Protein AF-0000000087526212 (afdb_homodimer)

Radius of gyration: 31.78 Å; Cα contacts (8 Å, |Δi|>4): 2503; chains: 2; bounding box: 90×85×69 Å

Organism: NCBI:txid634155

Solvent-accessible surface area (backbone atoms only — not comparable to full-atom values): 62398 Å² total; per-residue (Å²): 128,78,70,84,84,81,56,74,52,43,28,30,41,30,31,22,32,40,65,48,26,62,33,19,40,35,27,16,51,34,52,44,53,73,69,25,46,69,33,36,30,26,15,4,13,34,9,11,46,45,26,49,43,51,52,22,18,46,47,3,40,76,71,76,32,72,31,46,67,57,43,42,44,41,41,60,56,36,34,36,34,93,88,45,96,52,27,40,57,38,50,21,61,26,40,38,78,91,34,39,45,55,49,52,40,51,58,65,54,67,53,82,68,89,53,58,72,65,58,48,50,50,50,41,30,52,40,22,22,67,52,24,47,66,42,5,50,50,26,29,51,52,49,49,50,50,51,39,51,43,25,51,33,40,70,41,67,79,63,62,81,22,72,59,23,47,52,52,51,48,53,51,39,51,50,24,20,25,50,16,2,43,49,36,51,49,45,42,54,44,53,51,26,27,71,46,48,38,11,40,16,51,24,37,78,61,59,88,57,92,64,56,16,39,44,53,42,51,46,43,49,37,22,51,24,38,63,42,55,74,86,47,83,70,63,22,44,26,66,39,13,32,84,76,32,36,86,64,81,91,69,60,37,76,84,56,71,45,72,80,48,26,56,32,42,65,39,31,24,22,22,31,38,24,52,22,30,62,37,29,34,62,59,50,89,83,63,65,45,25,35,46,65,75,63,45,58,58,47,42,53,66,69,58,49,52,49,43,70,74,41,52,36,87,70,86,52,69,77,61,60,53,87,91,45,41,45,44,34,47,53,50,66,33,40,47,60,59,50,26,51,37,6,42,5,38,81,55,47,26,26,39,44,70,34,29,32,54,34,87,82,81,53,40,86,40,80,37,42,25,25,26,4,33,50,65,42,30,44,59,68,70,61,87,66,54,59,38,67,75,45,56,58,41,31,43,41,74,38,58,40,82,55,48,70,84,88,56,87,70,84,49,56,64,59,34,40,47,62,43,52,40,86,80,39,64,63,82,54,58,64,52,75,43,37,65,94,73,44,63,33,40,68,33,47,53,49,30,51,51,48,21,38,42,38,21,65,48,54,42,45,41,40,23,59,60,45,31,63,36,30,22,37,38,47,28,48,84,80,59,35,64,86,53,52,79,54,49,46,69,56,39,50,49,43,17,46,30,21,31,47,32,36,50,50,50,52,39,32,36,55,51,56,100,82,52,91,43,61,39,17,50,58,27,41,52,49,43,23,43,42,52,41,50,35,49,49,51,51,47,35,49,43,37,44,53,26,49,63,72,29,59,93,38,77,72,15,72,70,45,33,60,75,58,47,79,58,61,55,66,55,72,69,48,37,51,50,31,49,51,50,49,50,51,52,50,49,49,31,51,49,51,49,61,70,17,60,94,63,43,46,56,57,51,28,65,88,34,62,61,79,60,56,56,66,38,79,39,80,35,46,62,72,128,79,70,86,84,81,56,74,52,44,29,28,41,28,29,20,33,40,66,46,25,62,33,19,40,35,28,15,51,33,53,45,52,73,70,24,46,69,34,36,31,25,15,3,13,34,8,11,47,44,26,49,43,51,50,22,18,46,48,4,38,78,71,75,32,72,32,45,66,58,43,42,44,41,41,60,56,36,36,35,34,92,88,46,98,52,26,40,56,39,49,22,62,26,38,37,79,90,35,40,44,57,49,51,40,50,57,66,54,68,53,81,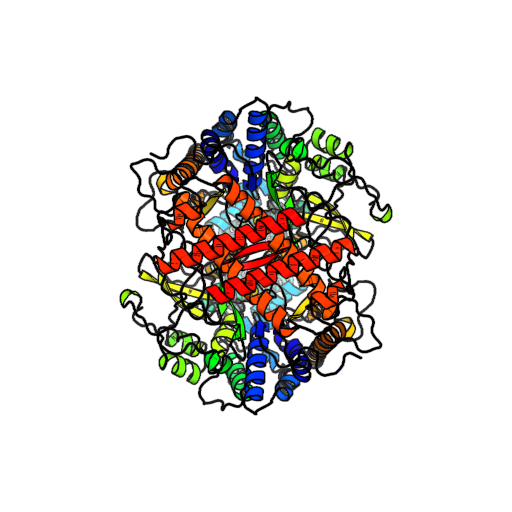68,87,55,58,71,66,58,48,50,51,50,42,30,52,40,24,22,66,53,24,47,65,40,6,50,50,25,29,50,52,49,49,49,51,51,39,50,42,25,50,35,40,72,41,67,79,64,62,79,23,71,57,23,46,52,52,50,50,52,52,42,52,50,24,21,24,51,15,2,43,49,36,49,50,46,41,53,45,53,50,25,24,72,47,46,38,11,40,16,49,24,37,77,61,60,89,57,91,63,56,16,38,43,53,42,48,47,42,50,35,22,50,22,38,62,41,56,74,88,48,83,71,64,22,43,25,67,39,13,33,82,78,34,36,87,65,79,91,71,61,38,77,84,57,73,45,73,79,49,27,56,30,42,67,38,30,24,22,22,32,37,22,52,21,30,62,38,27,34,63,61,50,89,81,62,66,46,24,35,45,66,74,62,44,58,57,47,41,51,66,71,58,51,53,50,43,70,74,40,52,35,87,70,88,53,70,76,60,61,55,88,90,45,40,46,45,35,46,53,50,66,33,40,48,59,59,50,26,52,35,6,41,4,38,81,55,46,25,24,39,44,71,32,30,32,52,35,88,83,81,52,40,85,38,78,36,42,27,25,26,5,34,50,65,41,30,46,58,67,68,62,88,66,56,60,39,66,76,46,56,59,40,32,44,40,75,39,59,38,82,56,47,70,83,87,55,87,70,84,48,56,63,59,35,38,46,62,41,50,39,86,77,39,63,64,80,54,60,66,51,74,42,37,66,95,74,43,62,33,39,67,32,48,52,48,30,49,50,47,22,37,43,37,20,65,46,54,41,45,41,39,24,59,59,45,32,64,38,30,24,38,39,46,29,50,85,79,59,34,65,86,53,53,78,55,48,46,69,56,39,50,49,43,17,46,29,20,30,46,32,37,50,50,50,51,37,31,38,54,49,56,97,82,54,93,42,62,41,18,50,60,28,41,50,50,44,24,44,40,51,41,50,37,48,48,51,52,46,35,50,44,37,43,53,27,50,63,73,28,60,94,38,76,74,15,73,69,44,32,60,76,57,47,78,58,62,58,65,56,72,70,47,37,51,50,31,50,52,50,50,50,53,50,50,50,49,32,50,51,50,49,59,69,19,60,93,61,42,46,54,57,54,30,66,91,36,63,62,80,60,56,56,66,38,80,40,80,35,45,62,72

pLDDT: mean 86.47, std 12.88, range [27.05, 98.69]

InterPro domains:
  IPR002641 Patatin-like phospholipase domain [PS51635] (13-385)
  IPR016035 Acyl transferase/acyl hydrolase/lysophospholipase [SSF52151] (176-412)

Sequence (1246 aa):
MLPDGALPTECDLVMKGGITSGIVYPRAIAEFARRFRLRSIGGASAGAIAAAAAAAAQYGRNNGCDRFDELEQLPEWLAGDEGMPHTRLLRLFQPRQRLRPLYRWLLGGLSESTYSRWRTALRWALLAARRFPLPALAGLVIALAMVAGLRGCAGLPLWPSSHTGVVLLGVLGVLALMLGGCAGVLRALTRTVPRHFYGICDGMPHDADRAPALTPWLHGLLQRLAGRDRGGAPLTFGDLWGPAGTPRGRRRHPGATRTSARDIDLRVMTTALSQGRPYSLPFEPKDRFHFDETEFRQLFPADVVDWLLAHPAAVRDARMRLPGLHPLPEMEHLPILVAARMSLSFPLLVCAVPLYRCHPVTRERERVWFSDGGLCSNFPVHYFDAPLPSRPTFAINLTDDVFLPRDREPAEPDDFVFVPEHNAGGQDHHVVDLEPKGRPRLGGFIGALLETLHNWTDNTQLRVPGFRDRVAHVRLRRNEGGLNLRMQRELILQLAERGRHAAKRLVGAFFPRAEYEHDTTWQNHRWVRFRTSFTLLEEALAGVLASHRRFEGQDTSIEALHAEPPSYPYTPQQAQRSLAAYGKIIALAHELARLRGRRGSVFDPPSSPAPKPRSQLRIRPRMMLPDGALPTECDLVMKGGITSGIVYPRAIAEFARRFRLRSIGGASAGAIAAAAAAAAQYGRNNGCDRFDELEQLPEWLAGDEGMPHTRLLRLFQPRQRLRPLYRWLLGGLSESTYSRWRTALRWALLAARRFPLPALAGLVIALAMVAGLRGCAGLPLWPSSHTGVVLLGVLGVLALMLGGCAGVLRALTRTVPRHFYGICDGMPHDADRAPALTPWLHGLLQRLAGRDRGGAPLTFGDLWGPAGTPRGRRRHPGATRTSARDIDLRVMTTALSQGRPYSLPFEPKDRFHFDETEFRQLFPADVVDWLLAHPAAVRDARMRLPGLHPLPEMEHLPILVAARMSLSFPLLVCAVPLYRCHPVTRERERVWFSDGGLCSNFPVHYFDAPLPSRPTFAINLTDDVFLPRDREPAEPDDFVFVPEHNAGGQDHHVVDLEPKGRPRLGGFIGALLETLHNWTDNTQLRVPGFRDRVAHVRLRRNEGGLNLRMQRELILQLAERGRHAAKRLVGAFFPRAEYEHDTTWQNHRWVRFRTSFTLLEEALAGVLASHRRFEGQDTSIEALHAEPPSYPYTPQQAQRSLAAYGKIIALAHELARLRGRRGSVFDPPSSPAPKPRSQLRIRPRM

Structure (mmCIF, N/CA/C/O backbone):
data_AF-0000000087526212-model_v1
#
loop_
_entity.id
_entity.type
_entity.pdbx_description
1 polymer 'Patatin-like phospholipase'
#
loop_
_atom_site.group_PDB
_atom_site.id
_atom_site.type_symbol
_atom_site.label_atom_id
_atom_site.label_alt_id
_atom_site.label_comp_id
_atom_site.label_asym_id
_atom_site.label_entity_id
_atom_site.label_seq_id
_atom_site.pdbx_PDB_ins_code
_atom_site.Cartn_x
_atom_site.Cartn_y
_atom_site.Cartn_z
_atom_site.occupancy
_atom_site.B_iso_or_equiv
_atom_site.auth_seq_id
_atom_site.auth_comp_id
_atom_site.auth_asym_id
_atom_site.auth_atom_id
_atom_site.pdbx_PDB_model_num
ATOM 1 N N . MET A 1 1 ? -27.438 -17.625 29.219 1 27.5 1 MET A N 1
ATOM 2 C CA . MET A 1 1 ? -27.844 -18.156 27.906 1 27.5 1 MET A CA 1
ATOM 3 C C . MET A 1 1 ? -28.672 -17.141 27.141 1 27.5 1 MET A C 1
ATOM 5 O O . MET A 1 1 ? -29.703 -16.672 27.625 1 27.5 1 MET A O 1
ATOM 9 N N . LEU A 1 2 ? -28.078 -16.344 26.297 1 36.41 2 LEU A N 1
ATOM 10 C CA . LEU A 1 2 ? -28.875 -15.328 25.609 1 36.41 2 LEU A CA 1
ATOM 11 C C . LEU A 1 2 ? -30.109 -15.953 24.969 1 36.41 2 LEU A C 1
ATOM 13 O O . LEU A 1 2 ? -30.047 -17.062 24.438 1 36.41 2 LEU A O 1
ATOM 17 N N . PRO A 1 3 ? -31.281 -15.641 25.266 1 37.09 3 PRO A N 1
ATOM 18 C CA . PRO A 1 3 ? -32.406 -16.188 24.516 1 37.09 3 PRO A CA 1
ATOM 19 C C . PRO A 1 3 ? -32.125 -16.266 23.016 1 37.09 3 PRO A C 1
ATOM 21 O O . PRO A 1 3 ? -31.312 -15.508 22.484 1 37.09 3 PRO A O 1
ATOM 24 N N . ASP A 1 4 ? -32.312 -17.469 22.234 1 43.25 4 ASP A N 1
ATOM 25 C CA . ASP A 1 4 ? -32.188 -17.891 20.828 1 43.25 4 ASP A CA 1
ATOM 26 C C . ASP A 1 4 ? -32.469 -16.719 19.891 1 43.25 4 ASP A C 1
ATOM 28 O O . ASP A 1 4 ? -31.828 -16.594 18.844 1 43.25 4 ASP A O 1
ATOM 32 N N . GLY A 1 5 ? -33.5 -15.898 20.047 1 48 5 GLY A N 1
ATOM 33 C CA . GLY A 1 5 ? -34.125 -14.961 19.125 1 48 5 GLY A CA 1
ATOM 34 C C . GLY A 1 5 ? -33.281 -13.719 18.875 1 48 5 GLY A C 1
ATOM 35 O O . GLY A 1 5 ? -33.562 -12.953 17.953 1 48 5 GLY A O 1
ATOM 36 N N . ALA A 1 6 ? -32.406 -13.164 19.891 1 60.19 6 ALA A N 1
ATOM 37 C CA . ALA A 1 6 ? -31.844 -11.812 19.875 1 60.19 6 ALA A CA 1
ATOM 38 C C . ALA A 1 6 ? -30.469 -11.781 19.234 1 60.19 6 ALA A C 1
ATOM 40 O O . ALA A 1 6 ? -29.875 -10.711 19.062 1 60.19 6 ALA A O 1
ATOM 41 N N . LEU A 1 7 ? -29.953 -12.906 18.75 1 76.69 7 LEU A N 1
ATOM 42 C CA . LEU A 1 7 ? -28.625 -12.938 18.172 1 76.69 7 LEU A CA 1
ATOM 43 C C . LEU A 1 7 ? -28.688 -12.789 16.656 1 76.69 7 LEU A C 1
ATOM 45 O O . LEU A 1 7 ? -29.656 -13.211 16.016 1 76.69 7 LEU A O 1
ATOM 49 N N . PRO A 1 8 ? -27.766 -12.117 16.141 1 87.81 8 PRO A N 1
ATOM 50 C CA . PRO A 1 8 ? -27.75 -11.953 14.688 1 87.81 8 PRO A CA 1
ATOM 51 C C . PRO A 1 8 ? -27.781 -13.281 13.938 1 87.81 8 PRO A C 1
ATOM 53 O O . PRO A 1 8 ? -27.141 -14.25 14.359 1 87.81 8 PRO A O 1
ATOM 56 N N . THR A 1 9 ? -28.609 -13.406 12.93 1 92.19 9 THR A N 1
ATOM 57 C CA . THR A 1 9 ? -28.734 -14.602 12.109 1 92.19 9 THR A CA 1
ATOM 58 C C . THR A 1 9 ? -28 -14.438 10.781 1 92.19 9 THR A C 1
ATOM 60 O O . THR A 1 9 ? -27.906 -15.383 9.992 1 92.19 9 THR A O 1
ATOM 63 N N . GLU A 1 10 ? -27.531 -13.258 10.531 1 94.56 10 GLU A N 1
ATOM 64 C CA . GLU A 1 10 ? -26.766 -12.953 9.328 1 94.56 10 GLU A CA 1
ATOM 65 C C . GLU A 1 10 ? -25.344 -12.516 9.68 1 94.56 10 GLU A C 1
ATOM 67 O O . GLU A 1 10 ? -25.094 -11.992 10.766 1 94.56 10 GLU A O 1
ATOM 72 N N . CYS A 1 11 ? -24.438 -12.75 8.766 1 95.56 11 CYS A N 1
ATOM 73 C CA . CYS A 1 11 ? -23.078 -12.258 8.977 1 95.56 11 CYS A CA 1
ATOM 74 C C . CYS A 1 11 ? -22.422 -11.891 7.648 1 95.56 11 CYS A C 1
ATOM 76 O O . CYS A 1 11 ? -22.938 -12.227 6.582 1 95.56 11 CYS A O 1
ATOM 78 N N . ASP A 1 12 ? -21.453 -11.094 7.703 1 96 12 ASP A N 1
ATOM 79 C CA . ASP A 1 12 ? -20.547 -10.812 6.594 1 96 12 ASP A CA 1
ATOM 80 C C . ASP A 1 12 ? -19.266 -11.609 6.73 1 96 12 ASP A C 1
ATOM 82 O O . ASP A 1 12 ? -18.875 -12.008 7.832 1 96 12 ASP A O 1
ATOM 86 N N . LEU A 1 13 ? -18.641 -11.883 5.594 1 97 13 LEU A N 1
ATOM 87 C CA . LEU A 1 13 ? -17.422 -12.68 5.586 1 97 13 LEU A CA 1
ATOM 88 C C . LEU A 1 13 ? -16.391 -12.07 4.641 1 97 13 LEU A C 1
ATOM 90 O O . LEU A 1 13 ? -16.703 -11.719 3.506 1 97 13 LEU A O 1
ATOM 94 N N . VAL A 1 14 ? -15.156 -11.836 5.121 1 96 14 VAL A N 1
ATOM 95 C CA . VAL A 1 14 ? -14.047 -11.352 4.301 1 96 14 VAL A CA 1
ATOM 96 C C . VAL A 1 14 ? -12.891 -12.344 4.367 1 96 14 VAL A C 1
ATOM 98 O O . VAL A 1 14 ? -12.477 -12.75 5.453 1 96 14 VAL A O 1
ATOM 101 N N . MET A 1 15 ? -12.336 -12.688 3.256 1 96.12 15 MET A N 1
ATOM 102 C CA . MET A 1 15 ? -11.328 -13.742 3.199 1 96.12 15 MET A CA 1
ATOM 103 C C . MET A 1 15 ? -10.078 -13.266 2.465 1 96.12 15 MET A C 1
ATOM 105 O O . MET A 1 15 ? -10.164 -12.773 1.339 1 96.12 15 MET A O 1
ATOM 109 N N . LYS A 1 16 ? -8.93 -13.422 3.045 1 93.81 16 LYS A N 1
ATOM 110 C CA . LYS A 1 16 ? -7.645 -13.016 2.492 1 93.81 16 LYS A CA 1
ATOM 111 C C . LYS A 1 16 ? -7.227 -13.922 1.338 1 93.81 16 LYS A C 1
ATOM 113 O O . LYS A 1 16 ? -7.598 -15.094 1.302 1 93.81 16 LYS A O 1
ATOM 118 N N . GLY A 1 17 ? -6.438 -13.352 0.489 1 89.19 17 GLY A N 1
ATOM 119 C CA . GLY A 1 17 ? -5.898 -14.141 -0.608 1 89.19 17 GLY A CA 1
ATOM 120 C C . GLY A 1 17 ? -4.684 -14.961 -0.215 1 89.19 17 GLY A C 1
ATOM 121 O O . GLY A 1 17 ? -4.16 -14.812 0.891 1 89.19 17 GLY A O 1
ATOM 122 N N . GLY A 1 18 ? -4.316 -15.82 -1.09 1 84.38 18 GLY A N 1
ATOM 123 C CA . GLY A 1 18 ? -3.221 -16.766 -0.934 1 84.38 18 GLY A CA 1
ATOM 124 C C . GLY A 1 18 ? -3.512 -18.125 -1.532 1 84.38 18 GLY A C 1
ATOM 125 O O . GLY A 1 18 ? -4.672 -18.531 -1.635 1 84.38 18 GLY A O 1
ATOM 126 N N . ILE A 1 19 ? -2.531 -18.781 -1.854 1 73.75 19 ILE A N 1
ATOM 127 C CA . ILE A 1 19 ? -2.684 -20.031 -2.578 1 73.75 19 ILE A CA 1
ATOM 128 C C . ILE A 1 19 ? -3.441 -21.047 -1.712 1 73.75 19 ILE A C 1
ATOM 130 O O . ILE A 1 19 ? -4.25 -21.828 -2.221 1 73.75 19 ILE A O 1
ATOM 134 N N . THR A 1 20 ? -3.275 -20.922 -0.425 1 80.5 20 THR A N 1
ATOM 135 C CA . THR A 1 20 ? -3.902 -21.891 0.464 1 80.5 20 THR A CA 1
ATOM 136 C C . THR A 1 20 ? -5.359 -21.531 0.731 1 80.5 20 THR A C 1
ATOM 138 O O . THR A 1 20 ? -6.102 -22.297 1.331 1 80.5 20 THR A O 1
ATOM 141 N N . SER A 1 21 ? -5.738 -20.391 0.261 1 85.44 21 SER A N 1
ATOM 142 C CA . SER A 1 21 ? -7.086 -19.891 0.515 1 85.44 21 SER A CA 1
ATOM 143 C C . SER A 1 21 ? -8.141 -20.844 -0.027 1 85.44 21 SER A C 1
ATOM 145 O O . SER A 1 21 ? -9.156 -21.078 0.626 1 85.44 21 SER A O 1
ATOM 147 N N . GLY A 1 22 ? -7.852 -21.422 -1.147 1 82.12 22 GLY A N 1
ATOM 148 C CA . GLY A 1 22 ? -8.812 -22.312 -1.775 1 82.12 22 GLY A CA 1
ATOM 149 C C . GLY A 1 22 ? -9.031 -23.594 -1 1 82.12 22 GLY A C 1
ATOM 150 O O . GLY A 1 22 ? -10.055 -24.266 -1.174 1 82.12 22 GLY A O 1
ATOM 151 N N . ILE A 1 23 ? -8.125 -23.844 -0.102 1 90.31 23 ILE A N 1
ATOM 152 C CA . ILE A 1 23 ? -8.18 -25.094 0.662 1 90.31 23 ILE A CA 1
ATOM 153 C C . ILE A 1 23 ? -8.75 -24.812 2.051 1 90.31 23 ILE A C 1
ATOM 155 O O . ILE A 1 23 ? -9.586 -25.578 2.545 1 90.31 23 ILE A O 1
ATOM 159 N N . VAL A 1 24 ? -8.398 -23.75 2.617 1 92.69 24 VAL A N 1
ATOM 160 C CA . VAL A 1 24 ? -8.719 -23.422 4 1 92.69 24 VAL A CA 1
ATOM 161 C C . VAL A 1 24 ? -10.172 -22.953 4.094 1 92.69 24 VAL A C 1
ATOM 163 O O . VAL A 1 24 ? -10.883 -23.297 5.035 1 92.69 24 VAL A O 1
ATOM 166 N N . TYR A 1 25 ? -10.711 -22.266 3.143 1 96.94 25 TYR A N 1
ATOM 167 C CA . TYR A 1 25 ? -11.914 -21.453 3.297 1 96.94 25 TYR A CA 1
ATOM 168 C C . TYR A 1 25 ? -13.164 -22.312 3.115 1 96.94 25 TYR A C 1
ATOM 170 O O . TYR A 1 25 ? -14.188 -22.047 3.75 1 96.94 25 TYR A O 1
ATOM 178 N N . PRO A 1 26 ? -13.141 -23.359 2.291 1 97.25 26 PRO A N 1
ATOM 179 C CA . PRO A 1 26 ? -14.391 -24.078 2.061 1 97.25 26 PRO A CA 1
ATOM 180 C C . PRO A 1 26 ? -15.016 -24.594 3.352 1 97.25 26 PRO A C 1
ATOM 182 O O . PRO A 1 26 ? -16.203 -24.359 3.607 1 97.25 26 PRO A O 1
ATOM 185 N N . ARG A 1 27 ? -14.258 -25.219 4.195 1 97.44 27 ARG A N 1
ATOM 186 C CA . ARG A 1 27 ? -14.82 -25.734 5.441 1 97.44 27 ARG A CA 1
ATOM 187 C C . ARG A 1 27 ? -15.141 -24.609 6.41 1 97.44 27 ARG A C 1
ATOM 189 O O . ARG A 1 27 ? -16.078 -24.703 7.191 1 97.44 27 ARG A O 1
ATOM 196 N N . ALA A 1 28 ? -14.375 -23.578 6.359 1 97.81 28 ALA A N 1
ATOM 197 C CA . ALA A 1 28 ? -14.695 -22.406 7.168 1 97.81 28 ALA A CA 1
ATOM 198 C C . ALA A 1 28 ? -16.047 -21.812 6.77 1 97.81 28 ALA A C 1
ATOM 200 O O . ALA A 1 28 ? -16.875 -21.516 7.629 1 97.81 28 ALA A O 1
ATOM 201 N N . ILE A 1 29 ? -16.266 -21.656 5.488 1 98.31 29 ILE A N 1
ATOM 202 C CA . ILE A 1 29 ? -17.5 -21.094 4.957 1 98.31 29 ILE A CA 1
ATOM 203 C C . ILE A 1 29 ? -18.688 -21.953 5.371 1 98.31 29 ILE A C 1
ATOM 205 O O . ILE A 1 29 ? -19.719 -21.438 5.809 1 98.31 29 ILE A O 1
ATOM 209 N N . ALA A 1 30 ? -18.531 -23.25 5.23 1 97.75 30 ALA A N 1
ATOM 210 C CA . ALA A 1 30 ? -19.594 -24.156 5.602 1 97.75 30 ALA A CA 1
ATOM 211 C C . ALA A 1 30 ? -19.938 -24.031 7.082 1 97.75 30 ALA A C 1
ATOM 213 O O . ALA A 1 30 ? -21.109 -24.094 7.461 1 97.75 30 ALA A O 1
ATOM 214 N N . GLU A 1 31 ? -18.938 -23.891 7.875 1 96.62 31 GLU A N 1
ATOM 215 C CA . GLU A 1 31 ? -19.156 -23.734 9.312 1 96.62 31 GLU A CA 1
ATOM 216 C C . GLU A 1 31 ? -19.906 -22.453 9.617 1 96.62 31 GLU A C 1
ATOM 218 O O . GLU A 1 31 ? -20.844 -22.438 10.43 1 96.62 31 GLU A O 1
ATOM 223 N N . PHE A 1 32 ? -19.562 -21.359 9 1 97.31 32 PHE A N 1
ATOM 224 C CA . PHE A 1 32 ? -20.297 -20.109 9.172 1 97.31 32 PHE A CA 1
ATOM 225 C C . PHE A 1 32 ? -21.734 -20.266 8.711 1 97.31 32 PHE A C 1
ATOM 227 O O . PHE A 1 32 ? -22.656 -19.766 9.367 1 97.31 32 PHE A O 1
ATOM 234 N N . ALA A 1 33 ? -21.891 -20.953 7.598 1 97.12 33 ALA A N 1
ATOM 235 C CA . ALA A 1 33 ? -23.203 -21.078 6.961 1 97.12 33 ALA A CA 1
ATOM 236 C C . ALA A 1 33 ? -24.141 -21.953 7.793 1 97.12 33 ALA A C 1
ATOM 238 O O . ALA A 1 33 ? -25.359 -21.922 7.605 1 97.12 33 ALA A O 1
ATOM 239 N N . ARG A 1 34 ? -23.609 -22.734 8.688 1 95 34 ARG A N 1
ATOM 240 C CA . ARG A 1 34 ? -24.438 -23.547 9.57 1 95 34 ARG A CA 1
ATOM 241 C C . ARG A 1 34 ? -25.203 -22.656 10.555 1 95 34 ARG A C 1
ATOM 243 O O . ARG A 1 34 ? -26.328 -22.984 10.945 1 95 34 ARG A O 1
ATOM 250 N N . ARG A 1 35 ? -24.609 -21.562 10.836 1 93.06 35 ARG A N 1
ATOM 251 C CA . ARG A 1 35 ? -25.203 -20.703 11.859 1 93.06 35 ARG A CA 1
ATOM 252 C C . ARG A 1 35 ? -25.797 -19.438 11.234 1 93.06 35 ARG A C 1
ATOM 254 O O . ARG A 1 35 ? -26.781 -18.906 11.75 1 93.06 35 ARG A O 1
ATOM 261 N N . PHE A 1 36 ? -25.203 -18.984 10.141 1 96.5 36 PHE A N 1
ATOM 262 C CA . PHE A 1 36 ? -25.578 -17.672 9.633 1 96.5 36 PHE A CA 1
ATOM 263 C C . PHE A 1 36 ? -26.016 -17.75 8.18 1 96.5 36 PHE A C 1
ATOM 265 O O . PHE A 1 36 ? -25.625 -18.672 7.457 1 96.5 36 PHE A O 1
ATOM 272 N N . ARG A 1 37 ? -26.844 -16.844 7.801 1 96.69 37 ARG A N 1
ATOM 273 C CA . ARG A 1 37 ? -27 -16.469 6.398 1 96.69 37 ARG A CA 1
ATOM 274 C C . ARG A 1 37 ? -25.906 -15.484 5.98 1 96.69 37 ARG A C 1
ATOM 276 O O . ARG A 1 37 ? -25.734 -14.438 6.605 1 96.69 37 ARG A O 1
ATOM 283 N N . LEU A 1 38 ? -25.219 -15.812 4.938 1 97.12 38 LEU A N 1
ATOM 284 C CA . LEU A 1 38 ? -24.156 -14.93 4.477 1 97.12 38 LEU A CA 1
ATOM 285 C C . LEU A 1 38 ? -24.719 -13.773 3.654 1 97.12 38 LEU A C 1
ATOM 287 O O . LEU A 1 38 ? -25.391 -14 2.646 1 97.12 38 LEU A O 1
ATOM 291 N N . ARG A 1 39 ? -24.438 -12.594 4.098 1 94.88 39 ARG A N 1
ATOM 292 C CA . ARG A 1 39 ? -25.031 -11.422 3.467 1 94.88 39 ARG A CA 1
ATOM 293 C C . ARG A 1 39 ? -24.031 -10.719 2.553 1 94.88 39 ARG A C 1
ATOM 295 O O . ARG A 1 39 ? -24.344 -10.406 1.403 1 94.88 39 ARG A O 1
ATOM 302 N N . SER A 1 40 ? -22.938 -10.305 3.074 1 95.62 40 SER A N 1
ATOM 303 C CA . SER A 1 40 ? -21.859 -9.672 2.324 1 95.62 40 SER A CA 1
ATOM 304 C C . SER A 1 40 ? -20.594 -10.516 2.371 1 95.62 40 SER A C 1
ATOM 306 O O . SER A 1 40 ? -20.188 -10.977 3.439 1 95.62 40 SER A O 1
ATOM 308 N N . ILE A 1 41 ? -20.062 -10.766 1.203 1 97.5 41 ILE A N 1
ATOM 309 C CA . ILE A 1 41 ? -18.891 -11.648 1.113 1 97.5 41 ILE A CA 1
ATOM 310 C C . ILE A 1 41 ? -17.797 -10.969 0.288 1 97.5 41 ILE A C 1
ATOM 312 O O . ILE A 1 41 ? -18.062 -10.469 -0.805 1 97.5 41 ILE A O 1
ATOM 316 N N . GLY A 1 42 ? -16.625 -10.883 0.796 1 96.19 42 GLY A N 1
ATOM 317 C CA . GLY A 1 42 ? -15.508 -10.258 0.112 1 96.19 42 GLY A CA 1
ATOM 318 C C . GLY A 1 42 ? -14.258 -11.125 0.085 1 96.19 42 GLY A C 1
ATOM 319 O O . GLY A 1 42 ? -14.102 -12.016 0.92 1 96.19 42 GLY A O 1
ATOM 320 N N . GLY A 1 43 ? -13.398 -10.852 -0.86 1 95.56 43 GLY A N 1
ATOM 321 C CA . GLY A 1 43 ? -12.141 -11.586 -0.958 1 95.56 43 GLY A CA 1
ATOM 322 C C . GLY A 1 43 ? -11.203 -11.031 -2.01 1 95.56 43 GLY A C 1
ATOM 323 O O . GLY A 1 43 ? -11.602 -10.188 -2.818 1 95.56 43 GLY A O 1
ATOM 324 N N . ALA A 1 44 ? -9.969 -11.492 -1.956 1 95.19 44 ALA A N 1
ATOM 325 C CA . ALA A 1 44 ? -8.938 -11.133 -2.934 1 95.19 44 ALA A CA 1
ATOM 326 C C . ALA A 1 44 ? -8.164 -12.375 -3.385 1 95.19 44 ALA A C 1
ATOM 328 O O . ALA A 1 44 ? -7.941 -13.297 -2.598 1 95.19 44 ALA A O 1
ATOM 329 N N . SER A 1 45 ? -7.785 -12.391 -4.633 1 94.81 45 SER A N 1
ATOM 330 C CA . SER A 1 45 ? -7.004 -13.492 -5.188 1 94.81 45 SER A CA 1
ATOM 331 C C . SER A 1 45 ? -7.711 -14.828 -4.984 1 94.81 45 SER A C 1
ATOM 333 O O . SER A 1 45 ? -8.883 -14.977 -5.344 1 94.81 45 SER A O 1
ATOM 335 N N . ALA A 1 46 ? -7.059 -15.781 -4.363 1 91.69 46 ALA A N 1
ATOM 336 C CA . ALA A 1 46 ? -7.715 -17.062 -4.129 1 91.69 46 ALA A CA 1
ATOM 337 C C . ALA A 1 46 ? -8.859 -16.906 -3.131 1 91.69 46 ALA A C 1
ATOM 339 O O . ALA A 1 46 ? -9.797 -17.719 -3.129 1 91.69 46 ALA A O 1
ATOM 340 N N . GLY A 1 47 ? -8.805 -15.891 -2.314 1 93.38 47 GLY A N 1
ATOM 341 C CA . GLY A 1 47 ? -9.93 -15.57 -1.45 1 93.38 47 GLY A CA 1
ATOM 342 C C . GLY A 1 47 ? -11.164 -15.133 -2.215 1 93.38 47 GLY A C 1
ATOM 343 O O . GLY A 1 47 ? -12.289 -15.312 -1.743 1 93.38 47 GLY A O 1
ATOM 344 N N . ALA A 1 48 ? -10.922 -14.57 -3.365 1 94.56 48 ALA A N 1
ATOM 345 C CA . ALA A 1 48 ? -12.039 -14.164 -4.223 1 94.56 48 ALA A CA 1
ATOM 346 C C . ALA A 1 48 ? -12.773 -15.383 -4.77 1 94.56 48 ALA A C 1
ATOM 348 O O . ALA A 1 48 ? -13.992 -15.344 -4.969 1 94.56 48 ALA A O 1
ATOM 349 N N . ILE A 1 49 ? -12.055 -16.469 -5.012 1 94.62 49 ILE A N 1
ATOM 350 C CA . ILE A 1 49 ? -12.672 -17.703 -5.461 1 94.62 49 ILE A CA 1
ATOM 351 C C . ILE A 1 49 ? -13.578 -18.266 -4.363 1 94.62 49 ILE A C 1
ATOM 353 O O . ILE A 1 49 ? -14.727 -18.641 -4.629 1 94.62 49 ILE A O 1
ATOM 357 N N . ALA A 1 50 ? -13.008 -18.234 -3.215 1 96.56 50 ALA A N 1
ATOM 358 C CA . ALA A 1 50 ? -13.797 -18.703 -2.074 1 96.56 50 ALA A CA 1
ATOM 359 C C . ALA A 1 50 ? -15.016 -17.812 -1.854 1 96.56 50 ALA A C 1
ATOM 361 O O . ALA A 1 50 ? -16.109 -18.297 -1.551 1 96.56 50 ALA A O 1
ATOM 362 N N . ALA A 1 51 ? -14.812 -16.531 -1.984 1 97.69 51 ALA A N 1
ATOM 363 C CA . ALA A 1 51 ? -15.914 -15.586 -1.812 1 97.69 51 ALA A CA 1
ATOM 364 C C . ALA A 1 51 ? -17 -15.828 -2.848 1 97.69 51 ALA A C 1
ATOM 366 O O . ALA A 1 51 ? -18.188 -15.828 -2.516 1 97.69 51 ALA A O 1
ATOM 367 N N . ALA A 1 52 ? -16.578 -16 -4.043 1 98.25 52 ALA A N 1
ATOM 368 C CA . ALA A 1 52 ? -17.547 -16.266 -5.109 1 98.25 52 ALA A CA 1
ATOM 369 C C . ALA A 1 52 ? -18.281 -17.578 -4.863 1 98.25 52 ALA A C 1
ATOM 371 O O . ALA A 1 52 ? -19.5 -17.656 -5.059 1 98.25 52 ALA A O 1
ATOM 372 N N . ALA A 1 53 ? -17.578 -18.609 -4.449 1 98.25 53 ALA A N 1
ATOM 373 C CA . ALA A 1 53 ? -18.203 -19.891 -4.145 1 98.25 53 ALA A CA 1
ATOM 374 C C . ALA A 1 53 ? -19.203 -19.75 -3 1 98.25 53 ALA A C 1
ATOM 376 O O . ALA A 1 53 ? -20.297 -20.328 -3.053 1 98.25 53 ALA A O 1
ATOM 377 N N . ALA A 1 54 ? -18.812 -19.016 -1.998 1 98.5 54 ALA A N 1
ATOM 378 C CA . ALA A 1 54 ? -19.719 -18.781 -0.871 1 98.5 54 ALA A CA 1
ATOM 379 C C . ALA A 1 54 ? -20.984 -18.062 -1.323 1 98.5 54 ALA A C 1
ATOM 381 O O . ALA A 1 54 ? -22.078 -18.422 -0.906 1 98.5 54 ALA A O 1
ATOM 382 N N . ALA A 1 55 ? -20.812 -17.047 -2.133 1 98.69 55 ALA A N 1
ATOM 383 C CA . ALA A 1 55 ? -21.953 -16.281 -2.648 1 98.69 55 ALA A CA 1
ATOM 384 C C . ALA A 1 55 ? -22.875 -17.188 -3.475 1 98.69 55 ALA A C 1
ATOM 386 O O . ALA A 1 55 ? -24.094 -17.094 -3.357 1 98.69 55 ALA A O 1
ATOM 387 N N . ALA A 1 56 ? -22.281 -18.016 -4.301 1 98.69 56 ALA A N 1
ATOM 388 C CA . ALA A 1 56 ? -23.062 -18.938 -5.125 1 98.69 56 ALA A CA 1
ATOM 389 C C . ALA A 1 56 ? -23.844 -19.922 -4.262 1 98.69 56 ALA A C 1
ATOM 391 O O . ALA A 1 56 ? -25.031 -20.172 -4.512 1 98.69 56 ALA A O 1
ATOM 392 N N . ALA A 1 57 ? -23.172 -20.5 -3.279 1 98.62 57 ALA A N 1
ATOM 393 C CA . ALA A 1 57 ? -23.828 -21.438 -2.381 1 98.62 57 ALA A CA 1
ATOM 394 C C . ALA A 1 57 ? -24.984 -20.766 -1.641 1 98.62 57 ALA A C 1
ATOM 396 O O . ALA A 1 57 ? -26.062 -21.359 -1.485 1 98.62 57 ALA A O 1
ATOM 397 N N . GLN A 1 58 ? -24.75 -19.547 -1.162 1 98.44 58 GLN A N 1
ATOM 398 C CA . GLN A 1 58 ? -25.797 -18.812 -0.465 1 98.44 58 GLN A CA 1
ATOM 399 C C . GLN A 1 58 ? -26.969 -18.531 -1.396 1 98.44 58 GLN A C 1
ATOM 401 O O . GLN A 1 58 ? -28.141 -18.594 -0.984 1 98.44 58 GLN A O 1
ATOM 406 N N . TYR A 1 59 ? -26.656 -18.141 -2.594 1 98.12 59 TYR A N 1
ATOM 407 C CA . TYR A 1 59 ? -27.703 -17.938 -3.592 1 98.12 59 TYR A CA 1
ATOM 408 C C . TYR A 1 59 ? -28.516 -19.203 -3.781 1 98.12 59 TYR A C 1
ATOM 410 O O . TYR A 1 59 ? -29.75 -19.156 -3.816 1 98.12 59 TYR A O 1
ATOM 418 N N . GLY A 1 60 ? -27.859 -20.328 -3.971 1 97.94 60 GLY A N 1
ATOM 419 C CA . GLY A 1 60 ? -28.547 -21.609 -4.07 1 97.94 60 GLY A CA 1
ATOM 420 C C . GLY A 1 60 ? -29.469 -21.875 -2.902 1 97.94 60 GLY A C 1
ATOM 421 O O . GLY A 1 60 ? -30.625 -22.266 -3.096 1 97.94 60 GLY A O 1
ATOM 422 N N . ARG A 1 61 ? -28.969 -21.656 -1.731 1 97.31 61 ARG A N 1
ATOM 423 C CA . ARG A 1 61 ? -29.766 -21.875 -0.533 1 97.31 61 ARG A CA 1
ATOM 424 C C . ARG A 1 61 ? -31 -20.969 -0.52 1 97.31 61 ARG A C 1
ATOM 426 O O . ARG A 1 61 ? -32.094 -21.406 -0.168 1 97.31 61 ARG A O 1
ATOM 433 N N . ASN A 1 62 ? -30.812 -19.688 -0.857 1 95.94 62 ASN A N 1
ATOM 434 C CA . ASN A 1 62 ? -31.922 -18.734 -0.898 1 95.94 62 ASN A CA 1
ATOM 435 C C . ASN A 1 62 ? -33 -19.172 -1.887 1 95.94 62 ASN A C 1
ATOM 437 O O . ASN A 1 62 ? -34.156 -18.812 -1.742 1 95.94 62 ASN A O 1
ATOM 441 N N . ASN A 1 63 ? -32.594 -19.938 -2.865 1 95.5 63 ASN A N 1
ATOM 442 C CA . ASN A 1 63 ? -33.531 -20.344 -3.914 1 95.5 63 ASN A CA 1
ATOM 443 C C . ASN A 1 63 ? -33.875 -21.828 -3.818 1 95.5 63 ASN A C 1
ATOM 445 O O . ASN A 1 63 ? -34.219 -22.453 -4.816 1 95.5 63 ASN A O 1
ATOM 449 N N . GLY A 1 64 ? -33.656 -22.391 -2.701 1 94.69 64 GLY A N 1
ATOM 450 C CA . GLY A 1 64 ? -34.156 -23.734 -2.398 1 94.69 64 GLY A CA 1
ATOM 451 C C . GLY A 1 64 ? -33.156 -24.828 -2.689 1 94.69 64 GLY A C 1
ATOM 452 O O . GLY A 1 64 ? -33.469 -26.016 -2.633 1 94.69 64 GLY A O 1
ATOM 453 N N . CYS A 1 65 ? -31.906 -24.531 -3.066 1 96 65 CYS A N 1
ATOM 454 C CA . CYS A 1 65 ? -30.859 -25.5 -3.344 1 96 65 CYS A CA 1
ATOM 455 C C . CYS A 1 65 ? -29.656 -25.281 -2.432 1 96 65 CYS A C 1
ATOM 457 O O . CYS A 1 65 ? -28.656 -24.703 -2.846 1 96 65 CYS A O 1
ATOM 459 N N . ASP A 1 66 ? -29.734 -25.875 -1.3 1 96.5 66 ASP A N 1
ATOM 460 C CA . ASP A 1 66 ? -28.641 -25.719 -0.338 1 96.5 66 ASP A CA 1
ATOM 461 C C . ASP A 1 66 ? -27.531 -26.719 -0.605 1 96.5 66 ASP A C 1
ATOM 463 O O . ASP A 1 66 ? -27.688 -27.922 -0.382 1 96.5 66 ASP A O 1
ATOM 467 N N . ARG A 1 67 ? -26.375 -26.203 -1.023 1 96.81 67 ARG A N 1
ATOM 468 C CA . ARG A 1 67 ? -25.266 -27.094 -1.366 1 96.81 67 ARG A CA 1
ATOM 469 C C . ARG A 1 67 ? -24 -26.688 -0.615 1 96.81 67 ARG A C 1
ATOM 471 O O . ARG A 1 67 ? -22.891 -26.812 -1.146 1 96.81 67 ARG A O 1
ATOM 478 N N . PHE A 1 68 ? -24.125 -26.156 0.528 1 97.81 68 PHE A N 1
ATOM 479 C CA . PHE A 1 68 ? -22.969 -25.859 1.359 1 97.81 68 PHE A CA 1
ATOM 480 C C . PHE A 1 68 ? -22.203 -27.125 1.72 1 97.81 68 PHE A C 1
ATOM 482 O O . PHE A 1 68 ? -20.984 -27.094 1.934 1 97.81 68 PHE A O 1
ATOM 489 N N . ASP A 1 69 ? -22.844 -28.203 1.741 1 96.62 69 ASP A N 1
ATOM 490 C CA . ASP A 1 69 ? -22.203 -29.484 1.995 1 96.62 69 ASP A CA 1
ATOM 491 C C . ASP A 1 69 ? -21.203 -29.828 0.886 1 96.62 69 ASP A C 1
ATOM 493 O O . ASP A 1 69 ? -20.141 -30.391 1.15 1 96.62 69 ASP A O 1
ATOM 497 N N . GLU A 1 70 ? -21.594 -29.547 -0.291 1 96.12 70 GLU A N 1
ATOM 498 C CA . GLU A 1 70 ? -20.688 -29.75 -1.405 1 96.12 70 GLU A CA 1
ATOM 499 C C . GLU A 1 70 ? -19.438 -28.891 -1.26 1 96.12 70 GLU A C 1
ATOM 501 O O . GLU A 1 70 ? -18.312 -29.344 -1.534 1 96.12 70 GLU A O 1
ATOM 506 N N . LEU A 1 71 ? -19.688 -27.672 -0.919 1 95.75 71 LEU A N 1
ATOM 507 C CA . LEU A 1 71 ? -18.562 -26.766 -0.69 1 95.75 71 LEU A CA 1
ATOM 508 C C . LEU A 1 71 ? -17.656 -27.297 0.417 1 95.75 71 LEU A C 1
ATOM 510 O O . LEU A 1 71 ? -16.438 -27.219 0.32 1 95.75 71 LEU A O 1
ATOM 514 N N . GLU A 1 72 ? -18.219 -27.859 1.438 1 96.88 72 GLU A N 1
ATOM 515 C CA . GLU A 1 72 ? -17.484 -28.406 2.562 1 96.88 72 GLU A CA 1
ATOM 516 C C . GLU A 1 72 ? -16.594 -29.562 2.117 1 96.88 72 GLU A C 1
ATOM 518 O O . GLU A 1 72 ? -15.523 -29.797 2.693 1 96.88 72 GLU A O 1
ATOM 523 N N . GLN A 1 73 ? -16.922 -30.25 1.083 1 96.31 73 GLN A N 1
ATOM 524 C CA . GLN A 1 73 ? -16.203 -31.422 0.606 1 96.31 73 GLN A CA 1
ATOM 525 C C . GLN A 1 73 ? -15.188 -31.047 -0.473 1 96.31 73 GLN A C 1
ATOM 527 O O . GLN A 1 73 ? -14.438 -31.891 -0.95 1 96.31 73 GLN A O 1
ATOM 532 N N . LEU A 1 74 ? -15.148 -29.844 -0.82 1 95.56 74 LEU A N 1
ATOM 533 C CA . LEU A 1 74 ? -14.289 -29.391 -1.906 1 95.56 74 LEU A CA 1
ATOM 534 C C . LEU A 1 74 ? -12.828 -29.75 -1.637 1 95.56 74 LEU A C 1
ATOM 536 O O . LEU A 1 74 ? -12.125 -30.203 -2.539 1 95.56 74 LEU A O 1
ATOM 540 N N . PRO A 1 75 ? -12.328 -29.547 -0.38 1 95 75 PRO A N 1
ATOM 541 C CA . PRO A 1 75 ? -10.938 -29.938 -0.132 1 95 75 PRO A CA 1
ATOM 542 C C . PRO A 1 75 ? -10.672 -31.406 -0.407 1 95 75 PRO A C 1
ATOM 544 O O . PRO A 1 75 ? -9.586 -31.766 -0.873 1 95 75 PRO A O 1
ATOM 547 N N . GLU A 1 76 ? -11.617 -32.25 -0.146 1 94.88 76 GLU A N 1
ATOM 548 C CA . GLU A 1 76 ? -11.477 -33.656 -0.46 1 94.88 76 GLU A CA 1
ATOM 549 C C . GLU A 1 76 ? -11.352 -33.875 -1.965 1 94.88 76 GLU A C 1
ATOM 551 O O . GLU A 1 76 ? -10.562 -34.719 -2.412 1 94.88 76 GLU A O 1
ATOM 556 N N . TRP A 1 77 ? -12.125 -33.188 -2.639 1 93.5 77 TRP A N 1
ATOM 557 C CA . TRP A 1 77 ? -12.039 -33.281 -4.094 1 93.5 77 TRP A CA 1
ATOM 558 C C . TRP A 1 77 ? -10.688 -32.812 -4.598 1 93.5 77 TRP A C 1
ATOM 560 O O . TRP A 1 77 ? -10.07 -33.438 -5.453 1 93.5 77 TRP A O 1
ATOM 570 N N . LEU A 1 78 ? -10.266 -31.656 -4.145 1 91.56 78 LEU A N 1
ATOM 571 C CA . LEU A 1 78 ? -8.992 -31.078 -4.555 1 91.56 78 LEU A CA 1
ATOM 572 C C . LEU A 1 78 ? -7.836 -32 -4.211 1 91.56 78 LEU A C 1
ATOM 574 O O . LEU A 1 78 ? -6.828 -32.062 -4.922 1 91.56 78 LEU A O 1
ATOM 578 N N . ALA A 1 79 ? -7.996 -32.75 -3.127 1 92.44 79 ALA A N 1
ATOM 579 C CA . ALA A 1 79 ? -6.941 -33.625 -2.635 1 92.44 79 ALA A CA 1
ATOM 580 C C . ALA A 1 79 ? -6.895 -34.938 -3.436 1 92.44 79 ALA A C 1
ATOM 582 O O . ALA A 1 79 ? -5.918 -35.688 -3.367 1 92.44 79 ALA A O 1
ATOM 583 N N . GLY A 1 80 ? -7.871 -35.125 -4.18 1 89.62 80 GLY A N 1
ATOM 584 C CA . GLY A 1 80 ? -7.922 -36.344 -4.949 1 89.62 80 GLY A CA 1
ATOM 585 C C . GLY A 1 80 ? -6.906 -36.406 -6.074 1 89.62 80 GLY A C 1
ATOM 586 O O . GLY A 1 80 ? -6.539 -35.344 -6.625 1 89.62 80 GLY A O 1
ATOM 587 N N . ASP A 1 81 ? -6.258 -37.562 -6.355 1 82.25 81 ASP A N 1
ATOM 588 C CA . ASP A 1 81 ? -5.258 -37.688 -7.414 1 82.25 81 ASP A CA 1
ATOM 589 C C . ASP A 1 81 ? -5.73 -38.625 -8.508 1 82.25 81 ASP A C 1
ATOM 591 O O . ASP A 1 81 ? -5.199 -38.625 -9.617 1 82.25 81 ASP A O 1
ATOM 595 N N . GLU A 1 82 ? -6.84 -39.375 -8.32 1 78.62 82 GLU A N 1
ATOM 596 C CA . GLU A 1 82 ? -7.367 -40.344 -9.266 1 78.62 82 GLU A CA 1
ATOM 597 C C . GLU A 1 82 ? -6.246 -41.156 -9.891 1 78.62 82 GLU A C 1
ATOM 599 O O . GLU A 1 82 ? -6.203 -41.344 -11.109 1 78.62 82 GLU A O 1
ATOM 604 N N . GLY A 1 83 ? -5.23 -41.531 -9.188 1 76.12 83 GLY A N 1
ATOM 605 C CA . GLY A 1 83 ? -4.133 -42.375 -9.656 1 76.12 83 GLY A CA 1
ATOM 606 C C . GLY A 1 83 ? -3.018 -41.594 -10.305 1 76.12 83 GLY A C 1
ATOM 607 O O . GLY A 1 83 ? -2.039 -42.156 -10.789 1 76.12 83 GLY A O 1
ATOM 608 N N . MET A 1 84 ? -3.209 -40.375 -10.359 1 78.56 84 MET A N 1
ATOM 609 C CA . MET A 1 84 ? -2.18 -39.531 -10.953 1 78.56 84 MET A CA 1
ATOM 610 C C . MET A 1 84 ? -1.151 -39.094 -9.906 1 78.56 84 MET A C 1
ATOM 612 O O . MET A 1 84 ? -1.423 -39.156 -8.703 1 78.56 84 MET A O 1
ATOM 616 N N . PRO A 1 85 ? -0.034 -38.688 -10.328 1 77.31 85 PRO A N 1
ATOM 617 C CA . PRO A 1 85 ? 1.044 -38.344 -9.398 1 77.31 85 PRO A CA 1
ATOM 618 C C . PRO A 1 85 ? 0.769 -37.062 -8.625 1 77.31 85 PRO A C 1
ATOM 620 O O . PRO A 1 85 ? 1.355 -36.844 -7.559 1 77.31 85 PRO A O 1
ATOM 623 N N . HIS A 1 86 ? -0.051 -36.344 -9.18 1 85 86 HIS A N 1
ATOM 624 C CA . HIS A 1 86 ? -0.33 -35.062 -8.516 1 85 86 HIS A CA 1
ATOM 625 C C . HIS A 1 86 ? -1.812 -34.938 -8.172 1 85 86 HIS A C 1
ATOM 627 O O . HIS A 1 86 ? -2.658 -35.562 -8.82 1 85 86 HIS A O 1
ATOM 633 N N . THR A 1 87 ? -2.045 -34.125 -7.152 1 88.31 87 THR A N 1
ATOM 634 C CA . THR A 1 87 ? -3.42 -33.875 -6.73 1 88.31 87 THR A CA 1
ATOM 635 C C . THR A 1 87 ? -4.16 -33.031 -7.762 1 88.31 87 THR A C 1
ATOM 637 O O . THR A 1 87 ? -3.541 -32.469 -8.664 1 88.31 87 THR A O 1
ATOM 640 N N . ARG A 1 88 ? -5.484 -33 -7.684 1 90.44 88 ARG A N 1
ATOM 641 C CA . ARG A 1 88 ? -6.293 -32.188 -8.594 1 90.44 88 ARG A CA 1
ATOM 642 C C . ARG A 1 88 ? -6 -30.719 -8.43 1 90.44 88 ARG A C 1
ATOM 644 O O . ARG A 1 88 ? -6.148 -29.938 -9.367 1 90.44 88 ARG A O 1
ATOM 651 N N . LEU A 1 89 ? -5.57 -30.391 -7.184 1 89.44 89 LEU A N 1
ATOM 652 C CA . LEU A 1 89 ? -5.219 -29 -6.938 1 89.44 89 LEU A CA 1
ATOM 653 C C . LEU A 1 89 ? -4.18 -28.516 -7.941 1 89.44 89 LEU A C 1
ATOM 655 O O . LEU A 1 89 ? -4.352 -27.469 -8.562 1 89.44 89 LEU A O 1
ATOM 659 N N . LEU A 1 90 ? -3.154 -29.25 -8.109 1 88.81 90 LEU A N 1
ATOM 660 C CA . LEU A 1 90 ? -2.102 -28.875 -9.047 1 88.81 90 LEU A CA 1
ATOM 661 C C . LEU A 1 90 ? -2.594 -28.984 -10.484 1 88.81 90 LEU A C 1
ATOM 663 O O . LEU A 1 90 ? -2.215 -28.172 -11.336 1 88.81 90 LEU A O 1
ATOM 667 N N . ARG A 1 91 ? -3.43 -29.922 -10.727 1 90.44 91 ARG A N 1
ATOM 668 C CA . ARG A 1 91 ? -3.854 -30.219 -12.094 1 90.44 91 ARG A CA 1
ATOM 669 C C . ARG A 1 91 ? -4.824 -29.156 -12.609 1 90.44 91 ARG A C 1
ATOM 671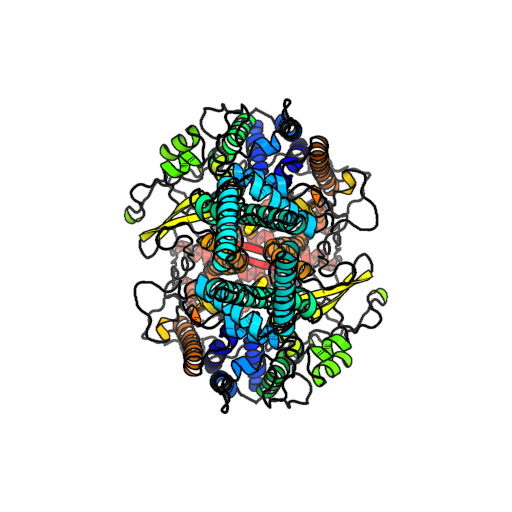 O O . ARG A 1 91 ? -5.102 -29.094 -13.812 1 90.44 91 ARG A O 1
ATOM 678 N N . LEU A 1 92 ? -5.367 -28.359 -11.727 1 91.25 92 LEU A N 1
ATOM 679 C CA . LEU A 1 92 ? -6.203 -27.234 -12.148 1 91.25 92 LEU A CA 1
ATOM 680 C C . LEU A 1 92 ? -5.391 -26.234 -12.953 1 91.25 92 LEU A C 1
ATOM 682 O O . LEU A 1 92 ? -5.945 -25.484 -13.758 1 91.25 92 LEU A O 1
ATOM 686 N N . PHE A 1 93 ? -4.141 -26.219 -12.695 1 91.94 93 PHE A N 1
ATOM 687 C CA . PHE A 1 93 ? -3.258 -25.281 -13.391 1 91.94 93 PHE A CA 1
ATOM 688 C C . PHE A 1 93 ? -2.592 -25.953 -14.578 1 91.94 93 PHE A C 1
ATOM 690 O O . PHE A 1 93 ? -1.671 -26.766 -14.414 1 91.94 93 PHE A O 1
ATOM 697 N N . GLN A 1 94 ? -3.092 -25.625 -15.711 1 94.25 94 GLN A N 1
ATOM 698 C CA . GLN A 1 94 ? -2.59 -26.203 -16.953 1 94.25 94 GLN A CA 1
ATOM 699 C C . GLN A 1 94 ? -1.86 -25.172 -17.797 1 94.25 94 GLN A C 1
ATOM 701 O O . GLN A 1 94 ? -2.453 -24.172 -18.219 1 94.25 94 GLN A O 1
ATOM 706 N N . PRO A 1 95 ? -0.583 -25.422 -18 1 94.5 95 PRO A N 1
ATOM 707 C CA . PRO A 1 95 ? 0.178 -24.469 -18.812 1 94.5 95 PRO A CA 1
ATOM 708 C C . PRO A 1 95 ? -0.17 -24.562 -20.297 1 94.5 95 PRO A C 1
ATOM 710 O O . PRO A 1 95 ? -0.568 -25.609 -20.781 1 94.5 95 PRO A O 1
ATOM 713 N N . ARG A 1 96 ? -0.025 -23.484 -20.953 1 94 96 ARG A N 1
ATOM 714 C CA . ARG A 1 96 ? -0.083 -23.516 -22.406 1 94 96 ARG A CA 1
ATOM 715 C C . ARG A 1 96 ? 0.994 -24.438 -22.984 1 94 96 ARG A C 1
ATOM 717 O O . ARG A 1 96 ? 2.043 -24.625 -22.359 1 94 96 ARG A O 1
ATOM 724 N N . GLN A 1 97 ? 0.764 -24.938 -24.125 1 91.69 97 GLN A N 1
ATOM 725 C CA . GLN A 1 97 ? 1.649 -25.938 -24.703 1 91.69 97 GLN A CA 1
ATOM 726 C C . GLN A 1 97 ? 3.078 -25.422 -24.812 1 91.69 97 GLN A C 1
ATOM 728 O O . GLN A 1 97 ? 4.027 -26.094 -24.422 1 91.69 97 GLN A O 1
ATOM 733 N N . ARG A 1 98 ? 3.24 -24.234 -25.219 1 93.12 98 ARG A N 1
ATOM 734 C CA . ARG A 1 98 ? 4.562 -23.656 -25.453 1 93.12 98 ARG A CA 1
ATOM 735 C C . ARG A 1 98 ? 5.266 -23.359 -24.125 1 93.12 98 ARG A C 1
ATOM 737 O O . ARG A 1 98 ? 6.488 -23.203 -24.094 1 93.12 98 ARG A O 1
ATOM 744 N N . LEU A 1 99 ? 4.492 -23.328 -23.062 1 96.19 99 LEU A N 1
ATOM 745 C CA . LEU A 1 99 ? 5.062 -22.922 -21.781 1 96.19 99 LEU A CA 1
ATOM 746 C C . LEU A 1 99 ? 5.125 -24.109 -20.812 1 96.19 99 LEU A C 1
ATOM 748 O O . LEU A 1 99 ? 5.43 -23.922 -19.641 1 96.19 99 LEU A O 1
ATOM 752 N N . ARG A 1 100 ? 4.898 -25.312 -21.297 1 94.62 100 ARG A N 1
ATOM 753 C CA . ARG A 1 100 ? 4.93 -26.531 -20.484 1 94.62 100 ARG A CA 1
ATOM 754 C C . ARG A 1 100 ? 6.316 -26.734 -19.891 1 94.62 100 ARG A C 1
ATOM 756 O O . ARG A 1 100 ? 6.441 -27.047 -18.703 1 94.62 100 ARG A O 1
ATOM 763 N N . PRO A 1 101 ? 7.402 -26.531 -20.703 1 95.5 101 PRO A N 1
ATOM 764 C CA . PRO A 1 101 ? 8.727 -26.734 -20.109 1 95.5 101 PRO A CA 1
ATOM 765 C C . PRO A 1 101 ? 9.016 -25.75 -18.969 1 95.5 101 PRO A C 1
ATOM 767 O O . PRO A 1 101 ? 9.594 -26.141 -17.953 1 95.5 101 PRO A O 1
ATOM 770 N N . LEU A 1 102 ? 8.586 -24.562 -19.188 1 95.69 102 LEU A N 1
ATOM 771 C CA . LEU A 1 102 ? 8.789 -23.562 -18.141 1 95.69 102 LEU A CA 1
ATOM 772 C C . LEU A 1 102 ? 8.016 -23.922 -16.891 1 95.69 102 LEU A C 1
ATOM 774 O O . LEU A 1 102 ? 8.523 -23.797 -15.773 1 95.69 102 LEU A O 1
ATOM 778 N N . TYR A 1 103 ? 6.797 -24.344 -17.109 1 93.56 103 TYR A N 1
ATOM 779 C CA . TYR A 1 103 ? 5.941 -24.75 -15.992 1 93.56 103 TYR A CA 1
ATOM 780 C C . TYR A 1 103 ? 6.562 -25.906 -15.211 1 93.56 103 TYR A C 1
ATOM 782 O O . TYR A 1 103 ? 6.613 -25.875 -13.977 1 93.56 103 TYR A O 1
ATOM 790 N N . ARG A 1 104 ? 7.035 -26.875 -15.844 1 91.69 104 ARG A N 1
ATOM 791 C CA . ARG A 1 104 ? 7.652 -28.031 -15.203 1 91.69 104 ARG A CA 1
ATOM 792 C C . ARG A 1 104 ? 8.938 -27.641 -14.484 1 91.69 104 ARG A C 1
ATOM 794 O O . ARG A 1 104 ? 9.273 -28.203 -13.438 1 91.69 104 ARG A O 1
ATOM 801 N N . TRP A 1 105 ? 9.672 -26.703 -15.109 1 93.06 105 TRP A N 1
ATOM 802 C CA . TRP A 1 105 ? 10.867 -26.172 -14.469 1 93.06 105 TRP A CA 1
ATOM 803 C C . TRP A 1 105 ? 10.516 -25.484 -13.148 1 93.06 105 TRP A C 1
ATOM 805 O O . TRP A 1 105 ? 11.18 -25.719 -12.133 1 93.06 105 TRP A O 1
ATOM 815 N N . LEU A 1 106 ? 9.492 -24.703 -13.195 1 89.94 106 LEU A N 1
ATOM 816 C CA . LEU A 1 106 ? 9.047 -23.984 -12 1 89.94 106 LEU A CA 1
ATOM 817 C C . LEU A 1 106 ? 8.609 -24.969 -10.914 1 89.94 106 LEU A C 1
ATOM 819 O O . LEU A 1 106 ? 9.008 -24.828 -9.758 1 89.94 106 LEU A O 1
ATOM 823 N N . LEU A 1 107 ? 7.84 -25.984 -11.258 1 86.25 107 LEU A N 1
ATOM 824 C CA . LEU A 1 107 ? 7.332 -26.953 -10.297 1 86.25 107 LEU A CA 1
ATOM 825 C C . LEU A 1 107 ? 8.469 -27.781 -9.703 1 86.25 107 LEU A C 1
ATOM 827 O O . LEU A 1 107 ? 8.461 -28.094 -8.516 1 86.25 107 LEU A O 1
ATOM 831 N N . GLY A 1 108 ? 9.383 -28.109 -10.555 1 81.75 108 GLY A N 1
ATOM 832 C CA . GLY A 1 108 ? 10.516 -28.891 -10.078 1 81.75 108 GLY A CA 1
ATOM 833 C C . GLY A 1 108 ? 11.398 -28.141 -9.109 1 81.75 108 GLY A C 1
ATOM 834 O O . GLY A 1 108 ? 12 -28.734 -8.211 1 81.75 108 GLY A O 1
ATOM 835 N N . GLY A 1 109 ? 11.453 -26.781 -9.289 1 78 109 GLY A N 1
ATOM 836 C CA . GLY A 1 109 ? 12.289 -25.969 -8.43 1 78 109 GLY A CA 1
ATOM 837 C C . GLY A 1 109 ? 11.656 -25.656 -7.09 1 78 109 GLY A C 1
ATOM 838 O O . GLY A 1 109 ? 12.352 -25.453 -6.098 1 78 109 GLY A O 1
ATOM 839 N N . LEU A 1 110 ? 10.367 -25.422 -7.035 1 72.12 110 LEU A N 1
ATOM 840 C CA . LEU A 1 110 ? 9.664 -25.031 -5.816 1 72.12 110 LEU A CA 1
ATOM 841 C C . LEU A 1 110 ? 9.594 -26.203 -4.836 1 72.12 110 LEU A C 1
ATOM 843 O O . LEU A 1 110 ? 9.242 -26.016 -3.668 1 72.12 110 LEU A O 1
ATOM 847 N N . SER A 1 111 ? 10.055 -27.328 -5.148 1 59.72 111 SER A N 1
ATOM 848 C CA . SER A 1 111 ? 9.945 -28.484 -4.258 1 59.72 111 SER A CA 1
ATOM 849 C C . SER A 1 111 ? 10.68 -28.234 -2.943 1 59.72 111 SER A C 1
ATOM 851 O O . SER A 1 111 ? 11.594 -27.406 -2.881 1 59.72 111 SER A O 1
ATOM 853 N N . GLU A 1 112 ? 10.031 -28.547 -1.708 1 56.47 112 GLU A N 1
ATOM 854 C CA . GLU A 1 112 ? 10.117 -28.406 -0.258 1 56.47 112 GLU A CA 1
ATOM 855 C C . GLU A 1 112 ? 11.555 -28.578 0.225 1 56.47 112 GLU A C 1
ATOM 857 O O . GLU A 1 112 ? 11.828 -28.5 1.425 1 56.47 112 GLU A O 1
ATOM 862 N N . SER A 1 113 ? 12.539 -28.828 -0.583 1 53.94 113 SER A N 1
ATOM 863 C CA . SER A 1 113 ? 13.664 -29.328 0.197 1 53.94 113 SER A CA 1
ATOM 864 C C . SER A 1 113 ? 14.5 -28.188 0.763 1 53.94 113 SER A C 1
ATOM 866 O O . SER A 1 113 ? 14.609 -27.125 0.143 1 53.94 113 SER A O 1
ATOM 868 N N . THR A 1 114 ? 14.469 -28.109 2.109 1 56.12 114 THR A N 1
ATOM 869 C CA . THR A 1 114 ? 15.336 -27.297 2.959 1 56.12 114 THR A CA 1
ATOM 870 C C . THR A 1 114 ? 16.781 -27.359 2.484 1 56.12 114 THR A C 1
ATOM 872 O O . THR A 1 114 ? 17.609 -28.047 3.094 1 56.12 114 THR A O 1
ATOM 875 N N . TYR A 1 115 ? 17 -27.297 1.231 1 59.84 115 TYR A N 1
ATOM 876 C CA . TYR A 1 115 ? 18.391 -27.391 0.81 1 59.84 115 TYR A CA 1
ATOM 877 C C . TYR A 1 115 ? 19.094 -26.047 0.962 1 59.84 115 TYR A C 1
ATOM 879 O O . TYR A 1 115 ? 18.453 -25.016 1.103 1 59.84 115 TYR A O 1
ATOM 887 N N . SER A 1 116 ? 20.359 -26.219 1.179 1 70.38 116 SER A N 1
ATOM 888 C CA . SER A 1 116 ? 21.203 -25.031 1.135 1 70.38 116 SER A CA 1
ATOM 889 C C . SER A 1 116 ? 20.969 -24.234 -0.139 1 70.38 116 SER A C 1
ATOM 891 O O . SER A 1 116 ? 20.469 -24.766 -1.132 1 70.38 116 SER A O 1
ATOM 893 N N . ARG A 1 117 ? 21.094 -23.047 -0.173 1 74.25 117 ARG A N 1
ATOM 894 C CA . ARG A 1 117 ? 20.859 -22.141 -1.283 1 74.25 117 ARG A CA 1
ATOM 895 C C . ARG A 1 117 ? 21.594 -22.594 -2.535 1 74.25 117 ARG A C 1
ATOM 897 O O . ARG A 1 117 ? 21.062 -22.516 -3.643 1 74.25 117 ARG A O 1
ATOM 904 N N . TRP A 1 118 ? 22.797 -23.172 -2.316 1 78.5 118 TRP A N 1
ATOM 905 C CA . TRP A 1 118 ? 23.609 -23.562 -3.465 1 78.5 118 TRP A CA 1
ATOM 906 C C . TRP A 1 118 ? 23.062 -24.828 -4.109 1 78.5 118 TRP A C 1
ATOM 908 O O . TRP A 1 118 ? 23.078 -24.969 -5.332 1 78.5 118 TRP A O 1
ATOM 918 N N . ARG A 1 119 ? 22.609 -25.75 -3.359 1 81.38 119 ARG A N 1
ATOM 919 C CA . ARG A 1 119 ? 22.031 -26.969 -3.893 1 81.38 119 ARG A CA 1
ATOM 920 C C . ARG A 1 119 ? 20.734 -26.688 -4.652 1 81.38 119 ARG A C 1
ATOM 922 O O . ARG A 1 119 ? 20.469 -27.328 -5.676 1 81.38 119 ARG A O 1
ATOM 929 N N . THR A 1 120 ? 20.094 -25.688 -4.145 1 82.94 120 THR A N 1
ATOM 930 C CA . THR A 1 120 ? 18.844 -25.312 -4.805 1 82.94 120 THR A CA 1
ATOM 931 C C . THR A 1 120 ? 19.125 -24.672 -6.164 1 82.94 120 THR A C 1
ATOM 933 O O . THR A 1 120 ? 18.453 -24.984 -7.152 1 82.94 120 THR A O 1
ATOM 936 N N . ALA A 1 121 ? 20.156 -23.906 -6.219 1 85.62 121 ALA A N 1
ATOM 937 C CA . ALA A 1 121 ? 20.516 -23.266 -7.477 1 85.62 121 ALA A CA 1
ATOM 938 C C . ALA A 1 121 ? 20.984 -24.281 -8.508 1 85.62 121 ALA A C 1
ATOM 940 O O . ALA A 1 121 ? 20.641 -24.203 -9.688 1 85.62 121 ALA A O 1
ATOM 941 N N . LEU A 1 122 ? 21.781 -25.203 -8.047 1 86.88 122 LEU A N 1
ATOM 942 C CA . LEU A 1 122 ? 22.281 -26.25 -8.93 1 86.88 122 LEU A CA 1
ATOM 943 C C . LEU A 1 122 ? 21.141 -27.094 -9.469 1 86.88 122 LEU A C 1
ATOM 945 O O . LEU A 1 122 ? 21.125 -27.453 -10.648 1 86.88 122 LEU A O 1
ATOM 949 N N . ARG A 1 123 ? 20.266 -27.391 -8.609 1 87.81 123 ARG A N 1
ATOM 950 C CA . ARG A 1 123 ? 19.109 -28.156 -9.031 1 87.81 123 ARG A CA 1
ATOM 951 C C . ARG A 1 123 ? 18.297 -27.406 -10.086 1 87.81 123 ARG A C 1
ATOM 953 O O . ARG A 1 123 ? 17.875 -28 -11.078 1 87.81 123 ARG A O 1
ATOM 960 N N . TRP A 1 124 ? 18.141 -26.141 -9.906 1 90.56 124 TRP A N 1
ATOM 961 C CA . TRP A 1 124 ? 17.406 -25.328 -10.859 1 90.56 124 TRP A CA 1
ATOM 962 C C . TRP A 1 124 ? 18.109 -25.281 -12.211 1 90.56 124 TRP A C 1
ATOM 964 O O . TRP A 1 124 ? 17.469 -25.359 -13.258 1 90.56 124 TRP A O 1
ATOM 974 N N . ALA A 1 125 ? 19.375 -25.234 -12.125 1 92.44 125 ALA A N 1
ATOM 975 C CA . ALA A 1 125 ? 20.156 -25.172 -13.352 1 92.44 125 ALA A CA 1
ATOM 976 C C . ALA A 1 125 ? 20.109 -26.5 -14.102 1 92.44 125 ALA A C 1
ATOM 978 O O . ALA A 1 125 ? 20 -26.531 -15.328 1 92.44 125 ALA A O 1
ATOM 979 N N . LEU A 1 126 ? 20.203 -27.562 -13.344 1 93.06 126 LEU A N 1
ATOM 980 C CA . LEU A 1 126 ? 20.141 -28.875 -13.945 1 93.06 126 LEU A CA 1
ATOM 981 C C . LEU A 1 126 ? 18.766 -29.125 -14.562 1 93.06 126 LEU A C 1
ATOM 983 O O . LEU A 1 126 ? 18.656 -29.703 -15.648 1 93.06 126 LEU A O 1
ATOM 987 N N . LEU A 1 127 ? 17.781 -28.656 -13.883 1 93.5 127 LEU A N 1
ATOM 988 C CA . LEU A 1 127 ? 16.422 -28.812 -14.398 1 93.5 127 LEU A CA 1
ATOM 989 C C . LEU A 1 127 ? 16.219 -27.953 -15.648 1 93.5 127 LEU A C 1
ATOM 991 O O . LEU A 1 127 ? 15.477 -28.344 -16.547 1 93.5 127 LEU A O 1
ATOM 995 N N . ALA A 1 128 ? 16.875 -26.844 -15.664 1 96.12 128 ALA A N 1
ATOM 996 C CA . ALA A 1 128 ? 16.781 -26 -16.844 1 96.12 128 ALA A CA 1
ATOM 997 C C . ALA A 1 128 ? 17.359 -26.703 -18.078 1 96.12 128 ALA A C 1
ATOM 999 O O . ALA A 1 128 ? 16.766 -26.656 -19.156 1 96.12 128 ALA A O 1
ATOM 1000 N N . ALA A 1 129 ? 18.422 -27.359 -17.875 1 96.19 129 ALA A N 1
ATOM 1001 C CA . ALA A 1 129 ? 19.062 -28.094 -18.969 1 96.19 129 ALA A CA 1
ATOM 1002 C C . ALA A 1 129 ? 18.172 -29.234 -19.453 1 96.19 129 ALA A C 1
ATOM 1004 O O . ALA A 1 129 ? 18.094 -29.531 -20.641 1 96.19 129 ALA A O 1
ATOM 1005 N N . ARG A 1 130 ? 17.5 -29.812 -18.547 1 94.62 130 ARG A N 1
ATOM 1006 C CA . ARG A 1 130 ? 16.656 -30.953 -18.875 1 94.62 130 ARG A CA 1
ATOM 1007 C C . ARG A 1 130 ? 15.383 -30.516 -19.578 1 94.62 130 ARG A C 1
ATOM 1009 O O . ARG A 1 130 ? 14.914 -31.188 -20.5 1 94.62 130 ARG A O 1
ATOM 1016 N N . ARG A 1 131 ? 14.852 -29.406 -19.172 1 94.38 131 ARG A N 1
ATOM 1017 C CA . ARG A 1 131 ? 13.539 -28.984 -19.672 1 94.38 131 ARG A CA 1
ATOM 1018 C C . ARG A 1 131 ? 13.68 -28.156 -20.938 1 94.38 131 ARG A C 1
ATOM 1020 O O . ARG A 1 131 ? 12.727 -28.016 -21.703 1 94.38 131 ARG A O 1
ATOM 1027 N N . PHE A 1 132 ? 14.82 -27.672 -21.125 1 96.31 132 PHE A N 1
ATOM 1028 C CA . PHE A 1 132 ? 15.117 -26.906 -22.328 1 96.31 132 PHE A CA 1
ATOM 1029 C C . PHE A 1 132 ? 16.312 -27.5 -23.062 1 96.31 132 PHE A C 1
ATOM 1031 O O . PHE A 1 132 ? 17.359 -26.859 -23.156 1 96.31 132 PHE A O 1
ATOM 1038 N N . PRO A 1 133 ? 16.109 -28.594 -23.688 1 95.06 133 PRO A N 1
ATOM 1039 C CA . PRO A 1 133 ? 17.234 -29.328 -24.266 1 95.06 133 PRO A CA 1
ATOM 1040 C C . PRO A 1 133 ? 17.859 -28.625 -25.469 1 95.06 133 PRO A C 1
ATOM 1042 O O . PRO A 1 133 ? 19.078 -28.688 -25.656 1 95.06 133 PRO A O 1
ATOM 1045 N N . LEU A 1 134 ? 17.062 -27.984 -26.281 1 95.31 134 LEU A N 1
ATOM 1046 C CA . LEU A 1 134 ? 17.609 -27.359 -27.484 1 95.31 134 LEU A CA 1
ATOM 1047 C C . LEU A 1 134 ? 18.516 -26.203 -27.125 1 95.31 134 LEU A C 1
ATOM 1049 O O . LEU A 1 134 ? 19.672 -26.141 -27.578 1 95.31 134 LEU A O 1
ATOM 1053 N N . PRO A 1 135 ? 18.031 -25.328 -26.281 1 95.25 135 PRO A N 1
ATOM 1054 C CA . PRO A 1 135 ? 18.969 -24.297 -25.844 1 95.25 135 PRO A CA 1
ATOM 1055 C C . PRO A 1 135 ? 20.172 -24.859 -25.094 1 95.25 135 PRO A C 1
ATOM 1057 O O . PRO A 1 135 ? 21.281 -24.344 -25.219 1 95.25 135 PRO A O 1
ATOM 1060 N N . ALA A 1 136 ? 19.953 -25.844 -24.328 1 95.38 136 ALA A N 1
ATOM 1061 C CA . ALA A 1 136 ? 21.047 -26.484 -23.609 1 95.38 136 ALA A CA 1
ATOM 1062 C C . ALA A 1 136 ? 22.078 -27.047 -24.594 1 95.38 136 ALA A C 1
ATOM 1064 O O . ALA A 1 136 ? 23.281 -26.828 -24.422 1 95.38 136 ALA A O 1
ATOM 1065 N N . LEU A 1 137 ? 21.609 -27.75 -25.562 1 95.69 137 LEU A N 1
ATOM 1066 C CA . LEU A 1 137 ? 22.484 -28.328 -26.578 1 95.69 137 LEU A CA 1
ATOM 1067 C C . LEU A 1 137 ? 23.203 -27.25 -27.359 1 95.69 137 LEU A C 1
ATOM 1069 O O . LEU A 1 137 ? 24.375 -27.406 -27.734 1 95.69 137 LEU A O 1
ATOM 1073 N N . ALA A 1 138 ? 22.469 -26.203 -27.625 1 95.56 138 ALA A N 1
ATOM 1074 C CA . ALA A 1 138 ? 23.094 -25.078 -28.312 1 95.56 138 ALA A CA 1
ATOM 1075 C C . ALA A 1 138 ? 24.25 -24.516 -27.484 1 95.56 138 ALA A C 1
ATOM 1077 O O . ALA A 1 138 ? 25.281 -24.141 -28.031 1 95.56 138 ALA A O 1
ATOM 1078 N N . GLY A 1 139 ? 24.031 -24.469 -26.203 1 91.88 139 GLY A N 1
ATOM 1079 C CA . GLY A 1 139 ? 25.094 -24.031 -25.328 1 91.88 139 GLY A CA 1
ATOM 1080 C C . GLY A 1 139 ? 26.312 -24.953 -25.359 1 91.88 139 GLY A C 1
ATOM 1081 O O . GLY A 1 139 ? 27.453 -24.484 -25.391 1 91.88 139 GLY A O 1
ATOM 1082 N N . LEU A 1 140 ? 26.094 -26.219 -25.422 1 92.56 140 LEU A N 1
ATOM 1083 C CA . LEU A 1 140 ? 27.156 -27.203 -25.5 1 92.56 140 LEU A CA 1
ATOM 1084 C C . LEU A 1 140 ? 27.922 -27.062 -26.812 1 92.56 140 LEU A C 1
ATOM 1086 O O . LEU A 1 140 ? 29.156 -27.094 -26.812 1 92.56 140 LEU A O 1
ATOM 1090 N N . VAL A 1 141 ? 27.266 -26.875 -27.906 1 93.12 141 VAL A N 1
ATOM 1091 C CA . VAL A 1 141 ? 27.875 -26.75 -29.219 1 93.12 141 VAL A CA 1
ATOM 1092 C C . VAL A 1 141 ? 28.75 -25.484 -29.266 1 93.12 141 VAL A C 1
ATOM 1094 O O . VAL A 1 141 ? 29.875 -25.516 -29.781 1 93.12 141 VAL A O 1
ATOM 1097 N N . ILE A 1 142 ? 28.172 -24.453 -28.688 1 90.25 142 ILE A N 1
ATOM 1098 C CA . ILE A 1 142 ? 28.922 -23.203 -28.672 1 90.25 142 ILE A CA 1
ATOM 1099 C C . ILE A 1 142 ? 30.188 -23.391 -27.844 1 90.25 142 ILE A C 1
ATOM 1101 O O . ILE A 1 142 ? 31.266 -22.953 -28.234 1 90.25 142 ILE A O 1
ATOM 1105 N N . ALA A 1 143 ? 30.094 -24.094 -26.734 1 86.62 143 ALA A N 1
ATOM 1106 C CA . ALA A 1 143 ? 31.25 -24.312 -25.859 1 86.62 143 ALA A CA 1
ATOM 1107 C C . ALA A 1 143 ? 32.281 -25.188 -26.562 1 86.62 143 ALA A C 1
ATOM 1109 O O . ALA A 1 143 ? 33.469 -24.906 -26.5 1 86.62 143 ALA A O 1
ATOM 1110 N N . LEU A 1 144 ? 31.844 -26.234 -27.219 1 86 144 LEU A N 1
ATOM 1111 C CA . LEU A 1 144 ? 32.75 -27.141 -27.922 1 86 144 LEU A CA 1
ATOM 1112 C C . LEU A 1 144 ? 33.438 -26.422 -29.094 1 86 144 LEU A C 1
ATOM 1114 O O . LEU A 1 144 ? 34.625 -26.641 -29.328 1 86 144 LEU A O 1
ATOM 1118 N N . ALA A 1 145 ? 32.656 -25.641 -29.766 1 85.75 145 ALA A N 1
ATOM 1119 C CA . ALA A 1 145 ? 33.219 -24.859 -30.859 1 85.75 145 ALA A CA 1
ATOM 1120 C C . ALA A 1 145 ? 34.281 -23.891 -30.359 1 85.75 145 ALA A C 1
ATOM 1122 O O . ALA A 1 145 ? 35.312 -23.703 -30.984 1 85.75 145 ALA A O 1
ATOM 1123 N N . MET A 1 146 ? 33.938 -23.328 -29.266 1 81.38 146 MET A N 1
ATOM 1124 C CA . MET A 1 146 ? 34.875 -22.391 -28.672 1 81.38 146 MET A CA 1
ATOM 1125 C C . MET A 1 146 ? 36.156 -23.094 -28.25 1 81.38 146 MET A C 1
ATOM 1127 O O . MET A 1 146 ? 37.25 -22.609 -28.5 1 81.38 146 MET A O 1
ATOM 1131 N N . VAL A 1 147 ? 36.062 -24.281 -27.688 1 78.62 147 VAL A N 1
ATOM 1132 C CA . VAL A 1 147 ? 37.219 -25.078 -27.266 1 78.62 147 VAL A CA 1
ATOM 1133 C C . VAL A 1 147 ? 38 -25.547 -28.484 1 78.62 147 VAL A C 1
ATOM 1135 O O . VAL A 1 147 ? 39.219 -25.484 -28.484 1 78.62 147 VAL A O 1
ATOM 1138 N N . ALA A 1 148 ? 37.281 -26 -29.484 1 80.44 148 ALA A N 1
ATOM 1139 C CA . ALA A 1 148 ? 37.938 -26.438 -30.703 1 80.44 148 ALA A CA 1
ATOM 1140 C C . ALA A 1 148 ? 38.688 -25.297 -31.375 1 80.44 148 ALA A C 1
ATOM 1142 O O . ALA A 1 148 ? 39.812 -25.469 -31.859 1 80.44 148 ALA A O 1
ATOM 1143 N N . GLY A 1 149 ? 37.969 -24.203 -31.422 1 77.12 149 GLY A N 1
ATOM 1144 C CA . GLY A 1 149 ? 38.625 -23.031 -31.969 1 77.12 149 GLY A CA 1
ATOM 1145 C C . GLY A 1 149 ? 39.875 -22.641 -31.219 1 77.12 149 GLY A C 1
ATOM 1146 O O . GLY A 1 149 ? 40.906 -22.344 -31.828 1 77.12 149 GLY A O 1
ATOM 1147 N N . LEU A 1 150 ? 39.781 -22.688 -29.953 1 74.25 150 LEU A N 1
ATOM 1148 C CA . LEU A 1 150 ? 40.906 -22.344 -29.109 1 74.25 150 LEU A CA 1
ATOM 1149 C C . LEU A 1 150 ? 42.031 -23.344 -29.281 1 74.25 150 LEU A C 1
ATOM 1151 O O . LEU A 1 150 ? 43.219 -22.953 -29.344 1 74.25 150 LEU A O 1
ATOM 1155 N N . ARG A 1 151 ? 41.781 -24.625 -29.391 1 74.25 151 ARG A N 1
ATOM 1156 C CA . ARG A 1 151 ? 42.812 -25.672 -29.594 1 74.25 151 ARG A CA 1
ATOM 1157 C C . ARG A 1 151 ? 43.406 -25.578 -31 1 74.25 151 ARG A C 1
ATOM 1159 O O . ARG A 1 151 ? 44.625 -25.734 -31.156 1 74.25 151 ARG A O 1
ATOM 1166 N N . GLY A 1 152 ? 42.531 -25.312 -31.922 1 72.31 152 GLY A N 1
ATOM 1167 C CA . GLY A 1 152 ? 43.031 -25.109 -33.281 1 72.31 152 GLY A CA 1
ATOM 1168 C C . GLY A 1 152 ? 44.031 -23.969 -33.375 1 72.31 152 GLY A C 1
ATOM 1169 O O . GLY A 1 152 ? 45.094 -24.109 -33.969 1 72.31 152 GLY A O 1
ATOM 1170 N N . CYS A 1 153 ? 43.625 -22.938 -32.75 1 69.88 153 CYS A N 1
ATOM 1171 C CA . CYS A 1 153 ? 44.469 -21.766 -32.75 1 69.88 153 CYS A CA 1
ATOM 1172 C C . CYS A 1 153 ? 45.812 -22.047 -32.062 1 69.88 153 CYS A C 1
ATOM 1174 O O . CYS A 1 153 ? 46.844 -21.469 -32.406 1 69.88 153 CYS A O 1
ATOM 1176 N N . ALA A 1 154 ? 45.656 -23.016 -31.109 1 67.19 154 ALA A N 1
ATOM 1177 C CA . ALA A 1 154 ? 46.875 -23.359 -30.344 1 67.19 154 ALA A CA 1
ATOM 1178 C C . ALA A 1 154 ? 47.625 -24.516 -31 1 67.19 154 ALA A C 1
ATOM 1180 O O . ALA A 1 154 ? 48.656 -24.953 -30.484 1 67.19 154 ALA A O 1
ATOM 1181 N N . GLY A 1 155 ? 47.156 -25 -32.125 1 66.31 155 GLY A N 1
ATOM 1182 C CA . GLY A 1 155 ? 47.781 -26.094 -32.812 1 66.31 155 GLY A CA 1
ATOM 1183 C C . GLY A 1 155 ? 47.656 -27.422 -32.094 1 66.31 155 GLY A C 1
ATOM 1184 O O . GLY A 1 155 ? 48.469 -28.312 -32.25 1 66.31 155 GLY A O 1
ATOM 1185 N N . LEU A 1 156 ? 46.75 -27.453 -31.172 1 70.19 156 LEU A N 1
ATOM 1186 C CA . LEU A 1 156 ? 46.531 -28.672 -30.391 1 70.19 156 LEU A CA 1
ATOM 1187 C C . LEU A 1 156 ? 45.5 -29.562 -31.094 1 70.19 156 LEU A C 1
ATOM 1189 O O . LEU A 1 156 ? 44.656 -29.062 -31.859 1 70.19 156 LEU A O 1
ATOM 1193 N N . PRO A 1 157 ? 45.688 -30.812 -30.812 1 72.06 157 PRO A N 1
ATOM 1194 C CA . PRO A 1 157 ? 44.656 -31.703 -31.344 1 72.06 157 PRO A CA 1
ATOM 1195 C C . PRO A 1 157 ? 43.281 -31.391 -30.781 1 72.06 157 PRO A C 1
ATOM 1197 O O . PRO A 1 157 ? 43.156 -30.938 -29.641 1 72.06 157 PRO A O 1
ATOM 1200 N N . LEU A 1 158 ? 42.281 -31.625 -31.578 1 70.38 158 LEU A N 1
ATOM 1201 C CA . LEU A 1 158 ? 40.906 -31.312 -31.219 1 70.38 158 LEU A CA 1
ATOM 1202 C C . LEU A 1 158 ? 40.469 -32.094 -29.984 1 70.38 158 LEU A C 1
ATOM 1204 O O . LEU A 1 158 ? 39.719 -31.562 -29.141 1 70.38 158 LEU A O 1
ATOM 1208 N N . TRP A 1 159 ? 41.031 -33.344 -29.859 1 73 159 TRP A N 1
ATOM 1209 C CA . TRP A 1 159 ? 40.656 -34.156 -28.703 1 73 159 TRP A CA 1
ATOM 1210 C C . TRP A 1 159 ? 41.781 -34.188 -27.672 1 73 159 TRP A C 1
ATOM 1212 O O . TRP A 1 159 ? 42.969 -34.281 -28.031 1 73 159 TRP A O 1
ATOM 1222 N N . PRO A 1 160 ? 41.344 -33.906 -26.422 1 73.44 160 PRO A N 1
ATOM 1223 C CA . PRO A 1 160 ? 42.406 -33.969 -25.406 1 73.44 160 PRO A CA 1
ATOM 1224 C C . PRO A 1 160 ? 43 -35.375 -25.266 1 73.44 160 PRO A C 1
ATOM 1226 O O . PRO A 1 160 ? 42.281 -36.375 -25.312 1 73.44 160 PRO A O 1
ATOM 1229 N N . SER A 1 161 ? 44.281 -35.469 -25.188 1 72.06 161 SER A N 1
ATOM 1230 C CA . SER A 1 161 ? 44.969 -36.75 -25.062 1 72.06 161 SER A CA 1
ATOM 1231 C C . SER A 1 161 ? 45.062 -37.188 -23.594 1 72.06 161 SER A C 1
ATOM 1233 O O . SER A 1 161 ? 45.219 -38.375 -23.297 1 72.06 161 SER A O 1
ATOM 1235 N N . SER A 1 162 ? 44.906 -36.25 -22.672 1 73.75 162 SER A N 1
ATOM 1236 C CA . SER A 1 162 ? 45.031 -36.594 -21.266 1 73.75 162 SER A CA 1
ATOM 1237 C C . SER A 1 162 ? 43.656 -36.844 -20.625 1 73.75 162 SER A C 1
ATOM 1239 O O . SER A 1 162 ? 42.656 -36.281 -21.062 1 73.75 162 SER A O 1
ATOM 1241 N N . HIS A 1 163 ? 43.656 -37.719 -19.562 1 77.31 163 HIS A N 1
ATOM 1242 C CA . HIS A 1 163 ? 42.438 -38 -18.828 1 77.31 163 HIS A CA 1
ATOM 1243 C C . HIS A 1 163 ? 41.906 -36.75 -18.125 1 77.31 163 HIS A C 1
ATOM 1245 O O . HIS A 1 163 ? 40.688 -36.562 -18.078 1 77.31 163 HIS A O 1
ATOM 1251 N N . THR A 1 164 ? 42.844 -36 -17.609 1 76.25 164 THR A N 1
ATOM 1252 C CA . THR A 1 164 ? 42.438 -34.75 -16.938 1 76.25 164 THR A CA 1
ATOM 1253 C C . THR A 1 164 ? 41.781 -33.812 -17.938 1 76.25 164 THR A C 1
ATOM 1255 O O . THR A 1 164 ? 40.812 -33.125 -17.594 1 76.25 164 THR A O 1
ATOM 1258 N N . GLY A 1 165 ? 42.281 -33.781 -19.031 1 75.38 165 GLY A N 1
ATOM 1259 C CA . GLY A 1 165 ? 41.688 -32.938 -20.062 1 75.38 165 GLY A CA 1
ATOM 1260 C C . GLY A 1 165 ? 40.281 -33.375 -20.438 1 75.38 165 GLY A C 1
ATOM 1261 O O . GLY A 1 165 ? 39.406 -32.562 -20.672 1 75.38 165 GLY A O 1
ATOM 1262 N N . VAL A 1 166 ? 40.062 -34.625 -20.422 1 80.25 166 VAL A N 1
ATOM 1263 C CA . VAL A 1 166 ? 38.781 -35.156 -20.766 1 80.25 166 VAL A CA 1
ATOM 1264 C C . VAL A 1 166 ? 37.75 -34.812 -19.672 1 80.25 166 VAL A C 1
ATOM 1266 O O . VAL A 1 166 ? 36.625 -34.469 -19.969 1 80.25 166 VAL A O 1
ATOM 1269 N N . VAL A 1 167 ? 38.188 -34.938 -18.469 1 82.44 167 VAL A N 1
ATOM 1270 C CA . VAL A 1 167 ? 37.312 -34.625 -17.344 1 82.44 167 VAL A CA 1
ATOM 1271 C C . VAL A 1 167 ? 36.938 -33.156 -17.359 1 82.44 167 VAL A C 1
ATOM 1273 O O . VAL A 1 167 ? 35.781 -32.781 -17.172 1 82.44 167 VAL A O 1
ATOM 1276 N N . LEU A 1 168 ? 37.875 -32.312 -17.625 1 79.44 168 LEU A N 1
ATOM 1277 C CA . LEU A 1 168 ? 37.625 -30.859 -17.656 1 79.44 168 LEU A CA 1
ATOM 1278 C C . LEU A 1 168 ? 36.688 -30.516 -18.781 1 79.44 168 LEU A C 1
ATOM 1280 O O . LEU A 1 168 ? 35.812 -29.625 -18.625 1 79.44 168 LEU A O 1
ATOM 1284 N N . LEU A 1 169 ? 36.906 -31.172 -19.828 1 82.31 169 LEU A N 1
ATOM 1285 C CA . LEU A 1 169 ? 36 -30.953 -20.953 1 82.31 169 LEU A CA 1
ATOM 1286 C C . LEU A 1 169 ? 34.594 -31.391 -20.609 1 82.31 169 LEU A C 1
ATOM 1288 O O . LEU A 1 169 ? 33.625 -30.75 -21 1 82.31 169 LEU A O 1
ATOM 1292 N N . GLY A 1 170 ? 34.531 -32.469 -19.859 1 85.5 170 GLY A N 1
ATOM 1293 C CA . GLY A 1 170 ? 33.219 -32.906 -19.391 1 85.5 170 GLY A CA 1
ATOM 1294 C C . GLY A 1 170 ? 32.531 -31.922 -18.469 1 85.5 170 GLY A C 1
ATOM 1295 O O . GLY A 1 170 ? 31.344 -31.656 -18.625 1 85.5 170 GLY A O 1
ATOM 1296 N N . VAL A 1 171 ? 33.281 -31.359 -17.594 1 86.5 171 VAL A N 1
ATOM 1297 C CA . VAL A 1 171 ? 32.75 -30.391 -16.641 1 86.5 171 VAL A CA 1
ATOM 1298 C C . VAL A 1 171 ? 32.312 -29.141 -17.391 1 86.5 171 VAL A C 1
ATOM 1300 O O . VAL A 1 171 ? 31.219 -28.594 -17.109 1 86.5 171 VAL A O 1
ATOM 1303 N N . LEU A 1 172 ? 33.062 -28.719 -18.297 1 83.19 172 LEU A N 1
ATOM 1304 C CA . LEU A 1 172 ? 32.719 -27.562 -19.094 1 83.19 172 LEU A CA 1
ATOM 1305 C C . LEU A 1 172 ? 31.453 -27.828 -19.922 1 83.19 172 LEU A C 1
ATOM 1307 O O . LEU A 1 172 ? 30.641 -26.938 -20.125 1 83.19 172 LEU A O 1
ATOM 1311 N N . GLY A 1 173 ? 31.469 -29.031 -20.391 1 89.88 173 GLY A N 1
ATOM 1312 C CA . GLY A 1 173 ? 30.281 -29.422 -21.125 1 89.88 173 GLY A CA 1
ATOM 1313 C C . GLY A 1 173 ? 29.016 -29.359 -20.297 1 89.88 173 GLY A C 1
ATOM 1314 O O . GLY A 1 173 ? 28 -28.844 -20.75 1 89.88 173 GLY A O 1
ATOM 1315 N N . VAL A 1 174 ? 29.078 -29.797 -19.078 1 92.12 174 VAL A N 1
ATOM 1316 C CA . VAL A 1 174 ? 27.922 -29.781 -18.172 1 92.12 174 VAL A CA 1
ATOM 1317 C C . VAL A 1 174 ? 27.547 -28.344 -17.859 1 92.12 174 VAL A C 1
ATOM 1319 O O . VAL A 1 174 ? 26.359 -27.984 -17.844 1 92.12 174 VAL A O 1
ATOM 1322 N N . LEU A 1 175 ? 28.484 -27.5 -17.656 1 90.75 175 LEU A N 1
ATOM 1323 C CA . LEU A 1 175 ? 28.234 -26.094 -17.359 1 90.75 175 LEU A CA 1
ATOM 1324 C C . LEU A 1 175 ? 27.578 -25.406 -18.547 1 90.75 175 LEU A C 1
ATOM 1326 O O . LEU A 1 175 ? 26.672 -24.578 -18.359 1 90.75 175 LEU A O 1
ATOM 1330 N N . ALA A 1 176 ? 28.062 -25.766 -19.641 1 91.81 176 ALA A N 1
ATOM 1331 C CA . ALA A 1 176 ? 27.5 -25.172 -20.859 1 91.81 176 ALA A CA 1
ATOM 1332 C C . ALA A 1 176 ? 26.047 -25.609 -21.047 1 91.81 176 ALA A C 1
ATOM 1334 O O . ALA A 1 176 ? 25.203 -24.797 -21.484 1 91.81 176 ALA A O 1
ATOM 1335 N N . LEU A 1 177 ? 25.828 -26.828 -20.75 1 94.75 177 LEU A N 1
ATOM 1336 C CA . LEU A 1 177 ? 24.453 -27.312 -20.828 1 94.75 177 LEU A CA 1
ATOM 1337 C C . LEU A 1 177 ? 23.562 -26.562 -19.859 1 94.75 177 LEU A C 1
ATOM 1339 O O . LEU A 1 177 ? 22.438 -26.172 -20.219 1 94.75 177 LEU A O 1
ATOM 1343 N N . MET A 1 178 ? 24.047 -26.312 -18.734 1 94.62 178 MET A N 1
ATOM 1344 C CA . MET A 1 178 ? 23.281 -25.609 -17.703 1 94.62 178 MET A CA 1
ATOM 1345 C C . MET A 1 178 ? 23.031 -24.156 -18.109 1 94.62 178 MET A C 1
ATOM 1347 O O . MET A 1 178 ? 21.906 -23.656 -18 1 94.62 178 MET A O 1
ATOM 1351 N N . LEU A 1 179 ? 24.016 -23.562 -18.594 1 92.62 179 LEU A N 1
ATOM 1352 C CA . LEU A 1 179 ? 23.875 -22.172 -19.016 1 92.62 179 LEU A CA 1
ATOM 1353 C C . LEU A 1 179 ? 22.906 -22.047 -20.188 1 92.62 179 LEU A C 1
ATOM 1355 O O . LEU A 1 179 ? 22.109 -21.109 -20.25 1 92.62 179 LEU A O 1
ATOM 1359 N N . GLY A 1 180 ? 23.109 -22.938 -21.094 1 94.88 180 GLY A N 1
ATOM 1360 C CA . GLY A 1 180 ? 22.156 -22.969 -22.203 1 94.88 180 GLY A CA 1
ATOM 1361 C C . GLY A 1 180 ? 20.719 -23.188 -21.734 1 94.88 180 GLY A C 1
ATOM 1362 O O . GLY A 1 180 ? 19.797 -22.531 -22.234 1 94.88 180 GLY A O 1
ATOM 1363 N N . GLY A 1 181 ? 20.562 -24.125 -20.844 1 96.19 181 GLY A N 1
ATOM 1364 C CA . GLY A 1 181 ? 19.25 -24.344 -20.266 1 96.19 181 GLY A CA 1
ATOM 1365 C C . GLY A 1 181 ? 18.688 -23.109 -19.594 1 96.19 181 GLY A C 1
ATOM 1366 O O . GLY A 1 181 ? 17.516 -22.797 -19.781 1 96.19 181 GLY A O 1
ATOM 1367 N N . CYS A 1 182 ? 19.5 -22.422 -18.859 1 95.56 182 CYS A N 1
ATOM 1368 C CA . CYS A 1 182 ? 19.078 -21.203 -18.188 1 95.56 182 CYS A CA 1
ATOM 1369 C C . CYS A 1 182 ? 18.703 -20.125 -19.188 1 95.56 182 CYS A C 1
ATOM 1371 O O . CYS A 1 182 ? 17.75 -19.359 -18.969 1 95.56 182 CYS A O 1
ATOM 1373 N N . ALA A 1 183 ? 19.422 -20.078 -20.219 1 95.06 183 ALA A N 1
ATOM 1374 C CA . ALA A 1 183 ? 19.078 -19.141 -21.297 1 95.06 183 ALA A CA 1
ATOM 1375 C C . ALA A 1 183 ? 17.703 -19.469 -21.875 1 95.06 183 ALA A C 1
ATOM 1377 O O . ALA A 1 183 ? 16.953 -18.562 -22.25 1 95.06 183 ALA A O 1
ATOM 1378 N N . GLY A 1 184 ? 17.5 -20.734 -21.984 1 95.88 184 GLY A N 1
ATOM 1379 C CA . GLY A 1 184 ? 16.188 -21.141 -22.438 1 95.88 184 GLY A CA 1
ATOM 1380 C C . GLY A 1 184 ? 15.07 -20.703 -21.5 1 95.88 184 GLY A C 1
ATOM 1381 O O . GLY A 1 184 ? 14.031 -20.234 -21.953 1 95.88 184 GLY A O 1
ATOM 1382 N N . VAL A 1 185 ? 15.25 -20.828 -20.234 1 96.19 185 VAL A N 1
ATOM 1383 C CA . VAL A 1 185 ? 14.289 -20.375 -19.234 1 96.19 185 VAL A CA 1
ATOM 1384 C C . VAL A 1 185 ? 14.086 -18.875 -19.344 1 96.19 185 VAL A C 1
ATOM 1386 O O . VAL A 1 185 ? 12.945 -18.391 -19.359 1 96.19 185 VAL A O 1
ATOM 1389 N N . LEU A 1 186 ? 15.18 -18.172 -19.484 1 94.62 186 LEU A N 1
ATOM 1390 C CA . LEU A 1 186 ? 15.109 -16.719 -19.547 1 94.62 186 LEU A CA 1
ATOM 1391 C C . LEU A 1 186 ? 14.359 -16.281 -20.797 1 94.62 186 LEU A C 1
ATOM 1393 O O . LEU A 1 186 ? 13.578 -15.32 -20.75 1 94.62 186 LEU A O 1
ATOM 1397 N N . ARG A 1 187 ? 14.625 -16.922 -21.828 1 94.56 187 ARG A N 1
ATOM 1398 C CA . ARG A 1 187 ? 13.93 -16.594 -23.062 1 94.56 187 ARG A CA 1
ATOM 1399 C C . ARG A 1 187 ? 12.43 -16.859 -22.938 1 94.56 187 ARG A C 1
ATOM 1401 O O . ARG A 1 187 ? 11.617 -16.047 -23.391 1 94.56 187 ARG A O 1
ATOM 1408 N N . ALA A 1 188 ? 12.102 -17.938 -22.344 1 96 188 ALA A N 1
ATOM 1409 C CA . ALA A 1 188 ? 10.688 -18.25 -22.125 1 96 188 ALA A CA 1
ATOM 1410 C C . ALA A 1 188 ? 10.016 -17.203 -21.25 1 96 188 ALA A C 1
ATOM 1412 O O . ALA A 1 188 ? 8.922 -16.734 -21.562 1 96 188 ALA A O 1
ATOM 1413 N N . LEU A 1 189 ? 10.695 -16.797 -20.266 1 95.12 189 LEU A N 1
ATOM 1414 C CA . LEU A 1 189 ? 10.156 -15.828 -19.312 1 95.12 189 LEU A CA 1
ATOM 1415 C C . LEU A 1 189 ? 10.039 -14.445 -19.938 1 95.12 189 LEU A C 1
ATOM 1417 O O . LEU A 1 189 ? 9.07 -13.727 -19.688 1 95.12 189 LEU A O 1
ATOM 1421 N N . THR A 1 190 ? 10.969 -14.062 -20.797 1 93.19 190 THR A N 1
ATOM 1422 C CA . THR A 1 190 ? 11.039 -12.68 -21.25 1 93.19 190 THR A CA 1
ATOM 1423 C C . THR A 1 190 ? 10.328 -12.523 -22.594 1 93.19 190 THR A C 1
ATOM 1425 O O . THR A 1 190 ? 9.883 -11.422 -22.938 1 93.19 190 THR A O 1
ATOM 1428 N N . ARG A 1 191 ? 10.164 -13.562 -23.297 1 92.81 191 ARG A N 1
ATOM 1429 C CA . ARG A 1 191 ? 9.594 -13.406 -24.641 1 92.81 191 ARG A CA 1
ATOM 1430 C C . ARG A 1 191 ? 8.266 -14.148 -24.75 1 92.81 191 ARG A C 1
ATOM 1432 O O . ARG A 1 191 ? 7.285 -13.594 -25.25 1 92.81 191 ARG A O 1
ATOM 1439 N N . THR A 1 192 ? 8.211 -15.336 -24.266 1 94.94 192 THR A N 1
ATOM 1440 C CA . THR A 1 192 ? 7.027 -16.156 -24.484 1 94.94 192 THR A CA 1
ATOM 1441 C C . THR A 1 192 ? 5.922 -15.797 -23.5 1 94.94 192 THR A C 1
ATOM 1443 O O . THR A 1 192 ? 4.766 -15.617 -23.891 1 94.94 192 THR A O 1
ATOM 1446 N N . VAL A 1 193 ? 6.23 -15.656 -22.25 1 96.44 193 VAL A N 1
ATOM 1447 C CA . VAL A 1 193 ? 5.25 -15.398 -21.203 1 96.44 193 VAL A CA 1
ATOM 1448 C C . VAL A 1 193 ? 4.539 -14.07 -21.469 1 96.44 193 VAL A C 1
ATOM 1450 O O . VAL A 1 193 ? 3.309 -14.008 -21.438 1 96.44 193 VAL A O 1
ATOM 1453 N N . PRO A 1 194 ? 5.293 -12.969 -21.844 1 95.75 194 PRO A N 1
ATOM 1454 C CA . PRO A 1 194 ? 4.605 -11.703 -22.094 1 95.75 194 PRO A CA 1
ATOM 1455 C C . PRO A 1 194 ? 3.648 -11.766 -23.281 1 95.75 194 PRO A C 1
ATOM 1457 O O . PRO A 1 194 ? 2.631 -11.07 -23.297 1 95.75 194 PRO A O 1
ATOM 1460 N N . ARG A 1 195 ? 3.906 -12.648 -24.188 1 94.62 195 ARG A N 1
ATOM 1461 C CA . ARG A 1 195 ? 3.057 -12.773 -25.375 1 94.62 195 ARG A CA 1
ATOM 1462 C C . ARG A 1 195 ? 1.776 -13.539 -25.047 1 94.62 195 ARG A C 1
ATOM 1464 O O . ARG A 1 195 ? 0.817 -13.508 -25.828 1 94.62 195 ARG A O 1
ATOM 1471 N N . HIS A 1 196 ? 1.812 -14.25 -24 1 95.31 196 HIS A N 1
ATOM 1472 C CA . HIS A 1 196 ? 0.647 -15.008 -23.562 1 95.31 196 HIS A CA 1
ATOM 1473 C C . HIS A 1 196 ? 0.049 -14.414 -22.281 1 95.31 196 HIS A C 1
ATOM 1475 O O . HIS A 1 196 ? -0.162 -15.133 -21.297 1 95.31 196 HIS A O 1
ATOM 1481 N N . PHE A 1 197 ? -0.254 -13.156 -22.297 1 96.94 197 PHE A N 1
ATOM 1482 C CA . PHE A 1 197 ? -0.952 -12.383 -21.266 1 96.94 197 PHE A CA 1
ATOM 1483 C C . PHE A 1 197 ? -0.208 -12.445 -19.938 1 96.94 197 PHE A C 1
ATOM 1485 O O . PHE A 1 197 ? -0.83 -12.492 -18.875 1 96.94 197 PHE A O 1
ATOM 1492 N N . TYR A 1 198 ? 1.149 -12.57 -19.969 1 96.88 198 TYR A N 1
ATOM 1493 C CA . TYR A 1 198 ? 2.049 -12.438 -18.828 1 96.88 198 TYR A CA 1
ATOM 1494 C C . TYR A 1 198 ? 1.796 -13.547 -17.812 1 96.88 198 TYR A C 1
ATOM 1496 O O . TYR A 1 198 ? 1.93 -13.328 -16.594 1 96.88 198 TYR A O 1
ATOM 1504 N N . GLY A 1 199 ? 1.305 -14.68 -18.234 1 97 199 GLY A N 1
ATOM 1505 C CA . GLY A 1 199 ? 1.106 -15.836 -17.375 1 97 199 GLY A CA 1
ATOM 1506 C C . GLY A 1 199 ? 1.381 -17.156 -18.078 1 97 199 GLY A C 1
ATOM 1507 O O . GLY A 1 199 ? 1.297 -17.25 -19.297 1 97 199 GLY A O 1
ATOM 1508 N N . ILE A 1 200 ? 1.705 -18.188 -17.281 1 96.69 200 ILE A N 1
ATOM 1509 C CA . ILE A 1 200 ? 1.988 -19.516 -17.797 1 96.69 200 ILE A CA 1
ATOM 1510 C C . ILE A 1 200 ? 0.679 -20.266 -18.062 1 96.69 200 ILE A C 1
ATOM 1512 O O . ILE A 1 200 ? 0.547 -20.969 -19.062 1 96.69 200 ILE A O 1
ATOM 1516 N N . CYS A 1 201 ? -0.272 -20.031 -17.141 1 96 201 CYS A N 1
ATOM 1517 C CA . CYS A 1 201 ? -1.57 -20.703 -17.219 1 96 201 CYS A CA 1
ATOM 1518 C C . CYS A 1 201 ? -2.674 -19.703 -17.531 1 96 201 CYS A C 1
ATOM 1520 O O . CYS A 1 201 ? -2.83 -18.703 -16.812 1 96 201 CYS A O 1
ATOM 1522 N N . ASP A 1 202 ? -3.436 -19.938 -18.531 1 96.81 202 ASP A N 1
ATOM 1523 C CA . ASP A 1 202 ? -4.543 -19.031 -18.859 1 96.81 202 ASP A CA 1
ATOM 1524 C C . ASP A 1 202 ? -5.836 -19.5 -18.188 1 96.81 202 ASP A C 1
ATOM 1526 O O . ASP A 1 202 ? -6.863 -18.828 -18.281 1 96.81 202 ASP A O 1
ATOM 1530 N N . GLY A 1 203 ? -5.805 -20.672 -17.484 1 95.56 203 GLY A N 1
ATOM 1531 C CA . GLY A 1 203 ? -6.957 -21.203 -16.766 1 95.56 203 GLY A CA 1
ATOM 1532 C C . GLY A 1 203 ? -7.844 -22.078 -17.641 1 95.56 203 GLY A C 1
ATOM 1533 O O . GLY A 1 203 ? -8.852 -22.609 -17.172 1 95.56 203 GLY A O 1
ATOM 1534 N N . MET A 1 204 ? -7.48 -22.266 -18.875 1 96.38 204 MET A N 1
ATOM 1535 C CA . MET A 1 204 ? -8.266 -23.016 -19.844 1 96.38 204 MET A CA 1
ATOM 1536 C C . MET A 1 204 ? -7.625 -24.375 -20.109 1 96.38 204 MET A C 1
ATOM 1538 O O . MET A 1 204 ? -6.469 -24.609 -19.75 1 96.38 204 MET A O 1
ATOM 1542 N N . PRO A 1 205 ? -8.398 -25.312 -20.656 1 94.44 205 PRO A N 1
ATOM 1543 C CA . PRO A 1 205 ? -7.875 -26.672 -20.844 1 94.44 205 PRO A CA 1
ATOM 1544 C C . PRO A 1 205 ? -6.809 -26.734 -21.938 1 94.44 205 PRO A C 1
ATOM 1546 O O . PRO A 1 205 ? -7.004 -26.219 -23.031 1 94.44 205 PRO A O 1
ATOM 1549 N N . HIS A 1 206 ? -5.668 -27.234 -21.641 1 88.94 206 HIS A N 1
ATOM 1550 C CA . HIS A 1 206 ? -4.59 -27.469 -22.594 1 88.94 206 HIS A CA 1
ATOM 1551 C C . HIS A 1 206 ? -4.094 -28.906 -22.531 1 88.94 206 HIS A C 1
ATOM 1553 O O . HIS A 1 206 ? -3.307 -29.328 -23.375 1 88.94 206 HIS A O 1
ATOM 1559 N N . ASP A 1 207 ? -4.348 -29.562 -21.484 1 75.38 207 ASP A N 1
ATOM 1560 C CA . ASP A 1 207 ? -3.867 -30.938 -21.312 1 75.38 207 ASP A CA 1
ATOM 1561 C C . ASP A 1 207 ? -4.945 -31.938 -21.703 1 75.38 207 ASP A C 1
ATOM 1563 O O . ASP A 1 207 ? -6.137 -31.672 -21.578 1 75.38 207 ASP A O 1
ATOM 1567 N N . ALA A 1 208 ? -4.578 -32.844 -22.531 1 61.72 208 ALA A N 1
ATOM 1568 C CA . ALA A 1 208 ? -5.457 -33.906 -22.984 1 61.72 208 ALA A CA 1
ATOM 1569 C C . ALA A 1 208 ? -6.039 -34.656 -21.797 1 61.72 208 ALA A C 1
ATOM 1571 O O . ALA A 1 208 ? -7.008 -35.406 -21.938 1 61.72 208 ALA A O 1
ATOM 1572 N N . ASP A 1 209 ? -5.414 -34.375 -20.734 1 61.88 209 ASP A N 1
ATOM 1573 C CA . ASP A 1 209 ? -5.875 -35.188 -19.594 1 61.88 209 ASP A CA 1
ATOM 1574 C C . ASP A 1 209 ? -7.27 -34.75 -19.156 1 61.88 209 ASP A C 1
ATOM 1576 O O . ASP A 1 209 ? -7.734 -33.656 -19.531 1 61.88 209 ASP A O 1
ATOM 1580 N N . ARG A 1 210 ? -8.086 -35.594 -18.719 1 64.69 210 ARG A N 1
ATOM 1581 C CA . ARG A 1 210 ? -9.484 -35.531 -18.312 1 64.69 210 ARG A CA 1
ATOM 1582 C C . ARG A 1 210 ? -9.672 -34.594 -17.125 1 64.69 210 ARG A C 1
ATOM 1584 O O . ARG A 1 210 ? -10.797 -34.406 -16.656 1 64.69 210 ARG A O 1
ATOM 1591 N N . ALA A 1 211 ? -8.492 -33.844 -16.656 1 77.12 211 ALA A N 1
ATOM 1592 C CA . ALA A 1 211 ? -8.773 -32.969 -15.508 1 77.12 211 ALA A CA 1
ATOM 1593 C C . ALA A 1 211 ? -9.234 -31.594 -15.961 1 77.12 211 ALA A C 1
ATOM 1595 O O . ALA A 1 211 ? -8.789 -31.094 -17 1 77.12 211 ALA A O 1
ATOM 1596 N N . PRO A 1 212 ? -10.172 -31.141 -15.227 1 89.19 212 PRO A N 1
ATOM 1597 C CA . PRO A 1 212 ? -10.656 -29.797 -15.594 1 89.19 212 PRO A CA 1
ATOM 1598 C C . PRO A 1 212 ? -9.617 -28.703 -15.344 1 89.19 212 PRO A C 1
ATOM 1600 O O . PRO A 1 212 ? -8.734 -28.875 -14.492 1 89.19 212 PRO A O 1
ATOM 1603 N N . ALA A 1 213 ? -9.703 -27.719 -16.172 1 94.94 213 ALA A N 1
ATOM 1604 C CA . ALA A 1 213 ? -8.852 -26.547 -16 1 94.94 213 ALA A CA 1
ATOM 1605 C C . ALA A 1 213 ? -9.477 -25.547 -15.031 1 94.94 213 ALA A C 1
ATOM 1607 O O . ALA A 1 213 ? -10.672 -25.609 -14.758 1 94.94 213 ALA A O 1
ATOM 1608 N N . LEU A 1 214 ? -8.727 -24.703 -14.555 1 94.88 214 LEU A N 1
ATOM 1609 C CA . LEU A 1 214 ? -9.078 -23.812 -13.453 1 94.88 214 LEU A CA 1
ATOM 1610 C C . LEU A 1 214 ? -10.359 -23.047 -13.758 1 94.88 214 LEU A C 1
ATOM 1612 O O . LEU A 1 214 ? -11.312 -23.094 -12.984 1 94.88 214 LEU A O 1
ATOM 1616 N N . THR A 1 215 ? -10.461 -22.297 -14.883 1 97.31 215 THR A N 1
ATOM 1617 C CA . THR A 1 215 ? -11.57 -21.391 -15.156 1 97.31 215 THR A CA 1
ATOM 1618 C C . THR A 1 215 ? -12.852 -22.172 -15.43 1 97.31 215 THR A C 1
ATOM 1620 O O . THR A 1 215 ? -13.898 -21.891 -14.836 1 97.31 215 THR A O 1
ATOM 1623 N N . PRO A 1 216 ? -12.805 -23.219 -16.297 1 96.19 216 PRO A N 1
ATOM 1624 C CA . PRO A 1 216 ? -14.016 -24.016 -16.484 1 96.19 216 PRO A CA 1
ATOM 1625 C C . PRO A 1 216 ? -14.43 -24.766 -15.219 1 96.19 216 PRO A C 1
ATOM 1627 O O . PRO A 1 216 ? -15.617 -24.969 -14.969 1 96.19 216 PRO A O 1
ATOM 1630 N N . TRP A 1 217 ? -13.477 -25.266 -14.5 1 95.62 217 TRP A N 1
ATOM 1631 C CA . TRP A 1 217 ? -13.797 -25.906 -13.234 1 95.62 217 TRP A CA 1
ATOM 1632 C C . TRP A 1 217 ? -14.523 -24.953 -12.297 1 95.62 217 TRP A C 1
ATOM 1634 O O . TRP A 1 217 ? -15.547 -25.312 -11.703 1 95.62 217 TRP A O 1
ATOM 1644 N N . LEU A 1 218 ? -14.008 -23.766 -12.133 1 96.56 218 LEU A N 1
ATOM 1645 C CA . LEU A 1 218 ? -14.617 -22.766 -11.258 1 96.56 218 LEU A CA 1
ATOM 1646 C C . LEU A 1 218 ? -16.016 -22.406 -11.742 1 96.56 218 LEU A C 1
ATOM 1648 O O . LEU A 1 218 ? -16.938 -22.25 -10.93 1 96.56 218 LEU A O 1
ATOM 1652 N N . HIS A 1 219 ? -16.141 -22.266 -13.039 1 97.62 219 HIS A N 1
ATOM 1653 C CA . HIS A 1 219 ? -17.453 -22 -13.617 1 97.62 219 HIS A CA 1
ATOM 1654 C C . HIS A 1 219 ? -18.453 -23.094 -13.25 1 97.62 219 HIS A C 1
ATOM 1656 O O . HIS A 1 219 ? -19.562 -22.797 -12.812 1 97.62 219 HIS A O 1
ATOM 1662 N N . GLY A 1 220 ? -18.031 -24.328 -13.477 1 96.69 220 GLY A N 1
ATOM 1663 C CA . GLY A 1 220 ? -18.891 -25.453 -13.117 1 96.69 220 GLY A CA 1
ATOM 1664 C C . GLY A 1 220 ? -19.234 -25.484 -11.641 1 96.69 220 GLY A C 1
ATOM 1665 O O . GLY A 1 220 ? -20.375 -25.766 -11.281 1 96.69 220 GLY A O 1
ATOM 1666 N N . LEU A 1 221 ? -18.266 -25.219 -10.828 1 96.62 221 LEU A N 1
ATOM 1667 C CA . LEU A 1 221 ? -18.484 -25.203 -9.391 1 96.62 221 LEU A CA 1
ATOM 1668 C C . LEU A 1 221 ? -19.5 -24.141 -9.008 1 96.62 221 LEU A C 1
ATOM 1670 O O . LEU A 1 221 ? -20.438 -24.422 -8.25 1 96.62 221 LEU A O 1
ATOM 1674 N N . LEU A 1 222 ? -19.391 -22.906 -9.523 1 98.12 222 LEU A N 1
ATOM 1675 C CA . LEU A 1 222 ? -20.297 -21.812 -9.195 1 98.12 222 LEU A CA 1
ATOM 1676 C C . LEU A 1 222 ? -21.719 -22.125 -9.648 1 98.12 222 LEU A C 1
ATOM 1678 O O . LEU A 1 222 ? -22.672 -21.906 -8.906 1 98.12 222 LEU A O 1
ATOM 1682 N N . GLN A 1 223 ? -21.797 -22.688 -10.82 1 97.88 223 GLN A N 1
ATOM 1683 C CA . GLN A 1 223 ? -23.109 -23.047 -11.359 1 97.88 223 GLN A CA 1
ATOM 1684 C C . GLN A 1 223 ? -23.781 -24.125 -10.5 1 97.88 223 GLN A C 1
ATOM 1686 O O . GLN A 1 223 ? -24.953 -24 -10.148 1 97.88 223 GLN A O 1
ATOM 1691 N N . ARG A 1 224 ? -23.031 -25.125 -10.109 1 97.19 224 ARG A N 1
ATOM 1692 C CA . ARG A 1 224 ? -23.578 -26.203 -9.297 1 97.19 224 ARG A CA 1
ATOM 1693 C C . ARG A 1 224 ? -24.016 -25.688 -7.926 1 97.19 224 ARG A C 1
ATOM 1695 O O . ARG A 1 224 ? -25.109 -26.016 -7.453 1 97.19 224 ARG A O 1
ATOM 1702 N N . LEU A 1 225 ? -23.188 -24.922 -7.316 1 97.94 225 LEU A N 1
ATOM 1703 C CA . LEU A 1 225 ? -23.5 -24.391 -5.996 1 97.94 225 LEU A CA 1
ATOM 1704 C C . LEU A 1 225 ? -24.75 -23.5 -6.059 1 97.94 225 LEU A C 1
ATOM 1706 O O . LEU A 1 225 ? -25.516 -23.438 -5.098 1 97.94 225 LEU A O 1
ATOM 1710 N N . ALA A 1 226 ? -24.906 -22.797 -7.172 1 97.88 226 ALA A N 1
ATOM 1711 C CA . ALA A 1 226 ? -26.047 -21.906 -7.359 1 97.88 226 ALA A CA 1
ATOM 1712 C C . ALA A 1 226 ? -27.297 -22.688 -7.758 1 97.88 226 ALA A C 1
ATOM 1714 O O . ALA A 1 226 ? -28.391 -22.109 -7.867 1 97.88 226 ALA A O 1
ATOM 1715 N N . GLY A 1 227 ? -27.172 -23.938 -7.992 1 96.5 227 GLY A N 1
ATOM 1716 C CA . GLY A 1 227 ? -28.297 -24.766 -8.414 1 96.5 227 GLY A CA 1
ATOM 1717 C C . GLY A 1 227 ? -28.625 -24.609 -9.891 1 96.5 227 GLY A C 1
ATOM 1718 O O . GLY A 1 227 ? -29.781 -24.781 -10.297 1 96.5 227 GLY A O 1
ATOM 1719 N N . ARG A 1 228 ? -27.656 -24.266 -10.633 1 95.56 228 ARG A N 1
ATOM 1720 C CA . ARG A 1 228 ? -27.844 -24.047 -12.062 1 95.56 228 ARG A CA 1
ATOM 1721 C C . ARG A 1 228 ? -27.125 -25.125 -12.867 1 95.56 228 ARG A C 1
ATOM 1723 O O . ARG A 1 228 ? -26.203 -25.781 -12.359 1 95.56 228 ARG A O 1
ATOM 1730 N N . ASP A 1 229 ? -27.609 -25.219 -14.094 1 91.19 229 ASP A N 1
ATOM 1731 C CA . ASP A 1 229 ? -26.938 -26.141 -15 1 91.19 229 ASP A CA 1
ATOM 1732 C C . ASP A 1 229 ? -25.641 -25.531 -15.539 1 91.19 229 ASP A C 1
ATOM 1734 O O . ASP A 1 229 ? -25.531 -24.312 -15.711 1 91.19 229 ASP A O 1
ATOM 1738 N N . ARG A 1 230 ? -24.766 -26.375 -15.836 1 86.31 230 ARG A N 1
ATOM 1739 C CA . ARG A 1 230 ? -23.453 -25.938 -16.312 1 86.31 230 ARG A CA 1
ATOM 1740 C C . ARG A 1 230 ? -23.578 -25.156 -17.625 1 86.31 230 ARG A C 1
ATOM 1742 O O . ARG A 1 230 ? -22.859 -24.188 -17.844 1 86.31 230 ARG A O 1
ATOM 1749 N N . GLY A 1 231 ? -24.422 -25.531 -18.453 1 84.75 231 GLY A N 1
ATOM 1750 C CA . GLY A 1 231 ? -24.562 -24.875 -19.75 1 84.75 231 GLY A CA 1
ATOM 1751 C C . GLY A 1 231 ? -25.625 -23.781 -19.75 1 84.75 231 GLY A C 1
ATOM 1752 O O . GLY A 1 231 ? -25.859 -23.156 -20.766 1 84.75 231 GLY A O 1
ATOM 1753 N N . GLY A 1 232 ? -26.125 -23.484 -18.609 1 90.19 232 GLY A N 1
ATOM 1754 C CA . GLY A 1 232 ? -27.125 -22.438 -18.516 1 90.19 232 GLY A CA 1
ATOM 1755 C C . GLY A 1 232 ? -26.547 -21.047 -18.375 1 90.19 232 GLY A C 1
ATOM 1756 O O . GLY A 1 232 ? -25.344 -20.859 -18.578 1 90.19 232 GLY A O 1
ATOM 1757 N N . ALA A 1 233 ? -27.438 -20.094 -18.172 1 95.38 233 ALA A N 1
ATOM 1758 C CA . ALA A 1 233 ? -27 -18.719 -17.969 1 95.38 233 ALA A CA 1
ATOM 1759 C C . ALA A 1 233 ? -26.047 -18.625 -16.766 1 95.38 233 ALA A C 1
ATOM 1761 O O . ALA A 1 233 ? -26.328 -19.203 -15.711 1 95.38 233 ALA A O 1
ATOM 1762 N N . PRO A 1 234 ? -24.922 -18.047 -17 1 97.75 234 PRO A N 1
ATOM 1763 C CA . PRO A 1 234 ? -23.984 -17.938 -15.891 1 97.75 234 PRO A CA 1
ATOM 1764 C C . PRO A 1 234 ? -24.531 -17.109 -14.727 1 97.75 234 PRO A C 1
ATOM 1766 O O . PRO A 1 234 ? -25.359 -16.219 -14.938 1 97.75 234 PRO A O 1
ATOM 1769 N N . LEU A 1 235 ? -24.109 -17.453 -13.477 1 98.12 235 LEU A N 1
ATOM 1770 C CA . LEU A 1 235 ? -24.5 -16.688 -12.297 1 98.12 235 LEU A CA 1
ATOM 1771 C C . LEU A 1 235 ? -23.891 -15.289 -12.336 1 98.12 235 LEU A C 1
ATOM 1773 O O . LEU A 1 235 ? -22.672 -15.133 -12.508 1 98.12 235 LEU A O 1
ATOM 1777 N N . THR A 1 236 ? -24.719 -14.242 -12.227 1 98 236 THR A N 1
ATOM 1778 C CA . THR A 1 236 ? -24.266 -12.859 -12.367 1 98 236 THR A CA 1
ATOM 1779 C C . THR A 1 236 ? -24.422 -12.109 -11.047 1 98 236 THR A C 1
ATOM 1781 O O . THR A 1 236 ? -25.016 -12.617 -10.102 1 98 236 THR A O 1
ATOM 1784 N N . PHE A 1 237 ? -23.828 -10.961 -10.945 1 97.38 237 PHE A N 1
ATOM 1785 C CA . PHE A 1 237 ? -23.984 -10.109 -9.773 1 97.38 237 PHE A CA 1
ATOM 1786 C C . PHE A 1 237 ? -25.453 -9.773 -9.539 1 97.38 237 PHE A C 1
ATOM 1788 O O . PHE A 1 237 ? -25.922 -9.734 -8.398 1 97.38 237 PHE A O 1
ATOM 1795 N N . GLY A 1 238 ? -26.172 -9.461 -10.617 1 95.88 238 GLY A N 1
ATOM 1796 C CA . GLY A 1 238 ? -27.578 -9.148 -10.5 1 95.88 238 GLY A CA 1
ATOM 1797 C C . GLY A 1 238 ? -28.391 -10.258 -9.867 1 95.88 238 GLY A C 1
ATOM 1798 O O . GLY A 1 238 ? -29.328 -9.992 -9.109 1 95.88 238 GLY A O 1
ATOM 1799 N N . ASP A 1 239 ? -28.062 -11.492 -10.219 1 96.62 239 ASP A N 1
ATOM 1800 C CA . ASP A 1 239 ? -28.703 -12.633 -9.578 1 96.62 239 ASP A CA 1
ATOM 1801 C C . ASP A 1 239 ? -28.5 -12.602 -8.07 1 96.62 239 ASP A C 1
ATOM 1803 O O . ASP A 1 239 ? -29.438 -12.859 -7.305 1 96.62 239 ASP A O 1
ATOM 1807 N N . LEU A 1 240 ? -27.312 -12.312 -7.637 1 97.56 240 LEU A N 1
ATOM 1808 C CA . LEU A 1 240 ? -26.984 -12.273 -6.215 1 97.56 240 LEU A CA 1
ATOM 1809 C C . LEU A 1 240 ? -27.719 -11.141 -5.52 1 97.56 240 LEU A C 1
ATOM 1811 O O . LEU A 1 240 ? -28.188 -11.297 -4.387 1 97.56 240 LEU A O 1
ATOM 1815 N N . TRP A 1 241 ? -27.812 -10.039 -6.176 1 94.75 241 TRP A N 1
ATOM 1816 C CA . TRP A 1 241 ? -28.422 -8.852 -5.578 1 94.75 241 TRP A CA 1
ATOM 1817 C C . TRP A 1 241 ? -29.906 -9.07 -5.32 1 94.75 241 TRP A C 1
ATOM 1819 O O . TRP A 1 241 ? -30.453 -8.531 -4.363 1 94.75 241 TRP A O 1
ATOM 1829 N N . GLY A 1 242 ? -30.594 -9.844 -6.082 1 90.56 242 GLY A N 1
ATOM 1830 C CA . GLY A 1 242 ? -32.031 -10.055 -5.934 1 90.56 242 GLY A CA 1
ATOM 1831 C C . GLY A 1 242 ? -32.844 -8.961 -6.562 1 90.56 242 GLY A C 1
ATOM 1832 O O . GLY A 1 242 ? -32.312 -7.98 -7.086 1 90.56 242 GLY A O 1
ATOM 1833 N N . PRO A 1 243 ? -34.156 -9.148 -6.594 1 78.75 243 PRO A N 1
ATOM 1834 C CA . PRO A 1 243 ? -35.031 -8.203 -7.27 1 78.75 243 PRO A CA 1
ATOM 1835 C C . PRO A 1 243 ? -35 -6.805 -6.66 1 78.75 243 PRO A C 1
ATOM 1837 O O . PRO A 1 243 ? -35.062 -5.809 -7.383 1 78.75 243 PRO A O 1
ATOM 1840 N N . ALA A 1 244 ? -34.781 -6.766 -5.406 1 68.69 244 ALA A N 1
ATOM 1841 C CA . ALA A 1 244 ? -34.781 -5.477 -4.723 1 68.69 244 ALA A CA 1
ATOM 1842 C C . ALA A 1 244 ? -33.438 -4.773 -4.883 1 68.69 244 ALA A C 1
ATOM 1844 O O . ALA A 1 244 ? -33.375 -3.543 -4.812 1 68.69 244 ALA A O 1
ATOM 1845 N N . GLY A 1 245 ? -32.469 -5.527 -5.121 1 72.94 245 GLY A N 1
ATOM 1846 C CA . GLY A 1 245 ? -31.125 -4.973 -5.148 1 72.94 245 GLY A CA 1
ATOM 1847 C C . GLY A 1 245 ? -30.672 -4.59 -6.543 1 72.94 245 GLY A C 1
ATOM 1848 O O . GLY A 1 245 ? -29.641 -3.928 -6.699 1 72.94 245 GLY A O 1
ATOM 1849 N N . THR A 1 246 ? -31.438 -4.949 -7.527 1 69.5 246 THR A N 1
ATOM 1850 C CA . THR A 1 246 ? -31.047 -4.691 -8.906 1 69.5 246 THR A CA 1
ATOM 1851 C C . THR A 1 246 ? -31.656 -3.387 -9.414 1 69.5 246 THR A C 1
ATOM 1853 O O . THR A 1 246 ? -32.844 -3.154 -9.25 1 69.5 246 THR A O 1
ATOM 1856 N N . PRO A 1 247 ? -30.703 -2.447 -9.68 1 59.84 247 PRO A N 1
ATOM 1857 C CA . PRO A 1 247 ? -31.25 -1.162 -10.125 1 59.84 247 PRO A CA 1
ATOM 1858 C C . PRO A 1 247 ? -32.281 -1.312 -11.25 1 59.84 247 PRO A C 1
ATOM 1860 O O . PRO A 1 247 ? -32.094 -2.115 -12.164 1 59.84 247 PRO A O 1
ATOM 1863 N N . ARG A 1 248 ? -33.719 -0.99 -10.922 1 53.62 248 ARG A N 1
ATOM 1864 C CA . ARG A 1 248 ? -34.75 -0.971 -11.945 1 53.62 248 ARG A CA 1
ATOM 1865 C C . ARG A 1 248 ? -34.906 0.427 -12.531 1 53.62 248 ARG A C 1
ATOM 1867 O O . ARG A 1 248 ? -34.781 1.424 -11.82 1 53.62 248 ARG A O 1
ATOM 1874 N N . GLY A 1 249 ? -35.156 0.641 -13.953 1 44.5 249 GLY A N 1
ATOM 1875 C CA . GLY A 1 249 ? -35.531 1.799 -14.758 1 44.5 249 GLY A CA 1
ATOM 1876 C C . GLY A 1 249 ? -34.531 2.941 -14.625 1 44.5 249 GLY A C 1
ATOM 1877 O O . GLY A 1 249 ? -33.375 2.725 -14.289 1 44.5 249 GLY A O 1
ATOM 1878 N N . ARG A 1 250 ? -35.188 4.324 -14.75 1 39.94 250 ARG A N 1
ATOM 1879 C CA . ARG A 1 250 ? -34.594 5.656 -14.828 1 39.94 250 ARG A CA 1
ATOM 1880 C C . ARG A 1 250 ? -33.812 5.984 -13.57 1 39.94 250 ARG A C 1
ATOM 1882 O O . ARG A 1 250 ? -33.125 7 -13.508 1 39.94 250 ARG A O 1
ATOM 1889 N N . ARG A 1 251 ? -34.25 5.5 -12.508 1 40.66 251 ARG A N 1
ATOM 1890 C CA . ARG A 1 251 ? -33.75 6.039 -11.258 1 40.66 251 ARG A CA 1
ATOM 1891 C C . ARG A 1 251 ? -32.406 5.371 -10.891 1 40.66 251 ARG A C 1
ATOM 1893 O O . ARG A 1 251 ? -32.344 4.621 -9.914 1 40.66 251 ARG A O 1
ATOM 1900 N N . ARG A 1 252 ? -31.609 5.074 -11.859 1 41.28 252 ARG A N 1
ATOM 1901 C CA . ARG A 1 252 ? -30.234 4.637 -11.664 1 41.28 252 ARG A CA 1
ATOM 1902 C C . ARG A 1 252 ? -29.484 5.559 -10.703 1 41.28 252 ARG A C 1
ATOM 1904 O O . ARG A 1 252 ? -28.688 6.387 -11.125 1 41.28 252 ARG A O 1
ATOM 1911 N N . HIS A 1 253 ? -30.172 6.227 -9.922 1 36.09 253 HIS A N 1
ATOM 1912 C CA . HIS A 1 253 ? -29.391 7.16 -9.109 1 36.09 253 HIS A CA 1
ATOM 1913 C C . HIS A 1 253 ? -28.266 6.449 -8.367 1 36.09 253 HIS A C 1
ATOM 1915 O O . HIS A 1 253 ? -28.516 5.48 -7.648 1 36.09 253 HIS A O 1
ATOM 1921 N N . PRO A 1 254 ? -27.234 6.453 -8.891 1 38.5 254 PRO A N 1
ATOM 1922 C CA . PRO A 1 254 ? -26 5.867 -8.359 1 38.5 254 PRO A CA 1
ATOM 1923 C C . PRO A 1 254 ? -25.984 5.832 -6.828 1 38.5 254 PRO A C 1
ATOM 1925 O O . PRO A 1 254 ? -25.234 5.047 -6.234 1 38.5 254 PRO A O 1
ATOM 1928 N N . GLY A 1 255 ? -26.531 6.879 -6.281 1 37.28 255 GLY A N 1
ATOM 1929 C CA . GLY A 1 255 ? -26.344 6.988 -4.844 1 37.28 255 GLY A CA 1
ATOM 1930 C C . GLY A 1 255 ? -27.062 5.91 -4.066 1 37.28 255 GLY A C 1
ATOM 1931 O O . GLY A 1 255 ? -26.906 5.805 -2.848 1 37.28 255 GLY A O 1
ATOM 1932 N N . ALA A 1 256 ? -28.281 5.488 -4.645 1 39.19 256 ALA A N 1
ATOM 1933 C CA . ALA A 1 256 ? -29.172 4.629 -3.871 1 39.19 256 ALA A CA 1
ATOM 1934 C C . ALA A 1 256 ? -28.672 3.186 -3.867 1 39.19 256 ALA A C 1
ATOM 1936 O O . ALA A 1 256 ? -29.359 2.291 -3.354 1 39.19 256 ALA A O 1
ATOM 1937 N N . THR A 1 257 ? -28.172 2.785 -4.938 1 46.03 257 THR A N 1
ATOM 1938 C CA . THR A 1 257 ? -27.984 1.338 -4.898 1 46.03 257 THR A CA 1
ATOM 1939 C C . THR A 1 257 ? -27.453 0.896 -3.539 1 46.03 257 THR A C 1
ATOM 1941 O O . THR A 1 257 ? -26.281 1.119 -3.229 1 46.03 257 THR A O 1
ATOM 1944 N N . ARG A 1 258 ? -28.453 1.011 -2.615 1 53.59 258 ARG A N 1
ATOM 1945 C CA . ARG A 1 258 ? -28.344 0.626 -1.212 1 53.59 258 ARG A CA 1
ATOM 1946 C C . ARG A 1 258 ? -27.797 -0.786 -1.068 1 53.59 258 ARG A C 1
ATOM 1948 O O . ARG A 1 258 ? -28.5 -1.766 -1.32 1 53.59 258 ARG A O 1
ATOM 1955 N N . THR A 1 259 ? -26.531 -0.95 -1.334 1 62.88 259 THR A N 1
ATOM 1956 C CA . THR A 1 259 ? -25.891 -2.203 -0.944 1 62.88 259 THR A CA 1
ATOM 1957 C C . THR A 1 259 ? -26.672 -2.869 0.192 1 62.88 259 THR A C 1
ATOM 1959 O O . THR A 1 259 ? -26.641 -4.094 0.33 1 62.88 259 THR A O 1
ATOM 1962 N N . SER A 1 260 ? -27.516 -2.014 0.735 1 68.56 260 SER A N 1
ATOM 1963 C CA . SER A 1 260 ? -28.234 -2.555 1.885 1 68.56 260 SER A CA 1
ATOM 1964 C C . SER A 1 260 ? -29.438 -3.375 1.445 1 68.56 260 SER A C 1
ATOM 1966 O O . SER A 1 260 ? -29.938 -4.211 2.203 1 68.56 260 SER A O 1
ATOM 1968 N N . ALA A 1 261 ? -29.797 -3.141 0.198 1 76 261 ALA A N 1
ATOM 1969 C CA . ALA A 1 261 ? -30.984 -3.846 -0.275 1 76 261 ALA A CA 1
ATOM 1970 C C . ALA A 1 261 ? -30.609 -5.141 -0.99 1 76 261 ALA A C 1
ATOM 1972 O O . ALA A 1 261 ? -31.469 -5.934 -1.352 1 76 261 ALA A O 1
ATOM 1973 N N . ARG A 1 262 ? -29.344 -5.363 -1.134 1 89.75 262 ARG A N 1
ATOM 1974 C CA . ARG A 1 262 ? -28.906 -6.57 -1.822 1 89.75 262 ARG A CA 1
ATOM 1975 C C . ARG A 1 262 ? -29.078 -7.801 -0.937 1 89.75 262 ARG A C 1
ATOM 1977 O O . ARG A 1 262 ? -28.828 -7.746 0.267 1 89.75 262 ARG A O 1
ATOM 1984 N N . ASP A 1 263 ? -29.531 -8.836 -1.552 1 93.5 263 ASP A N 1
ATOM 1985 C CA . ASP A 1 263 ? -29.625 -10.094 -0.821 1 93.5 263 ASP A CA 1
ATOM 1986 C C . ASP A 1 263 ? -28.234 -10.633 -0.474 1 93.5 263 ASP A C 1
ATOM 1988 O O . ASP A 1 263 ? -28 -11.062 0.657 1 93.5 263 ASP A O 1
ATOM 1992 N N . ILE A 1 264 ? -27.422 -10.68 -1.464 1 96.5 264 ILE A N 1
ATOM 1993 C CA . ILE A 1 264 ? -26.016 -11.062 -1.31 1 96.5 264 ILE A CA 1
ATOM 1994 C C . ILE A 1 264 ? -25.125 -10.023 -1.973 1 96.5 264 ILE A C 1
ATOM 1996 O O . ILE A 1 264 ? -25.297 -9.711 -3.154 1 96.5 264 ILE A O 1
ATOM 2000 N N . ASP A 1 265 ? -24.25 -9.445 -1.216 1 95.12 265 ASP A N 1
ATOM 2001 C CA . ASP A 1 265 ? -23.297 -8.477 -1.737 1 95.12 265 ASP A CA 1
ATOM 2002 C C . ASP A 1 265 ? -21.906 -9.086 -1.844 1 95.12 265 ASP A C 1
ATOM 2004 O O . ASP A 1 265 ? -21.203 -9.219 -0.84 1 95.12 265 ASP A O 1
ATOM 2008 N N . LEU A 1 266 ? -21.5 -9.445 -3.045 1 97.25 266 LEU A N 1
ATOM 2009 C CA . LEU A 1 266 ? -20.172 -9.984 -3.307 1 97.25 266 LEU A CA 1
ATOM 2010 C C . LEU A 1 266 ? -19.234 -8.898 -3.795 1 97.25 266 LEU A C 1
ATOM 2012 O O . LEU A 1 266 ? -19.562 -8.148 -4.719 1 97.25 266 LEU A O 1
ATOM 2016 N N . ARG A 1 267 ? -18.109 -8.789 -3.158 1 95.88 267 ARG A N 1
ATOM 2017 C CA . ARG A 1 267 ? -17.078 -7.848 -3.584 1 95.88 267 ARG A CA 1
ATOM 2018 C C . ARG A 1 267 ? -15.727 -8.531 -3.67 1 95.88 267 ARG A C 1
ATOM 2020 O O . ARG A 1 267 ? -15.273 -9.156 -2.705 1 95.88 267 ARG A O 1
ATOM 2027 N N . VAL A 1 268 ? -15.094 -8.422 -4.793 1 96.5 268 VAL A N 1
ATOM 2028 C CA . VAL A 1 268 ? -13.766 -9.008 -4.953 1 96.5 268 VAL A CA 1
ATOM 2029 C C . VAL A 1 268 ? -12.789 -7.949 -5.438 1 96.5 268 VAL A C 1
ATOM 2031 O O . VAL A 1 268 ? -13.18 -7.008 -6.137 1 96.5 268 VAL A O 1
ATOM 2034 N N . MET A 1 269 ? -11.547 -8.094 -5.078 1 95.25 269 MET A N 1
ATOM 2035 C CA . MET A 1 269 ? -10.523 -7.098 -5.383 1 95.25 269 MET A CA 1
ATOM 2036 C C . MET A 1 269 ? -9.695 -7.523 -6.59 1 95.25 269 MET A C 1
ATOM 2038 O O . MET A 1 269 ? -9.367 -8.703 -6.738 1 95.25 269 MET A O 1
ATOM 2042 N N . THR A 1 270 ? -9.438 -6.629 -7.457 1 95.94 270 THR A N 1
ATOM 2043 C CA . THR A 1 270 ? -8.484 -6.797 -8.547 1 95.94 270 THR A CA 1
ATOM 2044 C C . THR A 1 270 ? -7.555 -5.59 -8.648 1 95.94 270 THR A C 1
ATOM 2046 O O . THR A 1 270 ? -7.66 -4.652 -7.859 1 95.94 270 THR A O 1
ATOM 2049 N N . THR A 1 271 ? -6.516 -5.688 -9.5 1 96.06 271 THR A N 1
ATOM 2050 C CA . THR A 1 271 ? -5.531 -4.613 -9.594 1 96.06 271 THR A CA 1
ATOM 2051 C C . THR A 1 271 ? -5.305 -4.211 -11.047 1 96.06 271 THR A C 1
ATOM 2053 O O . THR A 1 271 ? -4.969 -5.051 -11.883 1 96.06 271 THR A O 1
ATOM 2056 N N . ALA A 1 272 ? -5.547 -2.979 -11.336 1 94.5 272 ALA A N 1
ATOM 2057 C CA . ALA A 1 272 ? -5.203 -2.436 -12.648 1 94.5 272 ALA A CA 1
ATOM 2058 C C . ALA A 1 272 ? -3.752 -1.965 -12.688 1 94.5 272 ALA A C 1
ATOM 2060 O O . ALA A 1 272 ? -3.434 -0.873 -12.203 1 94.5 272 ALA A O 1
ATOM 2061 N N . LEU A 1 273 ? -2.922 -2.676 -13.32 1 93.75 273 LEU A N 1
ATOM 2062 C CA . LEU A 1 273 ? -1.493 -2.381 -13.336 1 93.75 273 LEU A CA 1
ATOM 2063 C C . LEU A 1 273 ? -1.206 -1.123 -14.148 1 93.75 273 LEU A C 1
ATOM 2065 O O . LEU A 1 273 ? -0.342 -0.324 -13.781 1 93.75 273 LEU A O 1
ATOM 2069 N N . SER A 1 274 ? -1.957 -0.953 -15.195 1 88.75 274 SER A N 1
ATOM 2070 C CA . SER A 1 274 ? -1.743 0.19 -16.078 1 88.75 274 SER A CA 1
ATOM 2071 C C . SER A 1 274 ? -2.109 1.498 -15.391 1 88.75 274 SER A C 1
ATOM 2073 O O . SER A 1 274 ? -1.65 2.568 -15.789 1 88.75 274 SER A O 1
ATOM 2075 N N . GLN A 1 275 ? -2.92 1.387 -14.375 1 87.25 275 GLN A N 1
ATOM 2076 C CA . GLN A 1 275 ? -3.365 2.582 -13.664 1 87.25 275 GLN A CA 1
ATOM 2077 C C . GLN A 1 275 ? -2.762 2.646 -12.266 1 87.25 275 GLN A C 1
ATOM 2079 O O . GLN A 1 275 ? -2.941 3.635 -11.555 1 87.25 275 GLN A O 1
ATOM 2084 N N . GLY A 1 276 ? -2.156 1.626 -11.93 1 88.88 276 GLY A N 1
ATOM 2085 C CA . GLY A 1 276 ? -1.463 1.593 -10.656 1 88.88 276 GLY A CA 1
ATOM 2086 C C . GLY A 1 276 ? -2.396 1.718 -9.469 1 88.88 276 GLY A C 1
ATOM 2087 O O . GLY A 1 276 ? -2.104 2.441 -8.516 1 88.88 276 GLY A O 1
ATOM 2088 N N . ARG A 1 277 ? -3.514 1.066 -9.539 1 89.5 277 ARG A N 1
ATOM 2089 C CA . ARG A 1 277 ? -4.477 1.166 -8.445 1 89.5 277 ARG A CA 1
ATOM 2090 C C . ARG A 1 277 ? -5.367 -0.07 -8.391 1 89.5 277 ARG A C 1
ATOM 2092 O O . ARG A 1 277 ? -5.496 -0.798 -9.375 1 89.5 277 ARG A O 1
ATOM 2099 N N . PRO A 1 278 ? -6.016 -0.316 -7.262 1 92.19 278 PRO A N 1
ATOM 2100 C CA . PRO A 1 278 ? -6.953 -1.434 -7.129 1 92.19 278 PRO A CA 1
ATOM 2101 C C . PRO A 1 278 ? -8.359 -1.086 -7.613 1 92.19 278 PRO A C 1
ATOM 2103 O O . PRO A 1 278 ? -8.711 0.092 -7.703 1 92.19 278 PRO A O 1
ATOM 2106 N N . TYR A 1 279 ? -9.07 -2.07 -8.031 1 92.31 279 TYR A N 1
ATOM 2107 C CA . TYR A 1 279 ? -10.5 -2.004 -8.32 1 92.31 279 TYR A CA 1
ATOM 2108 C C . TYR A 1 279 ? -11.266 -3.068 -7.543 1 92.31 279 TYR A C 1
ATOM 2110 O O . TYR A 1 279 ? -10.742 -4.156 -7.289 1 92.31 279 TYR A O 1
ATOM 2118 N N . SER A 1 280 ? -12.406 -2.662 -7.117 1 92.88 280 SER A N 1
ATOM 2119 C CA . SER A 1 280 ? -13.344 -3.645 -6.586 1 92.88 280 SER A CA 1
ATOM 2120 C C . SER A 1 280 ? -14.406 -4.012 -7.621 1 92.88 280 SER A C 1
ATOM 2122 O O . SER A 1 280 ? -14.891 -3.148 -8.352 1 92.88 280 SER A O 1
ATOM 2124 N N . LEU A 1 281 ? -14.625 -5.281 -7.762 1 94.31 281 LEU A N 1
ATOM 2125 C CA . LEU A 1 281 ? -15.758 -5.73 -8.57 1 94.31 281 LEU A CA 1
ATOM 2126 C C . LEU A 1 281 ? -16.938 -6.105 -7.684 1 94.31 281 LEU A C 1
ATOM 2128 O O . LEU A 1 281 ? -16.766 -6.77 -6.656 1 94.31 281 LEU A O 1
ATOM 2132 N N . PRO A 1 282 ? -18.141 -5.695 -8.055 1 94.19 282 PRO A N 1
ATOM 2133 C CA . PRO A 1 282 ? -18.484 -5.031 -9.32 1 94.19 282 PRO A CA 1
ATOM 2134 C C . PRO A 1 282 ? -17.938 -3.613 -9.414 1 94.19 282 PRO A C 1
ATOM 2136 O O . PRO A 1 282 ? -17.766 -2.939 -8.391 1 94.19 282 PRO A O 1
ATOM 2139 N N . PHE A 1 283 ? -17.688 -3.217 -10.727 1 91.94 283 PHE A N 1
ATOM 2140 C CA . PHE A 1 283 ? -17.172 -1.873 -10.961 1 91.94 283 PHE A CA 1
ATOM 2141 C C . PHE A 1 283 ? -18.203 -0.821 -10.562 1 91.94 283 PHE A C 1
ATOM 2143 O O . PHE A 1 283 ? -19.406 -1.098 -10.539 1 91.94 283 PHE A O 1
ATOM 2150 N N . GLU A 1 284 ? -17.625 0.344 -10.25 1 85.38 284 GLU A N 1
ATOM 2151 C CA . GLU A 1 284 ? -18.516 1.492 -10.125 1 85.38 284 GLU A CA 1
ATOM 2152 C C . GLU A 1 284 ? -19.125 1.87 -11.469 1 85.38 284 GLU A C 1
ATOM 2154 O O . GLU A 1 284 ? -18.531 1.614 -12.516 1 85.38 284 GLU A O 1
ATOM 2159 N N . PRO A 1 285 ? -20.25 2.422 -11.453 1 75.44 285 PRO A N 1
ATOM 2160 C CA . PRO A 1 285 ? -20.938 2.738 -12.703 1 75.44 285 PRO A CA 1
ATOM 2161 C C . PRO A 1 285 ? -20.109 3.6 -13.641 1 75.44 285 PRO A C 1
ATOM 2163 O O . PRO A 1 285 ? -20.219 3.486 -14.859 1 75.44 285 PRO A O 1
ATOM 2166 N N . LYS A 1 286 ? -19.219 4.332 -13.125 1 75.56 286 LYS A N 1
ATOM 2167 C CA . LYS A 1 286 ? -18.422 5.227 -13.961 1 75.56 286 LYS A CA 1
ATOM 2168 C C . LYS A 1 286 ? -17.25 4.492 -14.586 1 75.56 286 LYS A C 1
ATOM 2170 O O . LYS A 1 286 ? -16.656 4.977 -15.555 1 75.56 286 LYS A O 1
ATOM 2175 N N . ASP A 1 287 ? -16.984 3.43 -14.039 1 82.69 287 ASP A N 1
ATOM 2176 C CA . ASP A 1 287 ? -15.883 2.639 -14.578 1 82.69 287 ASP A CA 1
ATOM 2177 C C . ASP A 1 287 ? -16.359 1.744 -15.727 1 82.69 287 ASP A C 1
ATOM 2179 O O . ASP A 1 287 ? -16.922 0.671 -15.484 1 82.69 287 ASP A O 1
ATOM 2183 N N . ARG A 1 288 ? -16.109 2.23 -16.953 1 87.31 288 ARG A N 1
ATOM 2184 C CA . ARG A 1 288 ? -16.562 1.507 -18.125 1 87.31 288 ARG A CA 1
ATOM 2185 C C . ARG A 1 288 ? -15.391 0.893 -18.891 1 87.31 288 ARG A C 1
ATOM 2187 O O . ARG A 1 288 ? -14.422 1.587 -19.219 1 87.31 288 ARG A O 1
ATOM 2194 N N . PHE A 1 289 ? -15.5 -0.357 -19.078 1 94.19 289 PHE A N 1
ATOM 2195 C CA . PHE A 1 289 ? -14.445 -1.081 -19.766 1 94.19 289 PHE A CA 1
ATOM 2196 C C . PHE A 1 289 ? -15.016 -1.869 -20.938 1 94.19 289 PHE A C 1
ATOM 2198 O O . PHE A 1 289 ? -16.219 -2.137 -20.984 1 94.19 289 PHE A O 1
ATOM 2205 N N . HIS A 1 290 ? -14.172 -2.094 -21.922 1 96.62 290 HIS A N 1
ATOM 2206 C CA . HIS A 1 290 ? -14.445 -2.961 -23.062 1 96.62 290 HIS A CA 1
ATOM 2207 C C . HIS A 1 290 ? -13.547 -4.195 -23.047 1 96.62 290 HIS A C 1
ATOM 2209 O O . HIS A 1 290 ? -12.555 -4.234 -22.312 1 96.62 290 HIS A O 1
ATOM 2215 N N . PHE A 1 291 ? -13.992 -5.23 -23.734 1 97.81 291 PHE A N 1
ATOM 2216 C CA . PHE A 1 291 ? -13.148 -6.418 -23.859 1 97.81 291 PHE A CA 1
ATOM 2217 C C . PHE A 1 291 ? -13.055 -6.867 -25.297 1 97.81 291 PHE A C 1
ATOM 2219 O O . PHE A 1 291 ? -13.914 -6.527 -26.125 1 97.81 291 PHE A O 1
ATOM 2226 N N . ASP A 1 292 ? -11.953 -7.488 -25.672 1 97.88 292 ASP A N 1
ATOM 2227 C CA . ASP A 1 292 ? -11.758 -8.109 -26.969 1 97.88 292 ASP A CA 1
ATOM 2228 C C . ASP A 1 292 ? -12.258 -9.555 -26.969 1 97.88 292 ASP A C 1
ATOM 2230 O O . ASP A 1 292 ? -11.836 -10.359 -26.141 1 97.88 292 ASP A O 1
ATOM 2234 N N . GLU A 1 293 ? -13.109 -9.875 -27.969 1 98.12 293 GLU A N 1
ATOM 2235 C CA . GLU A 1 293 ? -13.727 -11.203 -28.016 1 98.12 293 GLU A CA 1
ATOM 2236 C C . GLU A 1 293 ? -12.664 -12.297 -28.141 1 98.12 293 GLU A C 1
ATOM 2238 O O . GLU A 1 293 ? -12.727 -13.312 -27.453 1 98.12 293 GLU A O 1
ATOM 2243 N N . THR A 1 294 ? -11.742 -12.133 -29 1 97.56 294 THR A N 1
ATOM 2244 C CA . THR A 1 294 ? -10.711 -13.133 -29.25 1 97.56 294 THR A CA 1
ATOM 2245 C C . THR A 1 294 ? -9.875 -13.383 -28 1 97.56 294 THR A C 1
ATOM 2247 O O . THR A 1 294 ? -9.539 -14.523 -27.688 1 97.56 294 THR A O 1
ATOM 2250 N N . GLU A 1 295 ? -9.531 -12.344 -27.328 1 97.38 295 GLU A N 1
ATOM 2251 C CA . GLU A 1 295 ? -8.742 -12.469 -26.109 1 97.38 295 GLU A CA 1
ATOM 2252 C C . GLU A 1 295 ? -9.547 -13.148 -25 1 97.38 295 GLU A C 1
ATOM 2254 O O . GLU A 1 295 ? -9.023 -14.016 -24.297 1 97.38 295 GLU A O 1
ATOM 2259 N N . PHE A 1 296 ? -10.805 -12.805 -24.859 1 98.38 296 PHE A N 1
ATOM 2260 C CA . PHE A 1 296 ? -11.625 -13.344 -23.781 1 98.38 296 PHE A CA 1
ATOM 2261 C C . PHE A 1 296 ? -11.945 -14.812 -24.031 1 98.38 296 PHE A C 1
ATOM 2263 O O . PHE A 1 296 ? -12.086 -15.594 -23.078 1 98.38 296 PHE A O 1
ATOM 2270 N N . ARG A 1 297 ? -12.023 -15.227 -25.266 1 97.81 297 ARG A N 1
ATOM 2271 C CA . ARG A 1 297 ? -12.289 -16.641 -25.578 1 97.81 297 ARG A CA 1
ATOM 2272 C C . ARG A 1 297 ? -11.094 -17.5 -25.203 1 97.81 297 ARG A C 1
ATOM 2274 O O . ARG A 1 297 ? -11.227 -18.719 -25.047 1 97.81 297 ARG A O 1
ATOM 2281 N N . GLN A 1 298 ? -9.953 -16.875 -24.984 1 96.88 298 GLN A N 1
ATOM 2282 C CA . GLN A 1 298 ? -8.781 -17.609 -24.531 1 96.88 298 GLN A CA 1
ATOM 2283 C C . GLN A 1 298 ? -8.797 -17.766 -23 1 96.88 298 GLN A C 1
ATOM 2285 O O . GLN A 1 298 ? -8.086 -18.609 -22.453 1 96.88 298 GLN A O 1
ATOM 2290 N N . LEU A 1 299 ? -9.57 -16.969 -22.344 1 97.94 299 LEU A N 1
ATOM 2291 C CA . LEU A 1 299 ? -9.461 -16.891 -20.891 1 97.94 299 LEU A CA 1
ATOM 2292 C C . LEU A 1 299 ? -10.711 -17.453 -20.219 1 97.94 299 LEU A C 1
ATOM 2294 O O . LEU A 1 299 ? -10.672 -17.812 -19.047 1 97.94 299 LEU A O 1
ATOM 2298 N N . PHE A 1 300 ? -11.852 -17.469 -20.969 1 98.06 300 PHE A N 1
ATOM 2299 C CA . PHE A 1 300 ? -13.125 -17.844 -20.375 1 98.06 300 PHE A CA 1
ATOM 2300 C C . PHE A 1 300 ? -13.859 -18.859 -21.234 1 98.06 300 PHE A C 1
ATOM 2302 O O . PHE A 1 300 ? -13.633 -18.938 -22.438 1 98.06 300 PHE A O 1
ATOM 2309 N N . PRO A 1 301 ? -14.719 -19.688 -20.578 1 96.56 301 PRO A N 1
ATOM 2310 C CA . PRO A 1 301 ? -15.531 -20.641 -21.344 1 96.56 301 PRO A CA 1
ATOM 2311 C C . PRO A 1 301 ? -16.422 -19.953 -22.375 1 96.56 301 PRO A C 1
ATOM 2313 O O . PRO A 1 301 ? -16.812 -18.797 -22.188 1 96.56 301 PRO A O 1
ATOM 2316 N N . ALA A 1 302 ? -16.797 -20.703 -23.391 1 96.5 302 ALA A N 1
ATOM 2317 C CA . ALA A 1 302 ? -17.531 -20.172 -24.531 1 96.5 302 ALA A CA 1
ATOM 2318 C C . ALA A 1 302 ? -18.891 -19.625 -24.109 1 96.5 302 ALA A C 1
ATOM 2320 O O . ALA A 1 302 ? -19.328 -18.578 -24.594 1 96.5 302 ALA A O 1
ATOM 2321 N N . ASP A 1 303 ? -19.531 -20.312 -23.234 1 96.69 303 ASP A N 1
ATOM 2322 C CA . ASP A 1 303 ? -20.859 -19.891 -22.797 1 96.69 303 ASP A CA 1
ATOM 2323 C C . ASP A 1 303 ? -20.797 -18.578 -22.047 1 96.69 303 ASP A C 1
ATOM 2325 O O . ASP A 1 303 ? -21.703 -17.75 -22.125 1 96.69 303 ASP A O 1
ATOM 2329 N N . VAL A 1 304 ? -19.75 -18.359 -21.328 1 97.81 304 VAL A N 1
ATOM 2330 C CA . VAL A 1 304 ? -19.578 -17.109 -20.578 1 97.81 304 VAL A CA 1
ATOM 2331 C C . VAL A 1 304 ? -19.328 -15.953 -21.547 1 97.81 304 VAL A C 1
ATOM 2333 O O . VAL A 1 304 ? -19.922 -14.883 -21.406 1 97.81 304 VAL A O 1
ATOM 2336 N N . VAL A 1 305 ? -18.438 -16.156 -22.5 1 98.25 305 VAL A N 1
ATOM 2337 C CA . VAL A 1 305 ? -18.141 -15.117 -23.484 1 98.25 305 VAL A CA 1
ATOM 2338 C C . VAL A 1 305 ? -19.391 -14.812 -24.312 1 98.25 305 VAL A C 1
ATOM 2340 O O . VAL A 1 305 ? -19.688 -13.656 -24.609 1 98.25 305 VAL A O 1
ATOM 2343 N N . ASP A 1 306 ? -20.141 -15.867 -24.703 1 98.12 306 ASP A N 1
ATOM 2344 C CA . ASP A 1 306 ? -21.391 -15.664 -25.438 1 98.12 306 ASP A CA 1
ATOM 2345 C C . ASP A 1 306 ? -22.359 -14.812 -24.625 1 98.12 306 ASP A C 1
ATOM 2347 O O . ASP A 1 306 ? -23.047 -13.953 -25.188 1 98.12 306 ASP A O 1
ATOM 2351 N N . TRP A 1 307 ? -22.406 -15.062 -23.359 1 98 307 TRP A N 1
ATOM 2352 C CA . TRP A 1 307 ? -23.25 -14.273 -22.484 1 98 307 TRP A CA 1
ATOM 2353 C C . TRP A 1 307 ? -22.828 -12.805 -22.484 1 98 307 TRP A C 1
ATOM 2355 O O . TRP A 1 307 ? -23.672 -11.906 -22.562 1 98 307 TRP A O 1
ATOM 2365 N N . LEU A 1 308 ? -21.562 -12.539 -22.375 1 98.19 308 LEU A N 1
ATOM 2366 C CA . LEU A 1 308 ? -21.047 -11.172 -22.375 1 98.19 308 LEU A CA 1
ATOM 2367 C C . LEU A 1 308 ? -21.406 -10.461 -23.672 1 98.19 308 LEU A C 1
ATOM 2369 O O . LEU A 1 308 ? -21.812 -9.297 -23.656 1 98.19 308 LEU A O 1
ATOM 2373 N N . LEU A 1 309 ? -21.312 -11.18 -24.781 1 97.81 309 LEU A N 1
ATOM 2374 C CA . LEU A 1 309 ? -21.609 -10.617 -26.094 1 97.81 309 LEU A CA 1
ATOM 2375 C C . LEU A 1 309 ? -23.094 -10.336 -26.234 1 97.81 309 LEU A C 1
ATOM 2377 O O . LEU A 1 309 ? -23.484 -9.383 -26.922 1 97.81 309 LEU A O 1
ATOM 2381 N N . ALA A 1 310 ? -23.922 -11.07 -25.578 1 97.62 310 ALA A N 1
ATOM 2382 C CA . ALA A 1 310 ? -25.359 -10.945 -25.688 1 97.62 310 ALA A CA 1
ATOM 2383 C C . ALA A 1 310 ? -25.891 -9.836 -24.781 1 97.62 310 ALA A C 1
ATOM 2385 O O . ALA A 1 310 ? -27.031 -9.398 -24.922 1 97.62 310 ALA A O 1
ATOM 2386 N N . HIS A 1 311 ? -25.062 -9.32 -23.859 1 97 311 HIS A N 1
ATOM 2387 C CA . HIS A 1 311 ? -25.531 -8.32 -22.906 1 97 311 HIS A CA 1
ATOM 2388 C C . HIS A 1 311 ? -24.578 -7.125 -22.844 1 97 311 HIS A C 1
ATOM 2390 O O . HIS A 1 311 ? -24.172 -6.707 -21.766 1 97 311 HIS A O 1
ATOM 2396 N N . PRO A 1 312 ? -24.312 -6.516 -23.938 1 94.44 312 PRO A N 1
ATOM 2397 C CA . PRO A 1 312 ? -23.422 -5.344 -23.906 1 94.44 312 PRO A CA 1
ATOM 2398 C C . PRO A 1 312 ? -24.047 -4.156 -23.172 1 94.44 312 PRO A C 1
ATOM 2400 O O . PRO A 1 312 ? -25.25 -3.926 -23.266 1 94.44 312 PRO A O 1
ATOM 2403 N N . ALA A 1 313 ? -23.25 -3.547 -22.359 1 92.38 313 ALA A N 1
ATOM 2404 C CA . ALA A 1 313 ? -23.719 -2.312 -21.734 1 92.38 313 ALA A CA 1
ATOM 2405 C C . ALA A 1 313 ? -24 -1.239 -22.781 1 92.38 313 ALA A C 1
ATOM 2407 O O . ALA A 1 313 ? -23.344 -1.192 -23.828 1 92.38 313 ALA A O 1
ATOM 2408 N N . ALA A 1 314 ? -24.922 -0.379 -22.438 1 86.5 314 ALA A N 1
ATOM 2409 C CA . ALA A 1 314 ? -25.219 0.724 -23.344 1 86.5 314 ALA A CA 1
ATOM 2410 C C . ALA A 1 314 ? -24.141 1.792 -23.312 1 86.5 314 ALA A C 1
ATOM 2412 O O . ALA A 1 314 ? -23.656 2.152 -22.234 1 86.5 314 ALA A O 1
ATOM 2413 N N . VAL A 1 315 ? -23.656 2.082 -24.438 1 84.62 315 VAL A N 1
ATOM 2414 C CA . VAL A 1 315 ? -22.703 3.189 -24.547 1 84.62 315 VAL A CA 1
ATOM 2415 C C . VAL A 1 315 ? -23.422 4.438 -25.031 1 84.62 315 VAL A C 1
ATOM 2417 O O . VAL A 1 315 ? -23.766 4.539 -26.219 1 84.62 315 VAL A O 1
ATOM 2420 N N . ARG A 1 316 ? -23.672 5.367 -24.172 1 76.44 316 ARG A N 1
ATOM 2421 C CA . ARG A 1 316 ? -24.484 6.551 -24.469 1 76.44 316 ARG A CA 1
ATOM 2422 C C . ARG A 1 316 ? -23.734 7.5 -25.406 1 76.44 316 ARG A C 1
ATOM 2424 O O . ARG A 1 316 ? -24.344 8.078 -26.312 1 76.44 316 ARG A O 1
ATOM 2431 N N . ASP A 1 317 ? -22.5 7.691 -25.109 1 79.69 317 ASP A N 1
ATOM 2432 C CA . ASP A 1 317 ? -21.656 8.547 -25.938 1 79.69 317 ASP A CA 1
ATOM 2433 C C . ASP A 1 317 ? -20.922 7.73 -27 1 79.69 317 ASP A C 1
ATOM 2435 O O . ASP A 1 317 ? -20.016 6.961 -26.672 1 79.69 317 ASP A O 1
ATOM 2439 N N . ALA A 1 318 ? -21.344 7.926 -28.203 1 78.25 318 ALA A N 1
ATOM 2440 C CA . ALA A 1 318 ? -20.766 7.18 -29.312 1 78.25 318 ALA A CA 1
ATOM 2441 C C . ALA A 1 318 ? -19.25 7.367 -29.375 1 78.25 318 ALA A C 1
ATOM 2443 O O . ALA A 1 318 ? -18.516 6.492 -29.844 1 78.25 318 ALA A O 1
ATOM 2444 N N . ARG A 1 319 ? -18.844 8.461 -28.828 1 77.06 319 ARG A N 1
ATOM 2445 C CA . ARG A 1 319 ? -17.406 8.773 -28.859 1 77.06 319 ARG A CA 1
ATOM 2446 C C . ARG A 1 319 ? -16.625 7.844 -27.922 1 77.06 319 ARG A C 1
ATOM 2448 O O . ARG A 1 319 ? -15.406 7.723 -28.047 1 77.06 319 ARG A O 1
ATOM 2455 N N . MET A 1 320 ? -17.344 7.191 -27.094 1 82.62 320 MET A N 1
ATOM 2456 C CA . MET A 1 320 ? -16.703 6.316 -26.125 1 82.62 320 MET A CA 1
ATOM 2457 C C . MET A 1 320 ? -16.688 4.875 -26.609 1 82.62 320 MET A C 1
ATOM 2459 O O . MET A 1 320 ? -16.125 3.996 -25.938 1 82.62 320 MET A O 1
ATOM 2463 N N . ARG A 1 321 ? -17.219 4.664 -27.797 1 85.06 321 ARG A N 1
ATOM 2464 C CA . ARG A 1 321 ? -17.203 3.32 -28.359 1 85.06 321 ARG A CA 1
ATOM 2465 C C . ARG A 1 321 ? -15.859 3.018 -29.016 1 85.06 321 ARG A C 1
ATOM 2467 O O . ARG A 1 321 ? -15.305 3.855 -29.734 1 85.06 321 ARG A O 1
ATOM 2474 N N . LEU A 1 322 ? -15.352 1.857 -28.672 1 91.12 322 LEU A N 1
ATOM 2475 C CA . LEU A 1 322 ? -14.078 1.429 -29.25 1 91.12 322 LEU A CA 1
ATOM 2476 C C . LEU A 1 322 ? -14.305 0.386 -30.344 1 91.12 322 LEU A C 1
ATOM 2478 O O . LEU A 1 322 ? -14.781 -0.715 -30.078 1 91.12 322 LEU A O 1
ATOM 2482 N N . PRO A 1 323 ? -13.914 0.802 -31.562 1 89.88 323 PRO A N 1
ATOM 2483 C CA . PRO A 1 323 ? -14.156 -0.116 -32.688 1 89.88 323 PRO A CA 1
ATOM 2484 C C . PRO A 1 323 ? -13.484 -1.472 -32.469 1 89.88 323 PRO A C 1
ATOM 2486 O O . PRO A 1 323 ? -12.328 -1.534 -32.031 1 89.88 323 PRO A O 1
ATOM 2489 N N . GLY A 1 324 ? -14.234 -2.557 -32.781 1 92.69 324 GLY A N 1
ATOM 2490 C CA . GLY A 1 324 ? -13.688 -3.904 -32.719 1 92.69 324 GLY A CA 1
ATOM 2491 C C . GLY A 1 324 ? -13.742 -4.496 -31.312 1 92.69 324 GLY A C 1
ATOM 2492 O O . GLY A 1 324 ? -13.422 -5.672 -31.125 1 92.69 324 GLY A O 1
ATOM 2493 N N . LEU A 1 325 ? -14.109 -3.701 -30.375 1 96.06 325 LEU A N 1
ATOM 2494 C CA . LEU A 1 325 ? -14.203 -4.152 -29 1 96.06 325 LEU A CA 1
ATOM 2495 C C . LEU A 1 325 ? -15.656 -4.141 -28.516 1 96.06 325 LEU A C 1
ATOM 2497 O O . LEU A 1 325 ? -16.516 -3.51 -29.141 1 96.06 325 LEU A O 1
ATOM 2501 N N . HIS A 1 326 ? -15.875 -4.867 -27.531 1 96.94 326 HIS A N 1
ATOM 2502 C CA . HIS A 1 326 ? -17.234 -4.973 -26.984 1 96.94 326 HIS A CA 1
ATOM 2503 C C . HIS A 1 326 ? -17.297 -4.402 -25.562 1 96.94 326 HIS A C 1
ATOM 2505 O O . HIS A 1 326 ? -16.422 -4.66 -24.75 1 96.94 326 HIS A O 1
ATOM 2511 N N . PRO A 1 327 ? -18.344 -3.586 -25.297 1 95.88 327 PRO A N 1
ATOM 2512 C CA . PRO A 1 327 ? -18.484 -3.094 -23.922 1 95.88 327 PRO A CA 1
ATOM 2513 C C . PRO A 1 327 ? -18.781 -4.211 -22.922 1 95.88 327 PRO A C 1
ATOM 2515 O O . PRO A 1 327 ? -19.562 -5.125 -23.234 1 95.88 327 PRO A O 1
ATOM 2518 N N . LEU A 1 328 ? -18.156 -4.176 -21.828 1 96 328 LEU A N 1
ATOM 2519 C CA . LEU A 1 328 ? -18.547 -5.074 -20.75 1 96 328 LEU A CA 1
ATOM 2520 C C . LEU A 1 328 ? -19.984 -4.84 -20.344 1 96 328 LEU A C 1
ATOM 2522 O O . LEU A 1 328 ? -20.469 -3.703 -20.375 1 96 328 LEU A O 1
ATOM 2526 N N . PRO A 1 329 ? -20.625 -5.906 -19.953 1 95.69 329 PRO A N 1
ATOM 2527 C CA . PRO A 1 329 ? -22.016 -5.711 -19.5 1 95.69 329 PRO A CA 1
ATOM 2528 C C . PRO A 1 329 ? -22.109 -4.809 -18.281 1 95.69 329 PRO A C 1
ATOM 2530 O O . PRO A 1 329 ? -21.109 -4.559 -17.609 1 95.69 329 PRO A O 1
ATOM 2533 N N . GLU A 1 330 ? -23.375 -4.289 -18.109 1 93.5 330 GLU A N 1
ATOM 2534 C CA . GLU A 1 330 ? -23.641 -3.693 -16.797 1 93.5 330 GLU A CA 1
ATOM 2535 C C . GLU A 1 330 ? -23.359 -4.688 -15.672 1 93.5 330 GLU A C 1
ATOM 2537 O O . GLU A 1 330 ? -23.484 -5.898 -15.867 1 93.5 330 GLU A O 1
ATOM 2542 N N . MET A 1 331 ? -23.047 -4.199 -14.555 1 93.19 331 MET A N 1
ATOM 2543 C CA . MET A 1 331 ? -22.547 -5.043 -13.469 1 93.19 331 MET A CA 1
ATOM 2544 C C . MET A 1 331 ? -23.609 -6.043 -13.031 1 93.19 331 MET A C 1
ATOM 2546 O O . MET A 1 331 ? -23.297 -7.148 -12.586 1 93.19 331 MET A O 1
ATOM 2550 N N . GLU A 1 332 ? -24.844 -5.734 -13.211 1 93.81 332 GLU A N 1
ATOM 2551 C CA . GLU A 1 332 ? -25.906 -6.672 -12.875 1 93.81 332 GLU A CA 1
ATOM 2552 C C . GLU A 1 332 ? -25.859 -7.914 -13.758 1 93.81 332 GLU A C 1
ATOM 2554 O O . GLU A 1 332 ? -26.312 -8.992 -13.352 1 93.81 332 GLU A O 1
ATOM 2559 N N . HIS A 1 333 ? -25.234 -7.762 -14.961 1 95.88 333 HIS A N 1
ATOM 2560 C CA . HIS A 1 333 ? -25.203 -8.875 -15.906 1 95.88 333 HIS A CA 1
ATOM 2561 C C . HIS A 1 333 ? -23.797 -9.484 -15.984 1 95.88 333 HIS A C 1
ATOM 2563 O O . HIS A 1 333 ? -23.578 -10.422 -16.75 1 95.88 333 HIS A O 1
ATOM 2569 N N . LEU A 1 334 ? -22.875 -8.969 -15.258 1 97.5 334 LEU A N 1
ATOM 2570 C CA . LEU A 1 334 ? -21.516 -9.523 -15.281 1 97.5 334 LEU A CA 1
ATOM 2571 C C . LEU A 1 334 ? -21.453 -10.836 -14.508 1 97.5 334 LEU A C 1
ATOM 2573 O O . LEU A 1 334 ? -21.797 -10.875 -13.32 1 97.5 334 LEU A O 1
ATOM 2577 N N . PRO A 1 335 ? -21.062 -11.914 -15.18 1 98.44 335 PRO A N 1
ATOM 2578 C CA . PRO A 1 335 ? -20.891 -13.172 -14.438 1 98.44 335 PRO A CA 1
ATOM 2579 C C . PRO A 1 335 ? -19.859 -13.047 -13.312 1 98.44 335 PRO A C 1
ATOM 2581 O O . PRO A 1 335 ? -18.797 -12.461 -13.492 1 98.44 335 PRO A O 1
ATOM 2584 N N . ILE A 1 336 ? -20.156 -13.609 -12.125 1 98.5 336 ILE A N 1
ATOM 2585 C CA . ILE A 1 336 ? -19.25 -13.492 -10.984 1 98.5 336 ILE A CA 1
ATOM 2586 C C . ILE A 1 336 ? -17.969 -14.273 -11.25 1 98.5 336 ILE A C 1
ATOM 2588 O O . ILE A 1 336 ? -16.938 -13.992 -10.656 1 98.5 336 ILE A O 1
ATOM 2592 N N . LEU A 1 337 ? -18.016 -15.266 -12.195 1 98.5 337 LEU A N 1
ATOM 2593 C CA . LEU A 1 337 ? -16.812 -15.992 -12.617 1 98.5 337 LEU A CA 1
ATOM 2594 C C . LEU A 1 337 ? -15.758 -15.023 -13.133 1 98.5 337 LEU A C 1
ATOM 2596 O O . LEU A 1 337 ? -14.57 -15.188 -12.828 1 98.5 337 LEU A O 1
ATOM 2600 N N . VAL A 1 338 ? -16.188 -14.055 -13.961 1 98.69 338 VAL A N 1
ATOM 2601 C CA . VAL A 1 338 ? -15.258 -13.102 -14.562 1 98.69 338 VAL A CA 1
ATOM 2602 C C . VAL A 1 338 ? -14.555 -12.305 -13.469 1 98.69 338 VAL A C 1
ATOM 2604 O O . VAL A 1 338 ? -13.336 -12.125 -13.516 1 98.69 338 VAL A O 1
ATOM 2607 N N . ALA A 1 339 ? -15.297 -11.914 -12.484 1 98.19 339 ALA A N 1
ATOM 2608 C CA . ALA A 1 339 ? -14.742 -11.148 -11.375 1 98.19 339 ALA A CA 1
ATOM 2609 C C . ALA A 1 339 ? -13.742 -11.984 -10.578 1 98.19 339 ALA A C 1
ATOM 2611 O O . ALA A 1 339 ? -12.656 -11.508 -10.25 1 98.19 339 ALA A O 1
ATOM 2612 N N . ALA A 1 340 ? -14.117 -13.172 -10.258 1 97.81 340 ALA A N 1
ATOM 2613 C CA . ALA A 1 340 ? -13.242 -14.062 -9.492 1 97.81 340 ALA A CA 1
ATOM 2614 C C . ALA A 1 340 ? -11.953 -14.352 -10.25 1 97.81 340 ALA A C 1
ATOM 2616 O O . ALA A 1 340 ? -10.867 -14.344 -9.664 1 97.81 340 ALA A O 1
ATOM 2617 N N . ARG A 1 341 ? -12.086 -14.617 -11.516 1 97.88 341 ARG A N 1
ATOM 2618 C CA . ARG A 1 341 ? -10.93 -14.914 -12.352 1 97.88 341 ARG A CA 1
ATOM 2619 C C . ARG A 1 341 ? -10.016 -13.695 -12.477 1 97.88 341 ARG A C 1
ATOM 2621 O O . ARG A 1 341 ? -8.789 -13.828 -12.484 1 97.88 341 ARG A O 1
ATOM 2628 N N . MET A 1 342 ? -10.594 -12.531 -12.648 1 97.62 342 MET A N 1
ATOM 2629 C CA . MET A 1 342 ? -9.812 -11.305 -12.703 1 97.62 342 MET A CA 1
ATOM 2630 C C . MET A 1 342 ? -9.023 -11.109 -11.406 1 97.62 342 MET A C 1
ATOM 2632 O O . MET A 1 342 ? -7.855 -10.719 -11.445 1 97.62 342 MET A O 1
ATOM 2636 N N . SER A 1 343 ? -9.633 -11.422 -10.312 1 97.12 343 SER A N 1
ATOM 2637 C CA . SER A 1 343 ? -9 -11.258 -9.008 1 97.12 343 SER A CA 1
ATOM 2638 C C . SER A 1 343 ? -7.863 -12.258 -8.82 1 97.12 343 SER A C 1
ATOM 2640 O O . SER A 1 343 ? -6.883 -11.961 -8.125 1 97.12 343 SER A O 1
ATOM 2642 N N . LEU A 1 344 ? -7.977 -13.438 -9.422 1 95 344 LEU A N 1
ATOM 2643 C CA . LEU A 1 344 ? -7.016 -14.516 -9.227 1 95 344 LEU A CA 1
ATOM 2644 C C . LEU A 1 344 ? -5.93 -14.484 -10.297 1 95 344 LEU A C 1
ATOM 2646 O O . LEU A 1 344 ? -5.289 -15.5 -10.57 1 95 344 LEU A O 1
ATOM 2650 N N . SER A 1 345 ? -5.613 -13.406 -10.891 1 96.25 345 SER A N 1
ATOM 2651 C CA . SER A 1 345 ? -4.586 -13.281 -11.922 1 96.25 345 SER A CA 1
ATOM 2652 C C . SER A 1 345 ? -3.199 -13.125 -11.305 1 96.25 345 SER A C 1
ATOM 2654 O O . SER A 1 345 ? -2.566 -12.078 -11.445 1 96.25 345 SER A O 1
ATOM 2656 N N . PHE A 1 346 ? -2.697 -14.25 -10.742 1 93.38 346 PHE A N 1
ATOM 2657 C CA . PHE A 1 346 ? -1.404 -14.234 -10.07 1 93.38 346 PHE A CA 1
ATOM 2658 C C . PHE A 1 346 ? -0.279 -13.969 -11.062 1 93.38 346 PHE A C 1
ATOM 2660 O O . PHE A 1 346 ? -0.089 -14.734 -12.008 1 93.38 346 PHE A O 1
ATOM 2667 N N . PRO A 1 347 ? 0.506 -12.992 -10.852 1 94.69 347 PRO A N 1
ATOM 2668 C CA . PRO A 1 347 ? 1.502 -12.586 -11.844 1 94.69 347 PRO A CA 1
ATOM 2669 C C . PRO A 1 347 ? 2.422 -13.727 -12.258 1 94.69 347 PRO A C 1
ATOM 2671 O O . PRO A 1 347 ? 2.906 -14.477 -11.406 1 94.69 347 PRO A O 1
ATOM 2674 N N . LEU A 1 348 ? 2.637 -13.922 -13.531 1 94.62 348 LEU A N 1
ATOM 2675 C CA . LEU A 1 348 ? 3.545 -14.844 -14.195 1 94.62 348 LEU A CA 1
ATOM 2676 C C . LEU A 1 348 ? 2.992 -16.266 -14.164 1 94.62 348 LEU A C 1
ATOM 2678 O O . LEU A 1 348 ? 3.354 -17.094 -15.008 1 94.62 348 LEU A O 1
ATOM 2682 N N . LEU A 1 349 ? 2.127 -16.625 -13.25 1 93.88 349 LEU A N 1
ATOM 2683 C CA . LEU A 1 349 ? 1.566 -17.969 -13.203 1 93.88 349 LEU A CA 1
ATOM 2684 C C . LEU A 1 349 ? 0.218 -18.016 -13.914 1 93.88 349 LEU A C 1
ATOM 2686 O O . LEU A 1 349 ? 0.027 -18.828 -14.828 1 93.88 349 LEU A O 1
ATOM 2690 N N . VAL A 1 350 ? -0.692 -17.188 -13.398 1 95.88 350 VAL A N 1
ATOM 2691 C CA . VAL A 1 350 ? -2.012 -17.109 -14.016 1 95.88 350 VAL A CA 1
ATOM 2692 C C . VAL A 1 350 ? -2.115 -15.836 -14.852 1 95.88 350 VAL A C 1
ATOM 2694 O O . VAL A 1 350 ? -1.815 -14.742 -14.367 1 95.88 350 VAL A O 1
ATOM 2697 N N . CYS A 1 351 ? -2.592 -15.969 -15.992 1 97.94 351 CYS A N 1
ATOM 2698 C CA . CYS A 1 351 ? -2.615 -14.891 -16.969 1 97.94 351 CYS A CA 1
ATOM 2699 C C . CYS A 1 351 ? -3.393 -13.688 -16.438 1 97.94 351 CYS A C 1
ATOM 2701 O O . CYS A 1 351 ? -4.418 -13.852 -15.773 1 97.94 351 CYS A O 1
ATOM 2703 N N . ALA A 1 352 ? -2.861 -12.484 -16.766 1 97.75 352 ALA A N 1
ATOM 2704 C CA . ALA A 1 352 ? -3.6 -11.25 -16.531 1 97.75 352 ALA A CA 1
ATOM 2705 C C . ALA A 1 352 ? -4.785 -11.125 -17.484 1 97.75 352 ALA A C 1
ATOM 2707 O O . ALA A 1 352 ? -4.828 -11.797 -18.516 1 97.75 352 ALA A O 1
ATOM 2708 N N . VAL A 1 353 ? -5.723 -10.352 -17.109 1 98.19 353 VAL A N 1
ATOM 2709 C CA . VAL A 1 353 ? -6.914 -10.156 -17.922 1 98.19 353 VAL A CA 1
ATOM 2710 C C . VAL A 1 353 ? -6.898 -8.75 -18.531 1 98.19 353 VAL A C 1
ATOM 2712 O O . VAL A 1 353 ? -6.902 -7.754 -17.812 1 98.19 353 VAL A O 1
ATOM 2715 N N . PRO A 1 354 ? -6.852 -8.695 -19.844 1 96.62 354 PRO A N 1
ATOM 2716 C CA . PRO A 1 354 ? -6.832 -7.379 -20.5 1 96.62 354 PRO A CA 1
ATOM 2717 C C . PRO A 1 354 ? -8.227 -6.797 -20.688 1 96.62 354 PRO A C 1
ATOM 2719 O O . PRO A 1 354 ? -9.148 -7.504 -21.109 1 96.62 354 PRO A O 1
ATOM 2722 N N . LEU A 1 355 ? -8.422 -5.605 -20.297 1 96.75 355 LEU A N 1
ATOM 2723 C CA . LEU A 1 355 ? -9.586 -4.785 -20.641 1 96.75 355 LEU A CA 1
ATOM 2724 C C . LEU A 1 355 ? -9.148 -3.496 -21.328 1 96.75 355 LEU A C 1
ATOM 2726 O O . LEU A 1 355 ? -7.953 -3.219 -21.453 1 96.75 355 LEU A O 1
ATOM 2730 N N . TYR A 1 356 ? -10.156 -2.854 -21.875 1 94.12 356 TYR A N 1
ATOM 2731 C CA . TYR A 1 356 ? -9.875 -1.634 -22.625 1 94.12 356 TYR A CA 1
ATOM 2732 C C . TYR A 1 356 ? -10.789 -0.496 -22.172 1 94.12 356 TYR A C 1
ATOM 2734 O O . TYR A 1 356 ? -11.938 -0.724 -21.797 1 94.12 356 TYR A O 1
ATOM 2742 N N . ARG A 1 357 ? -10.227 0.653 -22.156 1 89.94 357 ARG A N 1
ATOM 2743 C CA . ARG A 1 357 ? -11.031 1.835 -21.859 1 89.94 357 ARG A CA 1
ATOM 2744 C C . ARG A 1 357 ? -10.727 2.963 -22.844 1 89.94 357 ARG A C 1
ATOM 2746 O O . ARG A 1 357 ? -9.688 2.955 -23.5 1 89.94 357 ARG A O 1
ATOM 2753 N N . CYS A 1 358 ? -11.734 3.809 -22.969 1 85.62 358 CYS A N 1
ATOM 2754 C CA . CYS A 1 358 ? -11.531 5.027 -23.75 1 85.62 358 CYS A CA 1
ATOM 2755 C C . CYS A 1 358 ? -10.844 6.102 -22.906 1 85.62 358 CYS A C 1
ATOM 2757 O O . CYS A 1 358 ? -11.375 6.527 -21.875 1 85.62 358 CYS A O 1
ATOM 2759 N N . HIS A 1 359 ? -9.68 6.5 -23.344 1 75.81 359 HIS A N 1
ATOM 2760 C CA . HIS A 1 359 ? -8.992 7.559 -22.609 1 75.81 359 HIS A CA 1
ATOM 2761 C C . HIS A 1 359 ? -9.836 8.82 -22.547 1 75.81 359 HIS A C 1
ATOM 2763 O O . HIS A 1 359 ? -10.375 9.273 -23.562 1 75.81 359 HIS A O 1
ATOM 2769 N N . PRO A 1 360 ? -9.969 9.328 -21.422 1 68.25 360 PRO A N 1
ATOM 2770 C CA . PRO A 1 360 ? -10.914 10.438 -21.266 1 68.25 360 PRO A CA 1
ATOM 2771 C C . PRO A 1 360 ? -10.484 11.688 -22.031 1 68.25 360 PRO A C 1
ATOM 2773 O O . PRO A 1 360 ? -11.336 12.469 -22.453 1 68.25 360 PRO A O 1
ATOM 2776 N N . VAL A 1 361 ? -9.219 11.867 -22.25 1 65.88 361 VAL A N 1
ATOM 2777 C CA . VAL A 1 361 ? -8.734 13.094 -22.875 1 65.88 361 VAL A CA 1
ATOM 2778 C C . VAL A 1 361 ? -8.5 12.844 -24.359 1 65.88 361 VAL A C 1
ATOM 2780 O O . VAL A 1 361 ? -9.086 13.523 -25.219 1 65.88 361 VAL A O 1
ATOM 2783 N N . THR A 1 362 ? -7.762 11.789 -24.734 1 69.81 362 THR A N 1
ATOM 2784 C CA . THR A 1 362 ? -7.367 11.555 -26.125 1 69.81 362 THR A CA 1
ATOM 2785 C C . THR A 1 362 ? -8.406 10.711 -26.844 1 69.81 362 THR A C 1
ATOM 2787 O O . THR A 1 362 ? -8.406 10.625 -28.078 1 69.81 362 THR A O 1
ATOM 2790 N N . ARG A 1 363 ? -9.281 10.109 -26.078 1 76.44 363 ARG A N 1
ATOM 2791 C CA . ARG A 1 363 ? -10.336 9.242 -26.609 1 76.44 363 ARG A CA 1
ATOM 2792 C C . ARG A 1 363 ? -9.742 8.047 -27.359 1 76.44 363 ARG A C 1
ATOM 2794 O O . ARG A 1 363 ? -10.43 7.414 -28.156 1 76.44 363 ARG A O 1
ATOM 2801 N N . GLU A 1 364 ? -8.477 7.812 -27.094 1 80.12 364 GLU A N 1
ATOM 2802 C CA . GLU A 1 364 ? -7.805 6.652 -27.688 1 80.12 364 GLU A CA 1
ATOM 2803 C C . GLU A 1 364 ? -8.016 5.406 -26.828 1 80.12 364 GLU A C 1
ATOM 2805 O O . GLU A 1 364 ? -8.359 5.504 -25.656 1 80.12 364 GLU A O 1
ATOM 2810 N N . ARG A 1 365 ? -7.855 4.344 -27.562 1 87.06 365 ARG A N 1
ATOM 2811 C CA . ARG A 1 365 ? -7.957 3.055 -26.875 1 87.06 365 ARG A CA 1
ATOM 2812 C C . ARG A 1 365 ? -6.785 2.85 -25.922 1 87.06 365 ARG A C 1
ATOM 2814 O O . ARG A 1 365 ? -5.633 3.088 -26.281 1 87.06 365 ARG A O 1
ATOM 2821 N N . GLU A 1 366 ? -7.082 2.596 -24.719 1 86.19 366 GLU A N 1
ATOM 2822 C CA . GLU A 1 366 ? -6.082 2.281 -23.703 1 86.19 366 GLU A CA 1
ATOM 2823 C C . GLU A 1 366 ? -6.262 0.86 -23.172 1 86.19 366 GLU A C 1
ATOM 2825 O O . GLU A 1 366 ? -7.332 0.503 -22.688 1 86.19 366 GLU A O 1
ATOM 2830 N N . ARG A 1 367 ? -5.285 -0.031 -23.438 1 91.56 367 ARG A N 1
ATOM 2831 C CA . ARG A 1 367 ? -5.312 -1.381 -22.891 1 91.56 367 ARG A CA 1
ATOM 2832 C C . ARG A 1 367 ? -4.957 -1.37 -21.406 1 91.56 367 ARG A C 1
ATOM 2834 O O . ARG A 1 367 ? -3.951 -0.782 -21 1 91.56 367 ARG A O 1
ATOM 2841 N N . VAL A 1 368 ? -5.762 -1.847 -20.516 1 93.06 368 VAL A N 1
ATOM 2842 C CA . VAL A 1 368 ? -5.555 -1.92 -19.078 1 93.06 368 VAL A CA 1
ATOM 2843 C C . VAL A 1 368 ? -5.387 -3.377 -18.641 1 93.06 368 VAL A C 1
ATOM 2845 O O . VAL A 1 368 ? -6.297 -4.191 -18.812 1 93.06 368 VAL A O 1
ATOM 2848 N N . TRP A 1 369 ? -4.234 -3.709 -18.109 1 95.94 369 TRP A N 1
ATOM 2849 C CA . TRP A 1 369 ? -3.967 -5.066 -17.641 1 95.94 369 TRP A CA 1
ATOM 2850 C C . TRP A 1 369 ? -4.387 -5.234 -16.172 1 95.94 369 TRP A C 1
ATOM 2852 O O . TRP A 1 369 ? -3.896 -4.52 -15.297 1 95.94 369 TRP A O 1
ATOM 2862 N N . PHE A 1 370 ? -5.301 -6.117 -15.969 1 97.06 370 PHE A N 1
ATOM 2863 C CA . PHE A 1 370 ? -5.742 -6.43 -14.617 1 97.06 370 PHE A CA 1
ATOM 2864 C C . PHE A 1 370 ? -5.02 -7.66 -14.086 1 97.06 370 PHE A C 1
ATOM 2866 O O . PHE A 1 370 ? -4.988 -8.703 -14.742 1 97.06 370 PHE A O 1
ATOM 2873 N N . SER A 1 371 ? -4.422 -7.523 -12.969 1 97.12 371 SER A N 1
ATOM 2874 C CA . SER A 1 371 ? -3.689 -8.602 -12.312 1 97.12 371 SER A CA 1
ATOM 2875 C C . SER A 1 371 ? -4.305 -8.945 -10.961 1 97.12 371 SER A C 1
ATOM 2877 O O . SER A 1 371 ? -5.465 -8.609 -10.695 1 97.12 371 SER A O 1
ATOM 2879 N N . ASP A 1 372 ? -3.559 -9.664 -10.156 1 96.44 372 ASP A N 1
ATOM 2880 C CA . ASP A 1 372 ? -4.035 -10.234 -8.906 1 96.44 372 ASP A CA 1
ATOM 2881 C C . ASP A 1 372 ? -4.543 -9.141 -7.961 1 96.44 372 ASP A C 1
ATOM 2883 O O . ASP A 1 372 ? -3.896 -8.109 -7.801 1 96.44 372 ASP A O 1
ATOM 2887 N N . GLY A 1 373 ? -5.703 -9.438 -7.363 1 94.56 373 GLY A N 1
ATOM 2888 C CA . GLY A 1 373 ? -6.293 -8.492 -6.434 1 94.56 373 GLY A CA 1
ATOM 2889 C C . GLY A 1 373 ? -5.484 -8.32 -5.16 1 94.56 373 GLY A C 1
ATOM 2890 O O . GLY A 1 373 ? -5.609 -7.309 -4.465 1 94.56 373 GLY A O 1
ATOM 2891 N N . GLY A 1 374 ? -4.715 -9.234 -4.832 1 92.94 374 GLY A N 1
ATOM 2892 C CA . GLY A 1 374 ? -3.953 -9.234 -3.594 1 92.94 374 GLY A CA 1
ATOM 2893 C C . GLY A 1 374 ? -2.74 -8.32 -3.641 1 92.94 374 GLY A C 1
ATOM 2894 O O . GLY A 1 374 ? -2.076 -8.109 -2.623 1 92.94 374 GLY A O 1
ATOM 2895 N N . LEU A 1 375 ? -2.471 -7.746 -4.797 1 93.5 375 LEU A N 1
ATOM 2896 C CA . LEU A 1 375 ? -1.296 -6.895 -4.941 1 93.5 375 LEU A CA 1
ATOM 2897 C C . LEU A 1 375 ? -1.433 -5.633 -4.098 1 93.5 375 LEU A C 1
ATOM 2899 O O . LEU A 1 375 ? -0.479 -5.215 -3.439 1 93.5 375 LEU A O 1
ATOM 2903 N N . CYS A 1 376 ? -2.605 -5.062 -4.086 1 90.56 376 CYS A N 1
ATOM 2904 C CA . CYS A 1 376 ? -2.82 -3.816 -3.359 1 90.56 376 CYS A CA 1
ATOM 2905 C C . CYS A 1 376 ? -3.404 -4.082 -1.977 1 90.56 376 CYS A C 1
ATOM 2907 O O . CYS A 1 376 ? -2.971 -3.484 -0.99 1 90.56 376 CYS A O 1
ATOM 2909 N N . SER A 1 377 ? -4.367 -4.895 -1.914 1 87.69 377 SER A N 1
ATOM 2910 C CA . SER A 1 377 ? -4.965 -5.34 -0.659 1 87.69 377 SER A CA 1
ATOM 2911 C C . SER A 1 377 ? -5.348 -6.812 -0.721 1 87.69 377 SER A C 1
ATOM 2913 O O . SER A 1 377 ? -6.332 -7.18 -1.367 1 87.69 377 SER A O 1
ATOM 2915 N N . ASN A 1 378 ? -4.621 -7.543 0.052 1 88.94 378 ASN A N 1
ATOM 2916 C CA . ASN A 1 378 ? -4.848 -8.984 0.039 1 88.94 378 ASN A CA 1
ATOM 2917 C C . ASN A 1 378 ? -5.852 -9.406 1.109 1 88.94 378 ASN A C 1
ATOM 2919 O O . ASN A 1 378 ? -6.246 -10.57 1.174 1 88.94 378 ASN A O 1
ATOM 2923 N N . PHE A 1 379 ? -6.199 -8.461 1.953 1 87.44 379 PHE A N 1
ATOM 2924 C CA . PHE A 1 379 ? -7.141 -8.703 3.039 1 87.44 379 PHE A CA 1
ATOM 2925 C C . PHE A 1 379 ? -8.07 -7.512 3.223 1 87.44 379 PHE A C 1
ATOM 2927 O O . PHE A 1 379 ? -7.992 -6.801 4.227 1 87.44 379 PHE A O 1
ATOM 2934 N N . PRO A 1 380 ? -9.016 -7.391 2.275 1 84.62 380 PRO A N 1
ATOM 2935 C CA . PRO A 1 380 ? -9.867 -6.203 2.279 1 84.62 380 PRO A CA 1
ATOM 2936 C C . PRO A 1 380 ? -10.898 -6.223 3.412 1 84.62 380 PRO A C 1
ATOM 2938 O O . PRO A 1 380 ? -12.102 -6.188 3.156 1 84.62 380 PRO A O 1
ATOM 2941 N N . VAL A 1 381 ? -10.508 -6.113 4.609 1 80.94 381 VAL A N 1
ATOM 2942 C CA . VAL A 1 381 ? -11.344 -6.211 5.805 1 80.94 381 VAL A CA 1
ATOM 2943 C C . VAL A 1 381 ? -12.25 -4.992 5.902 1 80.94 381 VAL A C 1
ATOM 2945 O O . VAL A 1 381 ? -13.25 -5.012 6.625 1 80.94 381 VAL A O 1
ATOM 2948 N N . HIS A 1 382 ? -11.906 -3.969 5.137 1 77.81 382 HIS A N 1
ATOM 2949 C CA . HIS A 1 382 ? -12.672 -2.729 5.215 1 77.81 382 HIS A CA 1
ATOM 2950 C C . HIS A 1 382 ? -13.969 -2.83 4.418 1 77.81 382 HIS A C 1
ATOM 2952 O O . HIS A 1 382 ? -14.836 -1.966 4.531 1 77.81 382 HIS A O 1
ATOM 2958 N N . TYR A 1 383 ? -13.906 -4.043 3.701 1 78.38 383 TYR A N 1
ATOM 2959 C CA . TYR A 1 383 ? -15.172 -4.227 2.992 1 78.38 383 TYR A CA 1
ATOM 2960 C C . TYR A 1 383 ? -16.344 -4.266 3.963 1 78.38 383 TYR A C 1
ATOM 2962 O O . TYR A 1 383 ? -16.234 -4.855 5.043 1 78.38 383 TYR A O 1
ATOM 2970 N N . PHE A 1 384 ? -17.312 -3.611 3.803 1 84 384 PHE A N 1
ATOM 2971 C CA . PHE A 1 384 ? -18.609 -3.695 4.438 1 84 384 PHE A CA 1
ATOM 2972 C C . PHE A 1 384 ? -18.578 -3.062 5.824 1 84 384 PHE A C 1
ATOM 2974 O O . PHE A 1 384 ? -19.438 -3.355 6.664 1 84 384 PHE A O 1
ATOM 2981 N N . ASP A 1 385 ? -17.484 -2.326 6.133 1 82.38 385 ASP A N 1
ATOM 2982 C CA . ASP A 1 385 ? -17.375 -1.684 7.438 1 82.38 385 ASP A CA 1
ATOM 2983 C C . ASP A 1 385 ? -18.438 -0.606 7.613 1 82.38 385 ASP A C 1
ATOM 2985 O O . ASP A 1 385 ? -18.797 0.089 6.656 1 82.38 385 ASP A O 1
ATOM 2989 N N . ALA A 1 386 ? -18.969 -0.614 8.766 1 85 386 ALA A N 1
ATOM 2990 C CA . ALA A 1 386 ? -19.922 0.412 9.188 1 85 386 ALA A CA 1
ATOM 2991 C C . ALA A 1 386 ? -19.531 0.994 10.539 1 85 386 ALA A C 1
ATOM 2993 O O . ALA A 1 386 ? -18.906 0.315 11.359 1 85 386 ALA A O 1
ATOM 2994 N N . PRO A 1 387 ? -19.875 2.225 10.75 1 87.56 387 PRO A N 1
ATOM 2995 C CA . PRO A 1 387 ? -19.547 2.811 12.055 1 87.56 387 PRO A CA 1
ATOM 2996 C C . PRO A 1 387 ? -20.109 2.004 13.219 1 87.56 387 PRO A C 1
ATOM 2998 O O . PRO A 1 387 ? -19.422 1.817 14.234 1 87.56 387 PRO A O 1
ATOM 3001 N N . LEU A 1 388 ? -21.297 1.573 13.055 1 90.69 388 LEU A N 1
ATOM 3002 C CA . LEU A 1 388 ? -21.938 0.688 14.023 1 90.69 388 LEU A CA 1
ATOM 3003 C C . LEU A 1 388 ? -22.5 -0.552 13.328 1 90.69 388 LEU A C 1
ATOM 3005 O O . LEU A 1 388 ? -23.531 -0.482 12.656 1 90.69 388 LEU A O 1
ATOM 3009 N N . PRO A 1 389 ? -21.859 -1.687 13.555 1 90.31 389 PRO A N 1
ATOM 3010 C CA . PRO A 1 389 ? -22.25 -2.887 12.812 1 90.31 389 PRO A CA 1
ATOM 3011 C C . PRO A 1 389 ? -23.641 -3.371 13.172 1 90.31 389 PRO A C 1
ATOM 3013 O O . PRO A 1 389 ? -24.047 -3.328 14.336 1 90.31 389 PRO A O 1
ATOM 3016 N N . SER A 1 390 ? -24.422 -3.775 12.18 1 89.75 390 SER A N 1
ATOM 3017 C CA . SER A 1 390 ? -25.75 -4.352 12.375 1 89.75 390 SER A CA 1
ATOM 3018 C C . SER A 1 390 ? -25.703 -5.875 12.367 1 89.75 390 SER A C 1
ATOM 3020 O O . SER A 1 390 ? -26.688 -6.539 12.688 1 89.75 390 SER A O 1
ATOM 3022 N N . ARG A 1 391 ? -24.641 -6.43 12 1 91.75 391 ARG A N 1
ATOM 3023 C CA . ARG A 1 391 ? -24.328 -7.852 12.016 1 91.75 391 ARG A CA 1
ATOM 3024 C C . ARG A 1 391 ? -22.812 -8.078 12.078 1 91.75 391 ARG A C 1
ATOM 3026 O O . ARG A 1 391 ? -22.031 -7.184 11.734 1 91.75 391 ARG A O 1
ATOM 3033 N N . PRO A 1 392 ? -22.406 -9.195 12.508 1 92.94 392 PRO A N 1
ATOM 3034 C CA . PRO A 1 392 ? -20.953 -9.414 12.578 1 92.94 392 PRO A CA 1
ATOM 3035 C C . PRO A 1 392 ? -20.312 -9.547 11.203 1 92.94 392 PRO A C 1
ATOM 3037 O O . PRO A 1 392 ? -20.906 -10.125 10.289 1 92.94 392 PRO A O 1
ATOM 3040 N N . THR A 1 393 ? -19.203 -8.961 11.039 1 94.44 393 THR A N 1
ATOM 3041 C CA . THR A 1 393 ? -18.312 -9.18 9.898 1 94.44 393 THR A CA 1
ATOM 3042 C C . THR A 1 393 ? -17.109 -10.008 10.312 1 94.44 393 THR A C 1
ATOM 3044 O O . THR A 1 393 ? -16.234 -9.516 11.031 1 94.44 393 THR A O 1
ATOM 3047 N N . PHE A 1 394 ? -17.094 -11.219 9.883 1 96 394 PHE A N 1
ATOM 3048 C CA . PHE A 1 394 ? -15.977 -12.102 10.219 1 96 394 PHE A CA 1
ATOM 3049 C C . PHE A 1 394 ? -14.922 -12.078 9.117 1 96 394 PHE A C 1
ATOM 3051 O O . PHE A 1 394 ? -15.242 -11.859 7.945 1 96 394 PHE A O 1
ATOM 3058 N N . ALA A 1 395 ? -13.734 -12.234 9.547 1 95.38 395 ALA A N 1
ATOM 3059 C CA . ALA A 1 395 ? -12.641 -12.273 8.578 1 95.38 395 ALA A CA 1
ATOM 3060 C C . ALA A 1 395 ? -11.633 -13.359 8.93 1 95.38 395 ALA A C 1
ATOM 3062 O O . ALA A 1 395 ? -11.422 -13.664 10.109 1 95.38 395 ALA A O 1
ATOM 3063 N N . ILE A 1 396 ? -11.078 -13.961 7.953 1 94.94 396 ILE A N 1
ATOM 3064 C CA . ILE A 1 396 ? -10.039 -14.961 8.148 1 94.94 396 ILE A CA 1
ATOM 3065 C C . ILE A 1 396 ? -8.758 -14.523 7.438 1 94.94 396 ILE A C 1
ATOM 3067 O O . ILE A 1 396 ? -8.773 -14.258 6.234 1 94.94 396 ILE A O 1
ATOM 3071 N N . ASN A 1 397 ? -7.742 -14.398 8.211 1 90.69 397 ASN A N 1
ATOM 3072 C CA . ASN A 1 397 ? -6.414 -14.047 7.727 1 90.69 397 ASN A CA 1
ATOM 3073 C C . ASN A 1 397 ? -5.512 -15.266 7.625 1 90.69 397 ASN A C 1
ATOM 3075 O O . ASN A 1 397 ? -5.605 -16.188 8.445 1 90.69 397 ASN A O 1
ATOM 3079 N N . LEU A 1 398 ? -4.746 -15.367 6.605 1 88.75 398 LEU A N 1
ATOM 3080 C CA . LEU A 1 398 ? -3.717 -16.391 6.457 1 88.75 398 LEU A CA 1
ATOM 3081 C C . LEU A 1 398 ? -2.332 -15.812 6.73 1 88.75 398 LEU A C 1
ATOM 3083 O O . LEU A 1 398 ? -1.896 -14.883 6.047 1 88.75 398 LEU A O 1
ATOM 3087 N N . THR A 1 399 ? -1.707 -16.281 7.734 1 81.88 399 THR A N 1
ATOM 3088 C CA . THR A 1 399 ? -0.424 -15.711 8.125 1 81.88 399 THR A CA 1
ATOM 3089 C C . THR A 1 399 ? 0.641 -16.797 8.242 1 81.88 399 THR A C 1
ATOM 3091 O O . THR A 1 399 ? 0.317 -17.984 8.359 1 81.88 399 THR A O 1
ATOM 3094 N N . ASP A 1 400 ? 1.861 -16.297 8.102 1 73.62 400 ASP A N 1
ATOM 3095 C CA . ASP A 1 400 ? 2.984 -17.219 8.25 1 73.62 400 ASP A CA 1
ATOM 3096 C C . ASP A 1 400 ? 3.168 -17.641 9.711 1 73.62 400 ASP A C 1
ATOM 3098 O O . ASP A 1 400 ? 2.773 -16.906 10.617 1 73.62 400 ASP A O 1
ATOM 3102 N N . ASP A 1 401 ? 3.744 -18.766 9.875 1 62.31 401 ASP A N 1
ATOM 3103 C CA . ASP A 1 401 ? 3.91 -19.359 11.203 1 62.31 401 ASP A CA 1
ATOM 3104 C C . ASP A 1 401 ? 4.914 -18.547 12.031 1 62.31 401 ASP A C 1
ATOM 3106 O O . ASP A 1 401 ? 4.988 -18.719 13.25 1 62.31 401 ASP A O 1
ATOM 3110 N N . VAL A 1 402 ? 5.656 -17.844 11.367 1 58.41 402 VAL A N 1
ATOM 3111 C CA . VAL A 1 402 ? 6.625 -17.047 12.125 1 58.41 402 VAL A CA 1
ATOM 3112 C C . VAL A 1 402 ? 5.898 -16.156 13.125 1 58.41 402 VAL A C 1
ATOM 3114 O O . VAL A 1 402 ? 6.465 -15.789 14.156 1 58.41 402 VAL A O 1
ATOM 3117 N N . PHE A 1 403 ? 4.637 -16.156 12.867 1 57.12 403 PHE A N 1
ATOM 3118 C CA . PHE A 1 403 ? 3.842 -15.281 13.719 1 57.12 403 PHE A CA 1
ATOM 3119 C C . PHE A 1 403 ? 3.168 -16.078 14.836 1 57.12 403 PHE A C 1
ATOM 3121 O O . PHE A 1 403 ? 2.285 -15.562 15.523 1 57.12 403 PHE A O 1
ATOM 3128 N N . LEU A 1 404 ? 3.578 -17.406 14.914 1 56.97 404 LEU A N 1
ATOM 3129 C CA . LEU A 1 404 ? 3.064 -18.25 15.984 1 56.97 404 LEU A CA 1
ATOM 3130 C C . LEU A 1 404 ? 3.705 -17.891 17.328 1 56.97 404 LEU A C 1
ATOM 3132 O O . LEU A 1 404 ? 4.883 -17.531 17.375 1 56.97 404 LEU A O 1
ATOM 3136 N N . PRO A 1 405 ? 2.881 -17.812 18.359 1 55.72 405 PRO A N 1
ATOM 3137 C CA . PRO A 1 405 ? 3.547 -17.641 19.656 1 55.72 405 PRO A CA 1
ATOM 3138 C C . PRO A 1 405 ? 4.602 -18.719 19.922 1 55.72 405 PRO A C 1
ATOM 3140 O O . PRO A 1 405 ? 4.43 -19.875 19.531 1 55.72 405 PRO A O 1
ATOM 3143 N N . ARG A 1 406 ? 5.82 -18.406 20.156 1 53.19 406 ARG A N 1
ATOM 3144 C CA . ARG A 1 406 ? 6.992 -19.25 20.328 1 53.19 406 ARG A CA 1
ATOM 3145 C C . ARG A 1 406 ? 6.801 -20.203 21.516 1 53.19 406 ARG A C 1
ATOM 3147 O O . ARG A 1 406 ? 7.582 -21.141 21.688 1 53.19 406 ARG A O 1
ATOM 3154 N N . ASP A 1 407 ? 5.918 -19.969 22.406 1 50.75 407 ASP A N 1
ATOM 3155 C CA . ASP A 1 407 ? 5.918 -20.719 23.641 1 50.75 407 ASP A CA 1
ATOM 3156 C C . ASP A 1 407 ? 5.441 -22.156 23.422 1 50.75 407 ASP A C 1
ATOM 3158 O O . ASP A 1 407 ? 5.598 -23.016 24.297 1 50.75 407 ASP A O 1
ATOM 3162 N N . ARG A 1 408 ? 4.645 -22.5 22.297 1 53.88 408 ARG A N 1
ATOM 3163 C CA . ARG A 1 408 ? 4.156 -23.875 22.266 1 53.88 408 ARG A CA 1
ATOM 3164 C C . ARG A 1 408 ? 4.293 -24.484 20.875 1 53.88 408 ARG A C 1
ATOM 3166 O O . ARG A 1 408 ? 4.086 -23.797 19.875 1 53.88 408 ARG A O 1
ATOM 3173 N N . GLU A 1 409 ? 5.031 -25.609 20.734 1 61.22 409 GLU A N 1
ATOM 3174 C CA . GLU A 1 409 ? 5.098 -26.344 19.469 1 61.22 409 GLU A CA 1
ATOM 3175 C C . GLU A 1 409 ? 3.707 -26.75 19 1 61.22 409 GLU A C 1
ATOM 3177 O O . GLU A 1 409 ? 3.012 -27.516 19.688 1 61.22 409 GLU A O 1
ATOM 3182 N N . PRO A 1 410 ? 3.111 -26.172 17.922 1 63.62 410 PRO A N 1
ATOM 3183 C CA . PRO A 1 410 ? 1.738 -26.469 17.5 1 63.62 410 PRO A CA 1
ATOM 3184 C C . PRO A 1 410 ? 1.568 -27.891 17 1 63.62 410 PRO A C 1
ATOM 3186 O O . PRO A 1 410 ? 2.416 -28.391 16.25 1 63.62 410 PRO A O 1
ATOM 3189 N N . ALA A 1 411 ? 0.743 -28.797 17.625 1 65.69 411 ALA A N 1
ATOM 3190 C CA . ALA A 1 411 ? 0.485 -30.172 17.203 1 65.69 411 ALA A CA 1
ATOM 3191 C C . ALA A 1 411 ? -0.915 -30.328 16.625 1 65.69 411 ALA A C 1
ATOM 3193 O O . ALA A 1 411 ? -1.104 -31.016 15.617 1 65.69 411 ALA A O 1
ATOM 3194 N N . GLU A 1 412 ? -1.833 -29.594 17.062 1 73.75 412 GLU A N 1
ATOM 3195 C CA . GLU A 1 412 ? -3.232 -29.719 16.656 1 73.75 412 GLU A CA 1
ATOM 3196 C C . GLU A 1 412 ? -3.652 -28.531 15.789 1 73.75 412 GLU A C 1
ATOM 3198 O O . GLU A 1 412 ? -3.055 -27.453 15.859 1 73.75 412 GLU A O 1
ATOM 3203 N N . PRO A 1 413 ? -4.598 -28.875 14.93 1 72.75 413 PRO A N 1
ATOM 3204 C CA . PRO A 1 413 ? -5.062 -27.812 14.047 1 72.75 413 PRO A CA 1
ATOM 3205 C C . PRO A 1 413 ? -5.422 -26.531 14.812 1 72.75 413 PRO A C 1
ATOM 3207 O O . PRO A 1 413 ? -5.191 -25.422 14.312 1 72.75 413 PRO A O 1
ATOM 3210 N N . ASP A 1 414 ? -5.879 -26.703 15.914 1 75.31 414 ASP A N 1
ATOM 3211 C CA . ASP A 1 414 ? -6.316 -25.562 16.719 1 75.31 414 ASP A CA 1
ATOM 3212 C C . ASP A 1 414 ? -5.129 -24.703 17.125 1 75.31 414 ASP A C 1
ATOM 3214 O O . ASP A 1 414 ? -5.285 -23.5 17.359 1 75.31 414 ASP A O 1
ATOM 3218 N N . ASP A 1 415 ? -4.043 -25.312 17.078 1 78.19 415 ASP A N 1
ATOM 3219 C CA . ASP A 1 415 ? -2.838 -24.594 17.484 1 78.19 415 ASP A CA 1
ATOM 3220 C C . ASP A 1 415 ? -2.418 -23.578 16.422 1 78.19 415 ASP A C 1
ATOM 3222 O O . ASP A 1 415 ? -1.658 -22.656 16.703 1 78.19 415 ASP A O 1
ATOM 3226 N N . PHE A 1 416 ? -3.062 -23.797 15.32 1 85.19 416 PHE A N 1
ATOM 3227 C CA . PHE A 1 416 ? -2.643 -22.984 14.195 1 85.19 416 PHE A CA 1
ATOM 3228 C C . PHE A 1 416 ? -3.623 -21.828 13.969 1 85.19 416 PHE A C 1
ATOM 3230 O O . PHE A 1 416 ? -3.469 -21.062 13.023 1 85.19 416 PHE A O 1
ATOM 3237 N N . VAL A 1 417 ? -4.594 -21.812 14.867 1 88.88 417 VAL A N 1
ATOM 3238 C CA . VAL A 1 417 ? -5.609 -20.781 14.719 1 88.88 417 VAL A CA 1
ATOM 3239 C C . VAL A 1 417 ? -5.559 -19.828 15.906 1 88.88 417 VAL A C 1
ATOM 3241 O O . VAL A 1 417 ? -5.547 -20.266 17.062 1 88.88 417 VAL A O 1
ATOM 3244 N N . PHE A 1 418 ? -5.535 -18.562 15.617 1 85.69 418 PHE A N 1
ATOM 3245 C CA . PHE A 1 418 ? -5.508 -17.562 16.672 1 85.69 418 PHE A CA 1
ATOM 3246 C C . PHE A 1 418 ? -6.672 -16.594 16.531 1 85.69 418 PHE A C 1
ATOM 3248 O O . PHE A 1 418 ? -6.922 -16.062 15.438 1 85.69 418 PHE A O 1
ATOM 3255 N N . VAL A 1 419 ? -7.383 -16.422 17.594 1 87.38 419 VAL A N 1
ATOM 3256 C CA . VAL A 1 419 ? -8.414 -15.406 17.75 1 87.38 419 VAL A CA 1
ATOM 3257 C C . VAL A 1 419 ? -8.18 -14.633 19.047 1 87.38 419 VAL A C 1
ATOM 3259 O O . VAL A 1 419 ? -7.953 -15.227 20.094 1 87.38 419 VAL A O 1
ATOM 3262 N N . PRO A 1 420 ? -8.148 -13.328 18.922 1 83 420 PRO A N 1
ATOM 3263 C CA . PRO A 1 420 ? -7.914 -12.57 20.156 1 83 420 PRO A CA 1
ATOM 3264 C C . PRO A 1 420 ? -8.961 -12.859 21.234 1 83 420 PRO A C 1
ATOM 3266 O O . PRO A 1 420 ? -10.164 -12.859 20.953 1 83 420 PRO A O 1
ATOM 3269 N N . GLU A 1 421 ? -8.477 -13.031 22.453 1 81.62 421 GLU A N 1
ATOM 3270 C CA . GLU A 1 421 ? -9.367 -13.344 23.562 1 81.62 421 GLU A CA 1
ATOM 3271 C C . GLU A 1 421 ? -9.742 -12.086 24.344 1 81.62 421 GLU A C 1
ATOM 3273 O O . GLU A 1 421 ? -10.742 -12.07 25.062 1 81.62 421 GLU A O 1
ATOM 3278 N N . HIS A 1 422 ? -8.836 -11.133 24.219 1 83.75 422 HIS A N 1
ATOM 3279 C CA . HIS A 1 422 ? -9.07 -9.859 24.891 1 83.75 422 HIS A CA 1
ATOM 3280 C C . HIS A 1 422 ? -8.82 -8.688 23.953 1 83.75 422 HIS A C 1
ATOM 3282 O O . HIS A 1 422 ? -8.195 -8.844 22.906 1 83.75 422 HIS A O 1
ATOM 3288 N N . ASN A 1 423 ? -9.289 -7.59 24.328 1 82 423 ASN A N 1
ATOM 3289 C CA . ASN A 1 423 ? -9.219 -6.406 23.484 1 82 423 ASN A CA 1
ATOM 3290 C C . ASN A 1 423 ? -7.777 -6.031 23.156 1 82 423 ASN A C 1
ATOM 3292 O O . ASN A 1 423 ? -7.504 -5.445 22.109 1 82 423 ASN A O 1
ATOM 3296 N N . ALA A 1 424 ? -6.91 -6.309 24.031 1 73.81 424 ALA A N 1
ATOM 3297 C CA . ALA A 1 424 ? -5.508 -5.957 23.812 1 73.81 424 ALA A CA 1
ATOM 3298 C C . ALA A 1 424 ? -4.797 -7.02 22.984 1 73.81 424 ALA A C 1
ATOM 3300 O O . ALA A 1 424 ? -3.662 -6.82 22.547 1 73.81 424 ALA A O 1
ATOM 3301 N N . GLY A 1 425 ? -5.602 -8.07 22.812 1 72.12 425 GLY A N 1
ATOM 3302 C CA . GLY A 1 425 ? -5.008 -9.156 22.047 1 72.12 425 GLY A CA 1
ATOM 3303 C C . GLY A 1 425 ? -4.918 -8.859 20.562 1 72.12 425 GLY A C 1
ATOM 3304 O O . GLY A 1 425 ? -5.727 -8.102 20.031 1 72.12 425 GLY A O 1
ATOM 3305 N N . GLY A 1 426 ? -3.852 -9.172 19.891 1 63.94 426 GLY A N 1
ATOM 3306 C CA . GLY A 1 426 ? -3.756 -9.102 18.438 1 63.94 426 GLY A CA 1
ATOM 3307 C C . GLY A 1 426 ? -3.006 -7.879 17.953 1 63.94 426 GLY A C 1
ATOM 3308 O O . GLY A 1 426 ? -2.863 -7.676 16.75 1 63.94 426 GLY A O 1
ATOM 3309 N N . GLN A 1 427 ? -2.65 -6.914 18.859 1 62.31 427 GLN A N 1
ATOM 3310 C CA . GLN A 1 427 ? -2.012 -5.672 18.438 1 62.31 427 GLN A CA 1
ATOM 3311 C C . GLN A 1 427 ? -0.642 -5.938 17.828 1 62.31 427 GLN A C 1
ATOM 3313 O O . GLN A 1 427 ? -0.231 -5.25 16.891 1 62.31 427 GLN A O 1
ATOM 3318 N N . ASP A 1 428 ? 0.173 -6.777 18.422 1 59.19 428 ASP A N 1
ATOM 3319 C CA . ASP A 1 428 ? 1.582 -6.801 18.047 1 59.19 428 ASP A CA 1
ATOM 3320 C C . ASP A 1 428 ? 1.951 -8.125 17.391 1 59.19 428 ASP A C 1
ATOM 3322 O O . ASP A 1 428 ? 3.031 -8.672 17.625 1 59.19 428 ASP A O 1
ATOM 3326 N N . HIS A 1 429 ? 1.112 -8.547 16.422 1 58.72 429 HIS A N 1
ATOM 3327 C CA . HIS A 1 429 ? 1.397 -9.914 15.984 1 58.72 429 HIS A CA 1
ATOM 3328 C C . HIS A 1 429 ? 2.33 -9.93 14.781 1 58.72 429 HIS A C 1
ATOM 3330 O O . HIS A 1 429 ? 2.926 -10.961 14.461 1 58.72 429 HIS A O 1
ATOM 3336 N N . HIS A 1 430 ? 2.666 -8.75 14.242 1 62.81 430 HIS A N 1
ATOM 3337 C CA . HIS A 1 430 ? 3.449 -8.938 13.023 1 62.81 430 HIS A CA 1
ATOM 3338 C C . HIS A 1 430 ? 4.871 -8.406 13.195 1 62.81 430 HIS A C 1
ATOM 3340 O O . HIS A 1 430 ? 5.074 -7.199 13.344 1 62.81 430 HIS A O 1
ATOM 3346 N N . VAL A 1 431 ? 5.871 -9.336 13.602 1 69.81 431 VAL A N 1
ATOM 3347 C CA . VAL A 1 431 ? 7.262 -8.914 13.641 1 69.81 431 VAL A CA 1
ATOM 3348 C C . VAL A 1 431 ? 8.094 -9.766 12.688 1 69.81 431 VAL A C 1
ATOM 3350 O O . VAL A 1 431 ? 8.023 -10.992 12.719 1 69.81 431 VAL A O 1
ATOM 3353 N N . VAL A 1 432 ? 8.641 -9.125 11.664 1 72.5 432 VAL A N 1
ATOM 3354 C CA . VAL A 1 432 ? 9.57 -9.797 10.758 1 72.5 432 VAL A CA 1
ATOM 3355 C C . VAL A 1 432 ? 10.992 -9.695 11.305 1 72.5 432 VAL A C 1
ATOM 3357 O O . VAL A 1 432 ? 11.469 -8.594 11.609 1 72.5 432 VAL A O 1
ATOM 3360 N N . ASP A 1 433 ? 11.57 -10.82 11.57 1 75.25 433 ASP A N 1
ATOM 3361 C CA . ASP A 1 433 ? 12.969 -10.812 12 1 75.25 433 ASP A CA 1
ATOM 3362 C C . ASP A 1 433 ? 13.906 -10.68 10.805 1 75.25 433 ASP A C 1
ATOM 3364 O O . ASP A 1 433 ? 14.156 -11.648 10.086 1 75.25 433 ASP A O 1
ATOM 3368 N N . LEU A 1 434 ? 14.367 -9.461 10.672 1 82.94 434 LEU A N 1
ATOM 3369 C CA . LEU A 1 434 ? 15.258 -9.188 9.547 1 82.94 434 LEU A CA 1
ATOM 3370 C C . LEU A 1 434 ? 16.641 -9.805 9.773 1 82.94 434 LEU A C 1
ATOM 3372 O O . LEU A 1 434 ? 17.406 -9.992 8.828 1 82.94 434 LEU A O 1
ATOM 3376 N N . GLU A 1 435 ? 16.938 -10 11.016 1 86.12 435 GLU A N 1
ATOM 3377 C CA . GLU A 1 435 ? 18.266 -10.5 11.383 1 86.12 435 GLU A CA 1
ATOM 3378 C C . GLU A 1 435 ? 18.156 -11.758 12.242 1 86.12 435 GLU A C 1
ATOM 3380 O O . GLU A 1 435 ? 18.469 -11.719 13.438 1 86.12 435 GLU A O 1
ATOM 3385 N N . PRO A 1 436 ? 17.859 -12.836 11.516 1 73.81 436 PRO A N 1
ATOM 3386 C CA . PRO A 1 436 ? 17.797 -14.07 12.305 1 73.81 436 PRO A CA 1
ATOM 3387 C C . PRO A 1 436 ? 19.109 -14.383 13.008 1 73.81 436 PRO A C 1
ATOM 3389 O O . PRO A 1 436 ? 20.188 -14.289 12.398 1 73.81 436 PRO A O 1
ATOM 3392 N N . LYS A 1 437 ? 19.047 -14.711 14.242 1 74.94 437 LYS A N 1
ATOM 3393 C CA . LYS A 1 437 ? 20.188 -15.023 15.102 1 74.94 437 LYS A CA 1
ATOM 3394 C C . LYS A 1 437 ? 21.125 -13.836 15.219 1 74.94 437 LYS A C 1
ATOM 3396 O O . LYS A 1 437 ? 22.344 -14.008 15.375 1 74.94 437 LYS A O 1
ATOM 3401 N N . GLY A 1 438 ? 20.641 -12.703 14.898 1 78.25 438 GLY A N 1
ATOM 3402 C CA . GLY A 1 438 ? 21.406 -11.477 15.062 1 78.25 438 GLY A CA 1
ATOM 3403 C C . GLY A 1 438 ? 22.359 -11.227 13.914 1 78.25 438 GLY A C 1
ATOM 3404 O O . GLY A 1 438 ? 23.266 -10.391 14.031 1 78.25 438 GLY A O 1
ATOM 3405 N N . ARG A 1 439 ? 22.281 -11.922 12.844 1 84.69 439 ARG A N 1
ATOM 3406 C CA . ARG A 1 439 ? 23.188 -11.758 11.711 1 84.69 439 ARG A CA 1
ATOM 3407 C C . ARG A 1 439 ? 22.531 -10.922 10.609 1 84.69 439 ARG A C 1
ATOM 3409 O O . ARG A 1 439 ? 21.484 -11.297 10.07 1 84.69 439 ARG A O 1
ATOM 3416 N N . PRO A 1 440 ? 23.203 -9.812 10.344 1 89.5 440 PRO A N 1
ATOM 3417 C CA . PRO A 1 440 ? 22.656 -8.977 9.273 1 89.5 440 PRO A CA 1
ATOM 3418 C C . PRO A 1 440 ? 22.734 -9.648 7.906 1 89.5 440 PRO A C 1
ATOM 3420 O O . PRO A 1 440 ? 23.766 -10.219 7.547 1 89.5 440 PRO A O 1
ATOM 3423 N N . ARG A 1 441 ? 21.672 -9.727 7.211 1 89.81 441 ARG A N 1
ATOM 3424 C CA . ARG A 1 441 ? 21.578 -10.32 5.883 1 89.81 441 ARG A CA 1
ATOM 3425 C C . ARG A 1 441 ? 20.812 -9.414 4.93 1 89.81 441 ARG A C 1
ATOM 3427 O O . ARG A 1 441 ? 19.75 -8.875 5.289 1 89.81 441 ARG A O 1
ATOM 3434 N N . LEU A 1 442 ? 21.391 -9.32 3.758 1 91.69 442 LEU A N 1
ATOM 3435 C CA . LEU A 1 442 ? 20.734 -8.492 2.75 1 91.69 442 LEU A CA 1
ATOM 3436 C C . LEU A 1 442 ? 19.375 -9.086 2.361 1 91.69 442 LEU A C 1
ATOM 3438 O O . LEU A 1 442 ? 18.406 -8.344 2.145 1 91.69 442 LEU A O 1
ATOM 3442 N N . GLY A 1 443 ? 19.344 -10.422 2.283 1 89.19 443 GLY A N 1
ATOM 3443 C CA . GLY A 1 443 ? 18.109 -11.086 1.921 1 89.19 443 GLY A CA 1
ATOM 3444 C C . GLY A 1 443 ? 16.984 -10.805 2.896 1 89.19 443 GLY A C 1
ATOM 3445 O O . GLY A 1 443 ? 15.828 -10.625 2.488 1 89.19 443 GLY A O 1
ATOM 3446 N N . GLY A 1 444 ? 17.344 -10.773 4.156 1 88.75 444 GLY A N 1
ATOM 3447 C CA . GLY A 1 444 ? 16.359 -10.438 5.168 1 88.75 444 GLY A CA 1
ATOM 3448 C C . GLY A 1 444 ? 15.844 -9.016 5.051 1 88.75 444 GLY A C 1
ATOM 3449 O O . GLY A 1 444 ? 14.641 -8.773 5.176 1 88.75 444 GLY A O 1
ATOM 3450 N N . PHE A 1 445 ? 16.734 -8.125 4.773 1 93.06 445 PHE A N 1
ATOM 3451 C CA . PHE A 1 445 ? 16.375 -6.715 4.641 1 93.06 445 PHE A CA 1
ATOM 3452 C C . PHE A 1 445 ? 15.477 -6.5 3.424 1 93.06 445 PHE A C 1
ATOM 3454 O O . PHE A 1 445 ? 14.43 -5.863 3.523 1 93.06 445 PHE A O 1
ATOM 3461 N N . ILE A 1 446 ? 15.836 -7.066 2.295 1 93.25 446 ILE A N 1
ATOM 3462 C CA . ILE A 1 446 ? 15.07 -6.918 1.064 1 93.25 446 ILE A CA 1
ATOM 3463 C C . ILE A 1 446 ? 13.719 -7.617 1.215 1 93.25 446 ILE A C 1
ATOM 3465 O O . ILE A 1 446 ? 12.695 -7.109 0.756 1 93.25 446 ILE A O 1
ATOM 3469 N N . GLY A 1 447 ? 13.781 -8.773 1.826 1 90.5 447 GLY A N 1
ATOM 3470 C CA . GLY A 1 447 ? 12.531 -9.469 2.102 1 90.5 447 GLY A CA 1
ATOM 3471 C C . GLY A 1 447 ? 11.57 -8.648 2.941 1 90.5 447 GLY A C 1
ATOM 3472 O O . GLY A 1 447 ? 10.375 -8.586 2.645 1 90.5 447 GLY A O 1
ATOM 3473 N N . ALA A 1 448 ? 12.078 -8 3.938 1 92.06 448 ALA A N 1
ATOM 3474 C CA . ALA A 1 448 ? 11.258 -7.156 4.809 1 92.06 448 ALA A CA 1
ATOM 3475 C C . ALA A 1 448 ? 10.727 -5.945 4.051 1 92.06 448 ALA A C 1
ATOM 3477 O O . ALA A 1 448 ? 9.586 -5.523 4.266 1 92.06 448 ALA A O 1
ATOM 3478 N N . LEU A 1 449 ? 11.578 -5.41 3.199 1 94.31 449 LEU A N 1
ATOM 3479 C CA . LEU A 1 449 ? 11.164 -4.281 2.373 1 94.31 449 LEU A CA 1
ATOM 3480 C C . LEU A 1 449 ? 9.984 -4.664 1.482 1 94.31 449 LEU A C 1
ATOM 3482 O O . LEU A 1 449 ? 8.977 -3.961 1.451 1 94.31 449 LEU A O 1
ATOM 3486 N N . LEU A 1 450 ? 10.062 -5.773 0.865 1 91.44 450 LEU A N 1
ATOM 3487 C CA . LEU A 1 450 ? 9.023 -6.219 -0.057 1 91.44 450 LEU A CA 1
ATOM 3488 C C . LEU A 1 450 ? 7.75 -6.594 0.696 1 91.44 450 LEU A C 1
ATOM 3490 O O . LEU A 1 450 ? 6.645 -6.309 0.234 1 91.44 450 LEU A O 1
ATOM 3494 N N . GLU A 1 451 ? 7.984 -7.188 1.769 1 89.06 451 GLU A N 1
ATOM 3495 C CA . GLU A 1 451 ? 6.84 -7.539 2.602 1 89.06 451 GLU A CA 1
ATOM 3496 C C . GLU A 1 451 ? 6.078 -6.293 3.047 1 89.06 451 GLU A C 1
ATOM 3498 O O . GLU A 1 451 ? 4.848 -6.277 3.049 1 89.06 451 GLU A O 1
ATOM 3503 N N . THR A 1 452 ? 6.797 -5.332 3.426 1 92.19 452 THR A N 1
ATOM 3504 C CA . THR A 1 452 ? 6.188 -4.082 3.865 1 92.19 452 THR A CA 1
ATOM 3505 C C . THR A 1 452 ? 5.445 -3.408 2.713 1 92.19 452 THR A C 1
ATOM 3507 O O . THR A 1 452 ? 4.293 -2.996 2.865 1 92.19 452 THR A O 1
ATOM 3510 N N . LEU A 1 453 ? 6.07 -3.365 1.566 1 92.56 453 LEU A N 1
ATOM 3511 C CA . LEU A 1 453 ? 5.438 -2.764 0.398 1 92.56 453 LEU A CA 1
ATOM 3512 C C . LEU A 1 453 ? 4.117 -3.459 0.077 1 92.56 453 LEU A C 1
ATOM 3514 O O . LEU A 1 453 ? 3.129 -2.803 -0.26 1 92.56 453 LEU A O 1
ATOM 3518 N N . HIS A 1 454 ? 4.137 -4.672 0.289 1 90.44 454 HIS A N 1
ATOM 3519 C CA . HIS A 1 454 ? 3.016 -5.496 -0.143 1 90.44 454 HIS A CA 1
ATOM 3520 C C . HIS A 1 454 ? 1.889 -5.477 0.885 1 90.44 454 HIS A C 1
ATOM 3522 O O . HIS A 1 454 ? 0.711 -5.465 0.521 1 90.44 454 HIS A O 1
ATOM 3528 N N . ASN A 1 455 ? 2.234 -5.383 2.238 1 88.69 455 ASN A N 1
ATOM 3529 C CA . ASN A 1 455 ? 1.216 -5.746 3.219 1 88.69 455 ASN A CA 1
ATOM 3530 C C . ASN A 1 455 ? 0.977 -4.621 4.223 1 88.69 455 ASN A C 1
ATOM 3532 O O . ASN A 1 455 ? 0.179 -4.77 5.148 1 88.69 455 ASN A O 1
ATOM 3536 N N . TRP A 1 456 ? 1.613 -3.48 4.074 1 88.69 456 TRP A N 1
ATOM 3537 C CA . TRP A 1 456 ? 1.538 -2.484 5.141 1 88.69 456 TRP A CA 1
ATOM 3538 C C . TRP A 1 456 ? 0.106 -1.993 5.324 1 88.69 456 TRP A C 1
ATOM 3540 O O . TRP A 1 456 ? -0.317 -1.704 6.445 1 88.69 456 TRP A O 1
ATOM 3550 N N . THR A 1 457 ? -0.682 -1.91 4.25 1 86.88 457 THR A N 1
ATOM 3551 C CA . THR A 1 457 ? -2.049 -1.415 4.355 1 86.88 457 THR A CA 1
ATOM 3552 C C . THR A 1 457 ? -2.904 -2.359 5.195 1 86.88 457 THR A C 1
ATOM 3554 O O . THR A 1 457 ? -3.637 -1.917 6.082 1 86.88 457 THR A O 1
ATOM 3557 N N . ASP A 1 458 ? -2.805 -3.576 4.887 1 86.69 458 ASP A N 1
ATOM 3558 C CA . ASP A 1 458 ? -3.559 -4.578 5.633 1 86.69 458 ASP A CA 1
ATOM 3559 C C . ASP A 1 458 ? -3.055 -4.684 7.07 1 86.69 458 ASP A C 1
ATOM 3561 O O . ASP A 1 458 ? -3.852 -4.762 8.008 1 86.69 458 ASP A O 1
ATOM 3565 N N . ASN A 1 459 ? -1.716 -4.633 7.246 1 84 459 ASN A N 1
ATOM 3566 C CA . ASN A 1 459 ? -1.126 -4.707 8.578 1 84 459 ASN A CA 1
ATOM 3567 C C . ASN A 1 459 ? -1.573 -3.543 9.453 1 84 459 ASN A C 1
ATOM 3569 O O . ASN A 1 459 ? -1.831 -3.723 10.648 1 84 459 ASN A O 1
ATOM 3573 N N . THR A 1 460 ? -1.632 -2.438 8.852 1 85.38 460 THR A N 1
ATOM 3574 C CA . THR A 1 460 ? -2.037 -1.253 9.594 1 85.38 460 THR A CA 1
ATOM 3575 C C . THR A 1 460 ? -3.521 -1.312 9.938 1 85.38 460 THR A C 1
ATOM 3577 O O . THR A 1 460 ? -3.922 -0.959 11.055 1 85.38 460 THR A O 1
ATOM 3580 N N . GLN A 1 461 ? -4.32 -1.809 9.039 1 84.38 461 GLN A N 1
ATOM 3581 C CA . GLN A 1 461 ? -5.762 -1.88 9.258 1 84.38 461 GLN A CA 1
ATOM 3582 C C . GLN A 1 461 ? -6.105 -2.855 10.375 1 84.38 461 GLN A C 1
ATOM 3584 O O . GLN A 1 461 ? -7.062 -2.643 11.117 1 84.38 461 GLN A O 1
ATOM 3589 N N . LEU A 1 462 ? -5.391 -3.891 10.547 1 83.19 462 LEU A N 1
ATOM 3590 C CA . LEU A 1 462 ? -5.668 -4.941 11.516 1 83.19 462 LEU A CA 1
ATOM 3591 C C . LEU A 1 462 ? -5.418 -4.449 12.938 1 83.19 462 LEU A C 1
ATOM 3593 O O . LEU A 1 462 ? -5.867 -5.07 13.906 1 83.19 462 LEU A O 1
ATOM 3597 N N . ARG A 1 463 ? -4.809 -3.301 13.078 1 81.06 463 ARG A N 1
ATOM 3598 C CA . ARG A 1 463 ? -4.484 -2.807 14.406 1 81.06 463 ARG A CA 1
ATOM 3599 C C . ARG A 1 463 ? -5.637 -1.997 14.992 1 81.06 463 ARG A C 1
ATOM 3601 O O . ARG A 1 463 ? -5.656 -1.708 16.188 1 81.06 463 ARG A O 1
ATOM 3608 N N . VAL A 1 464 ? -6.574 -1.656 14.211 1 83.12 464 VAL A N 1
ATOM 3609 C CA . VAL A 1 464 ? -7.684 -0.821 14.656 1 83.12 464 VAL A CA 1
ATOM 3610 C C . VAL A 1 464 ? -8.578 -1.611 15.609 1 83.12 464 VAL A C 1
ATOM 3612 O O . VAL A 1 464 ? -8.945 -2.752 15.32 1 83.12 464 VAL A O 1
ATOM 3615 N N . PRO A 1 465 ? -8.867 -0.976 16.734 1 84.25 465 PRO A N 1
ATOM 3616 C CA . PRO A 1 465 ? -9.828 -1.653 17.609 1 84.25 465 PRO A CA 1
ATOM 3617 C C . PRO A 1 465 ? -11.164 -1.91 16.922 1 84.25 465 PRO A C 1
ATOM 3619 O O . PRO A 1 465 ? -11.68 -1.036 16.219 1 84.25 465 PRO A O 1
ATOM 3622 N N . GLY A 1 466 ? -11.648 -3.025 17.109 1 85.44 466 GLY A N 1
ATOM 3623 C CA . GLY A 1 466 ? -12.891 -3.404 16.453 1 85.44 466 GLY A CA 1
ATOM 3624 C C . GLY A 1 466 ? -12.672 -4.148 15.156 1 85.44 466 GLY A C 1
ATOM 3625 O O . GLY A 1 466 ? -13.609 -4.703 14.586 1 85.44 466 GLY A O 1
ATOM 3626 N N . PHE A 1 467 ? -11.445 -4.137 14.664 1 85.19 467 PHE A N 1
ATOM 3627 C CA . PHE A 1 467 ? -11.117 -4.898 13.469 1 85.19 467 PHE A CA 1
ATOM 3628 C C . PHE A 1 467 ? -10.367 -6.176 13.828 1 85.19 467 PHE A C 1
ATOM 3630 O O . PHE A 1 467 ? -10.656 -7.242 13.281 1 85.19 467 PHE A O 1
ATOM 3637 N N . ARG A 1 468 ? -9.562 -6.02 14.758 1 84.94 468 ARG A N 1
ATOM 3638 C CA . ARG A 1 468 ? -8.703 -7.156 15.094 1 84.94 468 ARG A CA 1
ATOM 3639 C C . ARG A 1 468 ? -9.508 -8.273 15.75 1 84.94 468 ARG A C 1
ATOM 3641 O O . ARG A 1 468 ? -9.211 -9.453 15.562 1 84.94 468 ARG A O 1
ATOM 3648 N N . ASP A 1 469 ? -10.508 -7.938 16.5 1 87.25 469 ASP A N 1
ATOM 3649 C CA . ASP A 1 469 ? -11.242 -8.93 17.281 1 87.25 469 ASP A CA 1
ATOM 3650 C C . ASP A 1 469 ? -12.133 -9.781 16.375 1 87.25 469 ASP A C 1
ATOM 3652 O O . ASP A 1 469 ? -12.625 -10.836 16.797 1 87.25 469 ASP A O 1
ATOM 3656 N N . ARG A 1 470 ? -12.336 -9.352 15.195 1 91.56 470 ARG A N 1
ATOM 3657 C CA . ARG A 1 470 ? -13.227 -10.094 14.312 1 91.56 470 ARG A CA 1
ATOM 3658 C C . ARG A 1 470 ? -12.438 -10.914 13.297 1 91.56 470 ARG A C 1
ATOM 3660 O O . ARG A 1 470 ? -12.992 -11.383 12.305 1 91.56 470 ARG A O 1
ATOM 3667 N N . VAL A 1 471 ? -11.156 -11.062 13.516 1 92 471 VAL A N 1
ATOM 3668 C CA . VAL A 1 471 ? -10.297 -11.734 12.555 1 92 471 VAL A CA 1
ATOM 3669 C C . VAL A 1 471 ? -9.719 -13.008 13.172 1 92 471 VAL A C 1
ATOM 3671 O O . VAL A 1 471 ? -9.164 -12.977 14.273 1 92 471 VAL A O 1
ATOM 3674 N N . ALA A 1 472 ? -9.891 -14.078 12.531 1 92.56 472 ALA A N 1
ATOM 3675 C CA . ALA A 1 472 ? -9.172 -15.305 12.859 1 92.56 472 ALA A CA 1
ATOM 3676 C C . ALA A 1 472 ? -7.91 -15.445 12.016 1 92.56 472 ALA A C 1
ATOM 3678 O O . ALA A 1 472 ? -7.938 -15.227 10.805 1 92.56 472 ALA A O 1
ATOM 3679 N N . HIS A 1 473 ? -6.812 -15.727 12.648 1 90.06 473 HIS A N 1
ATOM 3680 C CA . HIS A 1 473 ? -5.543 -15.922 11.961 1 90.06 473 HIS A CA 1
ATOM 3681 C C . HIS A 1 473 ? -5.219 -17.406 11.812 1 90.06 473 HIS A C 1
ATOM 3683 O O . HIS A 1 473 ? -5.02 -18.109 12.812 1 90.06 473 HIS A O 1
ATOM 3689 N N . VAL A 1 474 ? -5.23 -17.828 10.594 1 90.69 474 VAL A N 1
ATOM 3690 C CA . VAL A 1 474 ? -4.801 -19.203 10.305 1 90.69 474 VAL A CA 1
ATOM 3691 C C . VAL A 1 474 ? -3.32 -19.203 9.93 1 90.69 474 VAL A C 1
ATOM 3693 O O . VAL A 1 474 ? -2.922 -18.609 8.93 1 90.69 474 VAL A O 1
ATOM 3696 N N . ARG A 1 475 ? -2.594 -19.844 10.688 1 86.81 475 ARG A N 1
ATOM 3697 C CA . ARG A 1 475 ? -1.146 -19.859 10.508 1 86.81 475 ARG A CA 1
ATOM 3698 C C . ARG A 1 475 ? -0.718 -21.016 9.609 1 86.81 475 ARG A C 1
ATOM 3700 O O . ARG A 1 475 ? -1.244 -22.125 9.727 1 86.81 475 ARG A O 1
ATOM 3707 N N . LEU A 1 476 ? 0.154 -20.625 8.75 1 83.56 476 LEU A N 1
ATOM 3708 C CA . LEU A 1 476 ? 0.676 -21.594 7.793 1 83.56 476 LEU A CA 1
ATOM 3709 C C . LEU A 1 476 ? 2.186 -21.75 7.945 1 83.56 476 LEU A C 1
ATOM 3711 O O . LEU A 1 476 ? 2.9 -20.766 8.133 1 83.56 476 LEU A O 1
ATOM 3715 N N . ARG A 1 477 ? 2.617 -22.906 7.906 1 78.75 477 ARG A N 1
ATOM 3716 C CA . ARG A 1 477 ? 4.055 -23.156 7.898 1 78.75 477 ARG A CA 1
ATOM 3717 C C . ARG A 1 477 ? 4.672 -22.766 6.562 1 78.75 477 ARG A C 1
ATOM 3719 O O . ARG A 1 477 ? 3.959 -22.578 5.574 1 78.75 477 ARG A O 1
ATOM 3726 N N . ARG A 1 478 ? 5.957 -22.641 6.59 1 70.06 478 ARG A N 1
ATOM 3727 C CA . ARG A 1 478 ? 6.688 -22.203 5.41 1 70.06 478 ARG A CA 1
ATOM 3728 C C . ARG A 1 478 ? 6.398 -23.094 4.215 1 70.06 478 ARG A C 1
ATOM 3730 O O . ARG A 1 478 ? 6.312 -22.625 3.08 1 70.06 478 ARG A O 1
ATOM 3737 N N . ASN A 1 479 ? 6.219 -24.312 4.496 1 71 479 ASN A N 1
ATOM 3738 C CA . ASN A 1 479 ? 6.023 -25.25 3.404 1 71 479 ASN A CA 1
ATOM 3739 C C . ASN A 1 479 ? 4.547 -25.406 3.047 1 71 479 ASN A C 1
ATOM 3741 O O . ASN A 1 479 ? 4.191 -26.172 2.146 1 71 479 ASN A O 1
ATOM 3745 N N . GLU A 1 480 ? 3.688 -24.766 3.771 1 74 480 GLU A N 1
ATOM 3746 C CA . GLU A 1 480 ? 2.252 -24.906 3.559 1 74 480 GLU A CA 1
ATOM 3747 C C . GLU A 1 480 ? 1.689 -23.75 2.748 1 74 480 GLU A C 1
ATOM 3749 O O . GLU A 1 480 ? 0.59 -23.844 2.199 1 74 480 GLU A O 1
ATOM 3754 N N . GLY A 1 481 ? 2.539 -22.734 2.592 1 62.59 481 GLY A N 1
ATOM 3755 C CA . GLY A 1 481 ? 2.004 -21.547 1.94 1 62.59 481 GLY A CA 1
ATOM 3756 C C . GLY A 1 481 ? 2.736 -21.188 0.662 1 62.59 481 GLY A C 1
ATOM 3757 O O . GLY A 1 481 ? 3.396 -22.031 0.059 1 62.59 481 GLY A O 1
ATOM 3758 N N . GLY A 1 482 ? 2.371 -20.188 0.048 1 61.09 482 GLY A N 1
ATOM 3759 C CA . GLY A 1 482 ? 3.045 -19.688 -1.142 1 61.09 482 GLY A CA 1
ATOM 3760 C C . GLY A 1 482 ? 2.604 -20.391 -2.412 1 61.09 482 GLY A C 1
ATOM 3761 O O . GLY A 1 482 ? 1.406 -20.516 -2.676 1 61.09 482 GLY A O 1
ATOM 3762 N N . LEU A 1 483 ? 3.574 -20.781 -3.119 1 63.38 483 LEU A N 1
ATOM 3763 C CA . LEU A 1 483 ? 3.334 -21.391 -4.426 1 63.38 483 LEU A CA 1
ATOM 3764 C C . LEU A 1 483 ? 3.379 -22.906 -4.336 1 63.38 483 LEU A C 1
ATOM 3766 O O . LEU A 1 483 ? 3.607 -23.594 -5.34 1 63.38 483 LEU A O 1
ATOM 3770 N N . ASN A 1 484 ? 3.111 -23.375 -3.053 1 70.38 484 ASN A N 1
ATOM 3771 C CA . ASN A 1 484 ? 3.158 -24.828 -2.908 1 70.38 484 ASN A CA 1
ATOM 3772 C C . ASN A 1 484 ? 1.869 -25.469 -3.395 1 70.38 484 ASN A C 1
ATOM 3774 O O . ASN A 1 484 ? 1.025 -25.875 -2.588 1 70.38 484 ASN A O 1
ATOM 3778 N N . LEU A 1 485 ? 1.748 -25.688 -4.656 1 74.38 485 LEU A N 1
ATOM 3779 C CA . LEU A 1 485 ? 0.586 -26.281 -5.297 1 74.38 485 LEU A CA 1
ATOM 3780 C C . LEU A 1 485 ? 0.688 -27.812 -5.273 1 74.38 485 LEU A C 1
ATOM 3782 O O . LEU A 1 485 ? -0.29 -28.5 -5.559 1 74.38 485 LEU A O 1
ATOM 3786 N N . ARG A 1 486 ? 1.86 -28.312 -4.797 1 77.88 486 ARG A N 1
ATOM 3787 C CA . ARG A 1 486 ? 2.096 -29.766 -4.816 1 77.88 486 ARG A CA 1
ATOM 3788 C C . ARG A 1 486 ? 1.768 -30.391 -3.469 1 77.88 486 ARG A C 1
ATOM 3790 O O . ARG A 1 486 ? 2.289 -31.453 -3.131 1 77.88 486 ARG A O 1
ATOM 3797 N N . MET A 1 487 ? 0.943 -29.812 -2.836 1 83.25 487 MET A N 1
ATOM 3798 C CA . MET A 1 487 ? 0.565 -30.312 -1.522 1 83.25 487 MET A CA 1
ATOM 3799 C C . MET A 1 487 ? -0.072 -31.703 -1.639 1 83.25 487 MET A C 1
ATOM 3801 O O . MET A 1 487 ? -0.858 -31.953 -2.555 1 83.25 487 MET A O 1
ATOM 3805 N N . GLN A 1 488 ? 0.284 -32.469 -0.698 1 85.19 488 GLN A N 1
ATOM 3806 C CA . GLN A 1 488 ? -0.28 -33.812 -0.652 1 85.19 488 GLN A CA 1
ATOM 3807 C C . GLN A 1 488 ? -1.634 -33.812 0.052 1 85.19 488 GLN A C 1
ATOM 3809 O O . GLN A 1 488 ? -1.999 -32.844 0.713 1 85.19 488 GLN A O 1
ATOM 3814 N N . ARG A 1 489 ? -2.283 -34.938 -0.11 1 90.06 489 ARG A N 1
ATOM 3815 C CA . ARG A 1 489 ? -3.646 -35.062 0.385 1 90.06 489 ARG A CA 1
ATOM 3816 C C . ARG A 1 489 ? -3.73 -34.75 1.871 1 90.06 489 ARG A C 1
ATOM 3818 O O . ARG A 1 489 ? -4.59 -33.969 2.291 1 90.06 489 ARG A O 1
ATOM 3825 N N . GLU A 1 490 ? -2.816 -35.219 2.646 1 89.12 490 GLU A N 1
ATOM 3826 C CA . GLU A 1 490 ? -2.859 -35.062 4.098 1 89.12 490 GLU A CA 1
ATOM 3827 C C . GLU A 1 490 ? -2.754 -33.594 4.48 1 89.12 490 GLU A C 1
ATOM 3829 O O . GLU A 1 490 ? -3.492 -33.125 5.344 1 89.12 490 GLU A O 1
ATOM 3834 N N . LEU A 1 491 ? -1.895 -32.938 3.789 1 87.88 491 LEU A N 1
ATOM 3835 C CA . LEU A 1 491 ? -1.701 -31.531 4.094 1 87.88 491 LEU A CA 1
ATOM 3836 C C . LEU A 1 491 ? -2.93 -30.719 3.699 1 87.88 491 LEU A C 1
ATOM 3838 O O . LEU A 1 491 ? -3.348 -29.812 4.434 1 87.88 491 LEU A O 1
ATOM 3842 N N . ILE A 1 492 ? -3.5 -31 2.611 1 91.31 492 ILE A N 1
ATOM 3843 C CA . ILE A 1 492 ? -4.688 -30.312 2.131 1 91.31 492 ILE A CA 1
ATOM 3844 C C . ILE A 1 492 ? -5.812 -30.438 3.152 1 91.31 492 ILE A C 1
ATOM 3846 O O . ILE A 1 492 ? -6.449 -29.438 3.514 1 91.31 492 ILE A O 1
ATOM 3850 N N . LEU A 1 493 ? -6.008 -31.594 3.633 1 93 493 LEU A N 1
ATOM 3851 C CA . LEU A 1 493 ? -7.098 -31.844 4.57 1 93 493 LEU A CA 1
ATOM 3852 C C . LEU A 1 493 ? -6.805 -31.203 5.922 1 93 493 LEU A C 1
ATOM 3854 O O . LEU A 1 493 ? -7.719 -30.719 6.598 1 93 493 LEU A O 1
ATOM 3858 N N . GLN A 1 494 ? -5.562 -31.188 6.297 1 91.12 494 GLN A N 1
ATOM 3859 C CA . GLN A 1 494 ? -5.184 -30.516 7.539 1 91.12 494 GLN A CA 1
ATOM 3860 C C . GLN A 1 494 ? -5.465 -29.016 7.465 1 91.12 494 GLN A C 1
ATOM 3862 O O . GLN A 1 494 ? -5.965 -28.422 8.422 1 91.12 494 GLN A O 1
ATOM 3867 N N . LEU A 1 495 ? -5.105 -28.5 6.379 1 91.69 495 LEU A N 1
ATOM 3868 C CA . LEU A 1 495 ? -5.332 -27.062 6.191 1 91.69 495 LEU A CA 1
ATOM 3869 C C . LEU A 1 495 ? -6.82 -26.75 6.172 1 91.69 495 LEU A C 1
ATOM 3871 O O . LEU A 1 495 ? -7.25 -25.734 6.723 1 91.69 495 LEU A O 1
ATOM 3875 N N . ALA A 1 496 ? -7.578 -27.625 5.535 1 94.69 496 ALA A N 1
ATOM 3876 C CA . ALA A 1 496 ? -9.023 -27.438 5.492 1 94.69 496 ALA A CA 1
ATOM 3877 C C . ALA A 1 496 ? -9.617 -27.469 6.898 1 94.69 496 ALA A C 1
ATOM 3879 O O . ALA A 1 496 ? -10.531 -26.703 7.207 1 94.69 496 ALA A O 1
ATOM 3880 N N . GLU A 1 497 ? -9.062 -28.297 7.707 1 94.75 497 GLU A N 1
ATOM 3881 C CA . GLU A 1 497 ? -9.555 -28.391 9.078 1 94.75 497 GLU A CA 1
ATOM 3882 C C . GLU A 1 497 ? -9.195 -27.156 9.883 1 94.75 497 GLU A C 1
ATOM 3884 O O . GLU A 1 497 ? -9.953 -26.734 10.766 1 94.75 497 GLU A O 1
ATOM 3889 N N . ARG A 1 498 ? -8.062 -26.609 9.625 1 93.38 498 ARG A N 1
ATOM 3890 C CA . ARG A 1 498 ? -7.711 -25.359 10.266 1 93.38 498 ARG A CA 1
ATOM 3891 C C . ARG A 1 498 ? -8.742 -24.281 9.961 1 93.38 498 ARG A C 1
ATOM 3893 O O . ARG A 1 498 ? -9.07 -23.453 10.82 1 93.38 498 ARG A O 1
ATOM 3900 N N . GLY A 1 499 ? -9.211 -24.312 8.727 1 95.5 499 GLY A N 1
ATOM 3901 C CA . GLY A 1 499 ? -10.258 -23.375 8.344 1 95.5 499 GLY A CA 1
ATOM 3902 C C . GLY A 1 499 ? -11.531 -23.562 9.148 1 95.5 499 GLY A C 1
ATOM 3903 O O . GLY A 1 499 ? -12.109 -22.578 9.625 1 95.5 499 GLY A O 1
ATOM 3904 N N . ARG A 1 500 ? -11.922 -24.812 9.312 1 95.94 500 ARG A N 1
ATOM 3905 C CA . ARG A 1 500 ? -13.109 -25.109 10.109 1 95.94 500 ARG A CA 1
ATOM 3906 C C . ARG A 1 500 ? -12.945 -24.609 11.539 1 95.94 500 ARG A C 1
ATOM 3908 O O . ARG A 1 500 ? -13.859 -24 12.094 1 95.94 500 ARG A O 1
ATOM 3915 N N . HIS A 1 501 ? -11.828 -24.812 12.055 1 94.62 501 HIS A N 1
ATOM 3916 C CA . HIS A 1 501 ? -11.562 -24.391 13.43 1 94.62 501 HIS A CA 1
ATOM 3917 C C . HIS A 1 501 ? -11.539 -22.875 13.562 1 94.62 501 HIS A C 1
ATOM 3919 O O . HIS A 1 501 ? -11.938 -22.328 14.586 1 94.62 501 HIS A O 1
ATOM 3925 N N . ALA A 1 502 ? -11.047 -22.266 12.562 1 94.88 502 ALA A N 1
ATOM 3926 C CA . ALA A 1 502 ? -11.047 -20.797 12.578 1 94.88 502 ALA A CA 1
ATOM 3927 C C . ALA A 1 502 ? -12.461 -20.25 12.695 1 94.88 502 ALA A C 1
ATOM 3929 O O . ALA A 1 502 ? -12.727 -19.359 13.5 1 94.88 502 ALA A O 1
ATOM 3930 N N . ALA A 1 503 ? -13.344 -20.797 11.898 1 96.19 503 ALA A N 1
ATOM 3931 C CA . ALA A 1 503 ? -14.742 -20.359 11.938 1 96.19 503 ALA A CA 1
ATOM 3932 C C . ALA A 1 503 ? -15.375 -20.672 13.289 1 96.19 503 ALA A C 1
ATOM 3934 O O . ALA A 1 503 ? -16.047 -19.812 13.875 1 96.19 503 ALA A O 1
ATOM 3935 N N . LYS A 1 504 ? -15.094 -21.828 13.812 1 93.88 504 LYS A N 1
ATOM 3936 C CA . LYS A 1 504 ? -15.664 -22.234 15.094 1 93.88 504 LYS A CA 1
ATOM 3937 C C . LYS A 1 504 ? -15.18 -21.328 16.219 1 93.88 504 LYS A C 1
ATOM 3939 O O . LYS A 1 504 ? -15.969 -20.906 17.062 1 93.88 504 LYS A O 1
ATOM 3944 N N . ARG A 1 505 ? -13.969 -21.047 16.156 1 91.25 505 ARG A N 1
ATOM 3945 C CA . ARG A 1 505 ? -13.391 -20.219 17.203 1 91.25 505 ARG A CA 1
ATOM 3946 C C . ARG A 1 505 ? -13.93 -18.797 17.141 1 91.25 505 ARG A C 1
ATOM 3948 O O . ARG A 1 505 ? -14.195 -18.172 18.172 1 91.25 505 ARG A O 1
ATOM 3955 N N . LEU A 1 506 ? -14.039 -18.297 16.016 1 92.44 506 LEU A N 1
ATOM 3956 C CA . LEU A 1 506 ? -14.539 -16.938 15.859 1 92.44 506 LEU A CA 1
ATOM 3957 C C . LEU A 1 506 ? -16 -16.844 16.297 1 92.44 506 LEU A C 1
ATOM 3959 O O . LEU A 1 506 ? -16.375 -15.922 17.031 1 92.44 506 LEU A O 1
ATOM 3963 N N . VAL A 1 507 ? -16.766 -17.766 15.859 1 92.81 507 VAL A N 1
ATOM 3964 C CA . VAL A 1 507 ? -18.188 -17.781 16.234 1 92.81 507 VAL A CA 1
ATOM 3965 C C . VAL A 1 507 ? -18.312 -18 17.734 1 92.81 507 VAL A C 1
ATOM 3967 O O . VAL A 1 507 ? -19.141 -17.359 18.391 1 92.81 507 VAL A O 1
ATOM 3970 N N . GLY A 1 508 ? -17.469 -18.844 18.234 1 90.06 508 GLY A N 1
ATOM 3971 C CA . GLY A 1 508 ? -17.484 -19.094 19.656 1 90.06 508 GLY A CA 1
ATOM 3972 C C . GLY A 1 508 ? -17.078 -17.891 20.484 1 90.06 508 GLY A C 1
ATOM 3973 O O . GLY A 1 508 ? -17.578 -17.688 21.594 1 90.06 508 GLY A O 1
ATOM 3974 N N . ALA A 1 509 ? -16.188 -17.141 19.969 1 89.44 509 ALA A N 1
ATOM 3975 C CA . ALA A 1 509 ? -15.75 -15.938 20.672 1 89.44 509 ALA A CA 1
ATOM 3976 C C . ALA A 1 509 ? -16.859 -14.891 20.719 1 89.44 509 ALA A C 1
ATOM 3978 O O . ALA A 1 509 ? -17.109 -14.281 21.75 1 89.44 509 ALA A O 1
ATOM 3979 N N . PHE A 1 510 ? -17.5 -14.719 19.656 1 90.88 510 PHE A N 1
ATOM 3980 C CA . PHE A 1 510 ? -18.547 -13.703 19.562 1 90.88 510 PHE A CA 1
ATOM 3981 C C . PHE A 1 510 ? -19.797 -14.141 20.312 1 90.88 510 PHE A C 1
ATOM 3983 O O . PHE A 1 510 ? -20.516 -13.305 20.859 1 90.88 510 PHE A O 1
ATOM 3990 N N . PHE A 1 511 ? -19.984 -15.445 20.344 1 90.06 511 PHE A N 1
ATOM 3991 C CA . PHE A 1 511 ? -21.188 -15.984 20.984 1 90.06 511 PHE A CA 1
ATOM 3992 C C . PHE A 1 511 ? -20.844 -17.156 21.891 1 90.06 511 PHE A C 1
ATOM 3994 O O . PHE A 1 511 ? -21.172 -18.312 21.578 1 90.06 511 PHE A O 1
ATOM 4001 N N . PRO A 1 512 ? -20.203 -16.703 23.016 1 82.75 512 PRO A N 1
ATOM 4002 C CA . PRO A 1 512 ? -19.766 -17.781 23.906 1 82.75 512 PRO A CA 1
ATOM 4003 C C . PRO A 1 512 ? -20.922 -18.547 24.531 1 82.75 512 PRO A C 1
ATOM 4005 O O . PRO A 1 512 ? -21.984 -17.953 24.797 1 82.75 512 PRO A O 1
ATOM 4008 N N . ARG A 1 513 ? -20.609 -19.766 24.562 1 62.47 513 ARG A N 1
ATOM 4009 C CA . ARG A 1 513 ? -21.516 -20.594 25.359 1 62.47 513 ARG A CA 1
ATOM 4010 C C . ARG A 1 513 ? -21.125 -20.562 26.828 1 62.47 513 ARG A C 1
ATOM 4012 O O . ARG A 1 513 ? -20.031 -20.125 27.188 1 62.47 513 ARG A O 1
ATOM 4019 N N . ALA A 1 514 ? -21.922 -20.672 27.766 1 55.88 514 ALA A N 1
ATOM 4020 C CA . ALA A 1 514 ? -21.766 -20.562 29.203 1 55.88 514 ALA A CA 1
ATOM 4021 C C . ALA A 1 514 ? -20.312 -20.844 29.625 1 55.88 514 ALA A C 1
ATOM 4023 O O . ALA A 1 514 ? -19.812 -20.25 30.578 1 55.88 514 ALA A O 1
ATOM 4024 N N . GLU A 1 515 ? -19.516 -21.547 29.016 1 48.06 515 GLU A N 1
ATOM 4025 C CA . GLU A 1 515 ? -18.266 -22.094 29.562 1 48.06 515 GLU A CA 1
ATOM 4026 C C . GLU A 1 515 ? -17.078 -21.234 29.188 1 48.06 515 GLU A C 1
ATOM 4028 O O . GLU A 1 515 ? -15.992 -21.359 29.766 1 48.06 515 GLU A O 1
ATOM 4033 N N . TYR A 1 516 ? -17.047 -20.531 28.078 1 50.56 516 TYR A N 1
ATOM 4034 C CA . TYR A 1 516 ? -15.797 -19.906 27.672 1 50.56 516 TYR A CA 1
ATOM 4035 C C . TYR A 1 516 ? -15.867 -18.391 27.844 1 50.56 516 TYR A C 1
ATOM 4037 O O . TYR A 1 516 ? -16.797 -17.75 27.344 1 50.56 516 TYR A O 1
ATOM 4045 N N . GLU A 1 517 ? -15.109 -17.891 28.766 1 57.41 517 GLU A N 1
ATOM 4046 C CA . GLU A 1 517 ? -15.07 -16.453 29.062 1 57.41 517 GLU A CA 1
ATOM 4047 C C . GLU A 1 517 ? -14.273 -15.695 28.016 1 57.41 517 GLU A C 1
ATOM 4049 O O . GLU A 1 517 ? -13.055 -15.875 27.906 1 57.41 517 GLU A O 1
ATOM 4054 N N . HIS A 1 518 ? -14.789 -15.391 26.797 1 67.69 518 HIS A N 1
ATOM 4055 C CA . HIS A 1 518 ? -14.125 -14.484 25.859 1 67.69 518 HIS A CA 1
ATOM 4056 C C . HIS A 1 518 ? -14.602 -13.047 26.062 1 67.69 518 HIS A C 1
ATOM 4058 O O . HIS A 1 518 ? -15.812 -12.797 26.141 1 67.69 518 HIS A O 1
ATOM 4064 N N . ASP A 1 519 ? -13.609 -12.148 26.141 1 78.5 519 ASP A N 1
ATOM 4065 C CA . ASP A 1 519 ? -13.922 -10.734 26.312 1 78.5 519 ASP A CA 1
ATOM 4066 C C . ASP A 1 519 ? -14.336 -10.094 25 1 78.5 519 ASP A C 1
ATOM 4068 O O . ASP A 1 519 ? -14.906 -9.008 24.969 1 78.5 519 ASP A O 1
ATOM 4072 N N . THR A 1 520 ? -14.227 -10.867 23.891 1 84.75 520 THR A N 1
ATOM 4073 C CA . THR A 1 520 ? -14.469 -10.25 22.594 1 84.75 520 THR A CA 1
ATOM 4074 C C . THR A 1 520 ? -15.82 -10.68 22.016 1 84.75 520 THR A C 1
ATOM 4076 O O . THR A 1 520 ? -15.922 -11.023 20.844 1 84.75 520 THR A O 1
ATOM 4079 N N . THR A 1 521 ? -16.781 -10.68 22.875 1 90 521 THR A N 1
ATOM 4080 C CA . THR A 1 521 ? -18.141 -11.055 22.5 1 90 521 THR A CA 1
ATOM 4081 C C . THR A 1 521 ? -18.719 -10.047 21.5 1 90 521 THR A C 1
ATOM 4083 O O . THR A 1 521 ? -18.141 -8.992 21.266 1 90 521 THR A O 1
ATOM 4086 N N . TRP A 1 522 ? -19.859 -10.492 20.953 1 92.62 522 TRP A N 1
ATOM 4087 C CA . TRP A 1 522 ? -20.578 -9.609 20.047 1 92.62 522 TRP A CA 1
ATOM 4088 C C . TRP A 1 522 ? -20.922 -8.281 20.719 1 92.62 522 TRP A C 1
ATOM 4090 O O . TRP A 1 522 ? -20.766 -7.219 20.125 1 92.62 522 TRP A O 1
ATOM 4100 N N . GLN A 1 523 ? -21.297 -8.312 21.969 1 91.56 523 GLN A N 1
ATOM 4101 C CA . GLN A 1 523 ? -21.578 -7.105 22.734 1 91.56 523 GLN A CA 1
ATOM 4102 C C . GLN A 1 523 ? -20.344 -6.223 22.859 1 91.56 523 GLN A C 1
ATOM 4104 O O . GLN A 1 523 ? -20.422 -5.008 22.656 1 91.56 523 GLN A O 1
ATOM 4109 N N . ASN A 1 524 ? -19.312 -6.922 23.156 1 92.62 524 ASN A N 1
ATOM 4110 C CA . ASN A 1 524 ? -18.062 -6.176 23.266 1 92.62 524 ASN A CA 1
ATOM 4111 C C . ASN A 1 524 ? -17.656 -5.559 21.938 1 92.62 524 ASN A C 1
ATOM 4113 O O . ASN A 1 524 ? -17.172 -4.426 21.891 1 92.62 524 ASN A O 1
ATOM 4117 N N . HIS A 1 525 ? -17.797 -6.348 20.938 1 92.62 525 HIS A N 1
ATOM 4118 C CA . HIS A 1 525 ? -17.438 -5.852 19.609 1 92.62 525 HIS A CA 1
ATOM 4119 C C . HIS A 1 525 ? -18.234 -4.59 19.266 1 92.62 525 HIS A C 1
ATOM 4121 O O . HIS A 1 525 ? -17.656 -3.605 18.797 1 92.62 525 HIS A O 1
ATOM 4127 N N . ARG A 1 526 ? -19.469 -4.609 19.453 1 93.31 526 ARG A N 1
ATOM 4128 C CA . ARG A 1 526 ? -20.312 -3.453 19.172 1 93.31 526 ARG A CA 1
ATOM 4129 C C . ARG A 1 526 ? -19.922 -2.266 20.031 1 93.31 526 ARG A C 1
ATOM 4131 O O . ARG A 1 526 ? -19.891 -1.125 19.562 1 93.31 526 ARG A O 1
ATOM 4138 N N . TRP A 1 527 ? -19.609 -2.586 21.297 1 93.12 527 TRP A N 1
ATOM 4139 C CA . TRP A 1 527 ? -19.219 -1.546 22.25 1 93.12 527 TRP A CA 1
ATOM 4140 C C . TRP A 1 527 ? -17.922 -0.873 21.797 1 93.12 527 TRP A C 1
ATOM 4142 O O . TRP A 1 527 ? -17.828 0.356 21.781 1 93.12 527 TRP A O 1
ATOM 4152 N N . VAL A 1 528 ? -16.953 -1.664 21.422 1 91.69 528 VAL A N 1
ATOM 4153 C CA . VAL A 1 528 ? -15.664 -1.151 20.984 1 91.69 528 VAL A CA 1
ATOM 4154 C C . VAL A 1 528 ? -15.828 -0.328 19.719 1 91.69 528 VAL A C 1
ATOM 4156 O O . VAL A 1 528 ? -15.219 0.733 19.562 1 91.69 528 VAL A O 1
ATOM 4159 N N . ARG A 1 529 ? -16.641 -0.816 18.828 1 92.12 529 ARG A N 1
ATOM 4160 C CA . ARG A 1 529 ? -16.906 -0.079 17.594 1 92.12 529 ARG A CA 1
ATOM 4161 C C . ARG A 1 529 ? -17.594 1.248 17.891 1 92.12 529 ARG A C 1
ATOM 4163 O O . ARG A 1 529 ? -17.312 2.258 17.234 1 92.12 529 ARG A O 1
ATOM 4170 N N . PHE A 1 530 ? -18.547 1.226 18.844 1 93.56 530 PHE A N 1
ATOM 4171 C CA . PHE A 1 530 ? -19.219 2.451 19.266 1 93.56 530 PHE A CA 1
ATOM 4172 C C . PHE A 1 530 ? -18.203 3.459 19.812 1 93.56 530 PHE A C 1
ATOM 4174 O O . PHE A 1 530 ? -18.156 4.602 19.344 1 93.56 530 PHE A O 1
ATOM 4181 N N . ARG A 1 531 ? -17.359 2.971 20.703 1 92.06 531 ARG A N 1
ATOM 4182 C CA . ARG A 1 531 ? -16.375 3.84 21.344 1 92.06 531 ARG A CA 1
ATOM 4183 C C . ARG A 1 531 ? -15.422 4.449 20.328 1 92.06 531 ARG A C 1
ATOM 4185 O O . ARG A 1 531 ? -15.094 5.633 20.406 1 92.06 531 ARG A O 1
ATOM 4192 N N . THR A 1 532 ? -15.062 3.703 19.422 1 89.69 532 THR A N 1
ATOM 4193 C CA . THR A 1 532 ? -14.078 4.137 18.422 1 89.69 532 THR A CA 1
ATOM 4194 C C . THR A 1 532 ? -14.727 5.062 17.391 1 89.69 532 THR A C 1
ATOM 4196 O O . THR A 1 532 ? -14.258 6.184 17.188 1 89.69 532 THR A O 1
ATOM 4199 N N . SER A 1 533 ? -15.812 4.648 16.797 1 92 533 SER A N 1
ATOM 4200 C CA . SER A 1 533 ? -16.438 5.379 15.695 1 92 533 SER A CA 1
ATOM 4201 C C . SER A 1 533 ? -17.016 6.703 16.172 1 92 533 SER A C 1
ATOM 4203 O O . SER A 1 533 ? -16.969 7.707 15.461 1 92 533 SER A O 1
ATOM 4205 N N . PHE A 1 534 ? -17.562 6.738 17.344 1 93.5 534 PHE A N 1
ATOM 4206 C CA . PHE A 1 534 ? -18.234 7.949 17.797 1 93.5 534 PHE A CA 1
ATOM 4207 C C . PHE A 1 534 ? -17.219 8.969 18.312 1 93.5 534 PHE A C 1
ATOM 4209 O O . PHE A 1 534 ? -17.469 10.172 18.281 1 93.5 534 PHE A O 1
ATOM 4216 N N . THR A 1 535 ? -16.109 8.445 18.75 1 90.12 535 THR A N 1
ATOM 4217 C CA . THR A 1 535 ? -15.016 9.367 19.047 1 90.12 535 THR A CA 1
ATOM 4218 C C . THR A 1 535 ? -14.547 10.07 17.766 1 90.12 535 THR A C 1
ATOM 4220 O O . THR A 1 535 ? -14.312 11.281 17.766 1 90.12 535 THR A O 1
ATOM 4223 N N . LEU A 1 536 ? -14.43 9.336 16.734 1 89.06 536 LEU A N 1
ATOM 4224 C CA . LEU A 1 536 ? -14.016 9.883 15.453 1 89.06 536 LEU A CA 1
ATOM 4225 C C . LEU A 1 536 ? -15.062 10.852 14.914 1 89.06 536 LEU A C 1
ATOM 4227 O O . LEU A 1 536 ? -14.719 11.883 14.328 1 89.06 536 LEU A O 1
ATOM 4231 N N . LEU A 1 537 ? -16.297 10.461 15.086 1 91.88 537 LEU A N 1
ATOM 4232 C CA . LEU A 1 537 ? -17.375 11.352 14.672 1 91.88 537 LEU A CA 1
ATOM 4233 C C . LEU A 1 537 ? -17.328 12.664 15.438 1 91.88 537 LEU A C 1
ATOM 4235 O O . LEU A 1 537 ? -17.484 13.734 14.852 1 91.88 537 LEU A O 1
ATOM 4239 N N . GLU A 1 538 ? -17.141 12.539 16.734 1 91.88 538 GLU A N 1
ATOM 4240 C CA . GLU A 1 538 ? -17.031 13.734 17.562 1 91.88 538 GLU A CA 1
ATOM 4241 C C . GLU A 1 538 ? -15.891 14.633 17.094 1 91.88 538 GLU A C 1
ATOM 4243 O O . GLU A 1 538 ? -16.047 15.844 17 1 91.88 538 GLU A O 1
ATOM 4248 N N . GLU A 1 539 ? -14.789 14.016 16.766 1 87.5 539 GLU A N 1
ATOM 4249 C CA . GLU A 1 539 ? -13.633 14.766 16.297 1 87.5 539 GLU A CA 1
ATOM 4250 C C . GLU A 1 539 ? -13.914 15.438 14.961 1 87.5 539 GLU A C 1
ATOM 4252 O O . GLU A 1 539 ? -13.531 16.594 14.742 1 87.5 539 GLU A O 1
ATOM 4257 N N . ALA A 1 540 ? -14.523 14.727 14.133 1 89.94 540 ALA A N 1
ATOM 4258 C CA . ALA A 1 540 ? -14.867 15.273 12.82 1 89.94 540 ALA A CA 1
ATOM 4259 C C . ALA A 1 540 ? -15.805 16.469 12.961 1 89.94 540 ALA A C 1
ATOM 4261 O O . ALA A 1 540 ? -15.609 17.5 12.305 1 89.94 540 ALA A O 1
ATOM 4262 N N . LEU A 1 541 ? -16.781 16.359 13.805 1 93 541 LEU A N 1
ATOM 4263 C CA . LEU A 1 541 ? -17.766 17.422 13.992 1 93 541 LEU A CA 1
ATOM 4264 C C . LEU A 1 541 ? -17.125 18.625 14.68 1 93 541 LEU A C 1
ATOM 4266 O O . LEU A 1 541 ? -17.5 19.766 14.406 1 93 541 LEU A O 1
ATOM 4270 N N . ALA A 1 542 ? -16.203 18.328 15.547 1 90.5 542 ALA A N 1
ATOM 4271 C CA . ALA A 1 542 ? -15.469 19.438 16.156 1 90.5 542 ALA A CA 1
ATOM 4272 C C . ALA A 1 542 ? -14.719 20.234 15.102 1 90.5 542 ALA A C 1
ATOM 4274 O O . ALA A 1 542 ? -14.656 21.469 15.164 1 90.5 542 ALA A O 1
ATOM 4275 N N . GLY A 1 543 ? -14.141 19.531 14.203 1 88.56 543 GLY A N 1
ATOM 4276 C CA . GLY A 1 543 ? -13.461 20.203 13.102 1 88.56 543 GLY A CA 1
ATOM 4277 C C . GLY A 1 543 ? -14.398 21 12.227 1 88.56 543 GLY A C 1
ATOM 4278 O O . GLY A 1 543 ? -14.062 22.109 11.797 1 88.56 543 GLY A O 1
ATOM 4279 N N . VAL A 1 544 ? -15.5 20.484 11.953 1 93.12 544 VAL A N 1
ATOM 4280 C CA . VAL A 1 544 ? -16.516 21.172 11.156 1 93.12 544 VAL A CA 1
ATOM 4281 C C . VAL A 1 544 ? -16.938 22.453 11.859 1 93.12 544 VAL A C 1
ATOM 4283 O O . VAL A 1 544 ? -17.062 23.5 11.227 1 93.12 544 VAL A O 1
ATOM 4286 N N . LEU A 1 545 ? -17.156 22.312 13.141 1 93.38 545 LEU A N 1
ATOM 4287 C CA . LEU A 1 545 ? -17.578 23.469 13.922 1 93.38 545 LEU A CA 1
ATOM 4288 C C . LEU A 1 545 ? -16.5 24.547 13.914 1 93.38 545 LEU A C 1
ATOM 4290 O O . LEU A 1 545 ? -16.828 25.734 13.781 1 93.38 545 LEU A O 1
ATOM 4294 N N . ALA A 1 546 ? -15.297 24.156 14.078 1 89.88 546 ALA A N 1
ATOM 4295 C CA . ALA A 1 546 ? -14.195 25.109 14.062 1 89.88 546 ALA A CA 1
ATOM 4296 C C . ALA A 1 546 ? -14.133 25.844 12.727 1 89.88 546 ALA A C 1
ATOM 4298 O O . ALA A 1 546 ? -13.93 27.062 12.688 1 89.88 546 ALA A O 1
ATOM 4299 N N . SER A 1 547 ? -14.25 25.125 11.672 1 91.5 547 SER A N 1
ATOM 4300 C CA . SER A 1 547 ? -14.242 25.719 10.344 1 91.5 547 SER A CA 1
ATOM 4301 C C . SER A 1 547 ? -15.438 26.656 10.148 1 91.5 547 SER A C 1
ATOM 4303 O O . SER A 1 547 ? -15.297 27.734 9.57 1 91.5 547 SER A O 1
ATOM 4305 N N . HIS A 1 548 ? -16.609 26.234 10.594 1 93.88 548 HIS A N 1
ATOM 4306 C CA . HIS A 1 548 ? -17.812 27.047 10.5 1 93.88 548 HIS A CA 1
ATOM 4307 C C . HIS A 1 548 ? -17.641 28.375 11.227 1 93.88 548 HIS A C 1
ATOM 4309 O O . HIS A 1 548 ? -17.984 29.422 10.688 1 93.88 548 HIS A O 1
ATOM 4315 N N . ARG A 1 549 ? -17.078 28.297 12.398 1 91.62 549 ARG A N 1
ATOM 4316 C CA . ARG A 1 549 ? -16.875 29.5 13.203 1 91.62 549 ARG A CA 1
ATOM 4317 C C . ARG A 1 549 ? -15.883 30.453 12.531 1 91.62 549 ARG A C 1
ATOM 4319 O O . ARG A 1 549 ? -16.062 31.672 12.57 1 91.62 549 ARG A O 1
ATOM 4326 N N . ARG A 1 550 ? -14.938 29.922 11.953 1 89.06 550 ARG A N 1
ATOM 4327 C CA . ARG A 1 550 ? -13.875 30.719 11.336 1 89.06 550 ARG A CA 1
ATOM 4328 C C . ARG A 1 550 ? -14.414 31.531 10.172 1 89.06 550 ARG A C 1
ATOM 4330 O O . ARG A 1 550 ? -13.969 32.656 9.945 1 89.06 550 ARG A O 1
ATOM 4337 N N . PHE A 1 551 ? -15.375 31 9.453 1 91.19 551 PHE A N 1
ATOM 4338 C CA . PHE A 1 551 ? -15.781 31.656 8.219 1 91.19 551 PHE A CA 1
ATOM 4339 C C . PHE A 1 551 ? -17.203 32.219 8.344 1 91.19 551 PHE A C 1
ATOM 4341 O O . PHE A 1 551 ? -17.812 32.594 7.348 1 91.19 551 PHE A O 1
ATOM 4348 N N . GLU A 1 552 ? -17.672 32.219 9.523 1 90.25 552 GLU A N 1
ATOM 4349 C CA . GLU A 1 552 ? -19.016 32.719 9.75 1 90.25 552 GLU A CA 1
ATOM 4350 C C . GLU A 1 552 ? -19.172 34.156 9.242 1 90.25 552 GLU A C 1
ATOM 4352 O O . GLU A 1 552 ? -18.344 35 9.562 1 90.25 552 GLU A O 1
ATOM 4357 N N . GLY A 1 553 ? -20.141 34.344 8.422 1 87.81 553 GLY A N 1
ATOM 4358 C CA . GLY A 1 553 ? -20.438 35.688 7.93 1 87.81 553 GLY A CA 1
ATOM 4359 C C . GLY A 1 553 ? -19.562 36.094 6.754 1 87.81 553 GLY A C 1
ATOM 4360 O O . GLY A 1 553 ? -19.703 37.188 6.227 1 87.81 553 GLY A O 1
ATOM 4361 N N . GLN A 1 554 ? -18.719 35.219 6.332 1 90.5 554 GLN A N 1
ATOM 4362 C CA . GLN A 1 554 ? -17.828 35.531 5.215 1 90.5 554 GLN A CA 1
ATOM 4363 C C . GLN A 1 554 ? -18.359 34.938 3.91 1 90.5 554 GLN A C 1
ATOM 4365 O O . GLN A 1 554 ? -19.297 34.125 3.922 1 90.5 554 GLN A O 1
ATOM 4370 N N . ASP A 1 555 ? -17.797 35.312 2.852 1 86.81 555 ASP A N 1
ATOM 4371 C CA . ASP A 1 555 ? -18.219 34.875 1.528 1 86.81 555 ASP A CA 1
ATOM 4372 C C . ASP A 1 555 ? -17.875 33.406 1.306 1 86.81 555 ASP A C 1
ATOM 4374 O O . ASP A 1 555 ? -18.469 32.75 0.448 1 86.81 555 ASP A O 1
ATOM 4378 N N . THR A 1 556 ? -16.953 33.031 2.109 1 89.81 556 THR A N 1
ATOM 4379 C CA . THR A 1 556 ? -16.516 31.641 1.93 1 89.81 556 THR A CA 1
ATOM 4380 C C . THR A 1 556 ? -17.234 30.703 2.895 1 89.81 556 THR A C 1
ATOM 4382 O O . THR A 1 556 ? -16.906 29.531 2.996 1 89.81 556 THR A O 1
ATOM 4385 N N . SER A 1 557 ? -18.203 31.266 3.627 1 93.88 557 SER A N 1
ATOM 4386 C CA . SER A 1 557 ? -19 30.406 4.5 1 93.88 557 SER A CA 1
ATOM 4387 C C . SER A 1 557 ? -19.844 29.422 3.691 1 93.88 557 SER A C 1
ATOM 4389 O O . SER A 1 557 ? -20.141 29.672 2.521 1 93.88 557 SER A O 1
ATOM 4391 N N . ILE A 1 558 ? -20.172 28.328 4.301 1 95.25 558 ILE A N 1
ATOM 4392 C CA . ILE A 1 558 ? -20.938 27.297 3.604 1 95.25 558 ILE A CA 1
ATOM 4393 C C . ILE A 1 558 ? -22.328 27.828 3.248 1 95.25 558 ILE A C 1
ATOM 4395 O O . ILE A 1 558 ? -22.875 27.5 2.195 1 95.25 558 ILE A O 1
ATOM 4399 N N . GLU A 1 559 ? -22.844 28.719 4.055 1 94.94 559 GLU A N 1
ATOM 4400 C CA . GLU A 1 559 ? -24.125 29.359 3.779 1 94.94 559 GLU A CA 1
ATOM 4401 C C . GLU A 1 559 ? -24.047 30.234 2.537 1 94.94 559 GLU A C 1
ATOM 4403 O O . GLU A 1 559 ? -24.906 30.172 1.663 1 94.94 559 GLU A O 1
ATOM 4408 N N . ALA A 1 560 ? -23 31.016 2.467 1 94.5 560 ALA A N 1
ATOM 4409 C CA . ALA A 1 560 ? -22.812 31.875 1.312 1 94.5 560 ALA A CA 1
ATOM 4410 C C . ALA A 1 560 ? -22.609 31.062 0.038 1 94.5 560 ALA A C 1
ATOM 4412 O O . ALA A 1 560 ? -23.062 31.469 -1.04 1 94.5 560 ALA A O 1
ATOM 4413 N N . LEU A 1 561 ? -21.969 29.984 0.183 1 94.31 561 LEU A N 1
ATOM 4414 C CA . LEU A 1 561 ? -21.656 29.141 -0.97 1 94.31 561 LEU A CA 1
ATOM 4415 C C . LEU A 1 561 ? -22.906 28.438 -1.478 1 94.31 561 LEU A C 1
ATOM 4417 O O . LEU A 1 561 ? -22.984 28.047 -2.648 1 94.31 561 LEU A O 1
ATOM 4421 N N . HIS A 1 562 ? -23.859 28.25 -0.605 1 94.75 562 HIS A N 1
ATOM 4422 C CA . HIS A 1 562 ? -25.141 27.703 -1.046 1 94.75 562 HIS A CA 1
ATOM 4423 C C . HIS A 1 562 ? -25.891 28.688 -1.919 1 94.75 562 HIS A C 1
ATOM 4425 O O . HIS A 1 562 ? -26.625 28.297 -2.834 1 94.75 562 HIS A O 1
ATOM 4431 N N . ALA A 1 563 ? -25.703 29.891 -1.602 1 92.94 563 ALA A N 1
ATOM 4432 C CA . ALA A 1 563 ? -26.375 30.953 -2.355 1 92.94 563 ALA A CA 1
ATOM 4433 C C . ALA A 1 563 ? -25.797 31.078 -3.76 1 92.94 563 ALA A C 1
ATOM 4435 O O . ALA A 1 563 ? -26.547 31.25 -4.73 1 92.94 563 ALA A O 1
ATOM 4436 N N . GLU A 1 564 ? -24.5 30.984 -3.881 1 91.31 564 GLU A N 1
ATOM 4437 C CA . GLU A 1 564 ? -23.797 31.016 -5.16 1 91.31 564 GLU A CA 1
ATOM 4438 C C . GLU A 1 564 ? -22.766 29.906 -5.246 1 91.31 564 GLU A C 1
ATOM 4440 O O . GLU A 1 564 ? -21.562 30.156 -5.145 1 91.31 564 GLU A O 1
ATOM 4445 N N . PRO A 1 565 ? -23.266 28.766 -5.559 1 91.62 565 PRO A N 1
ATOM 4446 C CA . PRO A 1 565 ? -22.312 27.656 -5.617 1 91.62 565 PRO A CA 1
ATOM 4447 C C . PRO A 1 565 ? -21.297 27.812 -6.754 1 91.62 565 PRO A C 1
ATOM 4449 O O . PRO A 1 565 ? -21.688 28.062 -7.898 1 91.62 565 PRO A O 1
ATOM 4452 N N . PRO A 1 566 ? -20.031 27.672 -6.383 1 90.12 566 PRO A N 1
ATOM 4453 C CA . PRO A 1 566 ? -19.016 27.797 -7.434 1 90.12 566 PRO A CA 1
ATOM 4454 C C . PRO A 1 566 ? -19.094 26.672 -8.461 1 90.12 566 PRO A C 1
ATOM 4456 O O . PRO A 1 566 ? -18.688 26.859 -9.617 1 90.12 566 PRO A O 1
ATOM 4459 N N . SER A 1 567 ? -19.484 25.547 -8.023 1 90.62 567 SER A N 1
ATOM 4460 C CA . SER A 1 567 ? -19.641 24.391 -8.898 1 90.62 567 SER A CA 1
ATOM 4461 C C . SER A 1 567 ? -20.766 23.469 -8.398 1 90.62 567 SER A C 1
ATOM 4463 O O . SER A 1 567 ? -21.266 23.656 -7.293 1 90.62 567 SER A O 1
ATOM 4465 N N . TYR A 1 568 ? -21.234 22.594 -9.273 1 89.81 568 TYR A N 1
ATOM 4466 C CA . TYR A 1 568 ? -22.234 21.594 -8.906 1 89.81 568 TYR A CA 1
ATOM 4467 C C . TYR A 1 568 ? -23.453 22.266 -8.273 1 89.81 568 TYR A C 1
ATOM 4469 O O . TYR A 1 568 ? -23.781 22 -7.113 1 89.81 568 TYR A O 1
ATOM 4477 N N . PRO A 1 569 ? -24.125 23 -8.961 1 90.81 569 PRO A N 1
ATOM 4478 C CA . PRO A 1 569 ? -25.219 23.812 -8.406 1 90.81 569 PRO A CA 1
ATOM 4479 C C . PRO A 1 569 ? -26.406 22.953 -7.938 1 90.81 569 PRO A C 1
ATOM 4481 O O . PRO A 1 569 ? -26.625 21.859 -8.461 1 90.81 569 PRO A O 1
ATOM 4484 N N . TYR A 1 570 ? -27.078 23.516 -6.926 1 91.44 570 TYR A N 1
ATOM 4485 C CA . TYR A 1 570 ? -28.328 22.969 -6.41 1 91.44 570 TYR A CA 1
ATOM 4486 C C . TYR A 1 570 ? -29.516 23.703 -7.02 1 91.44 570 TYR A C 1
ATOM 4488 O O . TYR A 1 570 ? -29.422 24.875 -7.371 1 91.44 570 TYR A O 1
ATOM 4496 N N . THR A 1 571 ? -30.641 22.953 -7.191 1 91.31 571 THR A N 1
ATOM 4497 C CA . THR A 1 571 ? -31.906 23.688 -7.328 1 91.31 571 THR A CA 1
ATOM 4498 C C . THR A 1 571 ? -32.25 24.422 -6.043 1 91.31 571 THR A C 1
ATOM 4500 O O . THR A 1 571 ? -31.688 24.125 -4.98 1 91.31 571 THR A O 1
ATOM 4503 N N . PRO A 1 572 ? -33.094 25.391 -6.121 1 91.81 572 PRO A N 1
ATOM 4504 C CA . PRO A 1 572 ? -33.406 26.141 -4.906 1 91.81 572 PRO A CA 1
ATOM 4505 C C . PRO A 1 572 ? -33.938 25.25 -3.793 1 91.81 572 PRO A C 1
ATOM 4507 O O . PRO A 1 572 ? -33.625 25.438 -2.621 1 91.81 572 PRO A O 1
ATOM 4510 N N . GLN A 1 573 ? -34.75 24.266 -4.145 1 90.81 573 GLN A N 1
ATOM 4511 C CA . GLN A 1 573 ? -35.281 23.359 -3.146 1 90.81 573 GLN A CA 1
ATOM 4512 C C . GLN A 1 573 ? -34.188 22.5 -2.529 1 90.81 573 GLN A C 1
ATOM 4514 O O . GLN A 1 573 ? -34.188 22.25 -1.321 1 90.81 573 GLN A O 1
ATOM 4519 N N . GLN A 1 574 ? -33.312 22.078 -3.357 1 91.81 574 GLN A N 1
ATOM 4520 C CA . GLN A 1 574 ? -32.188 21.281 -2.883 1 91.81 574 GLN A CA 1
ATOM 4521 C C . GLN A 1 574 ? -31.281 22.094 -1.97 1 91.81 574 GLN A C 1
ATOM 4523 O O . GLN A 1 574 ? -30.797 21.578 -0.961 1 91.81 574 GLN A O 1
ATOM 4528 N N . ALA A 1 575 ? -31.078 23.328 -2.375 1 94.25 575 ALA A N 1
ATOM 4529 C CA . ALA A 1 575 ? -30.234 24.219 -1.582 1 94.25 575 ALA A CA 1
ATOM 4530 C C . ALA A 1 575 ? -30.828 24.438 -0.194 1 94.25 575 ALA A C 1
ATOM 4532 O O . ALA A 1 575 ? -30.109 24.453 0.804 1 94.25 575 ALA A O 1
ATOM 4533 N N . GLN A 1 576 ? -32.094 24.609 -0.166 1 93.75 576 GLN A N 1
ATOM 4534 C CA . GLN A 1 576 ? -32.781 24.828 1.109 1 93.75 576 GLN A CA 1
ATOM 4535 C C . GLN A 1 576 ? -32.656 23.594 2.004 1 93.75 576 GLN A C 1
ATOM 4537 O O . GLN A 1 576 ? -32.406 23.719 3.207 1 93.75 576 GLN A O 1
ATOM 4542 N N . ARG A 1 577 ? -32.812 22.438 1.447 1 93.88 577 ARG A N 1
ATOM 4543 C CA . ARG A 1 577 ? -32.719 21.203 2.211 1 93.88 577 ARG A CA 1
ATOM 4544 C C . ARG A 1 577 ? -31.297 20.984 2.723 1 93.88 577 ARG A C 1
ATOM 4546 O O . ARG A 1 577 ? -31.109 20.578 3.869 1 93.88 577 ARG A O 1
ATOM 4553 N N . SER A 1 578 ? -30.406 21.234 1.825 1 94.81 578 SER A N 1
ATOM 4554 C CA . SER A 1 578 ? -29 21.094 2.193 1 94.81 578 SER A CA 1
ATOM 4555 C C . SER A 1 578 ? -28.625 22.047 3.312 1 94.81 578 SER A C 1
ATOM 4557 O O . SER A 1 578 ? -27.922 21.672 4.254 1 94.81 578 SER A O 1
ATOM 4559 N N . LEU A 1 579 ? -29.047 23.266 3.238 1 95.75 579 LEU A N 1
ATOM 4560 C CA . LEU A 1 579 ? -28.75 24.266 4.258 1 95.75 579 LEU A CA 1
ATOM 4561 C C . LEU A 1 579 ? -29.406 23.906 5.586 1 95.75 579 LEU A C 1
ATOM 4563 O O . LEU A 1 579 ? -28.812 24.094 6.648 1 95.75 579 LEU A O 1
ATOM 4567 N N . ALA A 1 580 ? -30.594 23.406 5.465 1 95.56 580 ALA A N 1
ATOM 4568 C CA . ALA A 1 580 ? -31.281 22.969 6.676 1 95.56 580 ALA A CA 1
ATOM 4569 C C . ALA A 1 580 ? -30.531 21.844 7.359 1 95.56 580 ALA A C 1
ATOM 4571 O O . ALA A 1 580 ? -30.359 21.844 8.578 1 95.56 580 ALA A O 1
ATOM 4572 N N . ALA A 1 581 ? -30.141 20.891 6.562 1 96.5 581 ALA A N 1
ATOM 4573 C CA . ALA A 1 581 ? -29.375 19.781 7.094 1 96.5 581 ALA A CA 1
ATOM 4574 C C . ALA A 1 581 ? -28.062 20.266 7.703 1 96.5 581 ALA A C 1
ATOM 4576 O O . ALA A 1 581 ? -27.656 19.797 8.773 1 96.5 581 ALA A O 1
ATOM 4577 N N . TYR A 1 582 ? -27.406 21.172 6.965 1 96.75 582 TYR A N 1
ATOM 4578 C CA . TYR A 1 582 ? -26.156 21.75 7.465 1 96.75 582 TYR A CA 1
ATOM 4579 C C . TYR A 1 582 ? -26.375 22.422 8.812 1 96.75 582 TYR A C 1
ATOM 4581 O O . TYR A 1 582 ? -25.578 22.234 9.742 1 96.75 582 TYR A O 1
ATOM 4589 N N . GLY A 1 583 ? -27.391 23.156 8.914 1 96.25 583 GLY A N 1
ATOM 4590 C CA . GLY A 1 583 ? -27.703 23.812 10.164 1 96.25 583 GLY A CA 1
ATOM 4591 C C . GLY A 1 583 ? -27.906 22.844 11.32 1 96.25 583 GLY A C 1
ATOM 4592 O O . GLY A 1 583 ? -27.469 23.109 12.438 1 96.25 583 GLY A O 1
ATOM 4593 N N . LYS A 1 584 ? -28.547 21.75 11.047 1 96.62 584 LYS A N 1
ATOM 4594 C CA . LYS A 1 584 ? -28.781 20.734 12.07 1 96.62 584 LYS A CA 1
ATOM 4595 C C . LYS A 1 584 ? -27.469 20.094 12.508 1 96.62 584 LYS A C 1
ATOM 4597 O O . LYS A 1 584 ? -27.297 19.75 13.68 1 96.62 584 LYS A O 1
ATOM 4602 N N . ILE A 1 585 ? -26.641 19.891 11.578 1 97.06 585 ILE A N 1
ATOM 4603 C CA . ILE A 1 585 ? -25.344 19.281 11.883 1 97.06 585 ILE A CA 1
ATOM 4604 C C . ILE A 1 585 ? -24.531 20.234 12.75 1 97.06 585 ILE A C 1
ATOM 4606 O O . ILE A 1 585 ? -23.891 19.812 13.711 1 97.06 585 ILE A O 1
ATOM 4610 N N . ILE A 1 586 ? -24.516 21.516 12.406 1 96.75 586 ILE A N 1
ATOM 4611 C CA . ILE A 1 586 ? -23.781 22.516 13.195 1 96.75 586 ILE A CA 1
ATOM 4612 C C . ILE A 1 586 ? -24.375 22.594 14.602 1 96.75 586 ILE A C 1
ATOM 4614 O O . ILE A 1 586 ? -23.641 22.719 15.586 1 96.75 586 ILE A O 1
ATOM 4618 N N . ALA A 1 587 ? -25.672 22.5 14.656 1 96.56 587 ALA A N 1
ATOM 4619 C CA . ALA A 1 587 ? -26.328 22.5 15.969 1 96.56 587 ALA A CA 1
ATOM 4620 C C . ALA A 1 587 ? -25.859 21.312 16.812 1 96.56 587 ALA A C 1
ATOM 4622 O O . ALA A 1 587 ? -25.625 21.453 18.016 1 96.56 587 ALA A O 1
ATOM 4623 N N . LEU A 1 588 ? -25.828 20.188 16.203 1 96.44 588 LEU A N 1
ATOM 4624 C CA . LEU A 1 588 ? -25.328 19.016 16.906 1 96.44 588 LEU A CA 1
ATOM 4625 C C . LEU A 1 588 ? -23.891 19.219 17.359 1 96.44 588 LEU A C 1
ATOM 4627 O O . LEU A 1 588 ? -23.531 18.859 18.484 1 96.44 588 LEU A O 1
ATOM 4631 N N . ALA A 1 589 ? -23.078 19.734 16.453 1 95.56 589 ALA A N 1
ATOM 4632 C CA . ALA A 1 589 ? -21.672 19.984 16.797 1 95.56 589 ALA A CA 1
ATOM 4633 C C . ALA A 1 589 ? -21.547 20.891 18 1 95.56 589 ALA A C 1
ATOM 4635 O O . ALA A 1 589 ? -20.688 20.688 18.859 1 95.56 589 ALA A O 1
ATOM 4636 N N . HIS A 1 590 ? -22.391 21.891 18.094 1 95.12 590 HIS A N 1
ATOM 4637 C CA . HIS A 1 590 ? -22.422 22.797 19.25 1 95.12 590 HIS A CA 1
ATOM 4638 C C . HIS A 1 590 ? -22.797 22.047 20.516 1 95.12 590 HIS A C 1
ATOM 4640 O O . HIS A 1 590 ? -22.203 22.281 21.578 1 95.12 590 HIS A O 1
ATOM 4646 N N . GLU A 1 591 ? -23.766 21.266 20.375 1 95.06 591 GLU A N 1
ATOM 4647 C CA . GLU A 1 591 ? -24.219 20.5 21.547 1 95.06 591 GLU A CA 1
ATOM 4648 C C . GLU A 1 591 ? -23.141 19.562 22.047 1 95.06 591 GLU A C 1
ATOM 4650 O O . GLU A 1 591 ? -22.953 19.422 23.266 1 95.06 591 GLU A O 1
ATOM 4655 N N . LEU A 1 592 ? -22.547 18.891 21.156 1 94.56 592 LEU A N 1
ATOM 4656 C CA . LEU A 1 592 ? -21.469 17.984 21.547 1 94.56 592 LEU A CA 1
ATOM 4657 C C . LEU A 1 592 ? -20.312 18.75 22.203 1 94.56 592 LEU A C 1
ATOM 4659 O O . LEU A 1 592 ? -19.703 18.25 23.141 1 94.56 592 LEU A O 1
ATOM 4663 N N . ALA A 1 593 ? -20.031 19.922 21.641 1 92.56 593 ALA A N 1
ATOM 4664 C CA . ALA A 1 593 ? -18.984 20.766 22.219 1 92.56 593 ALA A CA 1
ATOM 4665 C C . ALA A 1 593 ? -19.359 21.172 23.656 1 92.56 593 ALA A C 1
ATOM 4667 O O . ALA A 1 593 ? -18.484 21.234 24.531 1 92.56 593 ALA A O 1
ATOM 4668 N N . ARG A 1 594 ? -20.578 21.438 23.875 1 92.25 594 ARG A N 1
ATOM 4669 C CA . ARG A 1 594 ? -21.047 21.797 25.203 1 92.25 594 ARG A CA 1
ATOM 4670 C C . ARG A 1 594 ? -20.906 20.625 26.172 1 92.25 594 ARG A C 1
ATOM 4672 O O . ARG A 1 594 ? -20.5 20.812 27.312 1 92.25 594 ARG A O 1
ATOM 4679 N N . LEU A 1 595 ? -21.266 19.484 25.672 1 91.38 595 LEU A N 1
ATOM 4680 C CA . LEU A 1 595 ? -21.172 18.297 26.5 1 91.38 595 LEU A CA 1
ATOM 4681 C C . LEU A 1 595 ? -19.719 17.969 26.812 1 91.38 595 LEU A C 1
ATOM 4683 O O . LEU A 1 595 ? -19.422 17.453 27.891 1 91.38 595 LEU A O 1
ATOM 4687 N N . ARG A 1 596 ? -18.891 18.141 25.828 1 85.88 596 ARG A N 1
ATOM 4688 C CA . ARG A 1 596 ? -17.469 17.906 26.016 1 85.88 596 ARG A CA 1
ATOM 4689 C C . ARG A 1 596 ? -16.875 18.844 27.062 1 85.88 596 ARG A C 1
ATOM 4691 O O . ARG A 1 596 ? -16.188 18.406 27.969 1 85.88 596 ARG A O 1
ATOM 4698 N N . GLY A 1 597 ? -17.234 20.125 26.969 1 75.81 597 GLY A N 1
ATOM 4699 C CA . GLY A 1 597 ? -16.688 21.125 27.875 1 75.81 597 GLY A CA 1
ATOM 4700 C C . GLY A 1 597 ? -15.18 21.062 28.016 1 75.81 597 GLY A C 1
ATOM 4701 O O . GLY A 1 597 ? -14.461 21.047 27.016 1 75.81 597 GLY A O 1
ATOM 4702 N N . ARG A 1 598 ? -14.641 21.094 29.188 1 71.5 598 ARG A N 1
ATOM 4703 C CA . ARG A 1 598 ? -13.211 20.984 29.453 1 71.5 598 ARG A CA 1
ATOM 4704 C C . ARG A 1 598 ? -12.836 19.562 29.875 1 71.5 598 ARG A C 1
ATOM 4706 O O . ARG A 1 598 ? -11.711 19.312 30.297 1 71.5 598 ARG A O 1
ATOM 4713 N N . ARG A 1 599 ? -13.789 18.703 29.703 1 71.69 599 ARG A N 1
ATOM 4714 C CA . ARG A 1 599 ? -13.617 17.359 30.25 1 71.69 599 ARG A CA 1
ATOM 4715 C C . ARG A 1 599 ? -13.086 16.406 29.188 1 71.69 599 ARG A C 1
ATOM 4717 O O . ARG A 1 599 ? -12.82 15.234 29.484 1 71.69 599 ARG A O 1
ATOM 4724 N N . GLY A 1 600 ? -12.984 16.875 28 1 79.31 600 GLY A N 1
ATOM 4725 C CA . GLY A 1 600 ? -12.492 15.977 26.969 1 79.31 600 GLY A CA 1
ATOM 4726 C C . GLY A 1 600 ? -13.602 15.32 26.156 1 79.31 600 GLY A C 1
ATOM 4727 O O . GLY A 1 600 ? -14.773 15.641 26.344 1 79.31 600 GLY A O 1
ATOM 4728 N N . SER A 1 601 ? -13.289 14.375 25.406 1 86.81 601 SER A N 1
ATOM 4729 C CA . SER A 1 601 ? -14.227 13.695 24.516 1 86.81 601 SER A CA 1
ATOM 4730 C C . SER A 1 601 ? -15.359 13.047 25.312 1 86.81 601 SER A C 1
ATOM 4732 O O . SER A 1 601 ? -15.133 12.484 26.375 1 86.81 601 SER A O 1
ATOM 4734 N N . VAL A 1 602 ? -16.531 13.156 24.766 1 91.19 602 VAL A N 1
ATOM 4735 C CA . VAL A 1 602 ? -17.703 12.57 25.406 1 91.19 602 VAL A CA 1
ATOM 4736 C C . VAL A 1 602 ? -17.656 11.047 25.297 1 91.19 602 VAL A C 1
ATOM 4738 O O . VAL A 1 602 ? -18.094 10.336 26.188 1 91.19 602 VAL A O 1
ATOM 4741 N N . PHE A 1 603 ? -17.078 10.562 24.297 1 91.19 603 PHE A N 1
ATOM 4742 C CA . PHE A 1 603 ? -17.078 9.125 24.031 1 91.19 603 PHE A CA 1
ATOM 4743 C C . PHE A 1 603 ? -15.766 8.492 24.469 1 91.19 603 PHE A C 1
ATOM 4745 O O . PHE A 1 603 ? -15.688 7.277 24.641 1 91.19 603 PHE A O 1
ATOM 4752 N N . ASP A 1 604 ? -14.742 9.25 24.547 1 85.94 604 ASP A N 1
ATOM 4753 C CA . ASP A 1 604 ? -13.445 8.812 25.031 1 85.94 604 ASP A CA 1
ATOM 4754 C C . ASP A 1 604 ? -12.891 9.781 26.078 1 85.94 604 ASP A C 1
ATOM 4756 O O . ASP A 1 604 ? -11.844 10.406 25.844 1 85.94 604 ASP A O 1
ATOM 4760 N N . PRO A 1 605 ? -13.5 9.797 27.172 1 81.38 605 PRO A N 1
ATOM 4761 C CA . PRO A 1 605 ? -13 10.703 28.219 1 81.38 605 PRO A CA 1
ATOM 4762 C C . PRO A 1 605 ? -11.633 10.297 28.75 1 81.38 605 PRO A C 1
ATOM 4764 O O . PRO A 1 605 ? -11.328 9.102 28.828 1 81.38 605 PRO A O 1
ATOM 4767 N N . PRO A 1 606 ? -10.773 11.219 29.062 1 73.56 606 PRO A N 1
ATOM 4768 C CA . PRO A 1 606 ? -9.406 10.922 29.484 1 73.56 606 PRO A CA 1
ATOM 4769 C C . PRO A 1 606 ? -9.344 9.977 30.688 1 73.56 606 PRO A C 1
ATOM 4771 O O . PRO A 1 606 ? -8.406 9.188 30.812 1 73.56 606 PRO A O 1
ATOM 4774 N N . SER A 1 607 ? -10.266 9.938 31.531 1 72.25 607 SER A N 1
ATOM 4775 C CA . SER A 1 607 ? -10.195 9.125 32.75 1 72.25 607 SER A CA 1
ATOM 4776 C C . SER A 1 607 ? -10.734 7.723 32.5 1 72.25 607 SER A C 1
ATOM 4778 O O . SER A 1 607 ? -10.617 6.844 33.344 1 72.25 607 SER A O 1
ATOM 4780 N N . SER A 1 608 ? -11.188 7.516 31.312 1 75.56 608 SER A N 1
ATOM 4781 C CA . SER A 1 608 ? -11.719 6.199 30.984 1 75.56 608 SER A CA 1
ATOM 4782 C C . SER A 1 608 ? -10.773 5.441 30.047 1 75.56 608 SER A C 1
ATOM 4784 O O . SER A 1 608 ? -10.195 6.027 29.125 1 75.56 608 SER A O 1
ATOM 4786 N N . PRO A 1 609 ? -10.641 4.168 30.422 1 79.44 609 PRO A N 1
ATOM 4787 C CA . PRO A 1 609 ? -9.922 3.375 29.422 1 79.44 609 PRO A CA 1
ATOM 4788 C C . PRO A 1 609 ? -10.609 3.387 28.047 1 79.44 609 PRO A C 1
ATOM 4790 O O . PRO A 1 609 ? -11.828 3.539 27.969 1 79.44 609 PRO A O 1
ATOM 4793 N N . ALA A 1 610 ? -9.836 3.492 27.109 1 78 610 ALA A N 1
ATOM 4794 C CA . ALA A 1 610 ? -10.383 3.543 25.75 1 78 610 ALA A CA 1
ATOM 4795 C C . ALA A 1 610 ? -9.656 2.576 24.828 1 78 610 ALA A C 1
ATOM 4797 O O . ALA A 1 610 ? -8.523 2.174 25.109 1 78 610 ALA A O 1
ATOM 4798 N N . PRO A 1 611 ? -10.336 2.176 23.828 1 73.88 611 PRO A N 1
ATOM 4799 C CA . PRO A 1 611 ? -9.68 1.319 22.844 1 73.88 611 PRO A CA 1
ATOM 4800 C C . PRO A 1 611 ? -8.43 1.964 22.25 1 73.88 611 PRO A C 1
ATOM 4802 O O . PRO A 1 611 ? -8.414 3.172 22 1 73.88 611 PRO A O 1
ATOM 4805 N N . LYS A 1 612 ? -7.324 1.201 22.188 1 76 612 LYS A N 1
ATOM 4806 C CA . LYS A 1 612 ? -6.051 1.625 21.625 1 76 612 LYS A CA 1
ATOM 4807 C C . LYS A 1 612 ? -5.621 0.692 20.484 1 76 612 LYS A C 1
ATOM 4809 O O . LYS A 1 612 ? -5.926 -0.502 20.516 1 76 612 LYS A O 1
ATOM 4814 N N . PRO A 1 613 ? -4.98 1.174 19.484 1 75.44 613 PRO A N 1
ATOM 4815 C CA . PRO A 1 613 ? -4.512 2.549 19.297 1 75.44 613 PRO A CA 1
ATOM 4816 C C . PRO A 1 613 ? -5.621 3.488 18.828 1 75.44 613 PRO A C 1
ATOM 4818 O O . PRO A 1 613 ? -6.648 3.033 18.312 1 75.44 613 PRO A O 1
ATOM 4821 N N . ARG A 1 614 ? -5.297 4.738 18.953 1 71.31 614 ARG A N 1
ATOM 4822 C CA . ARG A 1 614 ? -6.234 5.742 18.469 1 71.31 614 ARG A CA 1
ATOM 4823 C C . ARG A 1 614 ? -6.367 5.668 16.953 1 71.31 614 ARG A C 1
ATOM 4825 O O . ARG A 1 614 ? -5.395 5.391 16.25 1 71.31 614 ARG A O 1
ATOM 4832 N N . SER A 1 615 ? -7.613 5.93 16.516 1 73.19 615 SER A N 1
ATOM 4833 C CA . SER A 1 615 ? -7.934 5.805 15.094 1 73.19 615 SER A CA 1
ATOM 4834 C C . SER A 1 615 ? -8.172 7.172 14.461 1 73.19 615 SER A C 1
ATOM 4836 O O . SER A 1 615 ? -8.188 8.188 15.156 1 73.19 615 SER A O 1
ATOM 4838 N N . GLN A 1 616 ? -8.172 7.211 13.164 1 69.06 616 GLN A N 1
ATOM 4839 C CA . GLN A 1 616 ? -8.477 8.406 12.383 1 69.06 616 GLN A CA 1
ATOM 4840 C C . GLN A 1 616 ? -9.367 8.078 11.195 1 69.06 616 GLN A C 1
ATOM 4842 O O . GLN A 1 616 ? -9.406 6.934 10.734 1 69.06 616 GLN A O 1
ATOM 4847 N N . LEU A 1 617 ? -10.109 9.055 10.797 1 71.75 617 LEU A N 1
ATOM 4848 C CA . LEU A 1 617 ? -10.961 8.906 9.617 1 71.75 617 LEU A CA 1
ATOM 4849 C C . LEU A 1 617 ? -10.227 9.336 8.359 1 71.75 617 LEU A C 1
ATOM 4851 O O . LEU A 1 617 ? -9.516 10.344 8.359 1 71.75 617 LEU A O 1
ATOM 4855 N N . ARG A 1 618 ? -10.398 8.531 7.414 1 73.31 618 ARG A N 1
ATOM 4856 C CA . ARG A 1 618 ? -9.812 8.867 6.117 1 73.31 618 ARG A CA 1
ATOM 4857 C C . ARG A 1 618 ? -10.852 8.742 5.004 1 73.31 618 ARG A C 1
ATOM 4859 O O . ARG A 1 618 ? -11.672 7.816 5.012 1 73.31 618 ARG A O 1
ATOM 4866 N N . ILE A 1 619 ? -10.836 9.734 4.176 1 71.75 619 ILE A N 1
ATOM 4867 C CA . ILE A 1 619 ? -11.688 9.672 2.992 1 71.75 619 ILE A CA 1
ATOM 4868 C C . ILE A 1 619 ? -10.914 9.055 1.831 1 71.75 619 ILE A C 1
ATOM 4870 O O . ILE A 1 619 ? -9.797 9.477 1.525 1 71.75 619 ILE A O 1
ATOM 4874 N N . ARG A 1 620 ? -11.438 8.008 1.316 1 71.44 620 ARG A N 1
ATOM 4875 C CA . ARG A 1 620 ? -10.859 7.301 0.178 1 71.44 620 ARG A CA 1
ATOM 4876 C C . ARG A 1 620 ? -11.883 7.125 -0.938 1 71.44 620 ARG A C 1
ATOM 4878 O O . ARG A 1 620 ? -13.086 7.176 -0.694 1 71.44 620 ARG A O 1
ATOM 4885 N N . PRO A 1 621 ? -11.328 7.055 -2.203 1 67.12 621 PRO A N 1
ATOM 4886 C CA . PRO A 1 621 ? -12.297 6.762 -3.266 1 67.12 621 PRO A CA 1
ATOM 4887 C C . PRO A 1 621 ? -12.898 5.363 -3.152 1 67.12 621 PRO A C 1
ATOM 4889 O O . PRO A 1 621 ? -12.242 4.449 -2.641 1 67.12 621 PRO A O 1
ATOM 4892 N N . ARG A 1 622 ? -14.18 5.332 -3.576 1 65.81 622 ARG A N 1
ATOM 4893 C CA . ARG A 1 622 ? -14.758 3.996 -3.689 1 65.81 622 ARG A CA 1
ATOM 4894 C C . ARG A 1 622 ? -14.062 3.191 -4.785 1 65.81 622 ARG A C 1
ATOM 4896 O O . ARG A 1 622 ? -13.797 3.711 -5.871 1 65.81 622 ARG A O 1
ATOM 4903 N N . MET A 1 623 ? -13.5 2.066 -4.414 1 67.25 623 MET A N 1
ATOM 4904 C CA . MET A 1 623 ? -12.75 1.252 -5.363 1 67.25 623 MET A CA 1
ATOM 4905 C C . MET A 1 623 ? -13.695 0.428 -6.238 1 67.25 623 MET A C 1
ATOM 4907 O O . MET A 1 623 ? -14.742 -0.017 -5.773 1 67.25 623 MET A O 1
ATOM 4911 N N . MET B 1 1 ? -12.414 41.594 -6.961 1 27.05 1 MET B N 1
ATOM 4912 C CA . MET B 1 1 ? -11.234 41.656 -6.109 1 27.05 1 MET B CA 1
ATOM 4913 C C . MET B 1 1 ? -11.586 41.344 -4.66 1 27.05 1 MET B C 1
ATOM 4915 O O . MET B 1 1 ? -12.445 42.031 -4.074 1 27.05 1 MET B O 1
ATOM 4919 N N . LEU B 1 2 ? -11.461 40.125 -4.219 1 36.03 2 LEU B N 1
ATOM 4920 C CA . LEU B 1 2 ? -11.891 39.844 -2.859 1 36.03 2 LEU B CA 1
ATOM 4921 C C . LEU B 1 2 ? -11.289 40.812 -1.863 1 36.03 2 LEU B C 1
ATOM 4923 O O . LEU B 1 2 ? -10.125 41.219 -1.998 1 36.03 2 LEU B O 1
ATOM 4927 N N . PRO B 1 3 ? -11.938 41.594 -1.132 1 36.38 3 PRO B N 1
ATOM 4928 C CA . PRO B 1 3 ? -11.281 42.406 -0.105 1 36.38 3 PRO B CA 1
ATOM 4929 C C . PRO B 1 3 ? -10.164 41.656 0.622 1 36.38 3 PRO B C 1
ATOM 4931 O O . PRO B 1 3 ? -10.195 40.406 0.696 1 36.38 3 PRO B O 1
ATOM 4934 N N . ASP B 1 4 ? -8.836 42.188 0.773 1 42.91 4 ASP B N 1
ATOM 4935 C CA . ASP B 1 4 ? -7.582 41.75 1.395 1 42.91 4 ASP B CA 1
ATOM 4936 C C . ASP B 1 4 ? -7.836 40.906 2.637 1 42.91 4 ASP B C 1
ATOM 4938 O O . ASP B 1 4 ? -7.098 39.969 2.91 1 42.91 4 ASP B O 1
ATOM 4942 N N . GLY B 1 5 ? -8.742 41.219 3.555 1 47.66 5 GLY B N 1
ATOM 4943 C CA . GLY B 1 5 ? -8.93 40.75 4.922 1 47.66 5 GLY B CA 1
ATOM 4944 C C . GLY B 1 5 ? -9.484 39.344 5.004 1 47.66 5 GLY B C 1
ATOM 4945 O O . GLY B 1 5 ? -9.461 38.719 6.07 1 47.66 5 GLY B O 1
ATOM 4946 N N . ALA B 1 6 ? -10.328 38.812 3.977 1 59.72 6 ALA B N 1
ATOM 4947 C CA . ALA B 1 6 ? -11.18 37.625 4.16 1 59.72 6 ALA B CA 1
ATOM 4948 C C . ALA B 1 6 ? -10.492 36.375 3.641 1 59.72 6 ALA B C 1
ATOM 4950 O O . ALA B 1 6 ? -11.023 35.25 3.779 1 59.72 6 ALA B O 1
ATOM 4951 N N . LEU B 1 7 ? -9.25 36.469 3.184 1 76.5 7 LEU B N 1
ATOM 4952 C CA . LEU B 1 7 ? -8.57 35.281 2.637 1 76.5 7 LEU B CA 1
ATOM 4953 C C . LEU B 1 7 ? -7.668 34.656 3.684 1 76.5 7 LEU B C 1
ATOM 4955 O O . LEU B 1 7 ? -7.137 35.344 4.559 1 76.5 7 LEU B O 1
ATOM 4959 N N . PRO B 1 8 ? -7.609 33.375 3.629 1 87.81 8 PRO B N 1
ATOM 4960 C CA . PRO B 1 8 ? -6.75 32.719 4.598 1 87.81 8 PRO B CA 1
ATOM 4961 C C . PRO B 1 8 ? -5.305 33.188 4.555 1 87.81 8 PRO B C 1
ATOM 4963 O O . PRO B 1 8 ? -4.77 33.469 3.475 1 87.81 8 PRO B O 1
ATOM 4966 N N . THR B 1 9 ? -4.703 33.469 5.691 1 92.06 9 THR B N 1
ATOM 4967 C CA . THR B 1 9 ? -3.324 33.906 5.816 1 92.06 9 THR B CA 1
ATOM 4968 C C . THR B 1 9 ? -2.408 32.75 6.215 1 92.06 9 THR B C 1
ATOM 4970 O O . THR B 1 9 ? -1.188 32.938 6.277 1 92.06 9 THR B O 1
ATOM 4973 N N . GLU B 1 10 ? -2.988 31.641 6.527 1 94.56 10 GLU B N 1
ATOM 4974 C CA . GLU B 1 10 ? -2.244 30.438 6.887 1 94.56 10 GLU B CA 1
ATOM 4975 C C . GLU B 1 10 ? -2.508 29.312 5.895 1 94.56 10 GLU B C 1
ATOM 4977 O O . GLU B 1 10 ? -3.559 29.266 5.25 1 94.56 10 GLU B O 1
ATOM 4982 N N . CYS B 1 11 ? -1.544 28.438 5.758 1 95.62 11 CYS B N 1
ATOM 4983 C CA . CYS B 1 11 ? -1.766 27.266 4.914 1 95.62 11 CYS B CA 1
ATOM 4984 C C . CYS B 1 11 ? -1.007 26.062 5.445 1 95.62 11 CYS B C 1
ATOM 4986 O O . CYS B 1 11 ? -0.158 26.188 6.328 1 95.62 11 CYS B O 1
ATOM 4988 N N . ASP B 1 12 ? -1.425 24.922 5.086 1 95.94 12 ASP B N 1
ATOM 4989 C CA . ASP B 1 12 ? -0.703 23.672 5.285 1 95.94 12 ASP B CA 1
ATOM 4990 C C . ASP B 1 12 ? 0.028 23.25 4.012 1 95.94 12 ASP B C 1
ATOM 4992 O O . ASP B 1 12 ? -0.353 23.656 2.91 1 95.94 12 ASP B O 1
ATOM 4996 N N . LEU B 1 13 ? 1.108 22.531 4.207 1 97 13 LEU B N 1
ATOM 4997 C CA . LEU B 1 13 ? 1.921 22.109 3.072 1 97 13 LEU B CA 1
ATOM 4998 C C . LEU B 1 13 ? 2.324 20.641 3.211 1 97 13 LEU B C 1
ATOM 5000 O O . LEU B 1 13 ? 2.77 20.219 4.277 1 97 13 LEU B O 1
ATOM 5004 N N . VAL B 1 14 ? 2.086 19.812 2.174 1 95.94 14 VAL B N 1
ATOM 5005 C CA . VAL B 1 14 ? 2.512 18.422 2.133 1 95.94 14 VAL B CA 1
ATOM 5006 C C . VAL B 1 14 ? 3.404 18.188 0.917 1 95.94 14 VAL B C 1
ATOM 5008 O O . VAL B 1 14 ? 3.047 18.562 -0.203 1 95.94 14 VAL B O 1
ATOM 5011 N N . MET B 1 15 ? 4.512 17.547 1.105 1 96.19 15 MET B N 1
ATOM 5012 C CA . MET B 1 15 ? 5.5 17.422 0.041 1 96.19 15 MET B CA 1
ATOM 5013 C C . MET B 1 15 ? 5.898 15.953 -0.146 1 96.19 15 MET B C 1
ATOM 5015 O O . MET B 1 15 ? 6.285 15.281 0.814 1 96.19 15 MET B O 1
ATOM 5019 N N . LYS B 1 16 ? 5.844 15.453 -1.34 1 93.75 16 LYS B N 1
ATOM 5020 C CA . LYS B 1 16 ? 6.176 14.078 -1.692 1 93.75 16 LYS B CA 1
ATOM 5021 C C . LYS B 1 16 ? 7.684 13.844 -1.614 1 93.75 16 LYS B C 1
ATOM 5023 O O . LYS B 1 16 ? 8.477 14.766 -1.814 1 93.75 16 LYS B O 1
ATOM 5028 N N . GLY B 1 17 ? 8.008 12.609 -1.398 1 88.88 17 GLY B N 1
ATOM 5029 C CA . GLY B 1 17 ? 9.414 12.242 -1.388 1 88.88 17 GLY B CA 1
ATOM 5030 C C . GLY B 1 17 ? 9.977 12 -2.775 1 88.88 17 GLY B C 1
ATOM 5031 O O . GLY B 1 17 ? 9.234 11.984 -3.76 1 88.88 17 GLY B O 1
ATOM 5032 N N . GLY B 1 18 ? 11.25 11.867 -2.809 1 84 18 GLY B N 1
ATOM 5033 C CA . GLY B 1 18 ? 12.039 11.688 -4.02 1 84 18 GLY B CA 1
ATOM 5034 C C . GLY B 1 18 ? 13.352 12.453 -3.994 1 84 18 GLY B C 1
ATOM 5035 O O . GLY B 1 18 ? 13.469 13.477 -3.314 1 84 18 GLY B O 1
ATOM 5036 N N . ILE B 1 19 ? 14.219 12.008 -4.711 1 73.5 19 ILE B N 1
ATOM 5037 C CA . ILE B 1 19 ? 15.57 12.562 -4.66 1 73.5 19 ILE B CA 1
ATOM 5038 C C . ILE B 1 19 ? 15.547 14.023 -5.098 1 73.5 19 ILE B C 1
ATOM 5040 O O . ILE B 1 19 ? 16.266 14.852 -4.547 1 73.5 19 ILE B O 1
ATOM 5044 N N . THR B 1 20 ? 14.648 14.344 -5.969 1 80.31 20 THR B N 1
ATOM 5045 C CA . THR B 1 20 ? 14.609 15.703 -6.5 1 80.31 20 THR B CA 1
ATOM 5046 C C . THR B 1 20 ? 13.875 16.641 -5.543 1 80.31 20 THR B C 1
ATOM 5048 O O . THR B 1 20 ? 13.875 17.859 -5.73 1 80.31 20 THR B O 1
ATOM 5051 N N . SER B 1 21 ? 13.305 16.062 -4.535 1 85.44 21 SER B N 1
ATOM 5052 C CA . SER B 1 21 ? 12.516 16.844 -3.59 1 85.44 21 SER B CA 1
ATOM 5053 C C . SER B 1 21 ? 13.352 17.922 -2.922 1 85.44 21 SER B C 1
ATOM 5055 O O . SER B 1 21 ? 12.883 19.047 -2.742 1 85.44 21 SER B O 1
ATOM 5057 N N . GLY B 1 22 ? 14.586 17.594 -2.656 1 82.19 22 GLY B N 1
ATOM 5058 C CA . GLY B 1 22 ? 15.445 18.547 -1.975 1 82.19 22 GLY B CA 1
ATOM 5059 C C . GLY B 1 22 ? 15.805 19.75 -2.826 1 82.19 22 GLY B C 1
ATOM 5060 O O . GLY B 1 22 ? 16.203 20.797 -2.303 1 82.19 22 GLY B O 1
ATOM 5061 N N . ILE B 1 23 ? 15.547 19.594 -4.102 1 90.31 23 ILE B N 1
ATOM 5062 C CA . ILE B 1 23 ? 15.914 20.656 -5.039 1 90.31 23 ILE B CA 1
ATOM 5063 C C . ILE B 1 23 ? 14.672 21.469 -5.41 1 90.31 23 ILE B C 1
ATOM 5065 O O . ILE B 1 23 ? 14.719 22.703 -5.461 1 90.31 23 ILE B O 1
ATOM 5069 N N . VAL B 1 24 ? 13.609 20.812 -5.574 1 92.69 24 VAL B N 1
ATOM 5070 C CA . VAL B 1 24 ? 12.375 21.422 -6.086 1 92.69 24 VAL B CA 1
ATOM 5071 C C . VAL B 1 24 ? 11.695 22.219 -4.984 1 92.69 24 VAL B C 1
ATOM 5073 O O . VAL B 1 24 ? 11.18 23.312 -5.234 1 92.69 24 VAL B O 1
ATOM 5076 N N . TYR B 1 25 ? 11.734 21.844 -3.758 1 96.94 25 TYR B N 1
ATOM 5077 C CA . TYR B 1 25 ? 10.812 22.297 -2.723 1 96.94 25 TYR B CA 1
ATOM 5078 C C . TYR B 1 25 ? 11.297 23.609 -2.105 1 96.94 25 TYR B C 1
ATOM 5080 O O . TYR B 1 25 ? 10.484 24.453 -1.711 1 96.94 25 TYR B O 1
ATOM 5088 N N . PRO B 1 26 ? 12.594 23.859 -2.025 1 97.25 26 PRO B N 1
ATOM 5089 C CA . PRO B 1 26 ? 13.023 25.078 -1.333 1 97.25 26 PRO B CA 1
ATOM 5090 C C . PRO B 1 26 ? 12.406 26.344 -1.931 1 97.25 26 PRO B C 1
ATOM 5092 O O . PRO B 1 26 ? 11.836 27.156 -1.203 1 97.25 26 PRO B O 1
ATOM 5095 N N . ARG B 1 27 ? 12.438 26.5 -3.219 1 97.44 27 ARG B N 1
ATOM 5096 C CA . ARG B 1 27 ? 11.859 27.703 -3.83 1 97.44 27 ARG B CA 1
ATOM 5097 C C . ARG B 1 27 ? 10.336 27.656 -3.764 1 97.44 27 ARG B C 1
ATOM 5099 O O . ARG B 1 27 ? 9.688 28.703 -3.656 1 97.44 27 ARG B O 1
ATOM 5106 N N . ALA B 1 28 ? 9.781 26.5 -3.828 1 97.75 28 ALA B N 1
ATOM 5107 C CA . ALA B 1 28 ? 8.336 26.375 -3.648 1 97.75 28 ALA B CA 1
ATOM 5108 C C . ALA B 1 28 ? 7.918 26.844 -2.26 1 97.75 28 ALA B C 1
ATOM 5110 O O . ALA B 1 28 ? 6.961 27.609 -2.117 1 97.75 28 ALA B O 1
ATOM 5111 N N . ILE B 1 29 ? 8.625 26.406 -1.242 1 98.25 29 ILE B N 1
ATOM 5112 C CA . ILE B 1 29 ? 8.336 26.75 0.145 1 98.25 29 ILE B CA 1
ATOM 5113 C C . ILE B 1 29 ? 8.438 28.266 0.334 1 98.25 29 ILE B C 1
ATOM 5115 O O . ILE B 1 29 ? 7.57 28.875 0.963 1 98.25 29 ILE B O 1
ATOM 5119 N N . ALA B 1 30 ? 9.484 28.844 -0.201 1 97.69 30 ALA B N 1
ATOM 5120 C CA . ALA B 1 30 ? 9.672 30.281 -0.083 1 97.69 30 ALA B CA 1
ATOM 5121 C C . ALA B 1 30 ? 8.516 31.047 -0.724 1 97.69 30 ALA B C 1
ATOM 5123 O O . ALA B 1 30 ? 8.07 32.062 -0.198 1 97.69 30 ALA B O 1
ATOM 5124 N N . GLU B 1 31 ? 8.094 30.547 -1.843 1 96.5 31 GLU B N 1
ATOM 5125 C CA . GLU B 1 31 ? 6.973 31.188 -2.529 1 96.5 31 GLU B CA 1
ATOM 5126 C C . GLU B 1 31 ? 5.699 31.109 -1.692 1 96.5 31 GLU B C 1
ATOM 5128 O O . GLU B 1 31 ? 4.961 32.094 -1.585 1 96.5 31 GLU B O 1
ATOM 5133 N N . PHE B 1 32 ? 5.402 29.984 -1.101 1 97.25 32 PHE B N 1
ATOM 5134 C CA . PHE B 1 32 ? 4.254 29.859 -0.215 1 97.25 32 PHE B CA 1
ATOM 5135 C C . PHE B 1 32 ? 4.387 30.797 0.982 1 97.25 32 PHE B C 1
ATOM 5137 O O . PHE B 1 32 ? 3.414 31.438 1.388 1 97.25 32 PHE B O 1
ATOM 5144 N N . ALA B 1 33 ? 5.598 30.875 1.503 1 97.06 33 ALA B N 1
ATOM 5145 C CA . ALA B 1 33 ? 5.852 31.625 2.729 1 97.06 33 ALA B CA 1
ATOM 5146 C C . ALA B 1 33 ? 5.73 33.125 2.484 1 97.06 33 ALA B C 1
ATOM 5148 O O . ALA B 1 33 ? 5.59 33.906 3.43 1 97.06 33 ALA B O 1
ATOM 5149 N N . ARG B 1 34 ? 5.805 33.562 1.251 1 94.94 34 ARG B N 1
ATOM 5150 C CA . ARG B 1 34 ? 5.617 34.969 0.936 1 94.94 34 ARG B CA 1
ATOM 5151 C C . ARG B 1 34 ? 4.176 35.406 1.183 1 94.94 34 ARG B C 1
ATOM 5153 O O . ARG B 1 34 ? 3.92 36.531 1.559 1 94.94 34 ARG B O 1
ATOM 5160 N N . ARG B 1 35 ? 3.336 34.438 1.057 1 92.94 35 ARG B N 1
ATOM 5161 C CA . ARG B 1 35 ? 1.92 34.781 1.154 1 92.94 35 ARG B CA 1
ATOM 5162 C C . ARG B 1 35 ? 1.317 34.25 2.447 1 92.94 35 ARG B C 1
ATOM 5164 O O . ARG B 1 35 ? 0.394 34.844 3.004 1 92.94 35 ARG B O 1
ATOM 5171 N N . PHE B 1 36 ? 1.847 33.125 2.918 1 96.5 36 PHE B N 1
ATOM 5172 C CA . PHE B 1 36 ? 1.171 32.438 4.008 1 96.5 36 PHE B CA 1
ATOM 5173 C C . PHE B 1 36 ? 2.119 32.219 5.184 1 96.5 36 PHE B C 1
ATOM 5175 O O . PHE B 1 36 ? 3.338 32.156 5.004 1 96.5 36 PHE B O 1
ATOM 5182 N N . ARG B 1 37 ? 1.555 32.125 6.336 1 96.62 37 ARG B N 1
ATOM 5183 C CA . ARG B 1 37 ? 2.199 31.469 7.461 1 96.62 37 ARG B CA 1
ATOM 5184 C C . ARG B 1 37 ? 1.989 29.953 7.391 1 96.62 37 ARG B C 1
ATOM 5186 O O . ARG B 1 37 ? 0.854 29.484 7.309 1 96.62 37 ARG B O 1
ATOM 5193 N N . LEU B 1 38 ? 3.053 29.219 7.453 1 97.12 38 LEU B N 1
ATOM 5194 C CA . LEU B 1 38 ? 2.945 27.766 7.383 1 97.12 38 LEU B CA 1
ATOM 5195 C C . LEU B 1 38 ? 2.561 27.188 8.734 1 97.12 38 LEU B C 1
ATOM 5197 O O . LEU B 1 38 ? 3.258 27.406 9.734 1 97.12 38 LEU B O 1
ATOM 5201 N N . ARG B 1 39 ? 1.483 26.484 8.75 1 94.81 39 ARG B N 1
ATOM 5202 C CA . ARG B 1 39 ? 0.954 25.984 10.016 1 94.81 39 ARG B CA 1
ATOM 5203 C C . ARG B 1 39 ? 1.266 24.5 10.195 1 94.81 39 ARG B C 1
ATOM 5205 O O . ARG B 1 39 ? 1.757 24.078 11.242 1 94.81 39 ARG B O 1
ATOM 5212 N N . SER B 1 40 ? 0.832 23.688 9.281 1 95.56 40 SER B N 1
ATOM 5213 C CA . SER B 1 40 ? 1.097 22.25 9.281 1 95.56 40 SER B CA 1
ATOM 5214 C C . SER B 1 40 ? 1.917 21.844 8.062 1 95.56 40 SER B C 1
ATOM 5216 O O . SER B 1 40 ? 1.61 22.25 6.938 1 95.56 40 SER B O 1
ATOM 5218 N N . ILE B 1 41 ? 2.98 21.141 8.336 1 97.5 41 ILE B N 1
ATOM 5219 C CA . ILE B 1 41 ? 3.898 20.781 7.266 1 97.5 41 ILE B CA 1
ATOM 5220 C C . ILE B 1 41 ? 4.188 19.281 7.316 1 97.5 41 ILE B C 1
ATOM 5222 O O . ILE B 1 41 ? 4.512 18.75 8.375 1 97.5 41 ILE B O 1
ATOM 5226 N N . GLY B 1 42 ? 4.02 18.594 6.242 1 96.12 42 GLY B N 1
ATOM 5227 C CA . GLY B 1 42 ? 4.254 17.172 6.168 1 96.12 42 GLY B CA 1
ATOM 5228 C C . GLY B 1 42 ? 5.137 16.766 5.004 1 96.12 42 GLY B C 1
ATOM 5229 O O . GLY B 1 42 ? 5.242 17.5 4.016 1 96.12 42 GLY B O 1
ATOM 5230 N N . GLY B 1 43 ? 5.75 15.617 5.129 1 95.56 43 GLY B N 1
ATOM 5231 C CA . GLY B 1 43 ? 6.586 15.102 4.055 1 95.56 43 GLY B CA 1
ATOM 5232 C C . GLY B 1 43 ? 7.082 13.695 4.301 1 95.56 43 GLY B C 1
ATOM 5233 O O . GLY B 1 43 ? 6.953 13.172 5.41 1 95.56 43 GLY B O 1
ATOM 5234 N N . ALA B 1 44 ? 7.617 13.086 3.248 1 95.12 44 ALA B N 1
ATOM 5235 C CA . ALA B 1 44 ? 8.227 11.758 3.307 1 95.12 44 ALA B CA 1
ATOM 5236 C C . ALA B 1 44 ? 9.562 11.734 2.572 1 95.12 44 ALA B C 1
ATOM 5238 O O . ALA B 1 44 ? 9.734 12.422 1.559 1 95.12 44 ALA B O 1
ATOM 5239 N N . SER B 1 45 ? 10.484 10.969 3.084 1 94.75 45 SER B N 1
ATOM 5240 C CA . SER B 1 45 ? 11.797 10.828 2.469 1 94.75 45 SER B CA 1
ATOM 5241 C C . SER B 1 45 ? 12.477 12.18 2.279 1 94.75 45 SER B C 1
ATOM 5243 O O . SER B 1 45 ? 12.586 12.961 3.227 1 94.75 45 SER B O 1
ATOM 5245 N N . ALA B 1 46 ? 12.875 12.508 1.077 1 91.62 46 ALA B N 1
ATOM 5246 C CA . ALA B 1 46 ? 13.5 13.812 0.857 1 91.62 46 ALA B CA 1
ATOM 5247 C C . ALA B 1 46 ? 12.5 14.945 1.061 1 91.62 46 ALA B C 1
ATOM 5249 O O . ALA B 1 46 ? 12.883 16.078 1.361 1 91.62 46 ALA B O 1
ATOM 5250 N N . GLY B 1 47 ? 11.227 14.641 0.925 1 93.44 47 GLY B N 1
ATOM 5251 C CA . GLY B 1 47 ? 10.195 15.609 1.267 1 93.44 47 GLY B CA 1
ATOM 5252 C C . GLY B 1 47 ? 10.148 15.938 2.748 1 93.44 47 GLY B C 1
ATOM 5253 O O . GLY B 1 47 ? 9.734 17.031 3.137 1 93.44 47 GLY B O 1
ATOM 5254 N N . ALA B 1 48 ? 10.57 14.977 3.531 1 94.75 48 ALA B N 1
ATOM 5255 C CA . ALA B 1 48 ? 10.641 15.203 4.973 1 94.75 48 ALA B CA 1
ATOM 5256 C C . ALA B 1 48 ? 11.734 16.203 5.32 1 94.75 48 ALA B C 1
ATOM 5258 O O . ALA B 1 48 ? 11.602 16.984 6.273 1 94.75 48 ALA B O 1
ATOM 5259 N N . ILE B 1 49 ? 12.797 16.219 4.555 1 94.69 49 ILE B N 1
ATOM 5260 C CA . ILE B 1 49 ? 13.867 17.188 4.746 1 94.69 49 ILE B CA 1
ATOM 5261 C C . ILE B 1 49 ? 13.344 18.594 4.449 1 94.69 49 ILE B C 1
ATOM 5263 O O . ILE B 1 49 ? 13.57 19.531 5.23 1 94.69 49 ILE B O 1
ATOM 5267 N N . ALA B 1 50 ? 12.672 18.641 3.373 1 96.62 50 ALA B N 1
ATOM 5268 C CA . ALA B 1 50 ? 12.078 19.922 3.002 1 96.62 50 ALA B CA 1
ATOM 5269 C C . ALA B 1 50 ? 11.055 20.375 4.039 1 96.62 50 ALA B C 1
ATOM 5271 O O . ALA B 1 50 ? 10.992 21.562 4.383 1 96.62 50 ALA B O 1
ATOM 5272 N N . ALA B 1 51 ? 10.273 19.438 4.5 1 97.69 51 ALA B N 1
ATOM 5273 C CA . ALA B 1 51 ? 9.266 19.75 5.512 1 97.69 51 ALA B CA 1
ATOM 5274 C C . ALA B 1 51 ? 9.914 20.25 6.797 1 97.69 51 ALA B C 1
ATOM 5276 O O . ALA B 1 51 ? 9.453 21.234 7.387 1 97.69 51 ALA B O 1
ATOM 5277 N N . ALA B 1 52 ? 10.938 19.578 7.176 1 98.31 52 ALA B N 1
ATOM 5278 C CA . ALA B 1 52 ? 11.656 19.984 8.383 1 98.31 52 ALA B CA 1
ATOM 5279 C C . ALA B 1 52 ? 12.273 21.375 8.203 1 98.31 52 ALA B C 1
ATOM 5281 O O . ALA B 1 52 ? 12.227 22.203 9.109 1 98.31 52 ALA B O 1
ATOM 5282 N N . ALA B 1 53 ? 12.852 21.625 7.059 1 98.25 53 ALA B N 1
ATOM 5283 C CA . ALA B 1 53 ? 13.445 22.938 6.77 1 98.25 53 ALA B CA 1
ATOM 5284 C C . ALA B 1 53 ? 12.383 24.031 6.785 1 98.25 53 ALA B C 1
ATOM 5286 O O . ALA B 1 53 ? 12.609 25.109 7.324 1 98.25 53 ALA B O 1
ATOM 5287 N N . ALA B 1 54 ? 11.266 23.734 6.191 1 98.5 54 ALA B N 1
ATOM 5288 C CA . ALA B 1 54 ? 10.164 24.688 6.188 1 98.5 54 ALA B CA 1
ATOM 5289 C C . ALA B 1 54 ? 9.703 25 7.609 1 98.5 54 ALA B C 1
ATOM 5291 O O . ALA B 1 54 ? 9.453 26.156 7.949 1 98.5 54 ALA B O 1
ATOM 5292 N N . ALA B 1 55 ? 9.562 23.969 8.414 1 98.69 55 ALA B N 1
ATOM 5293 C CA . ALA B 1 55 ? 9.148 24.141 9.805 1 98.69 55 ALA B CA 1
ATOM 5294 C C . ALA B 1 55 ? 10.156 24.984 10.578 1 98.69 55 ALA B C 1
ATOM 5296 O O . ALA B 1 55 ? 9.773 25.859 11.359 1 98.69 55 ALA B O 1
ATOM 5297 N N . ALA B 1 56 ? 11.422 24.703 10.359 1 98.69 56 ALA B N 1
ATOM 5298 C CA . ALA B 1 56 ? 12.477 25.453 11.031 1 98.69 56 ALA B CA 1
ATOM 5299 C C . ALA B 1 56 ? 12.445 26.938 10.625 1 98.69 56 ALA B C 1
ATOM 5301 O O . ALA B 1 56 ? 12.555 27.812 11.477 1 98.69 56 ALA B O 1
ATOM 5302 N N . ALA B 1 57 ? 12.32 27.172 9.336 1 98.69 57 ALA B N 1
ATOM 5303 C CA . ALA B 1 57 ? 12.258 28.547 8.836 1 98.69 57 ALA B CA 1
ATOM 5304 C C . ALA B 1 57 ? 11.055 29.281 9.422 1 98.69 57 ALA B C 1
ATOM 5306 O O . ALA B 1 57 ? 11.164 30.453 9.797 1 98.69 57 ALA B O 1
ATOM 5307 N N . GLN B 1 58 ? 9.914 28.594 9.453 1 98.5 58 GLN B N 1
ATOM 5308 C CA . GLN B 1 58 ? 8.719 29.219 10.016 1 98.5 58 GLN B CA 1
ATOM 5309 C C . GLN B 1 58 ? 8.898 29.516 11.508 1 98.5 58 GLN B C 1
ATOM 5311 O O . GLN B 1 58 ? 8.453 30.547 11.992 1 98.5 58 GLN B O 1
ATOM 5316 N N . TYR B 1 59 ? 9.492 28.562 12.195 1 98.19 59 TYR B N 1
ATOM 5317 C CA . TYR B 1 59 ? 9.82 28.797 13.602 1 98.19 59 TYR B CA 1
ATOM 5318 C C . TYR B 1 59 ? 10.688 30.047 13.758 1 98.19 59 TYR B C 1
ATOM 5320 O O . TYR B 1 59 ? 10.438 30.875 14.625 1 98.19 59 TYR B O 1
ATOM 5328 N N . GLY B 1 60 ? 11.734 30.156 12.977 1 98 60 GLY B N 1
ATOM 5329 C CA . GLY B 1 60 ? 12.578 31.344 12.992 1 98 60 GLY B CA 1
ATOM 5330 C C . GLY B 1 60 ? 11.805 32.625 12.773 1 98 60 GLY B C 1
ATOM 5331 O O . GLY B 1 60 ? 11.984 33.594 13.516 1 98 60 GLY B O 1
ATOM 5332 N N . ARG B 1 61 ? 10.961 32.594 11.797 1 97.38 61 ARG B N 1
ATOM 5333 C CA . ARG B 1 61 ? 10.156 33.781 11.492 1 97.38 61 ARG B CA 1
ATOM 5334 C C . ARG B 1 61 ? 9.258 34.125 12.672 1 97.38 61 ARG B C 1
ATOM 5336 O O . ARG B 1 61 ? 9.117 35.312 13.016 1 97.38 61 ARG B O 1
ATOM 5343 N N . ASN B 1 62 ? 8.609 33.125 13.289 1 96 62 ASN B N 1
ATOM 5344 C CA . ASN B 1 62 ? 7.742 33.375 14.438 1 96 62 ASN B CA 1
ATOM 5345 C C . ASN B 1 62 ? 8.508 34 15.594 1 96 62 ASN B C 1
ATOM 5347 O O . ASN B 1 62 ? 7.914 34.656 16.438 1 96 62 ASN B O 1
ATOM 5351 N N . ASN B 1 63 ? 9.797 33.75 15.617 1 95.56 63 ASN B N 1
ATOM 5352 C CA . ASN B 1 63 ? 10.602 34.219 16.734 1 95.56 63 ASN B CA 1
ATOM 5353 C C . ASN B 1 63 ? 11.531 35.375 16.312 1 95.56 63 ASN B C 1
ATOM 5355 O O . ASN B 1 63 ? 12.57 35.594 16.938 1 95.56 63 ASN B O 1
ATOM 5359 N N . GLY B 1 64 ? 11.219 36 15.242 1 94.62 64 GLY B N 1
ATOM 5360 C CA . GLY B 1 64 ? 11.867 37.219 14.859 1 94.62 64 GLY B CA 1
ATOM 5361 C C . GLY B 1 64 ? 13.047 37.031 13.922 1 94.62 64 GLY B C 1
ATOM 5362 O O . GLY B 1 64 ? 13.797 37.969 13.641 1 94.62 64 GLY B O 1
ATOM 5363 N N . CYS B 1 65 ? 13.328 35.812 13.445 1 95.94 65 CYS B N 1
ATOM 5364 C CA . CYS B 1 65 ? 14.422 35.5 12.523 1 95.94 65 CYS B CA 1
ATOM 5365 C C . CYS B 1 65 ? 13.891 34.906 11.234 1 95.94 65 CYS B C 1
ATOM 5367 O O . CYS B 1 65 ? 13.945 33.688 11.055 1 95.94 65 CYS B O 1
ATOM 5369 N N . ASP B 1 66 ? 13.531 35.75 10.328 1 96.5 66 ASP B N 1
ATOM 5370 C CA . ASP B 1 66 ? 12.984 35.25 9.062 1 96.5 66 ASP B CA 1
ATOM 5371 C C . ASP B 1 66 ? 14.102 34.906 8.078 1 96.5 66 ASP B C 1
ATOM 5373 O O . ASP B 1 66 ? 14.781 35.812 7.57 1 96.5 66 ASP B O 1
ATOM 5377 N N . ARG B 1 67 ? 14.25 33.625 7.766 1 96.75 67 ARG B N 1
ATOM 5378 C CA . ARG B 1 67 ? 15.336 33.219 6.883 1 96.75 67 ARG B CA 1
ATOM 5379 C C . ARG B 1 67 ? 14.797 32.375 5.723 1 96.75 67 ARG B C 1
ATOM 5381 O O . ARG B 1 67 ? 15.453 31.438 5.266 1 96.75 67 ARG B O 1
ATOM 5388 N N . PHE B 1 68 ? 13.617 32.625 5.309 1 97.81 68 PHE B N 1
ATOM 5389 C CA . PHE B 1 68 ? 13.07 31.953 4.133 1 97.81 68 PHE B CA 1
ATOM 5390 C C . PHE B 1 68 ? 13.883 32.281 2.891 1 97.81 68 PHE B C 1
ATOM 5392 O O . PHE B 1 68 ? 13.953 31.484 1.953 1 97.81 68 PHE B O 1
ATOM 5399 N N . ASP B 1 69 ? 14.508 33.375 2.883 1 96.56 69 ASP B N 1
ATOM 5400 C CA . ASP B 1 69 ? 15.391 33.75 1.776 1 96.56 69 ASP B CA 1
ATOM 5401 C C . ASP B 1 69 ? 16.578 32.781 1.667 1 96.56 69 ASP B C 1
ATOM 5403 O O . ASP B 1 69 ? 17.016 32.469 0.562 1 96.56 69 ASP B O 1
ATOM 5407 N N . GLU B 1 70 ? 17.078 32.438 2.777 1 96.06 70 GLU B N 1
ATOM 5408 C CA . GLU B 1 70 ? 18.156 31.453 2.773 1 96.06 70 GLU B CA 1
ATOM 5409 C C . GLU B 1 70 ? 17.688 30.125 2.195 1 96.06 70 GLU B C 1
ATOM 5411 O O . GLU B 1 70 ? 18.422 29.484 1.438 1 96.06 70 GLU B O 1
ATOM 5416 N N . LEU B 1 71 ? 16.562 29.75 2.637 1 95.75 71 LEU B N 1
ATOM 5417 C CA . LEU B 1 71 ? 15.984 28.516 2.102 1 95.75 71 LEU B CA 1
ATOM 5418 C C . LEU B 1 71 ? 15.797 28.625 0.591 1 95.75 71 LEU B C 1
ATOM 5420 O O . LEU B 1 71 ? 16.047 27.656 -0.134 1 95.75 71 LEU B O 1
ATOM 5424 N N . GLU B 1 72 ? 15.375 29.75 0.114 1 96.88 72 GLU B N 1
ATOM 5425 C CA . GLU B 1 72 ? 15.164 29.984 -1.312 1 96.88 72 GLU B CA 1
ATOM 5426 C C . GLU B 1 72 ? 16.469 29.844 -2.094 1 96.88 72 GLU B C 1
ATOM 5428 O O . GLU B 1 72 ? 16.453 29.438 -3.26 1 96.88 72 GLU B O 1
ATOM 5433 N N . GLN B 1 73 ? 17.594 30.047 -1.497 1 96.25 73 GLN B N 1
ATOM 5434 C CA . GLN B 1 73 ? 18.891 30.016 -2.158 1 96.25 73 GLN B CA 1
ATOM 5435 C C . GLN B 1 73 ? 19.547 28.641 -2.01 1 96.25 73 GLN B C 1
ATOM 5437 O O . GLN B 1 73 ? 20.625 28.406 -2.557 1 96.25 73 GLN B O 1
ATOM 5442 N N . LEU B 1 74 ? 18.922 27.766 -1.344 1 95.5 74 LEU B N 1
ATOM 5443 C CA . LEU B 1 74 ? 19.484 26.453 -1.062 1 95.5 74 LEU B CA 1
ATOM 5444 C C . LEU B 1 74 ? 19.859 25.734 -2.354 1 95.5 74 LEU B C 1
ATOM 5446 O O . LEU B 1 74 ? 20.938 25.125 -2.449 1 95.5 74 LEU B O 1
ATOM 5450 N N . PRO B 1 75 ? 18.969 25.766 -3.395 1 94.94 75 PRO B N 1
ATOM 5451 C CA . PRO B 1 75 ? 19.359 25.094 -4.637 1 94.94 75 PRO B CA 1
ATOM 5452 C C . PRO B 1 75 ? 20.656 25.641 -5.234 1 94.94 75 PRO B C 1
ATOM 5454 O O . PRO B 1 75 ? 21.438 24.891 -5.816 1 94.94 75 PRO B O 1
ATOM 5457 N N . GLU B 1 76 ? 20.875 26.906 -5.105 1 94.81 76 GLU B N 1
ATOM 5458 C CA . GLU B 1 76 ? 22.125 27.5 -5.566 1 94.81 76 GLU B CA 1
ATOM 5459 C C . GLU B 1 76 ? 23.312 26.938 -4.801 1 94.81 76 GLU B C 1
ATOM 5461 O O . GLU B 1 76 ? 24.375 26.688 -5.387 1 94.81 76 GLU B O 1
ATOM 5466 N N . TRP B 1 77 ? 23.141 26.812 -3.582 1 93.5 77 TRP B N 1
ATOM 5467 C CA . TRP B 1 77 ? 24.203 26.234 -2.768 1 93.5 77 TRP B CA 1
ATOM 5468 C C . TRP B 1 77 ? 24.453 24.781 -3.168 1 93.5 77 TRP B C 1
ATOM 5470 O O . TRP B 1 77 ? 25.609 24.375 -3.303 1 93.5 77 TRP B O 1
ATOM 5480 N N . LEU B 1 78 ? 23.422 24.016 -3.273 1 91.5 78 LEU B N 1
ATOM 5481 C CA . LEU B 1 78 ? 23.531 22.609 -3.645 1 91.5 78 LEU B CA 1
ATOM 5482 C C . LEU B 1 78 ? 24.203 22.453 -5.008 1 91.5 78 LEU B C 1
ATOM 5484 O O . LEU B 1 78 ? 24.906 21.484 -5.254 1 91.5 78 LEU B O 1
ATOM 5488 N N . ALA B 1 79 ? 23.953 23.422 -5.875 1 92.38 79 ALA B N 1
ATOM 5489 C CA . ALA B 1 79 ? 24.469 23.375 -7.242 1 92.38 79 ALA B CA 1
ATOM 5490 C C . ALA B 1 79 ? 25.938 23.766 -7.289 1 92.38 79 ALA B C 1
ATOM 5492 O O . ALA B 1 79 ? 26.625 23.516 -8.289 1 92.38 79 ALA B O 1
ATOM 5493 N N . GLY B 1 80 ? 26.375 24.281 -6.242 1 89.56 80 GLY B N 1
ATOM 5494 C CA . GLY B 1 80 ? 27.766 24.719 -6.223 1 89.56 80 GLY B CA 1
ATOM 5495 C C . GLY B 1 80 ? 28.75 23.578 -6.223 1 89.56 80 GLY B C 1
ATOM 5496 O O . GLY B 1 80 ? 28.469 22.5 -5.707 1 89.56 80 GLY B O 1
ATOM 5497 N N . ASP B 1 81 ? 29.891 23.672 -6.957 1 82.25 81 ASP B N 1
ATOM 5498 C CA . ASP B 1 81 ? 30.891 22.609 -7.02 1 82.25 81 ASP B CA 1
ATOM 5499 C C . ASP B 1 81 ? 32.219 23.062 -6.414 1 82.25 81 ASP B C 1
ATOM 5501 O O . ASP B 1 81 ? 33.062 22.25 -6.07 1 82.25 81 ASP B O 1
ATOM 5505 N N . GLU B 1 82 ? 32.375 24.344 -6.082 1 78.62 82 GLU B N 1
ATOM 5506 C CA . GLU B 1 82 ? 33.625 24.906 -5.523 1 78.62 82 GLU B CA 1
ATOM 5507 C C . GLU B 1 82 ? 34.844 24.344 -6.223 1 78.62 82 GLU B C 1
ATOM 5509 O O . GLU B 1 82 ? 35.812 23.953 -5.566 1 78.62 82 GLU B O 1
ATOM 5514 N N . GLY B 1 83 ? 34.844 24.109 -7.484 1 76.06 83 GLY B N 1
ATOM 5515 C CA . GLY B 1 83 ? 35.969 23.625 -8.258 1 76.06 83 GLY B CA 1
ATOM 5516 C C . GLY B 1 83 ? 36.062 22.109 -8.289 1 76.06 83 GLY B C 1
ATOM 5517 O O . GLY B 1 83 ? 37 21.547 -8.883 1 76.06 83 GLY B O 1
ATOM 5518 N N . MET B 1 84 ? 35.188 21.531 -7.648 1 78.44 84 MET B N 1
ATOM 5519 C CA . MET B 1 84 ? 35.188 20.062 -7.629 1 78.44 84 MET B CA 1
ATOM 5520 C C . MET B 1 84 ? 34.406 19.5 -8.805 1 78.44 84 MET B C 1
ATOM 5522 O O . MET B 1 84 ? 33.562 20.203 -9.391 1 78.44 84 MET B O 1
ATOM 5526 N N . PRO B 1 85 ? 34.625 18.297 -9.125 1 77.12 85 PRO B N 1
ATOM 5527 C CA . PRO B 1 85 ? 33.969 17.703 -10.289 1 77.12 85 PRO B CA 1
ATOM 5528 C C . PRO B 1 85 ? 32.469 17.469 -10.07 1 77.12 85 PRO B C 1
ATOM 5530 O O . PRO B 1 85 ? 31.719 17.344 -11.039 1 77.12 85 PRO B O 1
ATOM 5533 N N . HIS B 1 86 ? 32.188 17.406 -8.867 1 84.88 86 HIS B N 1
ATOM 5534 C CA . HIS B 1 86 ? 30.766 17.141 -8.586 1 84.88 86 HIS B CA 1
ATOM 5535 C C . HIS B 1 86 ? 30.156 18.266 -7.754 1 84.88 86 HIS B C 1
ATOM 5537 O O . HIS B 1 86 ? 30.859 18.969 -7.023 1 84.88 86 HIS B O 1
ATOM 5543 N N . THR B 1 87 ? 28.828 18.375 -7.895 1 88.38 87 THR B N 1
ATOM 5544 C CA . THR B 1 87 ? 28.109 19.375 -7.137 1 88.38 87 THR B CA 1
ATOM 5545 C C . THR B 1 87 ? 28.047 19 -5.66 1 88.38 87 THR B C 1
ATOM 5547 O O . THR B 1 87 ? 28.375 17.875 -5.285 1 88.38 87 THR B O 1
ATOM 5550 N N . ARG B 1 88 ? 27.703 19.969 -4.812 1 90.5 88 ARG B N 1
ATOM 5551 C CA . ARG B 1 88 ? 27.578 19.719 -3.381 1 90.5 88 ARG B CA 1
ATOM 5552 C C . ARG B 1 88 ? 26.453 18.719 -3.092 1 90.5 88 ARG B C 1
ATOM 5554 O O . ARG B 1 88 ? 26.5 17.984 -2.094 1 90.5 88 ARG B O 1
ATOM 5561 N N . LEU B 1 89 ? 25.5 18.719 -4.02 1 89.38 89 LEU B N 1
ATOM 5562 C CA . LEU B 1 89 ? 24.406 17.766 -3.857 1 89.38 89 LEU B CA 1
ATOM 5563 C C . LEU B 1 89 ? 24.938 16.344 -3.738 1 89.38 89 LEU B C 1
ATOM 5565 O O . LEU B 1 89 ? 24.578 15.609 -2.816 1 89.38 89 LEU B O 1
ATOM 5569 N N . LEU B 1 90 ? 25.781 15.977 -4.621 1 88.75 90 LEU B N 1
ATOM 5570 C CA . LEU B 1 90 ? 26.359 14.633 -4.594 1 88.75 90 LEU B CA 1
ATOM 5571 C C . LEU B 1 90 ? 27.297 14.469 -3.406 1 88.75 90 LEU B C 1
ATOM 5573 O O . LEU B 1 90 ? 27.375 13.391 -2.811 1 88.75 90 LEU B O 1
ATOM 5577 N N . ARG B 1 91 ? 27.953 15.508 -3.059 1 90.5 91 ARG B N 1
ATOM 5578 C CA . ARG B 1 91 ? 29 15.43 -2.041 1 90.5 91 ARG B CA 1
ATOM 5579 C C . ARG B 1 91 ? 28.391 15.305 -0.646 1 90.5 91 ARG B C 1
ATOM 5581 O O . ARG B 1 91 ? 29.094 14.992 0.314 1 90.5 91 ARG B O 1
ATOM 5588 N N . LEU B 1 92 ? 27.141 15.594 -0.514 1 91.31 92 LEU B N 1
ATOM 5589 C CA . LEU B 1 92 ? 26.469 15.383 0.756 1 91.31 92 LEU B CA 1
ATOM 5590 C C . LEU B 1 92 ? 26.438 13.898 1.114 1 91.31 92 LEU B C 1
ATOM 5592 O O . LEU B 1 92 ? 26.328 13.539 2.289 1 91.31 92 LEU B O 1
ATOM 5596 N N . PHE B 1 93 ? 26.5 13.094 0.111 1 91.88 93 PHE B N 1
ATOM 5597 C CA . PHE B 1 93 ? 26.469 11.648 0.32 1 91.88 93 PHE B CA 1
ATOM 5598 C C . PHE B 1 93 ? 27.891 11.086 0.35 1 91.88 93 PHE B C 1
ATOM 5600 O O . PHE B 1 93 ? 28.531 10.953 -0.693 1 91.88 93 PHE B O 1
ATOM 5607 N N . GLN B 1 94 ? 28.297 10.797 1.521 1 94.25 94 GLN B N 1
ATOM 5608 C CA . GLN B 1 94 ? 29.641 10.281 1.719 1 94.25 94 GLN B CA 1
ATOM 5609 C C . GLN B 1 94 ? 29.609 8.828 2.172 1 94.25 94 GLN B C 1
ATOM 5611 O O . GLN B 1 94 ? 29.078 8.516 3.232 1 94.25 94 GLN B O 1
ATOM 5616 N N . PRO B 1 95 ? 30.188 7.973 1.353 1 94.56 95 PRO B N 1
ATOM 5617 C CA . PRO B 1 95 ? 30.219 6.555 1.73 1 94.56 95 PRO B CA 1
ATOM 5618 C C . PRO B 1 95 ? 31.203 6.258 2.854 1 94.56 95 PRO B C 1
ATOM 5620 O O . PRO B 1 95 ? 32.219 6.957 2.994 1 94.56 95 PRO B O 1
ATOM 5623 N N . ARG B 1 96 ? 30.891 5.289 3.598 1 93.94 96 ARG B N 1
ATOM 5624 C CA . ARG B 1 96 ? 31.891 4.773 4.527 1 93.94 96 ARG B CA 1
ATOM 5625 C C . ARG B 1 96 ? 33.156 4.309 3.791 1 93.94 96 ARG B C 1
ATOM 5627 O O . ARG B 1 96 ? 33.062 3.912 2.625 1 93.94 96 ARG B O 1
ATOM 5634 N N . GLN B 1 97 ? 34.219 4.293 4.461 1 91.75 97 GLN B N 1
ATOM 5635 C CA . GLN B 1 97 ? 35.5 4.004 3.826 1 91.75 97 GLN B CA 1
ATOM 5636 C C . GLN B 1 97 ? 35.5 2.641 3.145 1 91.75 97 GLN B C 1
ATOM 5638 O O . GLN B 1 97 ? 35.906 2.514 1.985 1 91.75 97 GLN B O 1
ATOM 5643 N N . ARG B 1 98 ? 34.938 1.687 3.768 1 93.06 98 ARG B N 1
ATOM 5644 C CA . ARG B 1 98 ? 34.938 0.322 3.248 1 93.06 98 ARG B CA 1
ATOM 5645 C C . ARG B 1 98 ? 34 0.181 2.072 1 93.06 98 ARG B C 1
ATOM 5647 O O . ARG B 1 98 ? 34.094 -0.769 1.292 1 93.06 98 ARG B O 1
ATOM 5654 N N . LEU B 1 99 ? 33.094 1.139 1.932 1 96.12 99 LEU B N 1
ATOM 5655 C CA . LEU B 1 99 ? 32.062 1.014 0.915 1 96.12 99 LEU B CA 1
ATOM 5656 C C . LEU B 1 99 ? 32.281 2.031 -0.202 1 96.12 99 LEU B C 1
ATOM 5658 O O . LEU B 1 99 ? 31.406 2.184 -1.075 1 96.12 99 LEU B O 1
ATOM 5662 N N . ARG B 1 100 ? 33.406 2.697 -0.237 1 94.62 100 ARG B N 1
ATOM 5663 C CA . ARG B 1 100 ? 33.719 3.695 -1.252 1 94.62 100 ARG B CA 1
ATOM 5664 C C . ARG B 1 100 ? 33.75 3.07 -2.645 1 94.62 100 ARG B C 1
ATOM 5666 O O . ARG B 1 100 ? 33.219 3.633 -3.592 1 94.62 100 ARG B O 1
ATOM 5673 N N . PRO B 1 101 ? 34.375 1.843 -2.771 1 95.5 101 PRO B N 1
ATOM 5674 C CA . PRO B 1 101 ? 34.375 1.247 -4.109 1 95.5 101 PRO B CA 1
ATOM 5675 C C . PRO B 1 101 ? 32.969 0.936 -4.621 1 95.5 101 PRO B C 1
ATOM 5677 O O . PRO B 1 101 ? 32.688 1.144 -5.801 1 95.5 101 PRO B O 1
ATOM 5680 N N . LEU B 1 102 ? 32.188 0.462 -3.727 1 95.62 102 LEU B N 1
ATOM 5681 C CA . LEU B 1 102 ? 30.828 0.162 -4.113 1 95.62 102 LEU B CA 1
ATOM 5682 C C . LEU B 1 102 ? 30.078 1.432 -4.52 1 95.62 102 LEU B C 1
ATOM 5684 O O . LEU B 1 102 ? 29.344 1.434 -5.504 1 95.62 102 LEU B O 1
ATOM 5688 N N . TYR B 1 103 ? 30.281 2.467 -3.74 1 93.56 103 TYR B N 1
ATOM 5689 C CA . TYR B 1 103 ? 29.656 3.754 -4.02 1 93.56 103 TYR B CA 1
ATOM 5690 C C . TYR B 1 103 ? 30.078 4.281 -5.383 1 93.56 103 TYR B C 1
ATOM 5692 O O . TYR B 1 103 ? 29.234 4.723 -6.172 1 93.56 103 TYR B O 1
ATOM 5700 N N . ARG B 1 104 ? 31.297 4.246 -5.699 1 91.75 104 ARG B N 1
ATOM 5701 C CA . ARG B 1 104 ? 31.812 4.727 -6.977 1 91.75 104 ARG B CA 1
ATOM 5702 C C . ARG B 1 104 ? 31.297 3.871 -8.133 1 91.75 104 ARG B C 1
ATOM 5704 O O . ARG B 1 104 ? 31.062 4.379 -9.227 1 91.75 104 ARG B O 1
ATOM 5711 N N . TRP B 1 105 ? 31.203 2.559 -7.844 1 93 105 TRP B N 1
ATOM 5712 C CA . TRP B 1 105 ? 30.625 1.657 -8.836 1 93 105 TRP B CA 1
ATOM 5713 C C . TRP B 1 105 ? 29.188 2.039 -9.156 1 93 105 TRP B C 1
ATOM 5715 O O . TRP B 1 105 ? 28.797 2.107 -10.32 1 93 105 TRP B O 1
ATOM 5725 N N . LEU B 1 106 ? 28.453 2.309 -8.117 1 89.88 106 LEU B N 1
ATOM 5726 C CA . LEU B 1 106 ? 27.047 2.697 -8.281 1 89.88 106 LEU B CA 1
ATOM 5727 C C . LEU B 1 106 ? 26.938 4.004 -9.055 1 89.88 106 LEU B C 1
ATOM 5729 O O . LEU B 1 106 ? 26.141 4.109 -9.992 1 89.88 106 LEU B O 1
ATOM 5733 N N . LEU B 1 107 ? 27.734 4.984 -8.734 1 86.44 107 LEU B N 1
ATOM 5734 C CA . LEU B 1 107 ? 27.688 6.293 -9.375 1 86.44 107 LEU B CA 1
ATOM 5735 C C . LEU B 1 107 ? 28.094 6.191 -10.844 1 86.44 107 LEU B C 1
ATOM 5737 O O . LEU B 1 107 ? 27.516 6.859 -11.703 1 86.44 107 LEU B O 1
ATOM 5741 N N . GLY B 1 108 ? 29.078 5.391 -11.078 1 81.94 108 GLY B N 1
ATOM 5742 C CA . GLY B 1 108 ? 29.547 5.223 -12.445 1 81.94 108 GLY B CA 1
ATOM 5743 C C . GLY B 1 108 ? 28.531 4.543 -13.344 1 81.94 108 GLY B C 1
ATOM 5744 O O . GLY B 1 108 ? 28.469 4.82 -14.539 1 81.94 108 GLY B O 1
ATOM 5745 N N . GLY B 1 109 ? 27.703 3.66 -12.711 1 78.12 109 GLY B N 1
ATOM 5746 C CA . GLY B 1 109 ? 26.703 2.93 -13.484 1 78.12 109 GLY B CA 1
ATOM 5747 C C . GLY B 1 109 ? 25.453 3.738 -13.766 1 78.12 109 GLY B C 1
ATOM 5748 O O . GLY B 1 109 ? 24.781 3.514 -14.766 1 78.12 109 GLY B O 1
ATOM 5749 N N . LEU B 1 110 ? 25 4.551 -12.844 1 72.38 110 LEU B N 1
ATOM 5750 C CA . LEU B 1 110 ? 23.75 5.305 -12.969 1 72.38 110 LEU B CA 1
ATOM 5751 C C . LEU B 1 110 ? 23.906 6.426 -13.992 1 72.38 110 LEU B C 1
ATOM 5753 O O . LEU B 1 110 ? 22.906 7.031 -14.398 1 72.38 110 LEU B O 1
ATOM 5757 N N . SER B 1 111 ? 25 6.625 -14.555 1 59.88 111 SER B N 1
ATOM 5758 C CA . SER B 1 111 ? 25.203 7.723 -15.5 1 59.88 111 SER B CA 1
ATOM 5759 C C . SER B 1 111 ? 24.281 7.566 -16.719 1 59.88 111 SER B C 1
ATOM 5761 O O . SER B 1 111 ? 23.859 6.457 -17.031 1 59.88 111 SER B O 1
ATOM 5763 N N . GLU B 1 112 ? 23.516 8.695 -17.172 1 56.5 112 GLU B N 1
ATOM 5764 C CA . GLU B 1 112 ? 22.453 9.109 -18.078 1 56.5 112 GLU B CA 1
ATOM 5765 C C . GLU B 1 112 ? 22.547 8.375 -19.422 1 56.5 112 GLU B C 1
ATOM 5767 O O . GLU B 1 112 ? 21.75 8.633 -20.328 1 56.5 112 GLU B O 1
ATOM 5772 N N . SER B 1 113 ? 23.469 7.484 -19.672 1 54.03 113 SER B N 1
ATOM 5773 C CA . SER B 1 113 ? 23.531 7.297 -21.109 1 54.03 113 SER B CA 1
ATOM 5774 C C . SER B 1 113 ? 22.5 6.285 -21.578 1 54.03 113 SER B C 1
ATOM 5776 O O . SER B 1 113 ? 22.156 5.355 -20.859 1 54.03 113 SER B O 1
ATOM 5778 N N . THR B 1 114 ? 21.562 6.805 -22.391 1 56.22 114 THR B N 1
ATOM 5779 C CA . THR B 1 114 ? 20.578 6.09 -23.188 1 56.22 114 THR B CA 1
ATOM 5780 C C . THR B 1 114 ? 21.219 4.895 -23.891 1 56.22 114 THR B C 1
ATOM 5782 O O . THR B 1 114 ? 21.438 4.914 -25.109 1 56.22 114 THR B O 1
ATOM 5785 N N . TYR B 1 115 ? 22.062 4.199 -23.219 1 59.88 115 TYR B N 1
ATOM 5786 C CA . TYR B 1 115 ? 22.688 3.09 -23.938 1 59.88 115 TYR B CA 1
ATOM 5787 C C . TYR B 1 115 ? 21.766 1.874 -23.969 1 59.88 115 TYR B C 1
ATOM 5789 O O . TYR B 1 115 ? 20.812 1.798 -23.203 1 59.88 115 TYR B O 1
ATOM 5797 N N . SER B 1 116 ? 22.016 1.149 -25 1 70.31 116 SER B N 1
ATOM 5798 C CA . SER B 1 116 ? 21.359 -0.157 -25.062 1 70.31 116 SER B CA 1
ATOM 5799 C C . SER B 1 116 ? 21.609 -0.947 -23.781 1 70.31 116 SER B C 1
ATOM 5801 O O . SER B 1 116 ? 22.547 -0.677 -23.047 1 70.31 116 SER B O 1
ATOM 5803 N N . ARG B 1 117 ? 20.812 -1.725 -23.375 1 73.94 117 ARG B N 1
ATOM 5804 C CA . ARG B 1 117 ? 20.859 -2.521 -22.156 1 73.94 117 ARG B CA 1
ATOM 5805 C C . ARG B 1 117 ? 22.172 -3.289 -22.047 1 73.94 117 ARG B C 1
ATOM 5807 O O . ARG B 1 117 ? 22.75 -3.389 -20.969 1 73.94 117 ARG B O 1
ATOM 5814 N N . TRP B 1 118 ? 22.672 -3.748 -23.203 1 78.56 118 TRP B N 1
ATOM 5815 C CA . TRP B 1 118 ? 23.875 -4.559 -23.188 1 78.56 118 TRP B CA 1
ATOM 5816 C C . TRP B 1 118 ? 25.109 -3.693 -22.938 1 78.56 118 TRP B C 1
ATOM 5818 O O . TRP B 1 118 ? 26.031 -4.109 -22.234 1 78.56 118 TRP B O 1
ATOM 5828 N N . ARG B 1 119 ? 25.172 -2.547 -23.469 1 81.19 119 ARG B N 1
ATOM 5829 C CA . ARG B 1 119 ? 26.297 -1.64 -23.25 1 81.19 119 ARG B CA 1
ATOM 5830 C C . ARG B 1 119 ? 26.344 -1.179 -21.797 1 81.19 119 ARG B C 1
ATOM 5832 O O . ARG B 1 119 ? 27.422 -1.026 -21.219 1 81.19 119 ARG B O 1
ATOM 5839 N N . THR B 1 120 ? 25.172 -1.076 -21.281 1 83 120 THR B N 1
ATOM 5840 C CA . THR B 1 120 ? 25.094 -0.667 -19.891 1 83 120 THR B CA 1
ATOM 5841 C C . THR B 1 120 ? 25.609 -1.774 -18.969 1 83 120 THR B C 1
ATOM 5843 O O . THR B 1 120 ? 26.359 -1.51 -18.031 1 83 120 THR B O 1
ATOM 5846 N N . ALA B 1 121 ? 25.281 -2.971 -19.312 1 85.5 121 ALA B N 1
ATOM 5847 C CA . ALA B 1 121 ? 25.75 -4.098 -18.5 1 85.5 121 ALA B CA 1
ATOM 5848 C C . ALA B 1 121 ? 27.266 -4.254 -18.578 1 85.5 121 ALA B C 1
ATOM 5850 O O . ALA B 1 121 ? 27.922 -4.523 -17.578 1 85.5 121 ALA B O 1
ATOM 5851 N N . LEU B 1 122 ? 27.766 -4.125 -19.766 1 86.88 122 LEU B N 1
ATOM 5852 C CA . LEU B 1 122 ? 29.203 -4.227 -19.984 1 86.88 122 LEU B CA 1
ATOM 5853 C C . LEU B 1 122 ? 29.938 -3.135 -19.219 1 86.88 122 LEU B C 1
ATOM 5855 O O . LEU B 1 122 ? 30.984 -3.393 -18.609 1 86.88 122 LEU B O 1
ATOM 5859 N N . ARG B 1 123 ? 29.391 -2.006 -19.281 1 87.75 123 ARG B N 1
ATOM 5860 C CA . ARG B 1 123 ? 30 -0.897 -18.547 1 87.75 123 ARG B CA 1
ATOM 5861 C C . ARG B 1 123 ? 30.016 -1.173 -17.047 1 87.75 123 ARG B C 1
ATOM 5863 O O . ARG B 1 123 ? 31.016 -0.922 -16.375 1 87.75 123 ARG B O 1
ATOM 5870 N N . TRP B 1 124 ? 28.969 -1.705 -16.547 1 90.56 124 TRP B N 1
ATOM 5871 C CA . TRP B 1 124 ? 28.875 -2.029 -15.125 1 90.56 124 TRP B CA 1
ATOM 5872 C C . TRP B 1 124 ? 29.891 -3.098 -14.742 1 90.56 124 TRP B C 1
ATOM 5874 O O . TRP B 1 124 ? 30.531 -3.004 -13.695 1 90.56 124 TRP B O 1
ATOM 5884 N N . ALA B 1 125 ? 30.047 -3.998 -15.617 1 92.44 125 ALA B N 1
ATOM 5885 C CA . ALA B 1 125 ? 30.984 -5.082 -15.359 1 92.44 125 ALA B CA 1
ATOM 5886 C C . ALA B 1 125 ? 32.438 -4.582 -15.398 1 92.44 125 ALA B C 1
ATOM 5888 O O . ALA B 1 125 ? 33.25 -4.977 -14.57 1 92.44 125 ALA B O 1
ATOM 5889 N N . LEU B 1 126 ? 32.688 -3.744 -16.344 1 92.94 126 LEU B N 1
ATOM 5890 C CA . LEU B 1 126 ? 34.031 -3.176 -16.453 1 92.94 126 LEU B CA 1
ATOM 5891 C C . LEU B 1 126 ? 34.344 -2.297 -15.258 1 92.94 126 LEU B C 1
ATOM 5893 O O . LEU B 1 126 ? 35.469 -2.324 -14.742 1 92.94 126 LEU B O 1
ATOM 5897 N N . LEU B 1 127 ? 33.344 -1.6 -14.828 1 93.56 127 LEU B N 1
ATOM 5898 C CA . LEU B 1 127 ? 33.531 -0.749 -13.664 1 93.56 127 LEU B CA 1
ATOM 5899 C C . LEU B 1 127 ? 33.719 -1.589 -12.406 1 93.56 127 LEU B C 1
ATOM 5901 O O . LEU B 1 127 ? 34.469 -1.194 -11.492 1 93.56 127 LEU B O 1
ATOM 5905 N N . ALA B 1 128 ? 33.094 -2.682 -12.383 1 96.06 128 ALA B N 1
ATOM 5906 C CA . ALA B 1 128 ? 33.25 -3.582 -11.25 1 96.06 128 ALA B CA 1
ATOM 5907 C C . ALA B 1 128 ? 34.688 -4.078 -11.156 1 96.06 128 ALA B C 1
ATOM 5909 O O . ALA B 1 128 ? 35.281 -4.121 -10.062 1 96.06 128 ALA B O 1
ATOM 5910 N N . ALA B 1 129 ? 35.25 -4.402 -12.266 1 96.12 129 ALA B N 1
ATOM 5911 C CA . ALA B 1 129 ? 36.625 -4.867 -12.305 1 96.12 129 ALA B CA 1
ATOM 5912 C C . ALA B 1 129 ? 37.594 -3.762 -11.875 1 96.12 129 ALA B C 1
ATOM 5914 O O . ALA B 1 129 ? 38.594 -4.027 -11.195 1 96.12 129 ALA B O 1
ATOM 5915 N N . ARG B 1 130 ? 37.25 -2.6 -12.203 1 94.62 130 ARG B N 1
ATOM 5916 C CA . ARG B 1 130 ? 38.125 -1.462 -11.898 1 94.62 130 ARG B CA 1
ATOM 5917 C C . ARG B 1 130 ? 38.031 -1.092 -10.422 1 94.62 130 ARG B C 1
ATOM 5919 O O . ARG B 1 130 ? 39.031 -0.745 -9.805 1 94.62 130 ARG B O 1
ATOM 5926 N N . ARG B 1 131 ? 36.875 -1.189 -9.875 1 94.31 131 ARG B N 1
ATOM 5927 C CA . ARG B 1 131 ? 36.656 -0.697 -8.516 1 94.31 131 ARG B CA 1
ATOM 5928 C C . ARG B 1 131 ? 36.938 -1.781 -7.488 1 94.31 131 ARG B C 1
ATOM 5930 O O . ARG B 1 131 ? 37.188 -1.483 -6.316 1 94.31 131 ARG B O 1
ATOM 5937 N N . PHE B 1 132 ? 36.938 -2.938 -7.945 1 96.31 132 PHE B N 1
ATOM 5938 C CA . PHE B 1 132 ? 37.281 -4.066 -7.086 1 96.31 132 PHE B CA 1
ATOM 5939 C C . PHE B 1 132 ? 38.438 -4.879 -7.68 1 96.31 132 PHE B C 1
ATOM 5941 O O . PHE B 1 132 ? 38.25 -6.031 -8.07 1 96.31 132 PHE B O 1
ATOM 5948 N N . PRO B 1 133 ? 39.562 -4.367 -7.574 1 95.06 133 PRO B N 1
ATOM 5949 C CA . PRO B 1 133 ? 40.719 -4.969 -8.266 1 95.06 133 PRO B CA 1
ATOM 5950 C C . PRO B 1 133 ? 41.156 -6.301 -7.656 1 95.06 133 PRO B C 1
ATOM 5952 O O . PRO B 1 133 ? 41.562 -7.215 -8.383 1 95.06 133 PRO B O 1
ATOM 5955 N N . LEU B 1 134 ? 41.062 -6.414 -6.363 1 95.19 134 LEU B N 1
ATOM 5956 C CA . LEU B 1 134 ? 41.531 -7.641 -5.73 1 95.19 134 LEU B CA 1
ATOM 5957 C C . LEU B 1 134 ? 40.656 -8.82 -6.105 1 95.19 134 LEU B C 1
ATOM 5959 O O . LEU B 1 134 ? 41.125 -9.852 -6.566 1 95.19 134 LEU B O 1
ATOM 5963 N N . PRO B 1 135 ? 39.375 -8.633 -5.945 1 95.31 135 PRO B N 1
ATOM 5964 C CA . PRO B 1 135 ? 38.531 -9.719 -6.438 1 95.31 135 PRO B CA 1
ATOM 5965 C C . PRO B 1 135 ? 38.656 -9.953 -7.938 1 95.31 135 PRO B C 1
ATOM 5967 O O . PRO B 1 135 ? 38.594 -11.094 -8.406 1 95.31 135 PRO B O 1
ATOM 5970 N N . ALA B 1 136 ? 38.812 -8.93 -8.648 1 95.44 136 ALA B N 1
ATOM 5971 C CA . ALA B 1 136 ? 39 -9.055 -10.094 1 95.44 136 ALA B CA 1
ATOM 5972 C C . ALA B 1 136 ? 40.25 -9.859 -10.398 1 95.44 136 ALA B C 1
ATOM 5974 O O . ALA B 1 136 ? 40.25 -10.773 -11.227 1 95.44 136 ALA B O 1
ATOM 5975 N N . LEU B 1 137 ? 41.344 -9.508 -9.75 1 95.62 137 LEU B N 1
ATOM 5976 C CA . LEU B 1 137 ? 42.594 -10.211 -9.945 1 95.62 137 LEU B CA 1
ATOM 5977 C C . LEU B 1 137 ? 42.5 -11.664 -9.5 1 95.62 137 LEU B C 1
ATOM 5979 O O . LEU B 1 137 ? 43.094 -12.555 -10.117 1 95.62 137 LEU B O 1
ATOM 5983 N N . ALA B 1 138 ? 41.781 -11.836 -8.43 1 95.5 138 ALA B N 1
ATOM 5984 C CA . ALA B 1 138 ? 41.562 -13.211 -7.984 1 95.5 138 ALA B CA 1
ATOM 5985 C C . ALA B 1 138 ? 40.844 -14.023 -9.047 1 95.5 138 ALA B C 1
ATOM 5987 O O . ALA B 1 138 ? 41.125 -15.195 -9.258 1 95.5 138 ALA B O 1
ATOM 5988 N N . GLY B 1 139 ? 39.906 -13.375 -9.68 1 91.88 139 GLY B N 1
ATOM 5989 C CA . GLY B 1 139 ? 39.219 -14.039 -10.781 1 91.88 139 GLY B CA 1
ATOM 5990 C C . GLY B 1 139 ? 40.156 -14.391 -11.93 1 91.88 139 GLY B C 1
ATOM 5991 O O . GLY B 1 139 ? 40.062 -15.484 -12.492 1 91.88 139 GLY B O 1
ATOM 5992 N N . LEU B 1 140 ? 41.031 -13.516 -12.242 1 92.56 140 LEU B N 1
ATOM 5993 C CA . LEU B 1 140 ? 42 -13.742 -13.305 1 92.56 140 LEU B CA 1
ATOM 5994 C C . LEU B 1 140 ? 42.938 -14.898 -12.953 1 92.56 140 LEU B C 1
ATOM 5996 O O . LEU B 1 140 ? 43.188 -15.758 -13.789 1 92.56 140 LEU B O 1
ATOM 6000 N N . VAL B 1 141 ? 43.375 -14.969 -11.742 1 93.12 141 VAL B N 1
ATOM 6001 C CA . VAL B 1 141 ? 44.312 -16.016 -11.289 1 93.12 141 VAL B CA 1
ATOM 6002 C C . VAL B 1 141 ? 43.625 -17.375 -11.344 1 93.12 141 VAL B C 1
ATOM 6004 O O . VAL B 1 141 ? 44.219 -18.359 -11.789 1 93.12 141 VAL B O 1
ATOM 6007 N N . ILE B 1 142 ? 42.406 -17.328 -10.906 1 90.19 142 ILE B N 1
ATOM 6008 C CA . ILE B 1 142 ? 41.625 -18.578 -10.93 1 90.19 142 ILE B CA 1
ATOM 6009 C C . ILE B 1 142 ? 41.469 -19.047 -12.375 1 90.19 142 ILE B C 1
ATOM 6011 O O . ILE B 1 142 ? 41.625 -20.234 -12.672 1 90.19 142 ILE B O 1
ATOM 6015 N N . ALA B 1 143 ? 41.219 -18.109 -13.281 1 86.5 143 ALA B N 1
ATOM 6016 C CA . ALA B 1 143 ? 41.031 -18.453 -14.688 1 86.5 143 ALA B CA 1
ATOM 6017 C C . ALA B 1 143 ? 42.312 -18.969 -15.305 1 86.5 143 ALA B C 1
ATOM 6019 O O . ALA B 1 143 ? 42.312 -19.953 -16.047 1 86.5 143 ALA B O 1
ATOM 6020 N N . LEU B 1 144 ? 43.406 -18.312 -15 1 85.94 144 LEU B N 1
ATOM 6021 C CA . LEU B 1 144 ? 44.688 -18.719 -15.531 1 85.94 144 LEU B CA 1
ATOM 6022 C C . LEU B 1 144 ? 45.125 -20.078 -14.984 1 85.94 144 LEU B C 1
ATOM 6024 O O . LEU B 1 144 ? 45.688 -20.906 -15.711 1 85.94 144 LEU B O 1
ATOM 6028 N N . ALA B 1 145 ? 44.844 -20.234 -13.727 1 85.62 145 ALA B N 1
ATOM 6029 C CA . ALA B 1 145 ? 45.156 -21.531 -13.109 1 85.62 145 ALA B CA 1
ATOM 6030 C C . ALA B 1 145 ? 44.344 -22.641 -13.75 1 85.62 145 ALA B C 1
ATOM 6032 O O . ALA B 1 145 ? 44.844 -23.75 -13.977 1 85.62 145 ALA B O 1
ATOM 6033 N N . MET B 1 146 ? 43.156 -22.297 -13.969 1 81.06 146 MET B N 1
ATOM 6034 C CA . MET B 1 146 ? 42.25 -23.281 -14.602 1 81.06 146 MET B CA 1
ATOM 6035 C C . MET B 1 146 ? 42.75 -23.625 -16.016 1 81.06 146 MET B C 1
ATOM 6037 O O . MET B 1 146 ? 42.781 -24.781 -16.406 1 81.06 146 MET B O 1
ATOM 6041 N N . VAL B 1 147 ? 43.219 -22.625 -16.766 1 78.31 147 VAL B N 1
ATOM 6042 C CA . VAL B 1 147 ? 43.688 -22.828 -18.125 1 78.31 147 VAL B CA 1
ATOM 6043 C C . VAL B 1 147 ? 45 -23.609 -18.078 1 78.31 147 VAL B C 1
ATOM 6045 O O . VAL B 1 147 ? 45.219 -24.516 -18.875 1 78.31 147 VAL B O 1
ATOM 6048 N N . ALA B 1 148 ? 45.875 -23.234 -17.172 1 80.12 148 ALA B N 1
ATOM 6049 C CA . ALA B 1 148 ? 47.125 -23.922 -17.016 1 80.12 148 ALA B CA 1
ATOM 6050 C C . ALA B 1 148 ? 46.906 -25.391 -16.641 1 80.12 148 ALA B C 1
ATOM 6052 O O . ALA B 1 148 ? 47.594 -26.281 -17.156 1 80.12 148 ALA B O 1
ATOM 6053 N N . GLY B 1 149 ? 46.031 -25.531 -15.703 1 76.94 149 GLY B N 1
ATOM 6054 C CA . GLY B 1 149 ? 45.688 -26.891 -15.32 1 76.94 149 GLY B CA 1
ATOM 6055 C C . GLY B 1 149 ? 45.156 -27.719 -16.484 1 76.94 149 GLY B C 1
ATOM 6056 O O . GLY B 1 149 ? 45.562 -28.859 -16.672 1 76.94 149 GLY B O 1
ATOM 6057 N N . LEU B 1 150 ? 44.344 -27.094 -17.234 1 74.12 150 LEU B N 1
ATOM 6058 C CA . LEU B 1 150 ? 43.75 -27.781 -18.375 1 74.12 150 LEU B CA 1
ATOM 6059 C C . LEU B 1 150 ? 44.812 -28.078 -19.422 1 74.12 150 LEU B C 1
ATOM 6061 O O . LEU B 1 150 ? 44.781 -29.172 -20.016 1 74.12 150 LEU B O 1
ATOM 6065 N N . ARG B 1 151 ? 45.719 -27.188 -19.703 1 74.12 151 ARG B N 1
ATOM 6066 C CA . ARG B 1 151 ? 46.812 -27.391 -20.672 1 74.12 151 ARG B CA 1
ATOM 6067 C C . ARG B 1 151 ? 47.812 -28.422 -20.172 1 74.12 151 ARG B C 1
ATOM 6069 O O . ARG B 1 151 ? 48.281 -29.266 -20.953 1 74.12 151 ARG B O 1
ATOM 6076 N N . GLY B 1 152 ? 48.062 -28.344 -18.922 1 72.19 152 GLY B N 1
ATOM 6077 C CA . GLY B 1 152 ? 48.938 -29.344 -18.328 1 72.19 152 GLY B CA 1
ATOM 6078 C C . GLY B 1 152 ? 48.375 -30.75 -18.453 1 72.19 152 GLY B C 1
ATOM 6079 O O . GLY B 1 152 ? 49.094 -31.672 -18.859 1 72.19 152 GLY B O 1
ATOM 6080 N N . CYS B 1 153 ? 47.156 -30.812 -18.156 1 69.75 153 CYS B N 1
ATOM 6081 C CA . CYS B 1 153 ? 46.5 -32.094 -18.25 1 69.75 153 CYS B CA 1
ATOM 6082 C C . CYS B 1 153 ? 46.5 -32.625 -19.703 1 69.75 153 CYS B C 1
ATOM 6084 O O . CYS B 1 153 ? 46.531 -33.812 -19.938 1 69.75 153 CYS B O 1
ATOM 6086 N N . ALA B 1 154 ? 46.531 -31.578 -20.594 1 66.81 154 ALA B N 1
ATOM 6087 C CA . ALA B 1 154 ? 46.5 -31.938 -22.016 1 66.81 154 ALA B CA 1
ATOM 6088 C C . ALA B 1 154 ? 47.906 -32.094 -22.578 1 66.81 154 ALA B C 1
ATOM 6090 O O . ALA B 1 154 ? 48.094 -32.344 -23.766 1 66.81 154 ALA B O 1
ATOM 6091 N N . GLY B 1 155 ? 48.906 -31.906 -21.734 1 66.19 155 GLY B N 1
ATOM 6092 C CA . GLY B 1 155 ? 50.281 -32 -22.172 1 66.19 155 GLY B CA 1
ATOM 6093 C C . GLY B 1 155 ? 50.688 -30.859 -23.078 1 66.19 155 GLY B C 1
ATOM 6094 O O . GLY B 1 155 ? 51.625 -31 -23.891 1 66.19 155 GLY B O 1
ATOM 6095 N N . LEU B 1 156 ? 49.906 -29.828 -23.078 1 69.81 156 LEU B N 1
ATOM 6096 C CA . LEU B 1 156 ? 50.219 -28.656 -23.891 1 69.81 156 LEU B CA 1
ATOM 6097 C C . LEU B 1 156 ? 51.094 -27.688 -23.125 1 69.81 156 LEU B C 1
ATOM 6099 O O . LEU B 1 156 ? 51.125 -27.672 -21.891 1 69.81 156 LEU B O 1
ATOM 6103 N N . PRO B 1 157 ? 51.844 -26.984 -23.938 1 71.44 157 PRO B N 1
ATOM 6104 C CA . PRO B 1 157 ? 52.625 -25.938 -23.266 1 71.44 157 PRO B CA 1
ATOM 6105 C C . PRO B 1 157 ? 51.75 -24.906 -22.562 1 71.44 157 PRO B C 1
ATOM 6107 O O . PRO B 1 157 ? 50.625 -24.641 -23.016 1 71.44 157 PRO B O 1
ATOM 6110 N N . LEU B 1 158 ? 52.25 -24.375 -21.5 1 70.62 158 LEU B N 1
ATOM 6111 C CA . LEU B 1 158 ? 51.531 -23.438 -20.656 1 70.62 158 LEU B CA 1
ATOM 6112 C C . LEU B 1 158 ? 51.125 -22.188 -21.453 1 70.62 158 LEU B C 1
ATOM 6114 O O . LEU B 1 158 ? 50.062 -21.625 -21.25 1 70.62 158 LEU B O 1
ATOM 6118 N N . TRP B 1 159 ? 52.031 -21.812 -22.391 1 73.25 159 TRP B N 1
ATOM 6119 C CA . TRP B 1 159 ? 51.781 -20.625 -23.203 1 73.25 159 TRP B CA 1
ATOM 6120 C C . TRP B 1 159 ? 51.312 -21 -24.594 1 73.25 159 TRP B C 1
ATOM 6122 O O . TRP B 1 159 ? 51.875 -21.922 -25.219 1 73.25 159 TRP B O 1
ATOM 6132 N N . PRO B 1 160 ? 50.219 -20.328 -24.984 1 73.56 160 PRO B N 1
ATOM 6133 C CA . PRO B 1 160 ? 49.781 -20.656 -26.344 1 73.56 160 PRO B CA 1
ATOM 6134 C C . PRO B 1 160 ? 50.781 -20.219 -27.391 1 73.56 160 PRO B C 1
ATOM 6136 O O . PRO B 1 160 ? 51.406 -19.141 -27.266 1 73.56 160 PRO B O 1
ATOM 6139 N N . SER B 1 161 ? 51.031 -21.047 -28.328 1 72 161 SER B N 1
ATOM 6140 C CA . SER B 1 161 ? 52 -20.766 -29.375 1 72 161 SER B CA 1
ATOM 6141 C C . SER B 1 161 ? 51.375 -20 -30.531 1 72 161 SER B C 1
ATOM 6143 O O . SER B 1 161 ? 52.031 -19.297 -31.281 1 72 161 SER B O 1
ATOM 6145 N N . SER B 1 162 ? 50.062 -20.031 -30.641 1 73.69 162 SER B N 1
ATOM 6146 C CA . SER B 1 162 ? 49.375 -19.359 -31.75 1 73.69 162 SER B CA 1
ATOM 6147 C C . SER B 1 162 ? 48.844 -17.984 -31.328 1 73.69 162 SER B C 1
ATOM 6149 O O . SER B 1 162 ? 48.562 -17.766 -30.141 1 73.69 162 SER B O 1
ATOM 6151 N N . HIS B 1 163 ? 48.75 -17.062 -32.344 1 77.31 163 HIS B N 1
ATOM 6152 C CA . HIS B 1 163 ? 48.25 -15.727 -32.094 1 77.31 163 HIS B CA 1
ATOM 6153 C C . HIS B 1 163 ? 46.781 -15.781 -31.672 1 77.31 163 HIS B C 1
ATOM 6155 O O . HIS B 1 163 ? 46.344 -15.016 -30.797 1 77.31 163 HIS B O 1
ATOM 6161 N N . THR B 1 164 ? 46.062 -16.688 -32.344 1 76.25 164 THR B N 1
ATOM 6162 C CA . THR B 1 164 ? 44.656 -16.844 -31.984 1 76.25 164 THR B CA 1
ATOM 6163 C C . THR B 1 164 ? 44.531 -17.312 -30.531 1 76.25 164 THR B C 1
ATOM 6165 O O . THR B 1 164 ? 43.625 -16.859 -29.828 1 76.25 164 THR B O 1
ATOM 6168 N N . GLY B 1 165 ? 45.344 -18.141 -30.172 1 75.44 165 GLY B N 1
ATOM 6169 C CA . GLY B 1 165 ? 45.312 -18.609 -28.797 1 75.44 165 GLY B CA 1
ATOM 6170 C C . GLY B 1 165 ? 45.625 -17.5 -27.797 1 75.44 165 GLY B C 1
ATOM 6171 O O . GLY B 1 165 ? 45 -17.453 -26.734 1 75.44 165 GLY B O 1
ATOM 6172 N N . VAL B 1 166 ? 46.438 -16.625 -28.156 1 80.25 166 VAL B N 1
ATOM 6173 C CA . VAL B 1 166 ? 46.781 -15.516 -27.281 1 80.25 166 VAL B CA 1
ATOM 6174 C C . VAL B 1 166 ? 45.594 -14.555 -27.141 1 80.25 166 VAL B C 1
ATOM 6176 O O . VAL B 1 166 ? 45.312 -14.07 -26.047 1 80.25 166 VAL B O 1
ATOM 6179 N N . VAL B 1 167 ? 44.969 -14.336 -28.219 1 82.44 167 VAL B N 1
ATOM 6180 C CA . VAL B 1 167 ? 43.812 -13.43 -28.203 1 82.44 167 VAL B CA 1
ATOM 6181 C C . VAL B 1 167 ? 42.688 -14.031 -27.359 1 82.44 167 VAL B C 1
ATOM 6183 O O . VAL B 1 167 ? 42.062 -13.328 -26.547 1 82.44 167 VAL B O 1
ATOM 6186 N N . LEU B 1 168 ? 42.469 -15.297 -27.5 1 79.56 168 LEU B N 1
ATOM 6187 C CA . LEU B 1 168 ? 41.406 -15.961 -26.734 1 79.56 168 LEU B CA 1
ATOM 6188 C C . LEU B 1 168 ? 41.75 -15.945 -25.234 1 79.56 168 LEU B C 1
ATOM 6190 O O . LEU B 1 168 ? 40.844 -15.773 -24.406 1 79.56 168 LEU B O 1
ATOM 6194 N N . LEU B 1 169 ? 42.938 -16.141 -25 1 82.25 169 LEU B N 1
ATOM 6195 C CA . LEU B 1 169 ? 43.375 -16.062 -23.609 1 82.25 169 LEU B CA 1
ATOM 6196 C C . LEU B 1 169 ? 43.156 -14.664 -23.047 1 82.25 169 LEU B C 1
ATOM 6198 O O . LEU B 1 169 ? 42.781 -14.5 -21.891 1 82.25 169 LEU B O 1
ATOM 6202 N N . GLY B 1 170 ? 43.406 -13.711 -23.891 1 85.69 170 GLY B N 1
ATOM 6203 C CA . GLY B 1 170 ? 43.156 -12.336 -23.5 1 85.69 170 GLY B CA 1
ATOM 6204 C C . GLY B 1 170 ? 41.688 -12.047 -23.203 1 85.69 170 GLY B C 1
ATOM 6205 O O . GLY B 1 170 ? 41.375 -11.414 -22.203 1 85.69 170 GLY B O 1
ATOM 6206 N N . VAL B 1 171 ? 40.844 -12.562 -24.047 1 86.44 171 VAL B N 1
ATOM 6207 C CA . VAL B 1 171 ? 39.406 -12.359 -23.875 1 86.44 171 VAL B CA 1
ATOM 6208 C C . VAL B 1 171 ? 38.938 -13.055 -22.609 1 86.44 171 VAL B C 1
ATOM 6210 O O . VAL B 1 171 ? 38.156 -12.484 -21.828 1 86.44 171 VAL B O 1
ATOM 6213 N N . LEU B 1 172 ? 39.406 -14.219 -22.391 1 83.44 172 LEU B N 1
ATOM 6214 C CA . LEU B 1 172 ? 39.062 -14.953 -21.172 1 83.44 172 LEU B CA 1
ATOM 6215 C C . LEU B 1 172 ? 39.562 -14.227 -19.938 1 83.44 172 LEU B C 1
ATOM 6217 O O . LEU B 1 172 ? 38.906 -14.242 -18.891 1 83.44 172 LEU B O 1
ATOM 6221 N N . GLY B 1 173 ? 40.719 -13.734 -20.125 1 89.88 173 GLY B N 1
ATOM 6222 C CA . GLY B 1 173 ? 41.25 -12.953 -19.016 1 89.88 173 GLY B CA 1
ATOM 6223 C C . GLY B 1 173 ? 40.406 -11.75 -18.672 1 89.88 173 GLY B C 1
ATOM 6224 O O . GLY B 1 173 ? 40.125 -11.492 -17.484 1 89.88 173 GLY B O 1
ATOM 6225 N N . VAL B 1 174 ? 39.906 -11.062 -19.641 1 92.12 174 VAL B N 1
ATOM 6226 C CA . VAL B 1 174 ? 39.062 -9.891 -19.422 1 92.12 174 VAL B CA 1
ATOM 6227 C C . VAL B 1 174 ? 37.719 -10.32 -18.797 1 92.12 174 VAL B C 1
ATOM 6229 O O . VAL B 1 174 ? 37.25 -9.672 -17.859 1 92.12 174 VAL B O 1
ATOM 6232 N N . LEU B 1 175 ? 37.188 -11.398 -19.234 1 90.81 175 LEU B N 1
ATOM 6233 C CA . LEU B 1 175 ? 35.938 -11.914 -18.672 1 90.81 175 LEU B CA 1
ATOM 6234 C C . LEU B 1 175 ? 36.125 -12.312 -17.219 1 90.81 175 LEU B C 1
ATOM 6236 O O . LEU B 1 175 ? 35.219 -12.078 -16.391 1 90.81 175 LEU B O 1
ATOM 6240 N N . ALA B 1 176 ? 37.219 -12.891 -16.984 1 91.94 176 ALA B N 1
ATOM 6241 C CA . ALA B 1 176 ? 37.5 -13.305 -15.617 1 91.94 176 ALA B CA 1
ATOM 6242 C C . ALA B 1 176 ? 37.656 -12.102 -14.688 1 91.94 176 ALA B C 1
ATOM 6244 O O . ALA B 1 176 ? 37.219 -12.141 -13.539 1 91.94 176 ALA B O 1
ATOM 6245 N N . LEU B 1 177 ? 38.281 -11.125 -15.227 1 94.69 177 LEU B N 1
ATOM 6246 C CA . LEU B 1 177 ? 38.406 -9.891 -14.453 1 94.69 177 LEU B CA 1
ATOM 6247 C C . LEU B 1 177 ? 37.031 -9.297 -14.148 1 94.69 177 LEU B C 1
ATOM 6249 O O . LEU B 1 177 ? 36.781 -8.875 -13.016 1 94.69 177 LEU B O 1
ATOM 6253 N N . MET B 1 178 ? 36.188 -9.344 -15.086 1 94.62 178 MET B N 1
ATOM 6254 C CA . MET B 1 178 ? 34.844 -8.797 -14.93 1 94.62 178 MET B CA 1
ATOM 6255 C C . MET B 1 178 ? 34.031 -9.617 -13.922 1 94.62 178 MET B C 1
ATOM 6257 O O . MET B 1 178 ? 33.406 -9.055 -13.039 1 94.62 178 MET B O 1
ATOM 6261 N N . LEU B 1 179 ? 34.125 -10.867 -14.031 1 92.75 179 LEU B N 1
ATOM 6262 C CA . LEU B 1 179 ? 33.406 -11.742 -13.125 1 92.75 179 LEU B CA 1
ATOM 6263 C C . LEU B 1 179 ? 33.906 -11.586 -11.695 1 92.75 179 LEU B C 1
ATOM 6265 O O . LEU B 1 179 ? 33.125 -11.586 -10.742 1 92.75 179 LEU B O 1
ATOM 6269 N N . GLY B 1 180 ? 35.188 -11.578 -11.625 1 94.81 180 GLY B N 1
ATOM 6270 C CA . GLY B 1 180 ? 35.75 -11.32 -10.312 1 94.81 180 GLY B CA 1
ATOM 6271 C C . GLY B 1 180 ? 35.344 -9.992 -9.719 1 94.81 180 GLY B C 1
ATOM 6272 O O . GLY B 1 180 ? 35 -9.906 -8.531 1 94.81 180 GLY B O 1
ATOM 6273 N N . GLY B 1 181 ? 35.344 -8.977 -10.555 1 96.12 181 GLY B N 1
ATOM 6274 C CA . GLY B 1 181 ? 34.875 -7.684 -10.117 1 96.12 181 GLY B CA 1
ATOM 6275 C C . GLY B 1 181 ? 33.406 -7.719 -9.656 1 96.12 181 GLY B C 1
ATOM 6276 O O . GLY B 1 181 ? 33.062 -7.141 -8.625 1 96.12 181 GLY B O 1
ATOM 6277 N N . CYS B 1 182 ? 32.594 -8.398 -10.391 1 95.5 182 CYS B N 1
ATOM 6278 C CA . CYS B 1 182 ? 31.203 -8.531 -10.039 1 95.5 182 CYS B CA 1
ATOM 6279 C C . CYS B 1 182 ? 31.031 -9.289 -8.727 1 95.5 182 CYS B C 1
ATOM 6281 O O . CYS B 1 182 ? 30.156 -8.961 -7.922 1 95.5 182 CYS B O 1
ATOM 6283 N N . ALA B 1 183 ? 31.844 -10.242 -8.547 1 95.12 183 ALA B N 1
ATOM 6284 C CA . ALA B 1 183 ? 31.828 -10.961 -7.27 1 95.12 183 ALA B CA 1
ATOM 6285 C C . ALA B 1 183 ? 32.188 -10.031 -6.113 1 95.12 183 ALA B C 1
ATOM 6287 O O . ALA B 1 183 ? 31.641 -10.156 -5.016 1 95.12 183 ALA B O 1
ATOM 6288 N N . GLY B 1 184 ? 33.094 -9.203 -6.41 1 95.81 184 GLY B N 1
ATOM 6289 C CA . GLY B 1 184 ? 33.438 -8.195 -5.414 1 95.81 184 GLY B CA 1
ATOM 6290 C C . GLY B 1 184 ? 32.281 -7.289 -5.07 1 95.81 184 GLY B C 1
ATOM 6291 O O . GLY B 1 184 ? 32.031 -6.992 -3.895 1 95.81 184 GLY B O 1
ATOM 6292 N N . VAL B 1 185 ? 31.547 -6.84 -6.027 1 96.19 185 VAL B N 1
ATOM 6293 C CA . VAL B 1 185 ? 30.375 -6.008 -5.832 1 96.19 185 VAL B CA 1
ATOM 6294 C C . VAL B 1 185 ? 29.328 -6.773 -5.016 1 96.19 185 VAL B C 1
ATOM 6296 O O . VAL B 1 185 ? 28.781 -6.242 -4.051 1 96.19 185 VAL B O 1
ATOM 6299 N N . LEU B 1 186 ? 29.141 -8.008 -5.387 1 94.5 186 LEU B N 1
ATOM 6300 C CA . LEU B 1 186 ? 28.141 -8.828 -4.711 1 94.5 186 LEU B CA 1
ATOM 6301 C C . LEU B 1 186 ? 28.516 -9.047 -3.248 1 94.5 186 LEU B C 1
ATOM 6303 O O . LEU B 1 186 ? 27.656 -9.016 -2.371 1 94.5 186 LEU B O 1
ATOM 6307 N N . ARG B 1 187 ? 29.719 -9.273 -3.053 1 94.44 187 ARG B N 1
ATOM 6308 C CA . ARG B 1 187 ? 30.188 -9.461 -1.682 1 94.44 187 ARG B CA 1
ATOM 6309 C C . ARG B 1 187 ? 29.984 -8.195 -0.86 1 94.44 187 ARG B C 1
ATOM 6311 O O . ARG B 1 187 ? 29.562 -8.258 0.293 1 94.44 187 ARG B O 1
ATOM 6318 N N . ALA B 1 188 ? 30.297 -7.09 -1.439 1 95.94 188 ALA B N 1
ATOM 6319 C CA . ALA B 1 188 ? 30.094 -5.816 -0.751 1 95.94 188 ALA B CA 1
ATOM 6320 C C . ALA B 1 188 ? 28.609 -5.594 -0.43 1 95.94 188 ALA B C 1
ATOM 6322 O O . ALA B 1 188 ? 28.266 -5.207 0.688 1 95.94 188 ALA B O 1
ATOM 6323 N N . LEU B 1 189 ? 27.797 -5.918 -1.336 1 95.12 189 LEU B N 1
ATOM 6324 C CA . LEU B 1 189 ? 26.375 -5.707 -1.186 1 95.12 189 LEU B CA 1
ATOM 6325 C C . LEU B 1 189 ? 25.781 -6.668 -0.158 1 95.12 189 LEU B C 1
ATOM 6327 O O . LEU B 1 189 ? 24.906 -6.289 0.624 1 95.12 189 LEU B O 1
ATOM 6331 N N . THR B 1 190 ? 26.266 -7.887 -0.099 1 93.12 190 THR B N 1
ATOM 6332 C CA . THR B 1 190 ? 25.594 -8.914 0.695 1 93.12 190 THR B CA 1
ATOM 6333 C C . THR B 1 190 ? 26.25 -9.039 2.07 1 93.12 190 THR B C 1
ATOM 6335 O O . THR B 1 190 ? 25.609 -9.484 3.025 1 93.12 190 THR B O 1
ATOM 6338 N N . ARG B 1 191 ? 27.438 -8.617 2.205 1 92.69 191 ARG B N 1
ATOM 6339 C CA . ARG B 1 191 ? 28.109 -8.828 3.48 1 92.69 191 ARG B CA 1
ATOM 6340 C C . ARG B 1 191 ? 28.453 -7.5 4.152 1 92.69 191 ARG B C 1
ATOM 6342 O O . ARG B 1 191 ? 28.203 -7.324 5.348 1 92.69 191 ARG B O 1
ATOM 6349 N N . THR B 1 192 ? 28.953 -6.582 3.408 1 94.94 192 THR B N 1
ATOM 6350 C CA . THR B 1 192 ? 29.453 -5.352 4.012 1 94.94 192 THR B CA 1
ATOM 6351 C C . THR B 1 192 ? 28.297 -4.379 4.281 1 94.94 192 THR B C 1
ATOM 6353 O O . THR B 1 192 ? 28.203 -3.816 5.375 1 94.94 192 THR B O 1
ATOM 6356 N N . VAL B 1 193 ? 27.422 -4.184 3.354 1 96.44 193 VAL B N 1
ATOM 6357 C CA . VAL B 1 193 ? 26.344 -3.211 3.457 1 96.44 193 VAL B CA 1
ATOM 6358 C C . VAL B 1 193 ? 25.438 -3.57 4.633 1 96.44 193 VAL B C 1
ATOM 6360 O O . VAL B 1 193 ? 25.125 -2.715 5.465 1 96.44 193 VAL B O 1
ATOM 6363 N N . PRO B 1 194 ? 25.062 -4.887 4.812 1 95.62 194 PRO B N 1
ATOM 6364 C CA . PRO B 1 194 ? 24.188 -5.223 5.938 1 95.62 194 PRO B CA 1
ATOM 6365 C C . PRO B 1 194 ? 24.844 -4.977 7.293 1 95.62 194 PRO B C 1
ATOM 6367 O O . PRO B 1 194 ? 24.156 -4.652 8.266 1 95.62 194 PRO B O 1
ATOM 6370 N N . ARG B 1 195 ? 26.125 -5.027 7.344 1 94.5 195 ARG B N 1
ATOM 6371 C CA . ARG B 1 195 ? 26.844 -4.816 8.602 1 94.5 195 ARG B CA 1
ATOM 6372 C C . ARG B 1 195 ? 26.922 -3.334 8.953 1 94.5 195 ARG B C 1
ATOM 6374 O O . ARG B 1 195 ? 27.219 -2.973 10.086 1 94.5 195 ARG B O 1
ATOM 6381 N N . HIS B 1 196 ? 26.734 -2.531 7.977 1 95.31 196 HIS B N 1
ATOM 6382 C CA . HIS B 1 196 ? 26.75 -1.088 8.18 1 95.31 196 HIS B CA 1
ATOM 6383 C C . HIS B 1 196 ? 25.344 -0.494 8.023 1 95.31 196 HIS B C 1
ATOM 6385 O O . HIS B 1 196 ? 25.156 0.458 7.27 1 95.31 196 HIS B O 1
ATOM 6391 N N . PHE B 1 197 ? 24.391 -1.009 8.734 1 96.81 197 PHE B N 1
ATOM 6392 C CA . PHE B 1 197 ? 23.016 -0.55 8.875 1 96.81 197 PHE B CA 1
ATOM 6393 C C . PHE B 1 197 ? 22.312 -0.518 7.527 1 96.81 197 PHE B C 1
ATOM 6395 O O . PHE B 1 197 ? 21.5 0.378 7.262 1 96.81 197 PHE B O 1
ATOM 6402 N N . TYR B 1 198 ? 22.703 -1.423 6.574 1 96.81 198 TYR B N 1
ATOM 6403 C CA . TYR B 1 198 ? 22.016 -1.684 5.312 1 96.81 198 TYR B CA 1
ATOM 6404 C C . TYR B 1 198 ? 22.062 -0.462 4.402 1 96.81 198 TYR B C 1
ATOM 6406 O O . TYR B 1 198 ? 21.125 -0.2 3.648 1 96.81 198 TYR B O 1
ATOM 6414 N N . GLY B 1 199 ? 23.062 0.362 4.551 1 97 199 GLY B N 1
ATOM 6415 C CA . GLY B 1 199 ? 23.266 1.512 3.684 1 97 199 GLY B CA 1
ATOM 6416 C C . GLY B 1 199 ? 24.734 1.795 3.402 1 97 199 GLY B C 1
ATOM 6417 O O . GLY B 1 199 ? 25.609 1.409 4.18 1 97 199 GLY B O 1
ATOM 6418 N N . ILE B 1 200 ? 25 2.469 2.283 1 96.69 200 ILE B N 1
ATOM 6419 C CA . ILE B 1 200 ? 26.344 2.83 1.872 1 96.69 200 ILE B CA 1
ATOM 6420 C C . ILE B 1 200 ? 26.797 4.09 2.617 1 96.69 200 ILE B C 1
ATOM 6422 O O . ILE B 1 200 ? 27.953 4.188 3.045 1 96.69 200 ILE B O 1
ATOM 6426 N N . CYS B 1 201 ? 25.828 5.02 2.775 1 95.94 201 CYS B N 1
ATOM 6427 C CA . CYS B 1 201 ? 26.094 6.293 3.434 1 95.94 201 CYS B CA 1
ATOM 6428 C C . CYS B 1 201 ? 25.375 6.379 4.77 1 95.94 201 CYS B C 1
ATOM 6430 O O . CYS B 1 201 ? 24.156 6.203 4.836 1 95.94 201 CYS B O 1
ATOM 6432 N N . ASP B 1 202 ? 26.078 6.648 5.816 1 96.75 202 ASP B N 1
ATOM 6433 C CA . ASP B 1 202 ? 25.438 6.797 7.121 1 96.75 202 ASP B CA 1
ATOM 6434 C C . ASP B 1 202 ? 25.062 8.258 7.387 1 96.75 202 ASP B C 1
ATOM 6436 O O . ASP B 1 202 ? 24.438 8.562 8.406 1 96.75 202 ASP B O 1
ATOM 6440 N N . GLY B 1 203 ? 25.422 9.188 6.457 1 95.56 203 GLY B N 1
ATOM 6441 C CA . GLY B 1 203 ? 25.109 10.602 6.57 1 95.56 203 GLY B CA 1
ATOM 6442 C C . GLY B 1 203 ? 26.141 11.383 7.359 1 95.56 203 GLY B C 1
ATOM 6443 O O . GLY B 1 203 ? 26 12.602 7.531 1 95.56 203 GLY B O 1
ATOM 6444 N N . MET B 1 204 ? 27.156 10.734 7.812 1 96.38 204 MET B N 1
ATOM 6445 C CA . MET B 1 204 ? 28.203 11.344 8.641 1 96.38 204 MET B CA 1
ATOM 6446 C C . MET B 1 204 ? 29.469 11.562 7.832 1 96.38 204 MET B C 1
ATOM 6448 O O . MET B 1 204 ? 29.625 11.016 6.734 1 96.38 204 MET B O 1
ATOM 6452 N N . PRO B 1 205 ? 30.359 12.43 8.305 1 94.5 205 PRO B N 1
ATOM 6453 C CA . PRO B 1 205 ? 31.547 12.758 7.523 1 94.5 205 PRO B CA 1
ATOM 6454 C C . PRO B 1 205 ? 32.562 11.602 7.457 1 94.5 205 PRO B C 1
ATOM 6456 O O . PRO B 1 205 ? 32.875 11 8.484 1 94.5 205 PRO B O 1
ATOM 6459 N N . HIS B 1 206 ? 32.938 11.195 6.305 1 89.12 206 HIS B N 1
ATOM 6460 C CA . HIS B 1 206 ? 33.938 10.172 6.074 1 89.12 206 HIS B CA 1
ATOM 6461 C C . HIS B 1 206 ? 35.031 10.672 5.125 1 89.12 206 HIS B C 1
ATOM 6463 O O . HIS B 1 206 ? 36.062 10.016 4.949 1 89.12 206 HIS B O 1
ATOM 6469 N N . ASP B 1 207 ? 34.75 11.648 4.387 1 75.44 207 ASP B N 1
ATOM 6470 C CA . ASP B 1 207 ? 35.688 12.156 3.41 1 75.44 207 ASP B CA 1
ATOM 6471 C C . ASP B 1 207 ? 36.469 13.352 3.973 1 75.44 207 ASP B C 1
ATOM 6473 O O . ASP B 1 207 ? 35.969 14.086 4.812 1 75.44 207 ASP B O 1
ATOM 6477 N N . ALA B 1 208 ? 37.719 13.258 3.908 1 61.94 208 ALA B N 1
ATOM 6478 C CA . ALA B 1 208 ? 38.625 14.32 4.359 1 61.94 208 ALA B CA 1
ATOM 6479 C C . ALA B 1 208 ? 38.25 15.656 3.711 1 61.94 208 ALA B C 1
ATOM 6481 O O . ALA B 1 208 ? 38.688 16.719 4.172 1 61.94 208 ALA B O 1
ATOM 6482 N N . ASP B 1 209 ? 37.469 15.492 2.727 1 60.94 209 ASP B N 1
ATOM 6483 C CA . ASP B 1 209 ? 37.188 16.734 2.016 1 60.94 209 ASP B CA 1
ATOM 6484 C C . ASP B 1 209 ? 36.312 17.656 2.846 1 60.94 209 ASP B C 1
ATOM 6486 O O . ASP B 1 209 ? 35.688 17.219 3.82 1 60.94 209 ASP B O 1
ATOM 6490 N N . ARG B 1 210 ? 36.438 18.875 2.75 1 64.31 210 ARG B N 1
ATOM 6491 C CA . ARG B 1 210 ? 35.844 20.016 3.457 1 64.31 210 ARG B CA 1
ATOM 6492 C C . ARG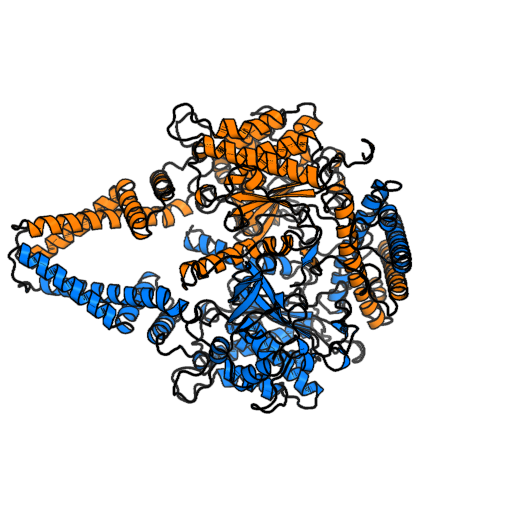 B 1 210 ? 34.344 20.062 3.23 1 64.31 210 ARG B C 1
ATOM 6494 O O . ARG B 1 210 ? 33.656 20.938 3.768 1 64.31 210 ARG B O 1
ATOM 6501 N N . ALA B 1 211 ? 33.75 19 2.436 1 76.88 211 ALA B N 1
ATOM 6502 C CA . ALA B 1 211 ? 32.312 19.172 2.258 1 76.88 211 ALA B CA 1
ATOM 6503 C C . ALA B 1 211 ? 31.531 18.516 3.404 1 76.88 211 ALA B C 1
ATOM 6505 O O . ALA B 1 211 ? 31.953 17.5 3.949 1 76.88 211 ALA B O 1
ATOM 6506 N N . PRO B 1 212 ? 30.531 19.219 3.766 1 89.25 212 PRO B N 1
ATOM 6507 C CA . PRO B 1 212 ? 29.734 18.641 4.855 1 89.25 212 PRO B CA 1
ATOM 6508 C C . PRO B 1 212 ? 28.984 17.375 4.441 1 89.25 212 PRO B C 1
ATOM 6510 O O . PRO B 1 212 ? 28.719 17.172 3.252 1 89.25 212 PRO B O 1
ATOM 6513 N N . ALA B 1 213 ? 28.797 16.547 5.41 1 94.94 213 ALA B N 1
ATOM 6514 C CA . ALA B 1 213 ? 28.016 15.328 5.203 1 94.94 213 ALA B CA 1
ATOM 6515 C C . ALA B 1 213 ? 26.531 15.586 5.414 1 94.94 213 ALA B C 1
ATOM 6517 O O . ALA B 1 213 ? 26.156 16.594 6.02 1 94.94 213 ALA B O 1
ATOM 6518 N N . LEU B 1 214 ? 25.75 14.758 4.953 1 94.81 214 LEU B N 1
ATOM 6519 C CA . LEU B 1 214 ? 24.312 14.93 4.859 1 94.81 214 LEU B CA 1
ATOM 6520 C C . LEU B 1 214 ? 23.719 15.289 6.219 1 94.81 214 LEU B C 1
ATOM 6522 O O . LEU B 1 214 ? 23.047 16.312 6.359 1 94.81 214 LEU B O 1
ATOM 6526 N N . THR B 1 215 ? 23.922 14.484 7.297 1 97.31 215 THR B N 1
ATOM 6527 C CA . THR B 1 215 ? 23.234 14.648 8.578 1 97.31 215 THR B CA 1
ATOM 6528 C C . THR B 1 215 ? 23.719 15.906 9.297 1 97.31 215 THR B C 1
ATOM 6530 O O . THR B 1 215 ? 22.922 16.734 9.734 1 97.31 215 THR B O 1
ATOM 6533 N N . PRO B 1 216 ? 25.062 16.125 9.398 1 96.25 216 PRO B N 1
ATOM 6534 C CA . PRO B 1 216 ? 25.516 17.375 10 1 96.25 216 PRO B CA 1
ATOM 6535 C C . PRO B 1 216 ? 25.109 18.609 9.188 1 96.25 216 PRO B C 1
ATOM 6537 O O . PRO B 1 216 ? 24.859 19.672 9.75 1 96.25 216 PRO B O 1
ATOM 6540 N N . TRP B 1 217 ? 25.172 18.484 7.902 1 95.62 217 TRP B N 1
ATOM 6541 C CA . TRP B 1 217 ? 24.719 19.594 7.062 1 95.62 217 TRP B CA 1
ATOM 6542 C C . TRP B 1 217 ? 23.266 19.938 7.355 1 95.62 217 TRP B C 1
ATOM 6544 O O . TRP B 1 217 ? 22.922 21.109 7.527 1 95.62 217 TRP B O 1
ATOM 6554 N N . LEU B 1 218 ? 22.406 18.953 7.379 1 96.56 218 LEU B N 1
ATOM 6555 C CA . LEU B 1 218 ? 21 19.172 7.645 1 96.56 218 LEU B CA 1
ATOM 6556 C C . LEU B 1 218 ? 20.781 19.781 9.031 1 96.56 218 LEU B C 1
ATOM 6558 O O . LEU B 1 218 ? 19.953 20.656 9.203 1 96.56 218 LEU B O 1
ATOM 6562 N N . HIS B 1 219 ? 21.531 19.266 9.984 1 97.69 219 HIS B N 1
ATOM 6563 C CA . HIS B 1 219 ? 21.469 19.812 11.328 1 97.69 219 HIS B CA 1
ATOM 6564 C C . HIS B 1 219 ? 21.797 21.312 11.336 1 97.69 219 HIS B C 1
ATOM 6566 O O . HIS B 1 219 ? 21.078 22.109 11.93 1 97.69 219 HIS B O 1
ATOM 6572 N N . GLY B 1 220 ? 22.922 21.625 10.695 1 96.69 220 GLY B N 1
ATOM 6573 C CA . GLY B 1 220 ? 23.312 23.031 10.602 1 96.69 220 GLY B CA 1
ATOM 6574 C C . GLY B 1 220 ? 22.281 23.891 9.906 1 96.69 220 GLY B C 1
ATOM 6575 O O . GLY B 1 220 ? 22 25.016 10.328 1 96.69 220 GLY B O 1
ATOM 6576 N N . LEU B 1 221 ? 21.734 23.359 8.852 1 96.62 221 LEU B N 1
ATOM 6577 C CA . LEU B 1 221 ? 20.703 24.078 8.102 1 96.62 221 LEU B CA 1
ATOM 6578 C C . LEU B 1 221 ? 19.5 24.359 8.977 1 96.62 221 LEU B C 1
ATOM 6580 O O . LEU B 1 221 ? 19 25.484 9.016 1 96.62 221 LEU B O 1
ATOM 6584 N N . LEU B 1 222 ? 18.984 23.359 9.719 1 98.12 222 LEU B N 1
ATOM 6585 C CA . LEU B 1 222 ? 17.812 23.516 10.562 1 98.12 222 LEU B CA 1
ATOM 6586 C C . LEU B 1 222 ? 18.062 24.531 11.672 1 98.12 222 LEU B C 1
ATOM 6588 O O . LEU B 1 222 ? 17.203 25.375 11.945 1 98.12 222 LEU B O 1
ATOM 6592 N N . GLN B 1 223 ? 19.219 24.438 12.242 1 97.88 223 GLN B N 1
ATOM 6593 C CA . GLN B 1 223 ? 19.578 25.375 13.312 1 97.88 223 GLN B CA 1
ATOM 6594 C C . GLN B 1 223 ? 19.641 26.812 12.789 1 97.88 223 GLN B C 1
ATOM 6596 O O . GLN B 1 223 ? 19.078 27.719 13.406 1 97.88 223 GLN B O 1
ATOM 6601 N N . ARG B 1 224 ? 20.234 26.984 11.641 1 97.25 224 ARG B N 1
ATOM 6602 C CA . ARG B 1 224 ? 20.359 28.328 11.062 1 97.25 224 ARG B CA 1
ATOM 6603 C C . ARG B 1 224 ? 18.984 28.891 10.703 1 97.25 224 ARG B C 1
ATOM 6605 O O . ARG B 1 224 ? 18.688 30.047 11.008 1 97.25 224 ARG B O 1
ATOM 6612 N N . LEU B 1 225 ? 18.188 28.109 10.078 1 97.94 225 LEU B N 1
ATOM 6613 C CA . LEU B 1 225 ? 16.859 28.562 9.688 1 97.94 225 LEU B CA 1
ATOM 6614 C C . LEU B 1 225 ? 16.016 28.906 10.914 1 97.94 225 LEU B C 1
ATOM 6616 O O . LEU B 1 225 ? 15.18 29.812 10.859 1 97.94 225 LEU B O 1
ATOM 6620 N N . ALA B 1 226 ? 16.25 28.188 12.008 1 97.88 226 ALA B N 1
ATOM 6621 C CA . ALA B 1 226 ? 15.508 28.406 13.25 1 97.88 226 ALA B CA 1
ATOM 6622 C C . ALA B 1 226 ? 16.078 29.594 14.023 1 97.88 226 ALA B C 1
ATOM 6624 O O . ALA B 1 226 ? 15.539 30 15.055 1 97.88 226 ALA B O 1
ATOM 6625 N N . GLY B 1 227 ? 17.156 30.125 13.57 1 96.44 227 GLY B N 1
ATOM 6626 C CA . GLY B 1 227 ? 17.797 31.234 14.258 1 96.44 227 GLY B CA 1
ATOM 6627 C C . GLY B 1 227 ? 18.609 30.781 15.461 1 96.44 227 GLY B C 1
ATOM 6628 O O . GLY B 1 227 ? 18.781 31.547 16.422 1 96.44 227 GLY B O 1
ATOM 6629 N N . ARG B 1 228 ? 19.047 29.594 15.414 1 95.62 228 ARG B N 1
ATOM 6630 C CA . ARG B 1 228 ? 19.828 29.031 16.516 1 95.62 228 ARG B CA 1
ATOM 6631 C C . ARG B 1 228 ? 21.281 28.812 16.094 1 95.62 228 ARG B C 1
ATOM 6633 O O . ARG B 1 228 ? 21.594 28.75 14.906 1 95.62 228 ARG B O 1
ATOM 6640 N N . ASP B 1 229 ? 22.078 28.719 17.156 1 91.12 229 ASP B N 1
ATOM 6641 C CA . ASP B 1 229 ? 23.484 28.406 16.906 1 91.12 229 ASP B CA 1
ATOM 6642 C C . ASP B 1 229 ? 23.672 26.922 16.609 1 91.12 229 ASP B C 1
ATOM 6644 O O . ASP B 1 229 ? 22.922 26.078 17.125 1 91.12 229 ASP B O 1
ATOM 6648 N N . ARG B 1 230 ? 24.641 26.656 15.859 1 86.19 230 ARG B N 1
ATOM 6649 C CA . ARG B 1 230 ? 24.906 25.281 15.453 1 86.19 230 ARG B CA 1
ATOM 6650 C C . ARG B 1 230 ? 25.203 24.406 16.672 1 86.19 230 ARG B C 1
ATOM 6652 O O . ARG B 1 230 ? 24.797 23.234 16.703 1 86.19 230 ARG B O 1
ATOM 6659 N N . GLY B 1 231 ? 25.859 24.875 17.594 1 84.69 231 GLY B N 1
ATOM 6660 C CA . GLY B 1 231 ? 26.234 24.078 18.766 1 84.69 231 GLY B CA 1
ATOM 6661 C C . GLY B 1 231 ? 25.25 24.203 19.906 1 84.69 231 GLY B C 1
ATOM 6662 O O . GLY B 1 231 ? 25.438 23.594 20.969 1 84.69 231 GLY B O 1
ATOM 6663 N N . GLY B 1 232 ? 24.188 24.859 19.672 1 90.38 232 GLY B N 1
ATOM 6664 C CA . GLY B 1 232 ? 23.172 25.016 20.703 1 90.38 232 GLY B CA 1
ATOM 6665 C C . GLY B 1 232 ? 22.203 23.859 20.781 1 90.38 232 GLY B C 1
ATOM 6666 O O . GLY B 1 232 ? 22.438 22.797 20.188 1 90.38 232 GLY B O 1
ATOM 6667 N N . ALA B 1 233 ? 21.219 24.031 21.625 1 95.44 233 ALA B N 1
ATOM 6668 C CA . ALA B 1 233 ? 20.172 23.016 21.75 1 95.44 233 ALA B CA 1
ATOM 6669 C C . ALA B 1 233 ? 19.484 22.75 20.406 1 95.44 233 ALA B C 1
ATOM 6671 O O . ALA B 1 233 ? 19.141 23.703 19.703 1 95.44 233 ALA B O 1
ATOM 6672 N N . PRO B 1 234 ? 19.438 21.531 20.047 1 97.81 234 PRO B N 1
ATOM 6673 C CA . PRO B 1 234 ? 18.797 21.234 18.766 1 97.81 234 PRO B CA 1
ATOM 6674 C C . PRO B 1 234 ? 17.328 21.609 18.734 1 97.81 234 PRO B C 1
ATOM 6676 O O . PRO B 1 234 ? 16.656 21.609 19.781 1 97.81 234 PRO B O 1
ATOM 6679 N N . LEU B 1 235 ? 16.812 22.016 17.547 1 98.19 235 LEU B N 1
ATOM 6680 C CA . LEU B 1 235 ? 15.398 22.328 17.359 1 98.19 235 LEU B CA 1
ATOM 6681 C C . LEU B 1 235 ? 14.547 21.078 17.547 1 98.19 235 LEU B C 1
ATOM 6683 O O . LEU B 1 235 ? 14.797 20.047 16.891 1 98.19 235 LEU B O 1
ATOM 6687 N N . THR B 1 236 ? 13.57 21.094 18.453 1 98 236 THR B N 1
ATOM 6688 C CA . THR B 1 236 ? 12.766 19.938 18.797 1 98 236 THR B CA 1
ATOM 6689 C C . THR B 1 236 ? 11.312 20.141 18.359 1 98 236 THR B C 1
ATOM 6691 O O . THR B 1 236 ? 10.93 21.25 17.984 1 98 236 THR B O 1
ATOM 6694 N N . PHE B 1 237 ? 10.555 19.094 18.375 1 97.38 237 PHE B N 1
ATOM 6695 C CA . PHE B 1 237 ? 9.125 19.188 18.078 1 97.38 237 PHE B CA 1
ATOM 6696 C C . PHE B 1 237 ? 8.438 20.141 19.062 1 97.38 237 PHE B C 1
ATOM 6698 O O . PHE B 1 237 ? 7.551 20.906 18.672 1 97.38 237 PHE B O 1
ATOM 6705 N N . GLY B 1 238 ? 8.797 20.031 20.328 1 95.94 238 GLY B N 1
ATOM 6706 C CA . GLY B 1 238 ? 8.219 20.906 21.344 1 95.94 238 GLY B CA 1
ATOM 6707 C C . GLY B 1 238 ? 8.422 22.391 21.031 1 95.94 238 GLY B C 1
ATOM 6708 O O . GLY B 1 238 ? 7.539 23.203 21.297 1 95.94 238 GLY B O 1
ATOM 6709 N N . ASP B 1 239 ? 9.594 22.719 20.547 1 96.62 239 ASP B N 1
ATOM 6710 C CA . ASP B 1 239 ? 9.852 24.094 20.125 1 96.62 239 ASP B CA 1
ATOM 6711 C C . ASP B 1 239 ? 8.859 24.547 19.047 1 96.62 239 ASP B C 1
ATOM 6713 O O . ASP B 1 239 ? 8.344 25.656 19.094 1 96.62 239 ASP B O 1
ATOM 6717 N N . LEU B 1 240 ? 8.602 23.672 18.094 1 97.56 240 LEU B N 1
ATOM 6718 C CA . LEU B 1 240 ? 7.684 23.984 17 1 97.56 240 LEU B CA 1
ATOM 6719 C C . LEU B 1 240 ? 6.258 24.156 17.531 1 97.56 240 LEU B C 1
ATOM 6721 O O . LEU B 1 240 ? 5.523 25.031 17.062 1 97.56 240 LEU B O 1
ATOM 6725 N N . TRP B 1 241 ? 5.902 23.312 18.438 1 94.81 241 TRP B N 1
ATOM 6726 C CA . TRP B 1 241 ? 4.535 23.312 18.938 1 94.81 241 TRP B CA 1
ATOM 6727 C C . TRP B 1 241 ? 4.223 24.594 19.703 1 94.81 241 TRP B C 1
ATOM 6729 O O . TRP B 1 241 ? 3.086 25.078 19.672 1 94.81 241 TRP B O 1
ATOM 6739 N N . GLY B 1 242 ? 5.148 25.219 20.328 1 90.5 242 GLY B N 1
ATOM 6740 C CA . GLY B 1 242 ? 4.918 26.422 21.109 1 90.5 242 GLY B CA 1
ATOM 6741 C C . GLY B 1 242 ? 4.387 26.141 22.5 1 90.5 242 GLY B C 1
ATOM 6742 O O . GLY B 1 242 ? 4.141 24.984 22.859 1 90.5 242 GLY B O 1
ATOM 6743 N N . PRO B 1 243 ? 4.277 27.156 23.312 1 78.25 243 PRO B N 1
ATOM 6744 C CA . PRO B 1 243 ? 3.881 26.984 24.703 1 78.25 243 PRO B CA 1
ATOM 6745 C C . PRO B 1 243 ? 2.48 26.391 24.859 1 78.25 243 PRO B C 1
ATOM 6747 O O . PRO B 1 243 ? 2.24 25.578 25.75 1 78.25 243 PRO B O 1
ATOM 6750 N N . ALA B 1 244 ? 1.655 26.703 23.953 1 68.25 244 ALA B N 1
ATOM 6751 C CA . ALA B 1 244 ? 0.274 26.25 24.047 1 68.25 244 ALA B CA 1
ATOM 6752 C C . ALA B 1 244 ? 0.145 24.812 23.516 1 68.25 244 ALA B C 1
ATOM 6754 O O . ALA B 1 244 ? -0.769 24.078 23.906 1 68.25 244 ALA B O 1
ATOM 6755 N N . GLY B 1 245 ? 1.053 24.469 22.719 1 72.62 245 GLY B N 1
ATOM 6756 C CA . GLY B 1 245 ? 0.939 23.172 22.047 1 72.62 245 GLY B CA 1
ATOM 6757 C C . GLY B 1 245 ? 1.693 22.062 22.766 1 72.62 245 GLY B C 1
ATOM 6758 O O . GLY B 1 245 ? 1.534 20.891 22.438 1 72.62 245 GLY B O 1
ATOM 6759 N N . THR B 1 246 ? 2.457 22.453 23.75 1 70.44 246 THR B N 1
ATOM 6760 C CA . THR B 1 246 ? 3.279 21.453 24.438 1 70.44 246 THR B CA 1
ATOM 6761 C C . THR B 1 246 ? 2.568 20.953 25.688 1 70.44 246 THR B C 1
ATOM 6763 O O . THR B 1 246 ? 2.068 21.734 26.5 1 70.44 246 THR B O 1
ATOM 6766 N N . PRO B 1 247 ? 2.248 19.625 25.594 1 60.69 247 PRO B N 1
ATOM 6767 C CA . PRO B 1 247 ? 1.522 19.109 26.75 1 60.69 247 PRO B CA 1
ATOM 6768 C C . PRO B 1 247 ? 2.174 19.469 28.078 1 60.69 247 PRO B C 1
ATOM 6770 O O . PRO B 1 247 ? 3.402 19.469 28.188 1 60.69 247 PRO B O 1
ATOM 6773 N N . ARG B 1 248 ? 1.396 20.469 28.984 1 53.97 248 ARG B N 1
ATOM 6774 C CA . ARG B 1 248 ? 1.864 20.812 30.328 1 53.97 248 ARG B CA 1
ATOM 6775 C C . ARG B 1 248 ? 1.25 19.875 31.375 1 53.97 248 ARG B C 1
ATOM 6777 O O . ARG B 1 248 ? 0.088 19.484 31.25 1 53.97 248 ARG B O 1
ATOM 6784 N N . GLY B 1 249 ? 1.996 19.391 32.469 1 45.75 249 GLY B N 1
ATOM 6785 C CA . GLY B 1 249 ? 1.664 18.672 33.688 1 45.75 249 GLY B CA 1
ATOM 6786 C C . GLY B 1 249 ? 1.035 17.312 33.438 1 45.75 249 GLY B C 1
ATOM 6787 O O . GLY B 1 249 ? 1.185 16.75 32.344 1 45.75 249 GLY B O 1
ATOM 6788 N N . ARG B 1 250 ? 0.056 16.875 34.531 1 41.5 250 ARG B N 1
ATOM 6789 C CA . ARG B 1 250 ? -0.652 15.617 34.75 1 41.5 250 ARG B CA 1
ATOM 6790 C C . ARG B 1 250 ? -1.604 15.336 33.594 1 41.5 250 ARG B C 1
ATOM 6792 O O . ARG B 1 250 ? -2.246 14.281 33.562 1 41.5 250 ARG B O 1
ATOM 6799 N N . ARG B 1 251 ? -2.186 16.375 33.094 1 42.44 251 ARG B N 1
ATOM 6800 C CA . ARG B 1 251 ? -3.352 16.172 32.25 1 42.44 251 ARG B CA 1
ATOM 6801 C C . ARG B 1 251 ? -2.938 15.875 30.812 1 42.44 251 ARG B C 1
ATOM 6803 O O . ARG B 1 251 ? -3.098 16.719 29.922 1 42.44 251 ARG B O 1
ATOM 6810 N N . ARG B 1 252 ? -1.915 15.102 30.719 1 41.91 252 ARG B N 1
ATOM 6811 C CA . ARG B 1 252 ? -1.479 14.555 29.438 1 41.91 252 ARG B CA 1
ATOM 6812 C C . ARG B 1 252 ? -2.635 13.883 28.703 1 41.91 252 ARG B C 1
ATOM 6814 O O . ARG B 1 252 ? -2.777 12.656 28.75 1 41.91 252 ARG B O 1
ATOM 6821 N N . HIS B 1 253 ? -3.766 14.289 28.953 1 36.66 253 HIS B N 1
ATOM 6822 C CA . HIS B 1 253 ? -4.828 13.539 28.297 1 36.66 253 HIS B CA 1
ATOM 6823 C C . HIS B 1 253 ? -4.559 13.391 26.797 1 36.66 253 HIS B C 1
ATOM 6825 O O . HIS B 1 253 ? -4.383 14.391 26.094 1 36.66 253 HIS B O 1
ATOM 6831 N N . PRO B 1 254 ? -4.008 12.414 26.5 1 38.25 254 PRO B N 1
ATOM 6832 C CA . PRO B 1 254 ? -3.682 12.062 25.125 1 38.25 254 PRO B CA 1
ATOM 6833 C C . PRO B 1 254 ? -4.68 12.633 24.109 1 38.25 254 PRO B C 1
ATOM 6835 O O . PRO B 1 254 ? -4.367 12.75 22.922 1 38.25 254 PRO B O 1
ATOM 6838 N N . GLY B 1 255 ? -5.906 12.609 24.531 1 37.16 255 GLY B N 1
ATOM 6839 C CA . GLY B 1 255 ? -6.91 12.945 23.531 1 37.16 255 GLY B CA 1
ATOM 6840 C C . GLY B 1 255 ? -6.801 14.367 23.031 1 37.16 255 GLY B C 1
ATOM 6841 O O . GLY B 1 255 ? -7.477 14.742 22.062 1 37.16 255 GLY B O 1
ATOM 6842 N N . ALA B 1 256 ? -6.457 15.328 24.016 1 38.66 256 ALA B N 1
ATOM 6843 C CA . ALA B 1 256 ? -6.605 16.75 23.703 1 38.66 256 ALA B CA 1
ATOM 6844 C C . ALA B 1 256 ? -5.461 17.234 22.812 1 38.66 256 ALA B C 1
ATOM 6846 O O . ALA B 1 256 ? -5.324 18.438 22.562 1 38.66 256 ALA B O 1
ATOM 6847 N N . THR B 1 257 ? -4.316 16.688 23.031 1 45.5 257 THR B N 1
ATOM 6848 C CA . THR B 1 257 ? -3.27 17.438 22.359 1 45.5 257 THR B CA 1
ATOM 6849 C C . THR B 1 257 ? -3.699 17.828 20.938 1 45.5 257 THR B C 1
ATOM 6851 O O . THR B 1 257 ? -3.793 16.969 20.062 1 45.5 257 THR B O 1
ATOM 6854 N N . ARG B 1 258 ? -4.59 18.875 21.016 1 54.09 258 ARG B N 1
ATOM 6855 C CA . ARG B 1 258 ? -5.215 19.578 19.906 1 54.09 258 ARG B CA 1
ATOM 6856 C C . ARG B 1 258 ? -4.172 20.047 18.891 1 54.09 258 ARG B C 1
ATOM 6858 O O . ARG B 1 258 ? -3.43 21 19.141 1 54.09 258 ARG B O 1
ATOM 6865 N N . THR B 1 259 ? -3.643 19.125 18.188 1 62.5 259 THR B N 1
ATOM 6866 C CA . THR B 1 259 ? -2.863 19.547 17.031 1 62.5 259 THR B CA 1
ATOM 6867 C C . THR B 1 259 ? -3.295 20.938 16.562 1 62.5 259 THR B C 1
ATOM 6869 O O . THR B 1 259 ? -2.5 21.688 15.984 1 62.5 259 THR B O 1
ATOM 6872 N N . SER B 1 260 ? -4.453 21.281 17.156 1 67.94 260 SER B N 1
ATOM 6873 C CA . SER B 1 260 ? -4.973 22.562 16.703 1 67.94 260 SER B CA 1
ATOM 6874 C C . SER B 1 260 ? -4.332 23.719 17.453 1 67.94 260 SER B C 1
ATOM 6876 O O . SER B 1 260 ? -4.336 24.859 16.984 1 67.94 260 SER B O 1
ATOM 6878 N N . ALA B 1 261 ? -3.709 23.328 18.562 1 76.38 261 ALA B N 1
ATOM 6879 C CA . ALA B 1 261 ? -3.121 24.391 19.375 1 76.38 261 ALA B CA 1
ATOM 6880 C C . ALA B 1 261 ? -1.643 24.578 19.047 1 76.38 261 ALA B C 1
ATOM 6882 O O . ALA B 1 261 ? -1.006 25.516 19.531 1 76.38 261 ALA B O 1
ATOM 6883 N N . ARG B 1 262 ? -1.154 23.75 18.203 1 89.75 262 ARG B N 1
ATOM 6884 C CA . ARG B 1 262 ? 0.259 23.859 17.844 1 89.75 262 ARG B CA 1
ATOM 6885 C C . ARG B 1 262 ? 0.511 25.031 16.922 1 89.75 262 ARG B C 1
ATOM 6887 O O . ARG B 1 262 ? -0.281 25.297 16.016 1 89.75 262 ARG B O 1
ATOM 6894 N N . ASP B 1 263 ? 1.578 25.703 17.203 1 93.44 263 ASP B N 1
ATOM 6895 C CA . ASP B 1 263 ? 1.969 26.781 16.297 1 93.44 263 ASP B CA 1
ATOM 6896 C C . ASP B 1 263 ? 2.391 26.25 14.938 1 93.44 263 ASP B C 1
ATOM 6898 O O . ASP B 1 263 ? 1.988 26.766 13.898 1 93.44 263 ASP B O 1
ATOM 6902 N N . ILE B 1 264 ? 3.25 25.297 14.984 1 96.56 264 ILE B N 1
ATOM 6903 C CA . ILE B 1 264 ? 3.695 24.578 13.797 1 96.56 264 ILE B CA 1
ATOM 6904 C C . ILE B 1 264 ? 3.572 23.078 14.023 1 96.56 264 ILE B C 1
ATOM 6906 O O . ILE B 1 264 ? 4.109 22.531 15 1 96.56 264 ILE B O 1
ATOM 6910 N N . ASP B 1 265 ? 2.838 22.422 13.195 1 95.12 265 ASP B N 1
ATOM 6911 C CA . ASP B 1 265 ? 2.686 20.969 13.266 1 95.12 265 ASP B CA 1
ATOM 6912 C C . ASP B 1 265 ? 3.467 20.281 12.148 1 95.12 265 ASP B C 1
ATOM 6914 O O . ASP B 1 265 ? 3.018 20.234 11 1 95.12 265 ASP B O 1
ATOM 6918 N N . LEU B 1 266 ? 4.609 19.719 12.484 1 97.31 266 LEU B N 1
ATOM 6919 C CA . LEU B 1 266 ? 5.438 18.984 11.539 1 97.31 266 LEU B CA 1
ATOM 6920 C C . LEU B 1 266 ? 5.176 17.484 11.648 1 97.31 266 LEU B C 1
ATOM 6922 O O . LEU B 1 266 ? 5.203 16.922 12.742 1 97.31 266 LEU B O 1
ATOM 6926 N N . ARG B 1 267 ? 4.891 16.891 10.547 1 95.81 267 ARG B N 1
ATOM 6927 C CA . ARG B 1 267 ? 4.711 15.438 10.5 1 95.81 267 ARG B CA 1
ATOM 6928 C C . ARG B 1 267 ? 5.523 14.82 9.367 1 95.81 267 ARG B C 1
ATOM 6930 O O . ARG B 1 267 ? 5.41 15.25 8.211 1 95.81 267 ARG B O 1
ATOM 6937 N N . VAL B 1 268 ? 6.324 13.859 9.688 1 96.56 268 VAL B N 1
ATOM 6938 C CA . VAL B 1 268 ? 7.105 13.18 8.656 1 96.56 268 VAL B CA 1
ATOM 6939 C C . VAL B 1 268 ? 6.867 11.68 8.727 1 96.56 268 VAL B C 1
ATOM 6941 O O . VAL B 1 268 ? 6.582 11.133 9.797 1 96.56 268 VAL B O 1
ATOM 6944 N N . MET B 1 269 ? 6.969 11.023 7.617 1 95.25 269 MET B N 1
ATOM 6945 C CA . MET B 1 269 ? 6.664 9.602 7.516 1 95.25 269 MET B CA 1
ATOM 6946 C C . MET B 1 269 ? 7.941 8.766 7.539 1 95.25 269 MET B C 1
ATOM 6948 O O . MET B 1 269 ? 8.953 9.148 6.941 1 95.25 269 MET B O 1
ATOM 6952 N N . THR B 1 270 ? 7.93 7.727 8.266 1 95.94 270 THR B N 1
ATOM 6953 C CA . THR B 1 270 ? 8.977 6.707 8.234 1 95.94 270 THR B CA 1
ATOM 6954 C C . THR B 1 270 ? 8.367 5.312 8.156 1 95.94 270 THR B C 1
ATOM 6956 O O . THR B 1 270 ? 7.141 5.164 8.102 1 95.94 270 THR B O 1
ATOM 6959 N N . THR B 1 271 ? 9.211 4.281 7.957 1 96.06 271 THR B N 1
ATOM 6960 C CA . THR B 1 271 ? 8.711 2.924 7.781 1 96.06 271 THR B CA 1
ATOM 6961 C C . THR B 1 271 ? 9.445 1.951 8.695 1 96.06 271 THR B C 1
ATOM 6963 O O . THR B 1 271 ? 10.672 1.863 8.656 1 96.06 271 THR B O 1
ATOM 6966 N N . ALA B 1 272 ? 8.711 1.294 9.523 1 94.5 272 ALA B N 1
ATOM 6967 C CA . ALA B 1 272 ? 9.273 0.213 10.328 1 94.5 272 ALA B CA 1
ATOM 6968 C C . ALA B 1 272 ? 9.25 -1.108 9.562 1 94.5 272 ALA B C 1
ATOM 6970 O O . ALA B 1 272 ? 8.211 -1.775 9.492 1 94.5 272 ALA B O 1
ATOM 6971 N N . LEU B 1 273 ? 10.352 -1.542 9.117 1 93.69 273 LEU B N 1
ATOM 6972 C CA . LEU B 1 273 ? 10.43 -2.736 8.281 1 93.69 273 LEU B CA 1
ATOM 6973 C C . LEU B 1 273 ? 10.133 -3.99 9.102 1 93.69 273 LEU B C 1
ATOM 6975 O O . LEU B 1 273 ? 9.484 -4.914 8.617 1 93.69 273 LEU B O 1
ATOM 6979 N N . SER B 1 274 ? 10.586 -3.967 10.328 1 88.81 274 SER B N 1
ATOM 6980 C CA . SER B 1 274 ? 10.406 -5.129 11.195 1 88.81 274 SER B CA 1
ATOM 6981 C C . SER B 1 274 ? 8.938 -5.344 11.539 1 88.81 274 SER B C 1
ATOM 6983 O O . SER B 1 274 ? 8.539 -6.449 11.914 1 88.81 274 SER B O 1
ATOM 6985 N N . GLN B 1 275 ? 8.164 -4.305 11.414 1 87.38 275 GLN B N 1
ATOM 6986 C CA . GLN B 1 275 ? 6.75 -4.395 11.75 1 87.38 275 GLN B CA 1
ATOM 6987 C C . GLN B 1 275 ? 5.879 -4.301 10.5 1 87.38 275 GLN B C 1
ATOM 6989 O O . GLN B 1 275 ? 4.656 -4.457 10.578 1 87.38 275 GLN B O 1
ATOM 6994 N N . GLY B 1 276 ? 6.504 -4.02 9.469 1 88.81 276 GLY B N 1
ATOM 6995 C CA . GLY B 1 276 ? 5.801 -3.984 8.195 1 88.81 276 GLY B CA 1
ATOM 6996 C C . GLY B 1 276 ? 4.73 -2.91 8.141 1 88.81 276 GLY B C 1
ATOM 6997 O O . GLY B 1 276 ? 3.631 -3.152 7.637 1 88.81 276 GLY B O 1
ATOM 6998 N N . ARG B 1 277 ? 5.023 -1.758 8.688 1 89.44 277 ARG B N 1
ATOM 6999 C CA . ARG B 1 277 ? 4.027 -0.691 8.695 1 89.44 277 ARG B CA 1
ATOM 7000 C C . ARG B 1 277 ? 4.691 0.68 8.75 1 89.44 277 ARG B C 1
ATOM 7002 O O . ARG B 1 277 ? 5.852 0.795 9.156 1 89.44 277 ARG B O 1
ATOM 7009 N N . PRO B 1 278 ? 3.979 1.724 8.398 1 92.25 278 PRO B N 1
ATOM 7010 C CA . PRO B 1 278 ? 4.496 3.09 8.492 1 92.25 278 PRO B CA 1
ATOM 7011 C C . PRO B 1 278 ? 4.305 3.701 9.875 1 92.25 278 PRO B C 1
ATOM 7013 O O . PRO B 1 278 ? 3.457 3.236 10.648 1 92.25 278 PRO B O 1
ATOM 7016 N N . TYR B 1 279 ? 5.145 4.617 10.219 1 92.31 279 TYR B N 1
ATOM 7017 C CA . TYR B 1 279 ? 5.008 5.484 11.383 1 92.31 279 TYR B CA 1
ATOM 7018 C C . TYR B 1 279 ? 5.094 6.953 10.984 1 92.31 279 TYR B C 1
ATOM 7020 O O . TYR B 1 279 ? 5.797 7.305 10.039 1 92.31 279 TYR B O 1
ATOM 7028 N N . SER B 1 280 ? 4.301 7.703 11.648 1 92.94 280 SER B N 1
ATOM 7029 C CA . SER B 1 280 ? 4.461 9.148 11.555 1 92.94 280 SER B CA 1
ATOM 7030 C C . SER B 1 280 ? 5.215 9.703 12.758 1 92.94 280 SER B C 1
ATOM 7032 O O . SER B 1 280 ? 5 9.258 13.891 1 92.94 280 SER B O 1
ATOM 7034 N N . LEU B 1 281 ? 6.168 10.539 12.492 1 94.44 281 LEU B N 1
ATOM 7035 C CA . LEU B 1 281 ? 6.809 11.281 13.57 1 94.44 281 LEU B CA 1
ATOM 7036 C C . LEU B 1 281 ? 6.254 12.695 13.656 1 94.44 281 LEU B C 1
ATOM 7038 O O . LEU B 1 281 ? 6.078 13.367 12.633 1 94.44 281 LEU B O 1
ATOM 7042 N N . PRO B 1 282 ? 5.969 13.164 14.859 1 94.19 282 PRO B N 1
ATOM 7043 C CA . PRO B 1 282 ? 6.27 12.523 16.141 1 94.19 282 PRO B CA 1
ATOM 7044 C C . PRO B 1 282 ? 5.426 11.273 16.391 1 94.19 282 PRO B C 1
ATOM 7046 O O . PRO B 1 282 ? 4.289 11.188 15.922 1 94.19 282 PRO B O 1
ATOM 7049 N N . PHE B 1 283 ? 6.062 10.344 17.203 1 91.94 283 PHE B N 1
ATOM 7050 C CA . PHE B 1 283 ? 5.363 9.109 17.547 1 91.94 283 PHE B CA 1
ATOM 7051 C C . PHE B 1 283 ? 4.141 9.398 18.406 1 91.94 283 PHE B C 1
ATOM 7053 O O . PHE B 1 283 ? 4.082 10.422 19.094 1 91.94 283 PHE B O 1
ATOM 7060 N N . GLU B 1 284 ? 3.223 8.445 18.297 1 85.38 284 GLU B N 1
ATOM 7061 C CA . GLU B 1 284 ? 2.139 8.469 19.266 1 85.38 284 GLU B CA 1
ATOM 7062 C C . GLU B 1 284 ? 2.65 8.141 20.672 1 85.38 284 GLU B C 1
ATOM 7064 O O . GLU B 1 284 ? 3.654 7.445 20.828 1 85.38 284 GLU B O 1
ATOM 7069 N N . PRO B 1 285 ? 2.018 8.633 21.641 1 75.44 285 PRO B N 1
ATOM 7070 C CA . PRO B 1 285 ? 2.49 8.445 23.016 1 75.44 285 PRO B CA 1
ATOM 7071 C C . PRO B 1 285 ? 2.668 6.969 23.375 1 75.44 285 PRO B C 1
ATOM 7073 O O . PRO B 1 285 ? 3.543 6.629 24.172 1 75.44 285 PRO B O 1
ATOM 7076 N N . LYS B 1 286 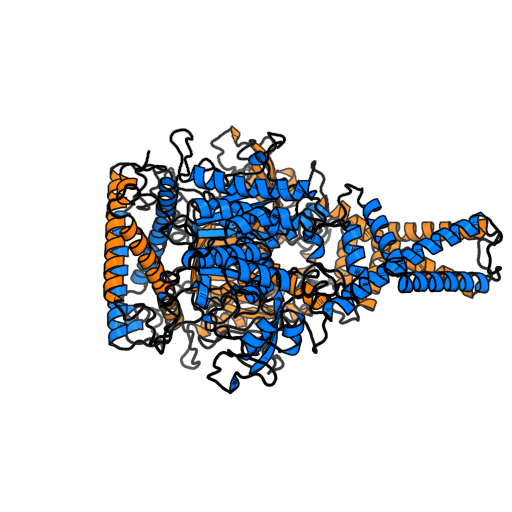? 1.976 6.133 22.75 1 75.44 286 LYS B N 1
ATOM 7077 C CA . LYS B 1 286 ? 2.055 4.715 23.094 1 75.44 286 LYS B CA 1
ATOM 7078 C C . LYS B 1 286 ? 3.234 4.047 22.391 1 75.44 286 LYS B C 1
ATOM 7080 O O . LYS B 1 286 ? 3.658 2.955 22.781 1 75.44 286 LYS B O 1
ATOM 7085 N N . ASP B 1 287 ? 3.684 4.684 21.453 1 82.62 287 ASP B N 1
ATOM 7086 C CA . ASP B 1 287 ? 4.828 4.137 20.734 1 82.62 287 ASP B CA 1
ATOM 7087 C C . ASP B 1 287 ? 6.141 4.535 21.406 1 82.62 287 ASP B C 1
ATOM 7089 O O . ASP B 1 287 ? 6.637 5.645 21.203 1 82.62 287 ASP B O 1
ATOM 7093 N N . ARG B 1 288 ? 6.68 3.6 22.203 1 87.19 288 ARG B N 1
ATOM 7094 C CA . ARG B 1 288 ? 7.902 3.869 22.953 1 87.19 288 ARG B CA 1
ATOM 7095 C C . ARG B 1 288 ? 9.078 3.08 22.391 1 87.19 288 ARG B C 1
ATOM 7097 O O . ARG B 1 288 ? 9 1.86 22.234 1 87.19 288 ARG B O 1
ATOM 7104 N N . PHE B 1 289 ? 10.062 3.803 22.078 1 94.12 289 PHE B N 1
ATOM 7105 C CA . PHE B 1 289 ? 11.258 3.186 21.516 1 94.12 289 PHE B CA 1
ATOM 7106 C C . PHE B 1 289 ? 12.492 3.578 22.328 1 94.12 289 PHE B C 1
ATOM 7108 O O . PHE B 1 289 ? 12.484 4.574 23.047 1 94.12 289 PHE B O 1
ATOM 7115 N N . HIS B 1 290 ? 13.492 2.715 22.281 1 96.62 290 HIS B N 1
ATOM 7116 C CA . HIS B 1 290 ? 14.828 2.947 22.828 1 96.62 290 HIS B CA 1
ATOM 7117 C C . HIS B 1 290 ? 15.875 3.018 21.719 1 96.62 290 HIS B C 1
ATOM 7119 O O . HIS B 1 290 ? 15.609 2.623 20.578 1 96.62 290 HIS B O 1
ATOM 7125 N N . PHE B 1 291 ? 16.969 3.658 22.016 1 97.81 291 PHE B N 1
ATOM 7126 C CA . PHE B 1 291 ? 18.062 3.689 21.047 1 97.81 291 PHE B CA 1
ATOM 7127 C C . PHE B 1 291 ? 19.391 3.299 21.719 1 97.81 291 PHE B C 1
ATOM 7129 O O . PHE B 1 291 ? 19.516 3.387 22.938 1 97.81 291 PHE B O 1
ATOM 7136 N N . ASP B 1 292 ? 20.297 2.727 20.953 1 97.81 292 ASP B N 1
ATOM 7137 C CA . ASP B 1 292 ? 21.656 2.42 21.391 1 97.81 292 ASP B CA 1
ATOM 7138 C C . ASP B 1 292 ? 22.594 3.605 21.141 1 97.81 292 ASP B C 1
ATOM 7140 O O . ASP B 1 292 ? 22.688 4.109 20.016 1 97.81 292 ASP B O 1
ATOM 7144 N N . GLU B 1 293 ? 23.312 4.008 22.219 1 98.19 293 GLU B N 1
ATOM 7145 C CA . GLU B 1 293 ? 24.156 5.188 22.125 1 98.19 293 GLU B CA 1
ATOM 7146 C C . GLU B 1 293 ? 25.234 5.008 21.062 1 98.19 293 GLU B C 1
ATOM 7148 O O . GLU B 1 293 ? 25.5 5.914 20.266 1 98.19 293 GLU B O 1
ATOM 7153 N N . THR B 1 294 ? 25.891 3.91 21.031 1 97.56 294 THR B N 1
ATOM 7154 C CA . THR B 1 294 ? 26.984 3.648 20.094 1 97.56 294 THR B CA 1
ATOM 7155 C C . THR B 1 294 ? 26.484 3.693 18.656 1 97.56 294 THR B C 1
ATOM 7157 O O . THR B 1 294 ? 27.156 4.234 17.781 1 97.56 294 THR B O 1
ATOM 7160 N N . GLU B 1 295 ? 25.375 3.127 18.422 1 97.31 295 GLU B N 1
ATOM 7161 C CA . GLU B 1 295 ? 24.797 3.123 17.094 1 97.31 295 GLU B CA 1
ATOM 7162 C C . GLU B 1 295 ? 24.375 4.531 16.656 1 97.31 295 GLU B C 1
ATOM 7164 O O . GLU B 1 295 ? 24.641 4.941 15.531 1 97.31 295 GLU B O 1
ATOM 7169 N N . PHE B 1 296 ? 23.797 5.293 17.562 1 98.38 296 PHE B N 1
ATOM 7170 C CA . PHE B 1 296 ? 23.281 6.621 17.234 1 98.38 296 PHE B CA 1
ATOM 7171 C C . PHE B 1 296 ? 24.438 7.594 17 1 98.38 296 PHE B C 1
ATOM 7173 O O . PHE B 1 296 ? 24.328 8.523 16.203 1 98.38 296 PHE B O 1
ATOM 7180 N N . ARG B 1 297 ? 25.547 7.395 17.656 1 97.81 297 ARG B N 1
ATOM 7181 C CA . ARG B 1 297 ? 26.703 8.266 17.469 1 97.81 297 ARG B CA 1
ATOM 7182 C C . ARG B 1 297 ? 27.312 8.062 16.078 1 97.81 297 ARG B C 1
ATOM 7184 O O . ARG B 1 297 ? 28.047 8.914 15.594 1 97.81 297 ARG B O 1
ATOM 7191 N N . GLN B 1 298 ? 26.938 6.961 15.43 1 96.94 298 GLN B N 1
ATOM 7192 C CA . GLN B 1 298 ? 27.375 6.73 14.055 1 96.94 298 GLN B CA 1
ATOM 7193 C C . GLN B 1 298 ? 26.469 7.441 13.055 1 96.94 298 GLN B C 1
ATOM 7195 O O . GLN B 1 298 ? 26.844 7.645 11.898 1 96.94 298 GLN B O 1
ATOM 7200 N N . LEU B 1 299 ? 25.312 7.809 13.492 1 97.94 299 LEU B N 1
ATOM 7201 C CA . LEU B 1 299 ? 24.297 8.266 12.547 1 97.94 299 LEU B CA 1
ATOM 7202 C C . LEU B 1 299 ? 24 9.742 12.742 1 97.94 299 LEU B C 1
ATOM 7204 O O . LEU B 1 299 ? 23.469 10.398 11.844 1 97.94 299 LEU B O 1
ATOM 7208 N N . PHE B 1 300 ? 24.297 10.281 13.969 1 98.06 300 PHE B N 1
ATOM 7209 C CA . PHE B 1 300 ? 23.891 11.648 14.305 1 98.06 300 PHE B CA 1
ATOM 7210 C C . PHE B 1 300 ? 25.062 12.414 14.922 1 98.06 300 PHE B C 1
ATOM 7212 O O . PHE B 1 300 ? 25.969 11.812 15.492 1 98.06 300 PHE B O 1
ATOM 7219 N N . PRO B 1 301 ? 25.031 13.758 14.766 1 96.56 301 PRO B N 1
ATOM 7220 C CA . PRO B 1 301 ? 26.062 14.578 15.406 1 96.56 301 PRO B CA 1
ATOM 7221 C C . PRO B 1 301 ? 26.094 14.414 16.922 1 96.56 301 PRO B C 1
ATOM 7223 O O . PRO B 1 301 ? 25.062 14.102 17.531 1 96.56 301 PRO B O 1
ATOM 7226 N N . ALA B 1 302 ? 27.234 14.688 17.5 1 96.5 302 ALA B N 1
ATOM 7227 C CA . ALA B 1 302 ? 27.484 14.461 18.922 1 96.5 302 ALA B CA 1
ATOM 7228 C C . ALA B 1 302 ? 26.531 15.289 19.781 1 96.5 302 ALA B C 1
ATOM 7230 O O . ALA B 1 302 ? 26.016 14.805 20.797 1 96.5 302 ALA B O 1
ATOM 7231 N N . ASP B 1 303 ? 26.312 16.484 19.391 1 96.69 303 ASP B N 1
ATOM 7232 C CA . ASP B 1 303 ? 25.453 17.359 20.188 1 96.69 303 ASP B CA 1
ATOM 7233 C C . ASP B 1 303 ? 24.016 16.875 20.203 1 96.69 303 ASP B C 1
ATOM 7235 O O . ASP B 1 303 ? 23.297 17.016 21.203 1 96.69 303 ASP B O 1
ATOM 7239 N N . VAL B 1 304 ? 23.594 16.281 19.125 1 97.81 304 VAL B N 1
ATOM 7240 C CA . VAL B 1 304 ? 22.234 15.742 19.047 1 97.81 304 VAL B CA 1
ATOM 7241 C C . VAL B 1 304 ? 22.109 14.516 19.953 1 97.81 304 VAL B C 1
ATOM 7243 O O . VAL B 1 304 ? 21.141 14.383 20.688 1 97.81 304 VAL B O 1
ATOM 7246 N N . VAL B 1 305 ? 23.062 13.617 19.875 1 98.19 305 VAL B N 1
ATOM 7247 C CA . VAL B 1 305 ? 23.031 12.414 20.703 1 98.19 305 VAL B CA 1
ATOM 7248 C C . VAL B 1 305 ? 23.141 12.797 22.172 1 98.19 305 VAL B C 1
ATOM 7250 O O . VAL B 1 305 ? 22.453 12.219 23.016 1 98.19 305 VAL B O 1
ATOM 7253 N N . ASP B 1 306 ? 24 13.781 22.5 1 98.06 306 ASP B N 1
ATOM 7254 C CA . ASP B 1 306 ? 24.109 14.266 23.875 1 98.06 306 ASP B CA 1
ATOM 7255 C C . ASP B 1 306 ? 22.766 14.797 24.375 1 98.06 306 ASP B C 1
ATOM 7257 O O . ASP B 1 306 ? 22.391 14.57 25.531 1 98.06 306 ASP B O 1
ATOM 7261 N N . TRP B 1 307 ? 22.078 15.477 23.516 1 98.06 307 TRP B N 1
ATOM 7262 C CA . TRP B 1 307 ? 20.75 15.984 23.859 1 98.06 307 TRP B CA 1
ATOM 7263 C C . TRP B 1 307 ? 19.797 14.836 24.156 1 98.06 307 TRP B C 1
ATOM 7265 O O . TRP B 1 307 ? 19.047 14.883 25.125 1 98.06 307 TRP B O 1
ATOM 7275 N N . LEU B 1 308 ? 19.781 13.805 23.344 1 98.19 308 LEU B N 1
ATOM 7276 C CA . LEU B 1 308 ? 18.922 12.656 23.547 1 98.19 308 LEU B CA 1
ATOM 7277 C C . LEU B 1 308 ? 19.203 11.984 24.875 1 98.19 308 LEU B C 1
ATOM 7279 O O . LEU B 1 308 ? 18.281 11.609 25.609 1 98.19 308 LEU B O 1
ATOM 7283 N N . LEU B 1 309 ? 20.484 11.883 25.203 1 97.81 309 LEU B N 1
ATOM 7284 C CA . LEU B 1 309 ? 20.906 11.242 26.453 1 97.81 309 LEU B CA 1
ATOM 7285 C C . LEU B 1 309 ? 20.516 12.086 27.656 1 97.81 309 LEU B C 1
ATOM 7287 O O . LEU B 1 309 ? 20.203 11.547 28.719 1 97.81 309 LEU B O 1
ATOM 7291 N N . ALA B 1 310 ? 20.422 13.359 27.516 1 97.62 310 ALA B N 1
ATOM 7292 C CA . ALA B 1 310 ? 20.125 14.281 28.609 1 97.62 310 ALA B CA 1
ATOM 7293 C C . ALA B 1 310 ? 18.625 14.383 28.844 1 97.62 310 ALA B C 1
ATOM 7295 O O . ALA B 1 310 ? 18.172 14.891 29.875 1 97.62 310 ALA B O 1
ATOM 7296 N N . HIS B 1 311 ? 17.797 13.875 27.922 1 97 311 HIS B N 1
ATOM 7297 C CA . HIS B 1 311 ? 16.344 14.016 28.047 1 97 311 HIS B CA 1
ATOM 7298 C C . HIS B 1 311 ? 15.648 12.672 27.844 1 97 311 HIS B C 1
ATOM 7300 O O . HIS B 1 311 ? 14.703 12.57 27.062 1 97 311 HIS B O 1
ATOM 7306 N N . PRO B 1 312 ? 16 11.68 28.562 1 94.38 312 PRO B N 1
ATOM 7307 C CA . PRO B 1 312 ? 15.32 10.391 28.422 1 94.38 312 PRO B CA 1
ATOM 7308 C C . PRO B 1 312 ? 13.852 10.445 28.859 1 94.38 312 PRO B C 1
ATOM 7310 O O . PRO B 1 312 ? 13.516 11.133 29.828 1 94.38 312 PRO B O 1
ATOM 7313 N N . ALA B 1 313 ? 13.031 9.844 28.062 1 92.31 313 ALA B N 1
ATOM 7314 C CA . ALA B 1 313 ? 11.633 9.727 28.484 1 92.31 313 ALA B CA 1
ATOM 7315 C C . ALA B 1 313 ? 11.516 8.891 29.75 1 92.31 313 ALA B C 1
ATOM 7317 O O . ALA B 1 313 ? 12.312 7.98 29.984 1 92.31 313 ALA B O 1
ATOM 7318 N N . ALA B 1 314 ? 10.492 9.188 30.516 1 86.38 314 ALA B N 1
ATOM 7319 C CA . ALA B 1 314 ? 10.25 8.414 31.719 1 86.38 314 ALA B CA 1
ATOM 7320 C C . ALA B 1 314 ? 9.672 7.039 31.391 1 86.38 314 ALA B C 1
ATOM 7322 O O . ALA B 1 314 ? 8.789 6.922 30.547 1 86.38 314 ALA B O 1
ATOM 7323 N N . VAL B 1 315 ? 10.305 6.059 31.891 1 84.06 315 VAL B N 1
ATOM 7324 C CA . VAL B 1 315 ? 9.766 4.707 31.766 1 84.06 315 VAL B CA 1
ATOM 7325 C C . VAL B 1 315 ? 9.062 4.305 33.062 1 84.06 315 VAL B C 1
ATOM 7327 O O . VAL B 1 315 ? 9.711 4.008 34.062 1 84.06 315 VAL B O 1
ATOM 7330 N N . ARG B 1 316 ? 7.754 4.289 33.094 1 77.56 316 ARG B N 1
ATOM 7331 C CA . ARG B 1 316 ? 6.945 4.059 34.281 1 77.56 316 ARG B CA 1
ATOM 7332 C C . ARG B 1 316 ? 7.047 2.607 34.75 1 77.56 316 ARG B C 1
ATOM 7334 O O . ARG B 1 316 ? 7.129 2.332 35.938 1 77.56 316 ARG B O 1
ATOM 7341 N N . ASP B 1 317 ? 6.965 1.743 33.812 1 79.94 317 ASP B N 1
ATOM 7342 C CA . ASP B 1 317 ? 7.07 0.318 34.094 1 79.94 317 ASP B CA 1
ATOM 7343 C C . ASP B 1 317 ? 8.508 -0.17 33.938 1 79.94 317 ASP B C 1
ATOM 7345 O O . ASP B 1 317 ? 9.023 -0.242 32.812 1 79.94 317 ASP B O 1
ATOM 7349 N N . ALA B 1 318 ? 9.102 -0.446 35.031 1 78.19 318 ALA B N 1
ATOM 7350 C CA . ALA B 1 318 ? 10.492 -0.884 35.031 1 78.19 318 ALA B CA 1
ATOM 7351 C C . ALA B 1 318 ? 10.695 -2.092 34.125 1 78.19 318 ALA B C 1
ATOM 7353 O O . ALA B 1 318 ? 11.789 -2.297 33.594 1 78.19 318 ALA B O 1
ATOM 7354 N N . ARG B 1 319 ? 9.633 -2.838 33.969 1 77.31 319 ARG B N 1
ATOM 7355 C CA . ARG B 1 319 ? 9.711 -4.043 33.156 1 77.31 319 ARG B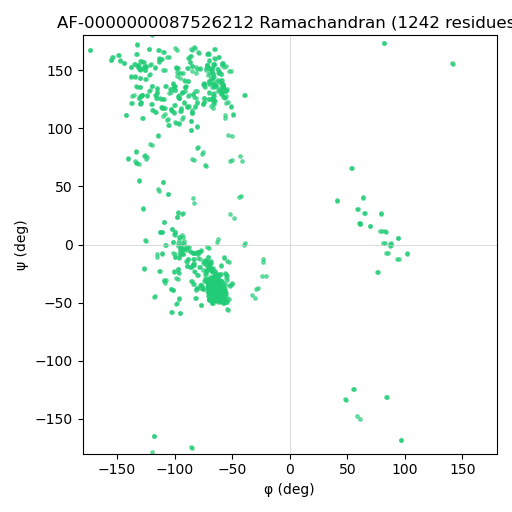 CA 1
ATOM 7356 C C . ARG B 1 319 ? 9.914 -3.691 31.672 1 77.31 319 ARG B C 1
ATOM 7358 O O . ARG B 1 319 ? 10.32 -4.539 30.875 1 77.31 319 ARG B O 1
ATOM 7365 N N . MET B 1 320 ? 9.695 -2.455 31.359 1 82.69 320 MET B N 1
ATOM 7366 C CA . MET B 1 320 ? 9.789 -2.018 29.969 1 82.69 320 MET B CA 1
ATOM 7367 C C . MET B 1 320 ? 11.148 -1.396 29.672 1 82.69 320 MET B C 1
ATOM 7369 O O . MET B 1 320 ? 11.438 -1.021 28.531 1 82.69 320 MET B O 1
ATOM 7373 N N . ARG B 1 321 ? 11.977 -1.336 30.672 1 84.56 321 ARG B N 1
ATOM 7374 C CA . ARG B 1 321 ? 13.32 -0.801 30.484 1 84.56 321 ARG B CA 1
ATOM 7375 C C . ARG B 1 321 ? 14.242 -1.85 29.875 1 84.56 321 ARG B C 1
ATOM 7377 O O . ARG B 1 321 ? 14.234 -3.01 30.297 1 84.56 321 ARG B O 1
ATOM 7384 N N . LEU B 1 322 ? 14.953 -1.417 28.859 1 91 322 LEU B N 1
ATOM 7385 C CA . LEU B 1 322 ? 15.898 -2.311 28.188 1 91 322 LEU B CA 1
ATOM 7386 C C . LEU B 1 322 ? 17.328 -1.99 28.609 1 91 322 LEU B C 1
ATOM 7388 O O . LEU B 1 322 ? 17.844 -0.902 28.328 1 91 322 LEU B O 1
ATOM 7392 N N . PRO B 1 323 ? 17.922 -2.996 29.266 1 89.81 323 PRO B N 1
ATOM 7393 C CA . PRO B 1 323 ? 19.281 -2.744 29.75 1 89.81 323 PRO B CA 1
ATOM 7394 C C . PRO B 1 323 ? 20.266 -2.373 28.641 1 89.81 323 PRO B C 1
ATOM 7396 O O . PRO B 1 323 ? 20.234 -2.979 27.562 1 89.81 323 PRO B O 1
ATOM 7399 N N . GLY B 1 324 ? 21.078 -1.325 28.891 1 92.62 324 GLY B N 1
ATOM 7400 C CA . GLY B 1 324 ? 22.109 -0.916 27.953 1 92.62 324 GLY B CA 1
ATOM 7401 C C . GLY B 1 324 ? 21.594 0.022 26.875 1 92.62 324 GLY B C 1
ATOM 7402 O O . GLY B 1 324 ? 22.359 0.554 26.078 1 92.62 324 GLY B O 1
ATOM 7403 N N . LEU B 1 325 ? 20.328 0.204 26.859 1 96 325 LEU B N 1
ATOM 7404 C CA . LEU B 1 325 ? 19.703 1.088 25.875 1 96 325 LEU B CA 1
ATOM 7405 C C . LEU B 1 325 ? 19.094 2.307 26.562 1 96 325 LEU B C 1
ATOM 7407 O O . LEU B 1 325 ? 18.891 2.309 27.781 1 96 325 LEU B O 1
ATOM 7411 N N . HIS B 1 326 ? 18.891 3.283 25.812 1 96.88 326 HIS B N 1
ATOM 7412 C CA . HIS B 1 326 ? 18.344 4.527 26.328 1 96.88 326 HIS B CA 1
ATOM 7413 C C . HIS B 1 326 ? 16.969 4.816 25.734 1 96.88 326 HIS B C 1
ATOM 7415 O O . HIS B 1 326 ? 16.766 4.668 24.516 1 96.88 326 HIS B O 1
ATOM 7421 N N . PRO B 1 327 ? 16 5.191 26.578 1 95.94 327 PRO B N 1
ATOM 7422 C CA . PRO B 1 327 ? 14.703 5.562 26.016 1 95.94 327 PRO B CA 1
ATOM 7423 C C . PRO B 1 327 ? 14.766 6.82 25.156 1 95.94 327 PRO B C 1
ATOM 7425 O O . PRO B 1 327 ? 15.477 7.77 25.5 1 95.94 327 PRO B O 1
ATOM 7428 N N . LEU B 1 328 ? 14.125 6.793 24.062 1 96 328 LEU B N 1
ATOM 7429 C CA . LEU B 1 328 ? 13.969 8.023 23.297 1 96 328 LEU B CA 1
ATOM 7430 C C . LEU B 1 328 ? 13.242 9.086 24.109 1 96 328 LEU B C 1
ATOM 7432 O O . LEU B 1 328 ? 12.352 8.766 24.891 1 96 328 LEU B O 1
ATOM 7436 N N . PRO B 1 329 ? 13.609 10.305 23.875 1 95.62 329 PRO B N 1
ATOM 7437 C CA . PRO B 1 329 ? 12.891 11.359 24.594 1 95.62 329 PRO B CA 1
ATOM 7438 C C . PRO B 1 329 ? 11.406 11.398 24.266 1 95.62 329 PRO B C 1
ATOM 7440 O O . PRO B 1 329 ? 10.977 10.805 23.266 1 95.62 329 PRO B O 1
ATOM 7443 N N . GLU B 1 330 ? 10.68 12.078 25.203 1 93.5 330 GLU B N 1
ATOM 7444 C CA . GLU B 1 330 ? 9.32 12.438 24.812 1 93.5 330 GLU B CA 1
ATOM 7445 C C . GLU B 1 330 ? 9.328 13.266 23.531 1 93.5 330 GLU B C 1
ATOM 7447 O O . GLU B 1 330 ? 10.297 13.969 23.234 1 93.5 330 GLU B O 1
ATOM 7452 N N . MET B 1 331 ? 8.289 13.203 22.812 1 93.25 331 MET B N 1
ATOM 7453 C CA . MET B 1 331 ? 8.258 13.773 21.469 1 93.25 331 MET B CA 1
ATOM 7454 C C . MET B 1 331 ? 8.469 15.281 21.5 1 93.25 331 MET B C 1
ATOM 7456 O O . MET B 1 331 ? 9.023 15.867 20.578 1 93.25 331 MET B O 1
ATOM 7460 N N . GLU B 1 332 ? 8.125 15.922 22.578 1 93.88 332 GLU B N 1
ATOM 7461 C CA . GLU B 1 332 ? 8.359 17.359 22.703 1 93.88 332 GLU B CA 1
ATOM 7462 C C . GLU B 1 332 ? 9.852 17.688 22.719 1 93.88 332 GLU B C 1
ATOM 7464 O O . GLU B 1 332 ? 10.258 18.781 22.328 1 93.88 332 GLU B O 1
ATOM 7469 N N . HIS B 1 333 ? 10.672 16.672 23.094 1 95.81 333 HIS B N 1
ATOM 7470 C CA . HIS B 1 333 ? 12.102 16.906 23.219 1 95.81 333 HIS B CA 1
ATOM 7471 C C . HIS B 1 333 ? 12.867 16.219 22.094 1 95.81 333 HIS B C 1
ATOM 7473 O O . HIS B 1 333 ? 14.102 16.297 22.047 1 95.81 333 HIS B O 1
ATOM 7479 N N . LEU B 1 334 ? 12.195 15.547 21.219 1 97.5 334 LEU B N 1
ATOM 7480 C CA . LEU B 1 334 ? 12.875 14.891 20.094 1 97.5 334 LEU B CA 1
ATOM 7481 C C . LEU B 1 334 ? 13.297 15.906 19.047 1 97.5 334 LEU B C 1
ATOM 7483 O O . LEU B 1 334 ? 12.469 16.656 18.531 1 97.5 334 LEU B O 1
ATOM 7487 N N . PRO B 1 335 ? 14.609 15.984 18.766 1 98.44 335 PRO B N 1
ATOM 7488 C CA . PRO B 1 335 ? 15.047 16.875 17.688 1 98.44 335 PRO B CA 1
ATOM 7489 C C . PRO B 1 335 ? 14.398 16.531 16.344 1 98.44 335 PRO B C 1
ATOM 7491 O O . PRO B 1 335 ? 14.312 15.352 15.977 1 98.44 335 PRO B O 1
ATOM 7494 N N . ILE B 1 336 ? 13.945 17.531 15.578 1 98.5 336 ILE B N 1
ATOM 7495 C CA . ILE B 1 336 ? 13.273 17.281 14.312 1 98.5 336 ILE B CA 1
ATOM 7496 C C . ILE B 1 336 ? 14.266 16.703 13.305 1 98.5 336 ILE B C 1
ATOM 7498 O O . ILE B 1 336 ? 13.867 16.031 12.352 1 98.5 336 ILE B O 1
ATOM 7502 N N . LEU B 1 337 ? 15.602 16.906 13.523 1 98.5 337 LEU B N 1
ATOM 7503 C CA . LEU B 1 337 ? 16.641 16.297 12.695 1 98.5 337 LEU B CA 1
ATOM 7504 C C . LEU B 1 337 ? 16.5 14.781 12.688 1 98.5 337 LEU B C 1
ATOM 7506 O O . LEU B 1 337 ? 16.656 14.148 11.641 1 98.5 337 LEU B O 1
ATOM 7510 N N . VAL B 1 338 ? 16.281 14.211 13.891 1 98.69 338 VAL B N 1
ATOM 7511 C CA . VAL B 1 338 ? 16.188 12.758 14.023 1 98.69 338 VAL B CA 1
ATOM 7512 C C . VAL B 1 338 ? 15.023 12.234 13.18 1 98.69 338 VAL B C 1
ATOM 7514 O O . VAL B 1 338 ? 15.164 11.242 12.469 1 98.69 338 VAL B O 1
ATOM 7517 N N . ALA B 1 339 ? 13.938 12.938 13.219 1 98.19 339 ALA B N 1
ATOM 7518 C CA . ALA B 1 339 ? 12.758 12.547 12.461 1 98.19 339 ALA B CA 1
ATOM 7519 C C . ALA B 1 339 ? 13.016 12.625 10.961 1 98.19 339 ALA B C 1
ATOM 7521 O O . ALA B 1 339 ? 12.672 11.711 10.211 1 98.19 339 ALA B O 1
ATOM 7522 N N . ALA B 1 340 ? 13.57 13.703 10.531 1 97.81 340 ALA B N 1
ATOM 7523 C CA . ALA B 1 340 ? 13.859 13.891 9.109 1 97.81 340 ALA B CA 1
ATOM 7524 C C . ALA B 1 340 ? 14.836 12.836 8.602 1 97.81 340 ALA B C 1
ATOM 7526 O O . ALA B 1 340 ? 14.648 12.289 7.516 1 97.81 340 ALA B O 1
ATOM 7527 N N . ARG B 1 341 ? 15.852 12.57 9.375 1 97.81 341 ARG B N 1
ATOM 7528 C CA . ARG B 1 341 ? 16.844 11.586 9 1 97.81 341 ARG B CA 1
ATOM 7529 C C . ARG B 1 341 ? 16.25 10.188 8.953 1 97.81 341 ARG B C 1
ATOM 7531 O O . ARG B 1 341 ? 16.594 9.383 8.078 1 97.81 341 ARG B O 1
ATOM 7538 N N . MET B 1 342 ? 15.422 9.867 9.922 1 97.62 342 MET B N 1
ATOM 7539 C CA . MET B 1 342 ? 14.734 8.578 9.922 1 97.62 342 MET B CA 1
ATOM 7540 C C . MET B 1 342 ? 13.883 8.422 8.672 1 97.62 342 MET B C 1
ATOM 7542 O O . MET B 1 342 ? 13.859 7.348 8.062 1 97.62 342 MET B O 1
ATOM 7546 N N . SER B 1 343 ? 13.25 9.477 8.266 1 97.19 343 SER B N 1
ATOM 7547 C CA . SER B 1 343 ? 12.383 9.453 7.094 1 97.19 343 SER B CA 1
ATOM 7548 C C . SER B 1 343 ? 13.188 9.281 5.809 1 97.19 343 SER B C 1
ATOM 7550 O O . SER B 1 343 ? 12.703 8.695 4.84 1 97.19 343 SER B O 1
ATOM 7552 N N . LEU B 1 344 ? 14.414 9.812 5.777 1 94.94 344 LEU B N 1
ATOM 7553 C CA . LEU B 1 344 ? 15.242 9.82 4.578 1 94.94 344 LEU B CA 1
ATOM 7554 C C . LEU B 1 344 ? 16.156 8.594 4.535 1 94.94 344 LEU B C 1
ATOM 7556 O O . LEU B 1 344 ? 17.188 8.609 3.873 1 94.94 344 LEU B O 1
ATOM 7560 N N . SER B 1 345 ? 15.844 7.508 5.113 1 96.12 345 SER B N 1
ATOM 7561 C CA . SER B 1 345 ? 16.656 6.293 5.113 1 96.12 345 SER B CA 1
ATOM 7562 C C . SER B 1 345 ? 16.391 5.461 3.859 1 96.12 345 SER B C 1
ATOM 7564 O O . SER B 1 345 ? 15.867 4.352 3.939 1 96.12 345 SER B O 1
ATOM 7566 N N . PHE B 1 346 ? 16.922 5.969 2.732 1 93.19 346 PHE B N 1
ATOM 7567 C CA . PHE B 1 346 ? 16.719 5.305 1.45 1 93.19 346 PHE B CA 1
ATOM 7568 C C . PHE B 1 346 ? 17.422 3.953 1.422 1 93.19 346 PHE B C 1
ATOM 7570 O O . PHE B 1 346 ? 18.641 3.879 1.579 1 93.19 346 PHE B O 1
ATOM 7577 N N . PRO B 1 347 ? 16.734 2.924 1.146 1 94.56 347 PRO B N 1
ATOM 7578 C CA . PRO B 1 347 ? 17.312 1.583 1.262 1 94.56 347 PRO B CA 1
ATOM 7579 C C . PRO B 1 347 ? 18.594 1.417 0.446 1 94.56 347 PRO B C 1
ATOM 7581 O O . PRO B 1 347 ? 18.656 1.845 -0.71 1 94.56 347 PRO B O 1
ATOM 7584 N N . LEU B 1 348 ? 19.625 0.859 1.024 1 94.5 348 LEU B N 1
ATOM 7585 C CA . LEU B 1 348 ? 20.906 0.474 0.461 1 94.5 348 LEU B CA 1
ATOM 7586 C C . LEU B 1 348 ? 21.797 1.697 0.244 1 94.5 348 LEU B C 1
ATOM 7588 O O . LEU B 1 348 ? 23.016 1.582 0.2 1 94.5 348 LEU B O 1
ATOM 7592 N N . LEU B 1 349 ? 21.266 2.887 0.106 1 93.75 349 LEU B N 1
ATOM 7593 C CA . LEU B 1 349 ? 22.078 4.082 -0.088 1 93.75 349 LEU B CA 1
ATOM 7594 C C . LEU B 1 349 ? 22.328 4.793 1.238 1 93.75 349 LEU B C 1
ATOM 7596 O O . LEU B 1 349 ? 23.484 5.02 1.618 1 93.75 349 LEU B O 1
ATOM 7600 N N . VAL B 1 350 ? 21.203 5.172 1.866 1 95.81 350 VAL B N 1
ATOM 7601 C CA . VAL B 1 350 ? 21.312 5.82 3.17 1 95.81 350 VAL B CA 1
ATOM 7602 C C . VAL B 1 350 ? 20.938 4.828 4.27 1 95.81 350 VAL B C 1
ATOM 7604 O O . VAL B 1 350 ? 19.891 4.176 4.199 1 95.81 350 VAL B O 1
ATOM 7607 N N . CYS B 1 351 ? 21.703 4.785 5.258 1 97.94 351 CYS B N 1
ATOM 7608 C CA . CYS B 1 351 ? 21.578 3.791 6.316 1 97.94 351 CYS B CA 1
ATOM 7609 C C . CYS B 1 351 ? 20.219 3.869 6.984 1 97.94 351 CYS B C 1
ATOM 7611 O O . CYS B 1 351 ? 19.688 4.961 7.191 1 97.94 351 CYS B O 1
ATOM 7613 N N . ALA B 1 352 ? 19.688 2.672 7.312 1 97.75 352 ALA B N 1
ATOM 7614 C CA . ALA B 1 352 ? 18.5 2.58 8.156 1 97.75 352 ALA B CA 1
ATOM 7615 C C . ALA B 1 352 ? 18.828 2.975 9.594 1 97.75 352 ALA B C 1
ATOM 7617 O O . ALA B 1 352 ? 19.984 2.982 10 1 97.75 352 ALA B O 1
ATOM 7618 N N . VAL B 1 353 ? 17.828 3.346 10.305 1 98.19 353 VAL B N 1
ATOM 7619 C CA . VAL B 1 353 ? 18 3.758 11.688 1 98.19 353 VAL B CA 1
ATOM 7620 C C . VAL B 1 353 ? 17.406 2.701 12.617 1 98.19 353 VAL B C 1
ATOM 7622 O O . VAL B 1 353 ? 16.203 2.424 12.57 1 98.19 353 VAL B O 1
ATOM 7625 N N . PRO B 1 354 ? 18.25 2.105 13.43 1 96.5 354 PRO B N 1
ATOM 7626 C CA . PRO B 1 354 ? 17.766 1.078 14.352 1 96.5 354 PRO B CA 1
ATOM 7627 C C . PRO B 1 354 ? 17.188 1.664 15.641 1 96.5 354 PRO B C 1
ATOM 7629 O O . PRO B 1 354 ? 17.797 2.559 16.234 1 96.5 354 PRO B O 1
ATOM 7632 N N . LEU B 1 355 ? 16.047 1.274 16 1 96.75 355 LEU B N 1
ATOM 7633 C CA . LEU B 1 355 ? 15.461 1.494 17.312 1 96.75 355 LEU B CA 1
ATOM 7634 C C . LEU B 1 355 ? 15.094 0.17 17.984 1 96.75 355 LEU B C 1
ATOM 7636 O O . LEU B 1 355 ? 15.203 -0.89 17.359 1 96.75 355 LEU B O 1
ATOM 7640 N N . TYR B 1 356 ? 14.797 0.297 19.234 1 94 356 TYR B N 1
ATOM 7641 C CA . TYR B 1 356 ? 14.484 -0.904 20.016 1 94 356 TYR B CA 1
ATOM 7642 C C . TYR B 1 356 ? 13.188 -0.728 20.797 1 94 356 TYR B C 1
ATOM 7644 O O . TYR B 1 356 ? 12.875 0.376 21.25 1 94 356 TYR B O 1
ATOM 7652 N N . ARG B 1 357 ? 12.461 -1.774 20.891 1 89.81 357 ARG B N 1
ATOM 7653 C CA . ARG B 1 357 ? 11.258 -1.761 21.719 1 89.81 357 ARG B CA 1
ATOM 7654 C C . ARG B 1 357 ? 11.164 -3.02 22.562 1 89.81 357 ARG B C 1
ATOM 7656 O O . ARG B 1 357 ? 11.82 -4.023 22.281 1 89.81 357 ARG B O 1
ATOM 7663 N N . CYS B 1 358 ? 10.438 -2.854 23.656 1 85.62 358 CYS B N 1
ATOM 7664 C CA . CYS B 1 358 ? 10.133 -4.008 24.484 1 85.62 358 CYS B CA 1
ATOM 7665 C C . CYS B 1 358 ? 8.938 -4.781 23.938 1 85.62 358 CYS B C 1
ATOM 7667 O O . CYS B 1 358 ? 7.844 -4.23 23.812 1 85.62 358 CYS B O 1
ATOM 7669 N N . HIS B 1 359 ? 9.18 -6.012 23.594 1 75.81 359 HIS B N 1
ATOM 7670 C CA . HIS B 1 359 ? 8.07 -6.82 23.094 1 75.81 359 HIS B CA 1
ATOM 7671 C C . HIS B 1 359 ? 6.953 -6.918 24.125 1 75.81 359 HIS B C 1
ATOM 7673 O O . HIS B 1 359 ? 7.207 -7.207 25.297 1 75.81 359 HIS B O 1
ATOM 7679 N N . PRO B 1 360 ? 5.812 -6.652 23.719 1 68.25 360 PRO B N 1
ATOM 7680 C CA . PRO B 1 360 ? 4.727 -6.559 24.688 1 68.25 360 PRO B CA 1
ATOM 7681 C C . PRO B 1 360 ? 4.434 -7.891 25.375 1 68.25 360 PRO B C 1
ATOM 7683 O O . PRO B 1 360 ? 3.98 -7.91 26.531 1 68.25 360 PRO B O 1
ATOM 7686 N N . VAL B 1 361 ? 4.699 -8.984 24.719 1 65.94 361 VAL B N 1
ATOM 7687 C CA . VAL B 1 361 ? 4.348 -10.281 25.281 1 65.94 361 VAL B CA 1
ATOM 7688 C C . VAL B 1 361 ? 5.566 -10.914 25.953 1 65.94 361 VAL B C 1
ATOM 7690 O O . VAL B 1 361 ? 5.527 -11.234 27.141 1 65.94 361 VAL B O 1
ATOM 7693 N N . THR B 1 362 ? 6.707 -10.977 25.266 1 70 362 THR B N 1
ATOM 7694 C CA . THR B 1 362 ? 7.879 -11.68 25.766 1 70 362 THR B CA 1
ATOM 7695 C C . THR B 1 362 ? 8.758 -10.742 26.594 1 70 362 THR B C 1
ATOM 7697 O O . THR B 1 362 ? 9.641 -11.188 27.328 1 70 362 THR B O 1
ATOM 7700 N N . ARG B 1 363 ? 8.508 -9.469 26.469 1 76.31 363 ARG B N 1
ATOM 7701 C CA . ARG B 1 363 ? 9.266 -8.43 27.156 1 76.31 363 ARG B CA 1
ATOM 7702 C C . ARG B 1 363 ? 10.742 -8.461 26.766 1 76.31 363 ARG B C 1
ATOM 7704 O O . ARG B 1 363 ? 11.594 -7.93 27.469 1 76.31 363 ARG B O 1
ATOM 7711 N N . GLU B 1 364 ? 10.992 -9.125 25.641 1 80.31 364 GLU B N 1
ATOM 7712 C CA . GLU B 1 364 ? 12.344 -9.164 25.094 1 80.31 364 GLU B CA 1
ATOM 7713 C C . GLU B 1 364 ? 12.625 -7.961 24.203 1 80.31 364 GLU B C 1
ATOM 7715 O O . GLU B 1 364 ? 11.695 -7.297 23.734 1 80.31 364 GLU B O 1
ATOM 7720 N N . ARG B 1 365 ? 13.914 -7.758 24.141 1 87.06 365 ARG B N 1
ATOM 7721 C CA . ARG B 1 365 ? 14.359 -6.672 23.266 1 87.06 365 ARG B CA 1
ATOM 7722 C C . ARG B 1 365 ? 14.102 -7.008 21.797 1 87.06 365 ARG B C 1
ATOM 7724 O O . ARG B 1 365 ? 14.398 -8.109 21.344 1 87.06 365 ARG B O 1
ATOM 7731 N N . GLU B 1 366 ? 13.43 -6.16 21.141 1 86.25 366 GLU B N 1
ATOM 7732 C CA . GLU B 1 366 ? 13.164 -6.285 19.703 1 86.25 366 GLU B CA 1
ATOM 7733 C C . GLU B 1 366 ? 13.789 -5.133 18.938 1 86.25 366 GLU B C 1
ATOM 7735 O O . GLU B 1 366 ? 13.5 -3.965 19.203 1 86.25 366 GLU B O 1
ATOM 7740 N N . ARG B 1 367 ? 14.773 -5.418 18.094 1 91.62 367 ARG B N 1
ATOM 7741 C CA . ARG B 1 367 ? 15.359 -4.406 17.219 1 91.62 367 ARG B CA 1
ATOM 7742 C C . ARG B 1 367 ? 14.43 -4.074 16.062 1 91.62 367 ARG B C 1
ATOM 7744 O O . ARG B 1 367 ? 13.945 -4.973 15.367 1 91.62 367 ARG B O 1
ATOM 7751 N N . VAL B 1 368 ? 14.023 -2.873 15.859 1 93.06 368 VAL B N 1
ATOM 7752 C CA . VAL B 1 368 ? 13.148 -2.4 14.789 1 93.06 368 VAL B CA 1
ATOM 7753 C C . VAL B 1 368 ? 13.938 -1.517 13.828 1 93.06 368 VAL B C 1
ATOM 7755 O O . VAL B 1 368 ? 14.461 -0.47 14.219 1 93.06 368 VAL B O 1
ATOM 7758 N N . TRP B 1 369 ? 14.039 -1.924 12.578 1 95.94 369 TRP B N 1
ATOM 7759 C CA . TRP B 1 369 ? 14.742 -1.149 11.562 1 95.94 369 TRP B CA 1
ATOM 7760 C C . TRP B 1 369 ? 13.805 -0.17 10.867 1 95.94 369 TRP B C 1
ATOM 7762 O O . TRP B 1 369 ? 12.805 -0.577 10.266 1 95.94 369 TRP B O 1
ATOM 7772 N N . PHE B 1 370 ? 14.117 1.071 11.008 1 97 370 PHE B N 1
ATOM 7773 C CA . PHE B 1 370 ? 13.344 2.109 10.336 1 97 370 PHE B CA 1
ATOM 7774 C C . PHE B 1 370 ? 14.008 2.516 9.031 1 97 370 PHE B C 1
ATOM 7776 O O . PHE B 1 370 ? 15.203 2.82 9 1 97 370 PHE B O 1
ATOM 7783 N N . SER B 1 371 ? 13.266 2.457 7.988 1 97.06 371 SER B N 1
ATOM 7784 C CA . SER B 1 371 ? 13.742 2.811 6.652 1 97.06 371 SER B CA 1
ATOM 7785 C C . SER B 1 371 ? 12.961 3.988 6.082 1 97.06 371 SER B C 1
ATOM 7787 O O . SER B 1 371 ? 12.32 4.738 6.828 1 97.06 371 SER B O 1
ATOM 7789 N N . ASP B 1 372 ? 13.086 4.184 4.801 1 96.44 372 ASP B N 1
ATOM 7790 C CA . ASP B 1 372 ? 12.555 5.352 4.102 1 96.44 372 ASP B CA 1
ATOM 7791 C C . ASP B 1 372 ? 11.047 5.465 4.289 1 96.44 372 ASP B C 1
ATOM 7793 O O . ASP B 1 372 ? 10.32 4.473 4.168 1 96.44 372 ASP B O 1
ATOM 7797 N N . GLY B 1 373 ? 10.625 6.707 4.59 1 94.62 373 GLY B N 1
ATOM 7798 C CA . GLY B 1 373 ? 9.203 6.953 4.781 1 94.62 373 GLY B CA 1
ATOM 7799 C C . GLY B 1 373 ? 8.391 6.785 3.51 1 94.62 373 GLY B C 1
ATOM 7800 O O . GLY B 1 373 ? 7.176 6.574 3.566 1 94.62 373 GLY B O 1
ATOM 7801 N N . GLY B 1 374 ? 8.969 6.895 2.42 1 92.94 374 GLY B N 1
ATOM 7802 C CA . GLY B 1 374 ? 8.281 6.844 1.137 1 92.94 374 GLY B CA 1
ATOM 7803 C C . GLY B 1 374 ? 7.91 5.434 0.717 1 92.94 374 GLY B C 1
ATOM 7804 O O . GLY B 1 374 ? 7.207 5.242 -0.279 1 92.94 374 GLY B O 1
ATOM 7805 N N . LEU B 1 375 ? 8.336 4.449 1.492 1 93.44 375 LEU B N 1
ATOM 7806 C CA . LEU B 1 375 ? 8.055 3.061 1.136 1 93.44 375 LEU B CA 1
ATOM 7807 C C . LEU B 1 375 ? 6.559 2.77 1.208 1 93.44 375 LEU B C 1
ATOM 7809 O O . LEU B 1 375 ? 6.008 2.111 0.324 1 93.44 375 LEU B O 1
ATOM 7813 N N . CYS B 1 376 ? 5.91 3.283 2.219 1 90.56 376 CYS B N 1
ATOM 7814 C CA . CYS B 1 376 ? 4.492 3.01 2.408 1 90.56 376 CYS B CA 1
ATOM 7815 C C . CYS B 1 376 ? 3.637 4.133 1.829 1 90.56 376 CYS B C 1
ATOM 7817 O O . CYS B 1 376 ? 2.635 3.873 1.161 1 90.56 376 CYS B O 1
ATOM 7819 N N . SER B 1 377 ? 3.977 5.309 2.109 1 87.62 377 SER B N 1
ATOM 7820 C CA . SER B 1 377 ? 3.332 6.492 1.551 1 87.62 377 SER B CA 1
ATOM 7821 C C . SER B 1 377 ? 4.352 7.59 1.261 1 87.62 377 SER B C 1
ATOM 7823 O O . SER B 1 377 ? 4.848 8.242 2.182 1 87.62 377 SER B O 1
ATOM 7825 N N . ASN B 1 378 ? 4.5 7.801 0.002 1 89 378 ASN B N 1
ATOM 7826 C CA . ASN B 1 378 ? 5.496 8.781 -0.41 1 89 378 ASN B CA 1
ATOM 7827 C C . ASN B 1 378 ? 4.879 10.172 -0.575 1 89 378 ASN B C 1
ATOM 7829 O O . ASN B 1 378 ? 5.594 11.148 -0.817 1 89 378 ASN B O 1
ATOM 7833 N N . PHE B 1 379 ? 3.568 10.219 -0.494 1 87.44 379 PHE B N 1
ATOM 7834 C CA . PHE B 1 379 ? 2.826 11.461 -0.637 1 87.44 379 PHE B CA 1
ATOM 7835 C C . PHE B 1 379 ? 1.667 11.523 0.352 1 87.44 379 PHE B C 1
ATOM 7837 O O . PHE B 1 379 ? 0.502 11.453 -0.045 1 87.44 379 PHE B O 1
ATOM 7844 N N . PRO B 1 380 ? 2.033 11.742 1.619 1 84.44 380 PRO B N 1
ATOM 7845 C CA . PRO B 1 380 ? 1.012 11.68 2.666 1 84.44 380 PRO B CA 1
ATOM 7846 C C . PRO B 1 380 ? 0.062 12.875 2.641 1 84.44 380 PRO B C 1
ATOM 7848 O O . PRO B 1 380 ? -0.03 13.609 3.623 1 84.44 380 PRO B O 1
ATOM 7851 N N . VAL B 1 381 ? -0.74 13.016 1.668 1 80.81 381 VAL B N 1
ATOM 7852 C CA . VAL B 1 381 ? -1.637 14.141 1.44 1 80.81 381 VAL B CA 1
ATOM 7853 C C . VAL B 1 381 ? -2.754 14.133 2.48 1 80.81 381 VAL B C 1
ATOM 7855 O O . VAL B 1 381 ? -3.42 15.148 2.693 1 80.81 381 VAL B O 1
ATOM 7858 N N . HIS B 1 382 ? -2.893 12.992 3.133 1 77.81 382 HIS B N 1
ATOM 7859 C CA . HIS B 1 382 ? -3.984 12.859 4.09 1 77.81 382 HIS B CA 1
ATOM 7860 C C . HIS B 1 382 ? -3.633 13.516 5.422 1 77.81 382 HIS B C 1
ATOM 7862 O O . HIS B 1 382 ? -4.5 13.68 6.285 1 77.81 382 HIS B O 1
ATOM 7868 N N . TYR B 1 383 ? -2.277 13.898 5.336 1 78.38 383 TYR B N 1
ATOM 7869 C CA . TYR B 1 383 ? -1.916 14.617 6.555 1 78.38 383 TYR B CA 1
ATOM 7870 C C . TYR B 1 383 ? -2.773 15.859 6.73 1 78.38 383 TYR B C 1
ATOM 7872 O O . TYR B 1 383 ? -3.055 16.562 5.762 1 78.38 383 TYR B O 1
ATOM 7880 N N . PHE B 1 384 ? -3.342 16.094 7.738 1 83.75 384 PHE B N 1
ATOM 7881 C CA . PHE B 1 384 ? -3.971 17.328 8.195 1 83.75 384 PHE B CA 1
ATOM 7882 C C . PHE B 1 384 ? -5.348 17.5 7.566 1 83.75 384 PHE B C 1
ATOM 7884 O O . PHE B 1 384 ? -5.875 18.609 7.508 1 83.75 384 PHE B O 1
ATOM 7891 N N . ASP B 1 385 ? -5.852 16.406 6.918 1 82.31 385 ASP B N 1
ATOM 7892 C CA . ASP B 1 385 ? -7.168 16.484 6.289 1 82.31 385 ASP B CA 1
ATOM 7893 C C . ASP B 1 385 ? -8.266 16.688 7.332 1 82.31 385 ASP B C 1
ATOM 7895 O O . ASP B 1 385 ? -8.188 16.141 8.438 1 82.31 385 ASP B O 1
ATOM 7899 N N . ALA B 1 386 ? -9.125 17.547 6.973 1 84.81 386 ALA B N 1
ATOM 7900 C CA . ALA B 1 386 ? -10.336 17.797 7.758 1 84.81 386 ALA B CA 1
ATOM 7901 C C . ALA B 1 386 ? -11.578 17.734 6.883 1 84.81 386 ALA B C 1
ATOM 7903 O O . ALA B 1 386 ? -11.516 17.984 5.676 1 84.81 386 ALA B O 1
ATOM 7904 N N . PRO B 1 387 ? -12.672 17.359 7.477 1 87.44 387 PRO B N 1
ATOM 7905 C CA . PRO B 1 387 ? -13.898 17.312 6.676 1 87.44 387 PRO B CA 1
ATOM 7906 C C . PRO B 1 387 ? -14.219 18.641 6 1 87.44 387 PRO B C 1
ATOM 7908 O O . PRO B 1 387 ? -14.625 18.656 4.832 1 87.44 387 PRO B O 1
ATOM 7911 N N . LEU B 1 388 ? -14.039 19.672 6.727 1 90.56 388 LEU B N 1
ATOM 7912 C CA . LEU B 1 388 ? -14.18 21.016 6.199 1 90.56 388 LEU B CA 1
ATOM 7913 C C . LEU B 1 388 ? -12.938 21.859 6.504 1 90.56 388 LEU B C 1
ATOM 7915 O O . LEU B 1 388 ? -12.727 22.266 7.648 1 90.56 388 LEU B O 1
ATOM 7919 N N . PRO B 1 389 ? -12.164 22.141 5.473 1 90.19 389 PRO B N 1
ATOM 7920 C CA . PRO B 1 389 ? -10.883 22.812 5.715 1 90.19 389 PRO B CA 1
ATOM 7921 C C . PRO B 1 389 ? -11.055 24.234 6.242 1 90.19 389 PRO B C 1
ATOM 7923 O O . PRO B 1 389 ? -11.953 24.953 5.801 1 90.19 389 PRO B O 1
ATOM 7926 N N . SER B 1 390 ? -10.25 24.641 7.223 1 89.56 390 SER B N 1
ATOM 7927 C CA . SER B 1 390 ? -10.227 25.984 7.762 1 89.56 390 SER B CA 1
ATOM 7928 C C . SER B 1 390 ? -9.125 26.828 7.117 1 89.56 390 SER B C 1
ATOM 7930 O O . SER B 1 390 ? -9.062 28.047 7.312 1 89.56 390 SER B O 1
ATOM 7932 N N . ARG B 1 391 ? -8.273 26.25 6.41 1 91.56 391 ARG B N 1
ATOM 7933 C CA . ARG B 1 391 ? -7.203 26.828 5.617 1 91.56 391 ARG B CA 1
ATOM 7934 C C . ARG B 1 391 ? -6.785 25.906 4.48 1 91.56 391 ARG B C 1
ATOM 7936 O O . ARG B 1 391 ? -7.043 24.703 4.527 1 91.56 391 ARG B O 1
ATOM 7943 N N . PRO B 1 392 ? -6.188 26.422 3.486 1 92.88 392 PRO B N 1
ATOM 7944 C CA . PRO B 1 392 ? -5.793 25.547 2.383 1 92.88 392 PRO B CA 1
ATOM 7945 C C . PRO B 1 392 ? -4.645 24.609 2.756 1 92.88 392 PRO B C 1
ATOM 7947 O O . PRO B 1 392 ? -3.734 25 3.49 1 92.88 392 PRO B O 1
ATOM 7950 N N . THR B 1 393 ? -4.738 23.422 2.342 1 94.38 393 THR B N 1
ATOM 7951 C CA . THR B 1 393 ? -3.641 22.469 2.375 1 94.38 393 THR B CA 1
ATOM 7952 C C . THR B 1 393 ? -3.088 22.234 0.973 1 94.38 393 THR B C 1
ATOM 7954 O O . THR B 1 393 ? -3.734 21.578 0.145 1 94.38 393 THR B O 1
ATOM 7957 N N . PHE B 1 394 ? -1.936 22.766 0.742 1 96 394 PHE B N 1
ATOM 7958 C CA . PHE B 1 394 ? -1.309 22.594 -0.563 1 96 394 PHE B CA 1
ATOM 7959 C C . PHE B 1 394 ? -0.379 21.391 -0.57 1 96 394 PHE B C 1
ATOM 7961 O O . PHE B 1 394 ? 0.189 21.031 0.464 1 96 394 PHE B O 1
ATOM 7968 N N . ALA B 1 395 ? -0.32 20.797 -1.708 1 95.31 395 ALA B N 1
ATOM 7969 C CA . ALA B 1 395 ? 0.57 19.641 -1.851 1 95.31 395 ALA B CA 1
ATOM 7970 C C . ALA B 1 395 ? 1.31 19.688 -3.186 1 95.31 395 ALA B C 1
ATOM 7972 O O . ALA B 1 395 ? 0.776 20.188 -4.184 1 95.31 395 ALA B O 1
ATOM 7973 N N . ILE B 1 396 ? 2.508 19.266 -3.188 1 94.88 396 ILE B N 1
ATOM 7974 C CA . ILE B 1 396 ? 3.301 19.172 -4.406 1 94.88 396 ILE B CA 1
ATOM 7975 C C . ILE B 1 396 ? 3.717 17.719 -4.648 1 94.88 396 ILE B C 1
ATOM 7977 O O . ILE B 1 396 ? 4.328 17.094 -3.779 1 94.88 396 ILE B O 1
ATOM 7981 N N . ASN B 1 397 ? 3.309 17.234 -5.762 1 90.69 397 ASN B N 1
ATOM 7982 C CA . ASN B 1 397 ? 3.646 15.883 -6.211 1 90.69 397 ASN B CA 1
ATOM 7983 C C . ASN B 1 397 ? 4.766 15.898 -7.246 1 90.69 397 ASN B C 1
ATOM 7985 O O . ASN B 1 397 ? 4.844 16.812 -8.07 1 90.69 397 ASN B O 1
ATOM 7989 N N . LEU B 1 398 ? 5.676 15.008 -7.16 1 88.69 398 LEU B N 1
ATOM 7990 C CA . LEU B 1 398 ? 6.711 14.805 -8.164 1 88.69 398 LEU B CA 1
ATOM 7991 C C . LEU B 1 398 ? 6.395 13.594 -9.031 1 88.69 398 LEU B C 1
ATOM 7993 O O . LEU B 1 398 ? 6.281 12.477 -8.531 1 88.69 398 LEU B O 1
ATOM 7997 N N . THR B 1 399 ? 6.164 13.805 -10.273 1 81.75 399 THR B N 1
ATOM 7998 C CA . THR B 1 399 ? 5.75 12.719 -11.141 1 81.75 399 THR B CA 1
ATOM 7999 C C . THR B 1 399 ? 6.656 12.625 -12.367 1 81.75 399 THR B C 1
ATOM 8001 O O . THR B 1 399 ? 7.348 13.594 -12.703 1 81.75 399 THR B O 1
ATOM 8004 N N . ASP B 1 400 ? 6.641 11.422 -12.898 1 73.5 400 ASP B N 1
ATOM 8005 C CA . ASP B 1 400 ? 7.418 11.211 -14.117 1 73.5 400 ASP B CA 1
ATOM 8006 C C . ASP B 1 400 ? 6.762 11.898 -15.312 1 73.5 400 ASP B C 1
ATOM 8008 O O . ASP B 1 400 ? 5.547 12.117 -15.32 1 73.5 400 ASP B O 1
ATOM 8012 N N . ASP B 1 401 ? 7.566 12.211 -16.266 1 61.84 401 ASP B N 1
ATOM 8013 C CA . ASP B 1 401 ? 7.121 12.961 -17.438 1 61.84 401 ASP B CA 1
ATOM 8014 C C . ASP B 1 401 ? 6.199 12.125 -18.312 1 61.84 401 ASP B C 1
ATOM 8016 O O . ASP B 1 401 ? 5.504 12.656 -19.188 1 61.84 401 ASP B O 1
ATOM 8020 N N . VAL B 1 402 ? 6.285 10.922 -18.109 1 58 402 VAL B N 1
ATOM 8021 C CA . VAL B 1 402 ? 5.41 10.086 -18.922 1 58 402 VAL B CA 1
ATOM 8022 C C . VAL B 1 402 ? 3.957 10.5 -18.719 1 58 402 VAL B C 1
ATOM 8024 O O . VAL B 1 402 ? 3.111 10.281 -19.594 1 58 402 VAL B O 1
ATOM 8027 N N . PHE B 1 403 ? 3.859 11.32 -17.719 1 57.09 403 PHE B N 1
ATOM 8028 C CA . PHE B 1 403 ? 2.504 11.727 -17.375 1 57.09 403 PHE B CA 1
ATOM 8029 C C . PHE B 1 403 ? 2.193 13.109 -17.938 1 57.09 403 PHE B C 1
ATOM 8031 O O . PHE B 1 403 ? 1.201 13.734 -17.562 1 57.09 403 PHE B O 1
ATOM 8038 N N . LEU B 1 404 ? 3.174 13.586 -18.812 1 56.19 404 LEU B N 1
ATOM 8039 C CA . LEU B 1 404 ? 2.959 14.859 -19.484 1 56.19 404 LEU B CA 1
ATOM 8040 C C . LEU B 1 404 ? 1.934 14.727 -20.594 1 56.19 404 LEU B C 1
ATOM 8042 O O . LEU B 1 404 ? 1.875 13.695 -21.266 1 56.19 404 LEU B O 1
ATOM 8046 N N . PRO B 1 405 ? 1.041 15.703 -20.656 1 55.31 405 PRO B N 1
ATOM 8047 C CA . PRO B 1 405 ? 0.186 15.656 -21.844 1 55.31 405 PRO B CA 1
ATOM 8048 C C . PRO B 1 405 ? 0.985 15.633 -23.141 1 55.31 405 PRO B C 1
ATOM 8050 O O . PRO B 1 405 ? 2.045 16.25 -23.234 1 55.31 405 PRO B O 1
ATOM 8053 N N . ARG B 1 406 ? 0.826 14.68 -23.938 1 53.47 406 ARG B N 1
ATOM 8054 C CA . ARG B 1 406 ? 1.55 14.391 -25.172 1 53.47 406 ARG B CA 1
ATOM 8055 C C . ARG B 1 406 ? 1.41 15.531 -26.172 1 53.47 406 ARG B C 1
ATOM 8057 O O . ARG B 1 406 ? 2.113 15.57 -27.172 1 53.47 406 ARG B O 1
ATOM 8064 N N . ASP B 1 407 ? 0.521 16.406 -26.094 1 50.31 407 ASP B N 1
ATOM 8065 C CA . ASP B 1 407 ? 0.216 17.344 -27.172 1 50.31 407 ASP B CA 1
ATOM 8066 C C . ASP B 1 407 ? 1.285 18.438 -27.266 1 50.31 407 ASP B C 1
ATOM 8068 O O . ASP B 1 407 ? 1.343 19.172 -28.25 1 50.31 407 ASP B O 1
ATOM 8072 N N . ARG B 1 408 ? 2.084 18.719 -26.172 1 53.03 408 ARG B N 1
ATOM 8073 C CA . ARG B 1 408 ? 3.01 19.828 -26.391 1 53.03 408 ARG B CA 1
ATOM 8074 C C . ARG B 1 408 ? 4.387 19.516 -25.812 1 53.03 408 ARG B C 1
ATOM 8076 O O . ARG B 1 408 ? 4.5 18.891 -24.75 1 53.03 408 ARG B O 1
ATOM 8083 N N . GLU B 1 409 ? 5.441 19.547 -26.656 1 61.31 409 GLU B N 1
ATOM 8084 C CA . GLU B 1 409 ? 6.816 19.391 -26.188 1 61.31 409 GLU B CA 1
ATOM 8085 C C . GLU B 1 409 ? 7.148 20.438 -25.125 1 61.31 409 GLU B C 1
ATOM 8087 O O . GLU B 1 409 ? 7.098 21.641 -25.391 1 61.31 409 GLU B O 1
ATOM 8092 N N . PRO B 1 410 ? 7.348 20.094 -23.859 1 63.59 410 PRO B N 1
ATOM 8093 C CA . PRO B 1 410 ? 7.562 21.078 -22.797 1 63.59 410 PRO B CA 1
ATOM 8094 C C . PRO B 1 410 ? 8.891 21.812 -22.938 1 63.59 410 PRO B C 1
ATOM 8096 O O . PRO B 1 410 ? 9.922 21.203 -23.234 1 63.59 410 PRO B O 1
ATOM 8099 N N . ALA B 1 411 ? 8.938 23.188 -23.109 1 65.62 411 ALA B N 1
ATOM 8100 C CA . ALA B 1 411 ? 10.148 24.016 -23.219 1 65.62 411 ALA B CA 1
ATOM 8101 C C . ALA B 1 411 ? 10.359 24.859 -21.969 1 65.62 411 ALA B C 1
ATOM 8103 O O . ALA B 1 411 ? 11.484 25 -21.5 1 65.62 411 ALA B O 1
ATOM 8104 N N . GLU B 1 412 ? 9.367 25.266 -21.359 1 72.94 412 GLU B N 1
ATOM 8105 C CA . GLU B 1 412 ? 9.438 26.172 -20.219 1 72.94 412 GLU B CA 1
ATOM 8106 C C . GLU B 1 412 ? 9.102 25.453 -18.906 1 72.94 412 GLU B C 1
ATOM 8108 O O . GLU B 1 412 ? 8.414 24.438 -18.922 1 72.94 412 GLU B O 1
ATOM 8113 N N . PRO B 1 413 ? 9.734 26 -17.875 1 72.44 413 PRO B N 1
ATOM 8114 C CA . PRO B 1 413 ? 9.469 25.359 -16.578 1 72.44 413 PRO B CA 1
ATOM 8115 C C . PRO B 1 413 ? 7.98 25.172 -16.312 1 72.44 413 PRO B C 1
ATOM 8117 O O . PRO B 1 413 ? 7.578 24.172 -15.711 1 72.44 413 PRO B O 1
ATOM 8120 N N . ASP B 1 414 ? 7.262 26.047 -16.75 1 75.06 414 ASP B N 1
ATOM 8121 C CA . ASP B 1 414 ? 5.82 26.016 -16.5 1 75.06 414 ASP B CA 1
ATOM 8122 C C . ASP B 1 414 ? 5.168 24.844 -17.203 1 75.06 414 ASP B C 1
ATOM 8124 O O . ASP B 1 414 ? 4.117 24.359 -16.781 1 75.06 414 ASP B O 1
ATOM 8128 N N . ASP B 1 415 ? 5.852 24.391 -18.141 1 78.12 415 ASP B N 1
ATOM 8129 C CA . ASP B 1 415 ? 5.316 23.281 -18.922 1 78.12 415 ASP B CA 1
ATOM 8130 C C . ASP B 1 415 ? 5.395 21.969 -18.125 1 78.12 415 ASP B C 1
ATOM 8132 O O . ASP B 1 415 ? 4.699 21 -18.453 1 78.12 415 ASP B O 1
ATOM 8136 N N . PHE B 1 416 ? 6.164 22.125 -17.109 1 84.94 416 PHE B N 1
ATOM 8137 C CA . PHE B 1 416 ? 6.418 20.906 -16.359 1 84.94 416 PHE B CA 1
ATOM 8138 C C . PHE B 1 416 ? 5.559 20.859 -15.102 1 84.94 416 PHE B C 1
ATOM 8140 O O . PHE B 1 416 ? 5.676 19.922 -14.297 1 84.94 416 PHE B O 1
ATOM 8147 N N . VAL B 1 417 ? 4.75 21.891 -15 1 88.81 417 VAL B N 1
ATOM 8148 C CA . VAL B 1 417 ? 3.91 21.969 -13.805 1 88.81 417 VAL B CA 1
ATOM 8149 C C . VAL B 1 417 ? 2.439 21.859 -14.203 1 88.81 417 VAL B C 1
ATOM 8151 O O . VAL B 1 417 ? 1.982 22.562 -15.109 1 88.81 417 VAL B O 1
ATOM 8154 N N . PHE B 1 418 ? 1.742 21 -13.523 1 85.81 418 PHE B N 1
ATOM 8155 C CA . PHE B 1 418 ? 0.322 20.828 -13.805 1 85.81 418 PHE B CA 1
ATOM 8156 C C . PHE B 1 418 ? -0.507 21.047 -12.547 1 85.81 418 PHE B C 1
ATOM 8158 O O . PHE B 1 418 ? -0.197 20.484 -11.492 1 85.81 418 PHE B O 1
ATOM 8165 N N . VAL B 1 419 ? -1.476 21.891 -12.664 1 87.31 419 VAL B N 1
ATOM 8166 C CA . VAL B 1 419 ? -2.516 22.094 -11.664 1 87.31 419 VAL B CA 1
ATOM 8167 C C . VAL B 1 419 ? -3.893 22 -12.312 1 87.31 419 VAL B C 1
ATOM 8169 O O . VAL B 1 419 ? -4.129 22.594 -13.367 1 87.31 419 VAL B O 1
ATOM 8172 N N . PRO B 1 420 ? -4.73 21.188 -11.727 1 83.06 420 PRO B N 1
ATOM 8173 C CA . PRO B 1 420 ? -6.051 21.078 -12.352 1 83.06 420 PRO B CA 1
ATOM 8174 C C . PRO B 1 420 ? -6.77 22.422 -12.445 1 83.06 420 PRO B C 1
ATOM 8176 O O . PRO B 1 420 ? -6.816 23.172 -11.469 1 83.06 420 PRO B O 1
ATOM 8179 N N . GLU B 1 421 ? -7.387 22.656 -13.617 1 81.69 421 GLU B N 1
ATOM 8180 C CA . GLU B 1 421 ? -8.078 23.922 -13.836 1 81.69 421 GLU B CA 1
ATOM 8181 C C . GLU B 1 421 ? -9.578 23.781 -13.57 1 81.69 421 GLU B C 1
ATOM 8183 O O . GLU B 1 421 ? -10.273 24.781 -13.352 1 81.69 421 GLU B O 1
ATOM 8188 N N . HIS B 1 422 ? -10 22.547 -13.703 1 83.75 422 HIS B N 1
ATOM 8189 C CA . HIS B 1 422 ? -11.406 22.25 -13.461 1 83.75 422 HIS B CA 1
ATOM 8190 C C . HIS B 1 422 ? -11.57 21.016 -12.57 1 83.75 422 HIS B C 1
ATOM 8192 O O . HIS B 1 422 ? -10.625 20.25 -12.406 1 83.75 422 HIS B O 1
ATOM 8198 N N . ASN B 1 423 ? -12.703 20.875 -12.062 1 82.12 423 ASN B N 1
ATOM 8199 C CA . ASN B 1 423 ? -12.969 19.812 -11.102 1 82.12 423 ASN B CA 1
ATOM 8200 C C . ASN B 1 423 ? -12.734 18.438 -11.719 1 82.12 423 ASN B C 1
ATOM 8202 O O . ASN B 1 423 ? -12.406 17.484 -11.008 1 82.12 423 ASN B O 1
ATOM 8206 N N . ALA B 1 424 ? -12.938 18.328 -12.953 1 74 424 ALA B N 1
ATOM 8207 C CA . ALA B 1 424 ? -12.758 17.031 -13.617 1 74 424 ALA B CA 1
ATOM 8208 C C . ALA B 1 424 ? -11.305 16.797 -14 1 74 424 ALA B C 1
ATOM 8210 O O . ALA B 1 424 ? -10.93 15.703 -14.422 1 74 424 ALA B O 1
ATOM 8211 N N . GLY B 1 425 ? -10.602 17.891 -13.773 1 72.19 425 GLY B N 1
ATOM 8212 C CA . GLY B 1 425 ? -9.195 17.781 -14.125 1 72.19 425 GLY B CA 1
ATOM 8213 C C . GLY B 1 425 ? -8.398 16.969 -13.125 1 72.19 425 GLY B C 1
ATOM 8214 O O . GLY B 1 425 ? -8.758 16.891 -11.953 1 72.19 425 GLY B O 1
ATOM 8215 N N . GLY B 1 426 ? -7.492 16.109 -13.531 1 63.78 426 GLY B N 1
ATOM 8216 C CA . GLY B 1 426 ? -6.559 15.43 -12.656 1 63.78 426 GLY B CA 1
ATOM 8217 C C . GLY B 1 426 ? -6.953 13.992 -12.359 1 63.78 426 GLY B C 1
ATOM 8218 O O . GLY B 1 426 ? -6.262 13.297 -11.617 1 63.78 426 GLY B O 1
ATOM 8219 N N . GLN B 1 427 ? -8.172 13.555 -12.805 1 62.38 427 GLN B N 1
ATOM 8220 C CA . GLN B 1 427 ? -8.656 12.211 -12.484 1 62.38 427 GLN B CA 1
ATOM 8221 C C . GLN B 1 427 ? -7.773 11.141 -13.117 1 62.38 427 GLN B C 1
ATOM 8223 O O . GLN B 1 427 ? -7.566 10.07 -12.539 1 62.38 427 GLN B O 1
ATOM 8228 N N . ASP B 1 428 ? -7.402 11.289 -14.359 1 59.28 428 ASP B N 1
ATOM 8229 C CA . ASP B 1 428 ? -6.848 10.148 -15.086 1 59.28 428 ASP B CA 1
ATOM 8230 C C . ASP B 1 428 ? -5.379 10.383 -15.43 1 59.28 428 ASP B C 1
ATOM 8232 O O . ASP B 1 428 ? -4.926 10.008 -16.516 1 59.28 428 ASP B O 1
ATOM 8236 N N . HIS B 1 429 ? -4.621 10.844 -14.445 1 58.75 429 HIS B N 1
ATOM 8237 C CA . HIS B 1 429 ? -3.297 11.258 -14.906 1 58.75 429 HIS B CA 1
ATOM 8238 C C . HIS B 1 429 ? -2.293 10.109 -14.773 1 58.75 429 HIS B C 1
ATOM 8240 O O . HIS B 1 429 ? -1.221 10.156 -15.383 1 58.75 429 HIS B O 1
ATOM 8246 N N . HIS B 1 430 ? -2.715 8.992 -14.203 1 62.88 430 HIS B N 1
ATOM 8247 C CA . HIS B 1 430 ? -1.62 8.039 -14.031 1 62.88 430 HIS B CA 1
ATOM 8248 C C . HIS B 1 430 ? -1.83 6.797 -14.891 1 62.88 430 HIS B C 1
ATOM 8250 O O . HIS B 1 430 ? -2.738 6.008 -14.633 1 62.88 430 HIS B O 1
ATOM 8256 N N . VAL B 1 431 ? -1.226 6.793 -16.203 1 69.88 431 VAL B N 1
ATOM 8257 C CA . VAL B 1 431 ? -1.285 5.57 -17 1 69.88 431 VAL B CA 1
ATOM 8258 C C . VAL B 1 431 ? 0.13 5.078 -17.297 1 69.88 431 VAL B C 1
ATOM 8260 O O . VAL B 1 431 ? 0.973 5.844 -17.766 1 69.88 431 VAL B O 1
ATOM 8263 N N . VAL B 1 432 ? 0.445 3.916 -16.781 1 73.12 432 VAL B N 1
ATOM 8264 C CA . VAL B 1 432 ? 1.712 3.266 -17.094 1 73.12 432 VAL B CA 1
ATOM 8265 C C . VAL B 1 432 ? 1.554 2.412 -18.344 1 73.12 432 VAL B C 1
ATOM 8267 O O . VAL B 1 432 ? 0.663 1.562 -18.422 1 73.12 432 VAL B O 1
ATOM 8270 N N . ASP B 1 433 ? 2.305 2.758 -19.344 1 75.56 433 ASP B N 1
ATOM 8271 C CA . ASP B 1 433 ? 2.291 1.928 -20.547 1 75.56 433 ASP B CA 1
ATOM 8272 C C . ASP B 1 433 ? 3.184 0.702 -20.391 1 75.56 433 ASP B C 1
ATOM 8274 O O . ASP B 1 433 ? 4.41 0.801 -20.484 1 75.56 433 ASP B O 1
ATOM 8278 N N . LEU B 1 434 ? 2.498 -0.394 -20.125 1 83.25 434 LEU B N 1
ATOM 8279 C CA . LEU B 1 434 ? 3.238 -1.631 -19.906 1 83.25 434 LEU B CA 1
ATOM 8280 C C . LEU B 1 434 ? 3.797 -2.17 -21.219 1 83.25 434 LEU B C 1
ATOM 8282 O O . LEU B 1 434 ? 4.723 -2.986 -21.219 1 83.25 434 LEU B O 1
ATOM 8286 N N . GLU B 1 435 ? 3.178 -1.771 -22.281 1 86.56 435 GLU B N 1
ATOM 8287 C CA . GLU B 1 435 ? 3.557 -2.277 -23.609 1 86.56 435 GLU B CA 1
ATOM 8288 C C . GLU B 1 435 ? 3.85 -1.135 -24.578 1 86.56 435 GLU B C 1
ATOM 8290 O O . GLU B 1 435 ? 3.086 -0.897 -25.516 1 86.56 435 GLU B O 1
ATOM 8295 N N . PRO B 1 436 ? 5.047 -0.564 -24.344 1 74.12 436 PRO B N 1
ATOM 8296 C CA . PRO B 1 436 ? 5.379 0.507 -25.281 1 74.12 436 PRO B CA 1
ATOM 8297 C C . PRO B 1 436 ? 5.387 0.035 -26.734 1 74.12 436 PRO B C 1
ATOM 8299 O O . PRO B 1 436 ? 5.953 -1.016 -27.047 1 74.12 436 PRO B O 1
ATOM 8302 N N . LYS B 1 437 ? 4.781 0.755 -27.594 1 74.88 437 LYS B N 1
ATOM 8303 C CA . LYS B 1 437 ? 4.652 0.475 -29.031 1 74.88 437 LYS B CA 1
ATOM 8304 C C . LYS B 1 437 ? 3.91 -0.837 -29.266 1 74.88 437 LYS B C 1
ATOM 8306 O O . LYS B 1 437 ? 4.172 -1.534 -30.25 1 74.88 437 LYS B O 1
ATOM 8311 N N . GLY B 1 438 ? 3.223 -1.278 -28.266 1 77.75 438 GLY B N 1
ATOM 8312 C CA . GLY B 1 438 ? 2.389 -2.463 -28.406 1 77.75 438 GLY B CA 1
ATOM 8313 C C . GLY B 1 438 ? 3.164 -3.758 -28.234 1 77.75 438 GLY B C 1
ATOM 8314 O O . GLY B 1 438 ? 2.682 -4.828 -28.625 1 77.75 438 GLY B O 1
ATOM 8315 N N . ARG B 1 439 ? 4.348 -3.734 -27.797 1 85.31 439 ARG B N 1
ATOM 8316 C CA . ARG B 1 439 ? 5.164 -4.934 -27.625 1 85.31 439 ARG B CA 1
ATOM 8317 C C . ARG B 1 439 ? 5.184 -5.391 -26.172 1 85.31 439 ARG B C 1
ATOM 8319 O O . ARG B 1 439 ? 5.609 -4.648 -25.297 1 85.31 439 ARG B O 1
ATOM 8326 N N . PRO B 1 440 ? 4.703 -6.605 -26 1 89.94 440 PRO B N 1
ATOM 8327 C CA . PRO B 1 440 ? 4.719 -7.125 -24.641 1 89.94 440 PRO B CA 1
ATOM 8328 C C . PRO B 1 440 ? 6.137 -7.34 -24.109 1 89.94 440 PRO B C 1
ATOM 8330 O O . PRO B 1 440 ? 6.984 -7.895 -24.797 1 89.94 440 PRO B O 1
ATOM 8333 N N . ARG B 1 441 ? 6.457 -6.824 -22.984 1 90.19 441 ARG B N 1
ATOM 8334 C CA . ARG B 1 441 ? 7.754 -6.949 -22.344 1 90.19 441 ARG B CA 1
ATOM 8335 C C . ARG B 1 441 ? 7.594 -7.301 -20.859 1 90.19 441 ARG B C 1
ATOM 8337 O O . ARG B 1 441 ? 6.766 -6.707 -20.156 1 90.19 441 ARG B O 1
ATOM 8344 N N . LEU B 1 442 ? 8.43 -8.234 -20.5 1 91.88 442 LEU B N 1
ATOM 8345 C CA . LEU B 1 442 ? 8.383 -8.641 -19.094 1 91.88 442 LEU B CA 1
ATOM 8346 C C . LEU B 1 442 ? 8.797 -7.496 -18.172 1 91.88 442 LEU B C 1
ATOM 8348 O O . LEU B 1 442 ? 8.219 -7.32 -17.109 1 91.88 442 LEU B O 1
ATOM 8352 N N . GLY B 1 443 ? 9.812 -6.738 -18.641 1 89.69 443 GLY B N 1
ATOM 8353 C CA . GLY B 1 443 ? 10.273 -5.621 -17.844 1 89.69 443 GLY B CA 1
ATOM 8354 C C . GLY B 1 443 ? 9.195 -4.586 -17.578 1 89.69 443 GLY B C 1
ATOM 8355 O O . GLY B 1 443 ? 9.117 -4.031 -16.484 1 89.69 443 GLY B O 1
ATOM 8356 N N . GLY B 1 444 ? 8.391 -4.355 -18.594 1 89.12 444 GLY B N 1
ATOM 8357 C CA . GLY B 1 444 ? 7.277 -3.436 -18.422 1 89.12 444 GLY B CA 1
ATOM 8358 C C . GLY B 1 444 ? 6.238 -3.936 -17.438 1 89.12 444 GLY B C 1
ATOM 8359 O O . GLY B 1 444 ? 5.742 -3.168 -16.609 1 89.12 444 GLY B O 1
ATOM 8360 N N . PHE B 1 445 ? 5.965 -5.203 -17.516 1 93.31 445 PHE B N 1
ATOM 8361 C CA . PHE B 1 445 ? 4.977 -5.812 -16.625 1 93.31 445 PHE B CA 1
ATOM 8362 C C . PHE B 1 445 ? 5.461 -5.789 -15.18 1 93.31 445 PHE B C 1
ATOM 8364 O O . PHE B 1 445 ? 4.734 -5.359 -14.281 1 93.31 445 PHE B O 1
ATOM 8371 N N . ILE B 1 446 ? 6.703 -6.176 -14.945 1 93.5 446 ILE B N 1
ATOM 8372 C CA . ILE B 1 446 ? 7.273 -6.199 -13.609 1 93.5 446 ILE B CA 1
ATOM 8373 C C . ILE B 1 446 ? 7.402 -4.777 -13.07 1 93.5 446 ILE B C 1
ATOM 8375 O O . ILE B 1 446 ? 7.141 -4.523 -11.891 1 93.5 446 ILE B O 1
ATOM 8379 N N . GLY B 1 447 ? 7.832 -3.91 -13.953 1 90.81 447 GLY B N 1
ATOM 8380 C CA . GLY B 1 447 ? 7.891 -2.512 -13.562 1 90.81 447 GLY B CA 1
ATOM 8381 C C . GLY B 1 447 ? 6.551 -1.961 -13.109 1 90.81 447 GLY B C 1
ATOM 8382 O O . GLY B 1 447 ? 6.469 -1.26 -12.102 1 90.81 447 GLY B O 1
ATOM 8383 N N . ALA B 1 448 ? 5.52 -2.295 -13.812 1 92.25 448 ALA B N 1
ATOM 8384 C CA . ALA B 1 448 ? 4.172 -1.851 -13.469 1 92.25 448 ALA B CA 1
ATOM 8385 C C . ALA B 1 448 ? 3.709 -2.467 -12.148 1 92.25 448 ALA B C 1
ATOM 8387 O O . ALA B 1 448 ? 3.037 -1.81 -11.352 1 92.25 448 ALA B O 1
ATOM 8388 N N . LEU B 1 449 ? 4.07 -3.73 -11.984 1 94.44 449 LEU B N 1
ATOM 8389 C CA . LEU B 1 449 ? 3.736 -4.41 -10.734 1 94.44 449 LEU B CA 1
ATOM 8390 C C . LEU B 1 449 ? 4.375 -3.707 -9.547 1 94.44 449 LEU B C 1
ATOM 8392 O O . LEU B 1 449 ? 3.691 -3.396 -8.562 1 94.44 449 LEU B O 1
ATOM 8396 N N . LEU B 1 450 ? 5.602 -3.375 -9.656 1 91.56 450 LEU B N 1
ATOM 8397 C CA . LEU B 1 450 ? 6.336 -2.744 -8.562 1 91.56 450 LEU B CA 1
ATOM 8398 C C . LEU B 1 450 ? 5.848 -1.319 -8.328 1 91.56 450 LEU B C 1
ATOM 8400 O O . LEU B 1 450 ? 5.73 -0.877 -7.184 1 91.56 450 LEU B O 1
ATOM 8404 N N . GLU B 1 451 ? 5.59 -0.711 -9.391 1 89.25 451 GLU B N 1
ATOM 8405 C CA . GLU B 1 451 ? 5.055 0.642 -9.289 1 89.25 451 GLU B CA 1
ATOM 8406 C C . GLU B 1 451 ? 3.715 0.65 -8.555 1 89.25 451 GLU B C 1
ATOM 8408 O O . GLU B 1 451 ? 3.461 1.524 -7.727 1 89.25 451 GLU B O 1
ATOM 8413 N N . THR B 1 452 ? 2.914 -0.262 -8.883 1 92.31 452 THR B N 1
ATOM 8414 C CA . THR B 1 452 ? 1.604 -0.366 -8.25 1 92.31 452 THR B CA 1
ATOM 8415 C C . THR B 1 452 ? 1.748 -0.685 -6.762 1 92.31 452 THR B C 1
ATOM 8417 O O . THR B 1 452 ? 1.122 -0.038 -5.918 1 92.31 452 THR B O 1
ATOM 8420 N N . LEU B 1 453 ? 2.611 -1.617 -6.449 1 92.69 453 LEU B N 1
ATOM 8421 C CA . LEU B 1 453 ? 2.84 -1.976 -5.055 1 92.69 453 LEU B CA 1
ATOM 8422 C C . LEU B 1 453 ? 3.289 -0.763 -4.246 1 92.69 453 LEU B C 1
ATOM 8424 O O . LEU B 1 453 ? 2.848 -0.567 -3.111 1 92.69 453 LEU B O 1
ATOM 8428 N N . HIS B 1 454 ? 4.02 0.002 -4.871 1 90.56 454 HIS B N 1
ATOM 8429 C CA . HIS B 1 454 ? 4.676 1.105 -4.18 1 90.56 454 HIS B CA 1
ATOM 8430 C C . HIS B 1 454 ? 3.748 2.309 -4.059 1 90.56 454 HIS B C 1
ATOM 8432 O O . HIS B 1 454 ? 3.748 3 -3.039 1 90.56 454 HIS B O 1
ATOM 8438 N N . ASN B 1 455 ? 2.846 2.553 -5.098 1 88.88 455 ASN B N 1
ATOM 8439 C CA . ASN B 1 455 ? 2.246 3.881 -5.176 1 88.88 455 ASN B CA 1
ATOM 8440 C C . ASN B 1 455 ? 0.721 3.805 -5.191 1 88.88 455 ASN B C 1
ATOM 8442 O O . ASN B 1 455 ? 0.046 4.832 -5.289 1 88.88 455 ASN B O 1
ATOM 8446 N N . TRP B 1 456 ? 0.132 2.641 -5.07 1 88.81 456 TRP B N 1
ATOM 8447 C CA . TRP B 1 456 ? -1.309 2.547 -5.285 1 88.81 456 TRP B CA 1
ATOM 8448 C C . TRP B 1 456 ? -2.066 3.363 -4.242 1 88.81 456 TRP B C 1
ATOM 8450 O O . TRP B 1 456 ? -3.109 3.947 -4.543 1 88.81 456 TRP B O 1
ATOM 8460 N N . THR B 1 457 ? -1.559 3.451 -3.01 1 87.06 457 THR B N 1
ATOM 8461 C CA . THR B 1 457 ? -2.25 4.188 -1.959 1 87.06 457 THR B CA 1
ATOM 8462 C C . THR B 1 457 ? -2.311 5.676 -2.291 1 87.06 457 THR B C 1
ATOM 8464 O O . THR B 1 457 ? -3.367 6.301 -2.18 1 87.06 457 THR B O 1
ATOM 8467 N N . ASP B 1 458 ? -1.211 6.18 -2.656 1 86.81 458 ASP B N 1
ATOM 8468 C CA . ASP B 1 458 ? -1.146 7.594 -3.02 1 86.81 458 ASP B CA 1
ATOM 8469 C C . ASP B 1 458 ? -1.938 7.867 -4.297 1 86.81 458 ASP B C 1
ATOM 8471 O O . ASP B 1 458 ? -2.672 8.852 -4.375 1 86.81 458 ASP B O 1
ATOM 8475 N N . ASN B 1 459 ? -1.835 6.945 -5.273 1 84.19 459 ASN B N 1
ATOM 8476 C CA . ASN B 1 459 ? -2.561 7.098 -6.531 1 84.19 459 ASN B CA 1
ATOM 8477 C C . ASN B 1 459 ? -4.07 7.102 -6.309 1 84.19 459 ASN B C 1
ATOM 8479 O O . ASN B 1 459 ? -4.793 7.867 -6.953 1 84.19 459 ASN B O 1
ATOM 8483 N N . THR B 1 460 ? -4.457 6.266 -5.453 1 85.5 460 THR B N 1
ATOM 8484 C CA . THR B 1 460 ? -5.883 6.176 -5.168 1 85.5 460 THR B CA 1
ATOM 8485 C C . THR B 1 460 ? -6.367 7.41 -4.414 1 85.5 460 THR B C 1
ATOM 8487 O O . THR B 1 460 ? -7.445 7.938 -4.695 1 85.5 460 THR B O 1
ATOM 8490 N N . GLN B 1 461 ? -5.566 7.91 -3.518 1 84.5 461 GLN B N 1
ATOM 8491 C CA . GLN B 1 461 ? -5.945 9.07 -2.715 1 84.5 461 GLN B CA 1
ATOM 8492 C C . GLN B 1 461 ? -6.062 10.32 -3.58 1 84.5 461 GLN B C 1
ATOM 8494 O O . GLN B 1 461 ? -6.902 11.188 -3.318 1 84.5 461 GLN B O 1
ATOM 8499 N N . LEU B 1 462 ? -5.293 10.461 -4.582 1 83.19 462 LEU B N 1
ATOM 8500 C CA . LEU B 1 462 ? -5.246 11.648 -5.43 1 83.19 462 LEU B CA 1
ATOM 8501 C C . LEU B 1 462 ? -6.504 11.758 -6.285 1 83.19 462 LEU B C 1
ATOM 8503 O O . LEU B 1 462 ? -6.793 12.812 -6.844 1 83.19 462 LEU B O 1
ATOM 8507 N N . ARG B 1 463 ? -7.301 10.719 -6.312 1 81.12 463 ARG B N 1
ATOM 8508 C CA . ARG B 1 463 ? -8.484 10.734 -7.168 1 81.12 463 ARG B CA 1
ATOM 8509 C C . ARG B 1 463 ? -9.68 11.328 -6.434 1 81.12 463 ARG B C 1
ATOM 8511 O O . ARG B 1 463 ? -10.695 11.664 -7.055 1 81.12 463 ARG B O 1
ATOM 8518 N N . VAL B 1 464 ? -9.586 11.492 -5.188 1 83.25 464 VAL B N 1
ATOM 8519 C CA . VAL B 1 464 ? -10.695 11.984 -4.383 1 83.25 464 VAL B CA 1
ATOM 8520 C C . VAL B 1 464 ? -10.953 13.453 -4.699 1 83.25 464 VAL B C 1
ATOM 8522 O O . VAL B 1 464 ? -10.023 14.266 -4.734 1 83.25 464 VAL B O 1
ATOM 8525 N N . PRO B 1 465 ? -12.227 13.75 -4.953 1 84.19 465 PRO B N 1
ATOM 8526 C CA . PRO B 1 465 ? -12.523 15.172 -5.117 1 84.19 465 PRO B CA 1
ATOM 8527 C C . PRO B 1 465 ? -12.133 16 -3.893 1 84.19 465 PRO B C 1
ATOM 8529 O O . PRO B 1 465 ? -12.391 15.586 -2.758 1 84.19 465 PRO B O 1
ATOM 8532 N N . GLY B 1 466 ? -11.57 17.062 -4.141 1 85.31 466 GLY B N 1
ATOM 8533 C CA . GLY B 1 466 ? -11.102 17.906 -3.049 1 85.31 466 GLY B CA 1
ATOM 8534 C C . GLY B 1 466 ? -9.656 17.656 -2.676 1 85.31 466 GLY B C 1
ATOM 8535 O O . GLY B 1 466 ? -9.062 18.422 -1.904 1 85.31 466 GLY B O 1
ATOM 8536 N N . PHE B 1 467 ? -9.102 16.562 -3.199 1 85.19 467 PHE B N 1
ATOM 8537 C CA . PHE B 1 467 ? -7.688 16.281 -2.971 1 85.19 467 PHE B CA 1
ATOM 8538 C C . PHE B 1 467 ? -6.863 16.625 -4.207 1 85.19 467 PHE B C 1
ATOM 8540 O O . PHE B 1 467 ? -5.789 17.219 -4.098 1 85.19 467 PHE B O 1
ATOM 8547 N N . ARG B 1 468 ? -7.438 16.344 -5.266 1 85.19 468 ARG B N 1
ATOM 8548 C CA . ARG B 1 468 ? -6.68 16.516 -6.5 1 85.19 468 ARG B CA 1
ATOM 8549 C C . ARG B 1 468 ? -6.48 18 -6.816 1 85.19 468 ARG B C 1
ATOM 8551 O O . ARG B 1 468 ? -5.449 18.391 -7.371 1 85.19 468 ARG B O 1
ATOM 8558 N N . ASP B 1 469 ? -7.422 18.828 -6.504 1 87.38 469 ASP B N 1
ATOM 8559 C CA . ASP B 1 469 ? -7.375 20.234 -6.891 1 87.38 469 ASP B CA 1
ATOM 8560 C C . ASP B 1 469 ? -6.34 21 -6.07 1 87.38 469 ASP B C 1
ATOM 8562 O O . ASP B 1 469 ? -5.961 22.109 -6.422 1 87.38 469 ASP B O 1
ATOM 8566 N N . ARG B 1 470 ? -5.898 20.422 -5.02 1 91.69 470 ARG B N 1
ATOM 8567 C CA . ARG B 1 470 ? -4.949 21.125 -4.164 1 91.69 470 ARG B CA 1
ATOM 8568 C C . ARG B 1 470 ? -3.529 20.625 -4.379 1 91.69 470 ARG B C 1
ATOM 8570 O O . ARG B 1 470 ? -2.639 20.891 -3.57 1 91.69 470 ARG B O 1
ATOM 8577 N N . VAL B 1 471 ? -3.32 19.875 -5.438 1 92.06 471 VAL B N 1
ATOM 8578 C CA . VAL B 1 471 ? -2.021 19.25 -5.684 1 92.06 471 VAL B CA 1
ATOM 8579 C C . VAL B 1 471 ? -1.415 19.828 -6.965 1 92.06 471 VAL B C 1
ATOM 8581 O O . VAL B 1 471 ? -2.066 19.844 -8.016 1 92.06 471 VAL B O 1
ATOM 8584 N N . ALA B 1 472 ? -0.246 20.312 -6.879 1 92.62 472 ALA B N 1
ATOM 8585 C CA . ALA B 1 472 ? 0.552 20.641 -8.062 1 92.62 472 ALA B CA 1
ATOM 8586 C C . ALA B 1 472 ? 1.467 19.469 -8.438 1 92.62 472 ALA B C 1
ATOM 8588 O O . ALA B 1 472 ? 2.121 18.875 -7.574 1 92.62 472 ALA B O 1
ATOM 8589 N N . HIS B 1 473 ? 1.457 19.094 -9.68 1 90.06 473 HIS B N 1
ATOM 8590 C CA . HIS B 1 473 ? 2.312 18.031 -10.18 1 90.06 473 HIS B CA 1
ATOM 8591 C C . HIS B 1 473 ? 3.533 18.594 -10.898 1 90.06 473 HIS B C 1
ATOM 8593 O O . HIS B 1 473 ? 3.4 19.25 -11.938 1 90.06 473 HIS B O 1
ATOM 8599 N N . VAL B 1 474 ? 4.656 18.359 -10.32 1 90.62 474 VAL B N 1
ATOM 8600 C CA . VAL B 1 474 ? 5.91 18.719 -10.969 1 90.62 474 VAL B CA 1
ATOM 8601 C C . VAL B 1 474 ? 6.457 17.516 -11.734 1 90.62 474 VAL B C 1
ATOM 8603 O O . VAL B 1 474 ? 6.789 16.484 -11.133 1 90.62 474 VAL B O 1
ATOM 8606 N N . ARG B 1 475 ? 6.539 17.656 -12.945 1 86.75 475 ARG B N 1
ATOM 8607 C CA . ARG B 1 475 ? 6.961 16.562 -13.812 1 86.75 475 ARG B CA 1
ATOM 8608 C C . ARG B 1 475 ? 8.469 16.562 -14 1 86.75 475 ARG B C 1
ATOM 8610 O O . ARG B 1 475 ? 9.086 17.625 -14.156 1 86.75 475 ARG B O 1
ATOM 8617 N N . LEU B 1 476 ? 8.938 15.367 -13.906 1 83.44 476 LEU B N 1
ATOM 8618 C CA . LEU B 1 476 ? 10.375 15.164 -14.047 1 83.44 476 LEU B CA 1
ATOM 8619 C C . LEU B 1 476 ? 10.688 14.242 -15.219 1 83.44 476 LEU B C 1
ATOM 8621 O O . LEU B 1 476 ? 10 13.234 -15.422 1 83.44 476 LEU B O 1
ATOM 8625 N N . ARG B 1 477 ? 11.633 14.602 -15.945 1 78.81 477 ARG B N 1
ATOM 8626 C CA . ARG B 1 477 ? 12.094 13.719 -17 1 78.81 477 ARG B CA 1
ATOM 8627 C C . ARG B 1 477 ? 12.828 12.508 -16.438 1 78.81 477 ARG B C 1
ATOM 8629 O O . ARG B 1 477 ? 13.219 12.516 -15.266 1 78.81 477 ARG B O 1
ATOM 8636 N N . ARG B 1 478 ? 12.977 11.539 -17.266 1 70.25 478 ARG B N 1
ATOM 8637 C CA . ARG B 1 478 ? 13.586 10.289 -16.828 1 70.25 478 ARG B CA 1
ATOM 8638 C C . ARG B 1 478 ? 14.977 10.523 -16.25 1 70.25 478 ARG B C 1
ATOM 8640 O O . ARG B 1 478 ? 15.383 9.852 -15.305 1 70.25 478 ARG B O 1
ATOM 8647 N N . ASN B 1 479 ? 15.625 11.469 -16.797 1 70.94 479 ASN B N 1
ATOM 8648 C CA . ASN B 1 479 ? 17 11.711 -16.359 1 70.94 479 ASN B CA 1
ATOM 8649 C C . ASN B 1 479 ? 17.047 12.695 -15.195 1 70.94 479 ASN B C 1
ATOM 8651 O O . ASN B 1 479 ? 18.125 13.023 -14.703 1 70.94 479 ASN B O 1
ATOM 8655 N N . GLU B 1 480 ? 15.945 13.242 -14.812 1 73.94 480 GLU B N 1
ATOM 8656 C CA . GLU B 1 480 ? 15.906 14.266 -13.773 1 73.94 480 GLU B CA 1
ATOM 8657 C C . GLU B 1 480 ? 15.508 13.672 -12.43 1 73.94 480 GLU B C 1
ATOM 8659 O O . GLU B 1 480 ? 15.734 14.281 -11.383 1 73.94 480 GLU B O 1
ATOM 8664 N N . GLY B 1 481 ? 15.055 12.43 -12.492 1 62.72 481 GLY B N 1
ATOM 8665 C CA . GLY B 1 481 ? 14.539 11.867 -11.258 1 62.72 481 GLY B CA 1
ATOM 8666 C C . GLY B 1 481 ? 15.281 10.625 -10.805 1 62.72 481 GLY B C 1
ATOM 8667 O O . GLY B 1 481 ? 16.406 10.383 -11.234 1 62.72 481 GLY B O 1
ATOM 8668 N N . GLY B 1 482 ? 14.922 10.078 -9.773 1 61.22 482 GLY B N 1
ATOM 8669 C CA . GLY B 1 482 ? 15.5 8.836 -9.281 1 61.22 482 GLY B CA 1
ATOM 8670 C C . GLY B 1 482 ? 16.766 9.047 -8.477 1 61.22 482 GLY B C 1
ATOM 8671 O O . GLY B 1 482 ? 16.812 9.883 -7.57 1 61.22 482 GLY B O 1
ATOM 8672 N N . LEU B 1 483 ? 17.719 8.281 -8.836 1 63.66 483 LEU B N 1
ATOM 8673 C CA . LEU B 1 483 ? 18.984 8.281 -8.102 1 63.66 483 LEU B CA 1
ATOM 8674 C C . LEU B 1 483 ? 20.016 9.156 -8.805 1 63.66 483 LEU B C 1
ATOM 8676 O O . LEU B 1 483 ? 21.219 8.984 -8.602 1 63.66 483 LEU B O 1
ATOM 8680 N N . ASN B 1 484 ? 19.438 10.117 -9.609 1 70.75 484 ASN B N 1
ATOM 8681 C CA . ASN B 1 484 ? 20.375 10.977 -10.312 1 70.75 484 ASN B CA 1
ATOM 8682 C C . ASN B 1 484 ? 20.906 12.078 -9.398 1 70.75 484 ASN B C 1
ATOM 8684 O O . ASN B 1 484 ? 20.469 13.227 -9.484 1 70.75 484 ASN B O 1
ATOM 8688 N N . LEU B 1 485 ? 21.906 11.781 -8.625 1 74.62 485 LEU B N 1
ATOM 8689 C CA . LEU B 1 485 ? 22.531 12.711 -7.688 1 74.62 485 LEU B CA 1
ATOM 8690 C C . LEU B 1 485 ? 23.625 13.523 -8.383 1 74.62 485 LEU B C 1
ATOM 8692 O O . LEU B 1 485 ? 24.109 14.516 -7.828 1 74.62 485 LEU B O 1
ATOM 8696 N N . ARG B 1 486 ? 23.922 13.18 -9.68 1 77.69 486 ARG B N 1
ATOM 8697 C CA . ARG B 1 486 ? 25 13.836 -10.406 1 77.69 486 ARG B CA 1
ATOM 8698 C C . ARG B 1 486 ? 24.469 14.969 -11.281 1 77.69 486 ARG B C 1
ATOM 8700 O O . ARG B 1 486 ? 25.094 15.336 -12.281 1 77.69 486 ARG B O 1
ATOM 8707 N N . MET B 1 487 ? 23.438 15.453 -10.867 1 83 487 MET B N 1
ATOM 8708 C CA . MET B 1 487 ? 22.844 16.547 -11.633 1 83 487 MET B CA 1
ATOM 8709 C C . MET B 1 487 ? 23.781 17.75 -11.68 1 83 487 MET B C 1
ATOM 8711 O O . MET B 1 487 ? 24.422 18.094 -10.68 1 83 487 MET B O 1
ATOM 8715 N N . GLN B 1 488 ? 23.766 18.328 -12.828 1 85.19 488 GLN B N 1
ATOM 8716 C CA . GLN B 1 488 ? 24.594 19.516 -13.016 1 85.19 488 GLN B CA 1
ATOM 8717 C C . GLN B 1 488 ? 23.844 20.766 -12.547 1 85.19 488 GLN B C 1
ATOM 8719 O O . GLN B 1 488 ? 22.641 20.734 -12.328 1 85.19 488 GLN B O 1
ATOM 8724 N N . ARG B 1 489 ? 24.609 21.812 -12.461 1 89.94 489 ARG B N 1
ATOM 8725 C CA . ARG B 1 489 ? 24.109 23.062 -11.914 1 89.94 489 ARG B CA 1
ATOM 8726 C C . ARG B 1 489 ? 22.859 23.531 -12.648 1 89.94 489 ARG B C 1
ATOM 8728 O O . ARG B 1 489 ? 21.859 23.859 -12.023 1 89.94 489 ARG B O 1
ATOM 8735 N N . GLU B 1 490 ? 22.875 23.453 -13.938 1 89.06 490 GLU B N 1
ATOM 8736 C CA . GLU B 1 490 ? 21.781 23.969 -14.742 1 89.06 490 GLU B CA 1
ATOM 8737 C C . GLU B 1 490 ? 20.484 23.203 -14.469 1 89.06 490 GLU B C 1
ATOM 8739 O O . GLU B 1 490 ? 19.422 23.797 -14.32 1 89.06 490 GLU B O 1
ATOM 8744 N N . LEU B 1 491 ? 20.656 21.938 -14.367 1 87.75 491 LEU B N 1
ATOM 8745 C CA . LEU B 1 491 ? 19.484 21.109 -14.117 1 87.75 491 LEU B CA 1
ATOM 8746 C C . LEU B 1 491 ? 18.922 21.359 -12.719 1 87.75 491 LEU B C 1
ATOM 8748 O O . LEU B 1 491 ? 17.719 21.422 -12.539 1 87.75 491 LEU B O 1
ATOM 8752 N N . ILE B 1 492 ? 19.766 21.516 -11.773 1 91.31 492 ILE B N 1
ATOM 8753 C CA . ILE B 1 492 ? 19.344 21.766 -10.398 1 91.31 492 ILE B CA 1
ATOM 8754 C C . ILE B 1 492 ? 18.531 23.047 -10.328 1 91.31 492 ILE B C 1
ATOM 8756 O O . ILE B 1 492 ? 17.453 23.078 -9.734 1 91.31 492 ILE B O 1
ATOM 8760 N N . LEU B 1 493 ? 18.984 24.047 -10.961 1 92.94 493 LEU B N 1
ATOM 8761 C CA . LEU B 1 493 ? 18.328 25.344 -10.914 1 92.94 493 LEU B CA 1
ATOM 8762 C C . LEU B 1 493 ? 17.016 25.312 -11.695 1 92.94 493 LEU B C 1
ATOM 8764 O O . LEU B 1 493 ? 16.031 25.953 -11.312 1 92.94 493 LEU B O 1
ATOM 8768 N N . GLN B 1 494 ? 17 24.547 -12.758 1 91.12 494 GLN B N 1
ATOM 8769 C CA . GLN B 1 494 ? 15.758 24.391 -13.516 1 91.12 494 GLN B CA 1
ATOM 8770 C C . GLN B 1 494 ? 14.68 23.688 -12.688 1 91.12 494 GLN B C 1
ATOM 8772 O O . GLN B 1 494 ? 13.516 24.094 -12.711 1 91.12 494 GLN B O 1
ATOM 8777 N N . LEU B 1 495 ? 15.117 22.719 -12.039 1 91.62 495 LEU B N 1
ATOM 8778 C CA . LEU B 1 495 ? 14.18 21.984 -11.195 1 91.62 495 LEU B CA 1
ATOM 8779 C C . LEU B 1 495 ? 13.672 22.859 -10.055 1 91.62 495 LEU B C 1
ATOM 8781 O O . LEU B 1 495 ? 12.492 22.797 -9.703 1 91.62 495 LEU B O 1
ATOM 8785 N N . ALA B 1 496 ? 14.578 23.641 -9.492 1 94.62 496 ALA B N 1
ATOM 8786 C CA . ALA B 1 496 ? 14.188 24.562 -8.43 1 94.62 496 ALA B CA 1
ATOM 8787 C C . ALA B 1 496 ? 13.141 25.562 -8.914 1 94.62 496 ALA B C 1
ATOM 8789 O O . ALA B 1 496 ? 12.211 25.891 -8.18 1 94.62 496 ALA B O 1
ATOM 8790 N N . GLU B 1 497 ? 13.289 25.953 -10.133 1 94.69 497 GLU B N 1
ATOM 8791 C CA . GLU B 1 497 ? 12.344 26.906 -10.703 1 94.69 497 GLU B CA 1
ATOM 8792 C C . GLU B 1 497 ? 10.984 26.266 -10.945 1 94.69 497 GLU B C 1
ATOM 8794 O O . GLU B 1 497 ? 9.945 26.922 -10.82 1 94.69 497 GLU B O 1
ATOM 8799 N N . ARG B 1 498 ? 11 25.031 -11.32 1 93.31 498 ARG B N 1
ATOM 8800 C CA . ARG B 1 498 ? 9.734 24.312 -11.453 1 93.31 498 ARG B CA 1
ATOM 8801 C C . ARG B 1 498 ? 8.969 24.312 -10.133 1 93.31 498 ARG B C 1
ATOM 8803 O O . ARG B 1 498 ? 7.742 24.422 -10.117 1 93.31 498 ARG B O 1
ATOM 8810 N N . GLY B 1 499 ? 9.742 24.188 -9.062 1 95.44 499 GLY B N 1
ATOM 8811 C CA . GLY B 1 499 ? 9.117 24.25 -7.75 1 95.44 499 GLY B CA 1
ATOM 8812 C C . GLY B 1 499 ? 8.453 25.578 -7.469 1 95.44 499 GLY B C 1
ATOM 8813 O O . GLY B 1 499 ? 7.32 25.625 -6.988 1 95.44 499 GLY B O 1
ATOM 8814 N N . ARG B 1 500 ? 9.156 26.641 -7.801 1 95.88 500 ARG B N 1
ATOM 8815 C CA . ARG B 1 500 ? 8.609 27.984 -7.629 1 95.88 500 ARG B CA 1
ATOM 8816 C C . ARG B 1 500 ? 7.32 28.156 -8.43 1 95.88 500 ARG B C 1
ATOM 8818 O O . ARG B 1 500 ? 6.328 28.672 -7.922 1 95.88 500 ARG B O 1
ATOM 8825 N N . HIS B 1 501 ? 7.332 27.656 -9.586 1 94.56 501 HIS B N 1
ATOM 8826 C CA . HIS B 1 501 ? 6.172 27.781 -10.461 1 94.56 501 HIS B CA 1
ATOM 8827 C C . HIS B 1 501 ? 5.008 26.938 -9.953 1 94.56 501 HIS B C 1
ATOM 8829 O O . HIS B 1 501 ? 3.844 27.312 -10.109 1 94.56 501 HIS B O 1
ATOM 8835 N N . ALA B 1 502 ? 5.34 25.844 -9.406 1 94.81 502 ALA B N 1
ATOM 8836 C CA . ALA B 1 502 ? 4.289 25 -8.836 1 94.81 502 ALA B CA 1
ATOM 8837 C C . ALA B 1 502 ? 3.537 25.75 -7.734 1 94.81 502 ALA B C 1
ATOM 8839 O O . ALA B 1 502 ? 2.303 25.75 -7.699 1 94.81 502 ALA B O 1
ATOM 8840 N N . ALA B 1 503 ? 4.285 26.375 -6.855 1 96.12 503 ALA B N 1
ATOM 8841 C CA . ALA B 1 503 ? 3.678 27.141 -5.77 1 96.12 503 ALA B CA 1
ATOM 8842 C C . ALA B 1 503 ? 2.859 28.312 -6.312 1 96.12 503 ALA B C 1
ATOM 8844 O O . ALA B 1 503 ? 1.727 28.547 -5.883 1 96.12 503 ALA B O 1
ATOM 8845 N N . LYS B 1 504 ? 3.393 29 -7.297 1 93.75 504 LYS B N 1
ATOM 8846 C CA . LYS B 1 504 ? 2.707 30.141 -7.879 1 93.75 504 LYS B CA 1
ATOM 8847 C C . LYS B 1 504 ? 1.397 29.719 -8.539 1 93.75 504 LYS B C 1
ATOM 8849 O O . LYS B 1 504 ? 0.372 30.391 -8.375 1 93.75 504 LYS B O 1
ATOM 8854 N N . ARG B 1 505 ? 1.487 28.656 -9.195 1 91.19 505 ARG B N 1
ATOM 8855 C CA . ARG B 1 505 ? 0.303 28.188 -9.914 1 91.19 505 ARG B CA 1
ATOM 8856 C C . ARG B 1 505 ? -0.778 27.734 -8.938 1 91.19 505 ARG B C 1
ATOM 8858 O O . ARG B 1 505 ? -1.966 27.984 -9.156 1 91.19 505 ARG B O 1
ATOM 8865 N N . LEU B 1 506 ? -0.405 27.094 -7.965 1 92.38 506 LEU B N 1
ATOM 8866 C CA . LEU B 1 506 ? -1.366 26.609 -6.98 1 92.38 506 LEU B CA 1
ATOM 8867 C C . LEU B 1 506 ? -2.021 27.766 -6.246 1 92.38 506 LEU B C 1
ATOM 8869 O O . LEU B 1 506 ? -3.244 27.797 -6.082 1 92.38 506 LEU B O 1
ATOM 8873 N N . VAL B 1 507 ? -1.214 28.672 -5.805 1 92.69 507 VAL B N 1
ATOM 8874 C CA . VAL B 1 507 ? -1.728 29.844 -5.098 1 92.69 507 VAL B CA 1
ATOM 8875 C C . VAL B 1 507 ? -2.609 30.672 -6.035 1 92.69 507 VAL B C 1
ATOM 8877 O O . VAL B 1 507 ? -3.668 31.156 -5.633 1 92.69 507 VAL B O 1
ATOM 8880 N N . GLY B 1 508 ? -2.168 30.734 -7.262 1 90 508 GLY B N 1
ATOM 8881 C CA . GLY B 1 508 ? -2.951 31.453 -8.25 1 90 508 GLY B CA 1
ATOM 8882 C C . GLY B 1 508 ? -4.285 30.797 -8.555 1 90 508 GLY B C 1
ATOM 8883 O O . GLY B 1 508 ? -5.273 31.484 -8.82 1 90 508 GLY B O 1
ATOM 8884 N N . ALA B 1 509 ? -4.297 29.531 -8.531 1 89.5 509 ALA B N 1
ATOM 8885 C CA . ALA B 1 509 ? -5.539 28.812 -8.781 1 89.5 509 ALA B CA 1
ATOM 8886 C C . ALA B 1 509 ? -6.531 29.016 -7.641 1 89.5 509 ALA B C 1
ATOM 8888 O O . ALA B 1 509 ? -7.719 29.25 -7.879 1 89.5 509 ALA B O 1
ATOM 8889 N N . PHE B 1 510 ? -6.074 28.969 -6.477 1 90.81 510 PHE B N 1
ATOM 8890 C CA . PHE B 1 510 ? -6.941 29.094 -5.312 1 90.81 510 PHE B CA 1
ATOM 8891 C C . PHE B 1 510 ? -7.391 30.531 -5.121 1 90.81 510 PHE B C 1
ATOM 8893 O O . PHE B 1 510 ? -8.492 30.781 -4.637 1 90.81 510 PHE B O 1
ATOM 8900 N N . PHE B 1 511 ? -6.516 31.438 -5.527 1 89.88 511 PHE B N 1
ATOM 8901 C CA . PHE B 1 511 ? -6.793 32.875 -5.332 1 89.88 511 PHE B CA 1
ATOM 8902 C C . PHE B 1 511 ? -6.496 33.656 -6.602 1 89.88 511 PHE B C 1
ATOM 8904 O O . PHE B 1 511 ? -5.531 34.406 -6.652 1 89.88 511 PHE B O 1
ATOM 8911 N N . PRO B 1 512 ? -7.438 33.344 -7.582 1 82.44 512 PRO B N 1
ATOM 8912 C CA . PRO B 1 512 ? -7.184 34 -8.867 1 82.44 512 PRO B CA 1
ATOM 8913 C C . PRO B 1 512 ? -7.285 35.531 -8.789 1 82.44 512 PRO B C 1
ATOM 8915 O O . PRO B 1 512 ? -8.094 36.062 -8.023 1 82.44 512 PRO B O 1
ATOM 8918 N N . ARG B 1 513 ? -6.316 36.062 -9.461 1 63.94 513 ARG B N 1
ATOM 8919 C CA . ARG B 1 513 ? -6.43 37.5 -9.688 1 63.94 513 ARG B CA 1
ATOM 8920 C C . ARG B 1 513 ? -7.348 37.781 -10.875 1 63.94 513 ARG B C 1
ATOM 8922 O O . ARG B 1 513 ? -7.695 36.875 -11.641 1 63.94 513 ARG B O 1
ATOM 8929 N N . ALA B 1 514 ? -8.086 38.75 -11 1 56.38 514 ALA B N 1
ATOM 8930 C CA . ALA B 1 514 ? -9.094 39.188 -11.977 1 56.38 514 ALA B CA 1
ATOM 8931 C C . ALA B 1 514 ? -8.875 38.469 -13.312 1 56.38 514 ALA B C 1
ATOM 8933 O O . ALA B 1 514 ? -9.836 38.188 -14.023 1 56.38 514 ALA B O 1
ATOM 8934 N N . GLU B 1 515 ? -7.773 38.031 -13.734 1 48.53 515 GLU B N 1
ATOM 8935 C CA . GLU B 1 515 ? -7.5 37.688 -15.125 1 48.53 515 GLU B CA 1
ATOM 8936 C C . GLU B 1 515 ? -7.637 36.188 -15.344 1 48.53 515 GLU B C 1
ATOM 8938 O O . GLU B 1 515 ? -7.719 35.719 -16.484 1 48.53 515 GLU B O 1
ATOM 8943 N N . TYR B 1 516 ? -7.422 35.312 -14.406 1 50.75 516 TYR B N 1
ATOM 8944 C CA . TYR B 1 516 ? -7.371 33.875 -14.734 1 50.75 516 TYR B CA 1
ATOM 8945 C C . TYR B 1 516 ? -8.578 33.156 -14.164 1 50.75 516 TYR B C 1
ATOM 8947 O O . TYR B 1 516 ? -8.867 33.25 -12.969 1 50.75 516 TYR B O 1
ATOM 8955 N N . GLU B 1 517 ? -9.445 32.719 -15.047 1 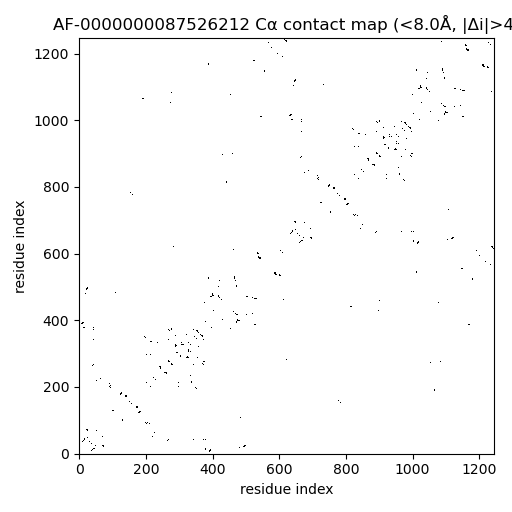57.47 517 GLU B N 1
ATOM 8956 C CA . GLU B 1 517 ? -10.656 32 -14.672 1 57.47 517 GLU B CA 1
ATOM 8957 C C . GLU B 1 517 ? -10.344 30.562 -14.258 1 57.47 517 GLU B C 1
ATOM 8959 O O . GLU B 1 517 ? -9.883 29.766 -15.07 1 57.47 517 GLU B O 1
ATOM 8964 N N . HIS B 1 518 ? -9.859 30.25 -13.023 1 67.94 518 HIS B N 1
ATOM 8965 C CA . HIS B 1 518 ? -9.758 28.891 -12.531 1 67.94 518 HIS B CA 1
ATOM 8966 C C . HIS B 1 518 ? -11.008 28.484 -11.75 1 67.94 518 HIS B C 1
ATOM 8968 O O . HIS B 1 518 ? -11.477 29.25 -10.898 1 67.94 518 HIS B O 1
ATOM 8974 N N . ASP B 1 519 ? -11.508 27.297 -12.117 1 78.81 519 ASP B N 1
ATOM 8975 C CA . ASP B 1 519 ? -12.695 26.781 -11.445 1 78.81 519 ASP B CA 1
ATOM 8976 C C . ASP B 1 519 ? -12.344 26.188 -10.086 1 78.81 519 ASP B C 1
ATOM 8978 O O . ASP B 1 519 ? -13.227 25.953 -9.258 1 78.81 519 ASP B O 1
ATOM 8982 N N . THR B 1 520 ? -11.039 26.109 -9.781 1 84.88 520 THR B N 1
ATOM 8983 C CA . THR B 1 520 ? -10.656 25.406 -8.562 1 84.88 520 THR B CA 1
ATOM 8984 C C . THR B 1 520 ? -10.234 26.391 -7.473 1 84.88 520 THR B C 1
ATOM 8986 O O . THR B 1 520 ? -9.219 26.188 -6.809 1 84.88 520 THR B O 1
ATOM 8989 N N . THR B 1 521 ? -10.984 27.422 -7.344 1 90 521 THR B N 1
ATOM 8990 C CA . THR B 1 521 ? -10.734 28.453 -6.348 1 90 521 THR B CA 1
ATOM 8991 C C . THR B 1 521 ? -10.898 27.906 -4.938 1 90 521 THR B C 1
ATOM 8993 O O . THR B 1 521 ? -11.367 26.781 -4.758 1 90 521 THR B O 1
ATOM 8996 N N . TRP B 1 522 ? -10.438 28.734 -4.016 1 92.62 522 TRP B N 1
ATOM 8997 C CA . TRP B 1 522 ? -10.594 28.391 -2.609 1 92.62 522 TRP B CA 1
ATOM 8998 C C . TRP B 1 522 ? -12.062 28.141 -2.275 1 92.62 522 TRP B C 1
ATOM 9000 O O . TRP B 1 522 ? -12.391 27.172 -1.575 1 92.62 522 TRP B O 1
ATOM 9010 N N . GLN B 1 523 ? -12.969 28.938 -2.812 1 91.5 523 GLN B N 1
ATOM 9011 C CA . GLN B 1 523 ? -14.398 28.75 -2.615 1 91.5 523 GLN B CA 1
ATOM 9012 C C . GLN B 1 523 ? -14.867 27.406 -3.168 1 91.5 523 GLN B C 1
ATOM 9014 O O . GLN B 1 523 ? -15.609 26.672 -2.508 1 91.5 523 GLN B O 1
ATOM 9019 N N . ASN B 1 524 ? -14.352 27.172 -4.312 1 92.56 524 ASN B N 1
ATOM 9020 C CA . ASN B 1 524 ? -14.719 25.906 -4.926 1 92.56 524 ASN B CA 1
ATOM 9021 C C . ASN B 1 524 ? -14.18 24.719 -4.129 1 92.56 524 ASN B C 1
ATOM 9023 O O . ASN B 1 524 ? -14.867 23.703 -3.973 1 92.56 524 ASN B O 1
ATOM 9027 N N . HIS B 1 525 ? -12.977 24.891 -3.727 1 92.62 525 HIS B N 1
ATOM 9028 C CA . HIS B 1 525 ? -12.367 23.812 -2.936 1 92.62 525 HIS B CA 1
ATOM 9029 C C . HIS B 1 525 ? -13.195 23.516 -1.69 1 92.62 525 HIS B C 1
ATOM 9031 O O . HIS B 1 525 ? -13.469 22.359 -1.387 1 92.62 525 HIS B O 1
ATOM 9037 N N . ARG B 1 526 ? -13.547 24.484 -0.976 1 93.38 526 ARG B N 1
ATOM 9038 C CA . ARG B 1 526 ? -14.352 24.297 0.229 1 93.38 526 ARG B CA 1
ATOM 9039 C C . ARG B 1 526 ? -15.711 23.688 -0.102 1 93.38 526 ARG B C 1
ATOM 9041 O O . ARG B 1 526 ? -16.203 22.828 0.631 1 93.38 526 ARG B O 1
ATOM 9048 N N . TRP B 1 527 ? -16.281 24.156 -1.229 1 93.12 527 TRP B N 1
ATOM 9049 C CA . TRP B 1 527 ? -17.578 23.656 -1.667 1 93.12 527 TRP B CA 1
ATOM 9050 C C . TRP B 1 527 ? -17.5 22.172 -1.99 1 93.12 527 TRP B C 1
ATOM 9052 O O . TRP B 1 527 ? -18.344 21.391 -1.546 1 93.12 527 TRP B O 1
ATOM 9062 N N . VAL B 1 528 ? -16.484 21.781 -2.707 1 91.69 528 VAL B N 1
ATOM 9063 C CA . VAL B 1 528 ? -16.312 20.391 -3.102 1 91.69 528 VAL B CA 1
ATOM 9064 C C . VAL B 1 528 ? -16.078 19.531 -1.862 1 91.69 528 VAL B C 1
ATOM 9066 O O . VAL B 1 528 ? -16.609 18.422 -1.756 1 91.69 528 VAL B O 1
ATOM 9069 N N . ARG B 1 529 ? -15.281 20.031 -0.955 1 92.06 529 ARG B N 1
ATOM 9070 C CA . ARG B 1 529 ? -15.031 19.297 0.282 1 92.06 529 ARG B CA 1
ATOM 9071 C C . ARG B 1 529 ? -16.312 19.156 1.098 1 92.06 529 ARG B C 1
ATOM 9073 O O . ARG B 1 529 ? -16.531 18.109 1.713 1 92.06 529 ARG B O 1
ATOM 9080 N N . PHE B 1 530 ? -17.125 20.234 1.124 1 93.62 530 PHE B N 1
ATOM 9081 C CA . PHE B 1 530 ? -18.422 20.188 1.804 1 93.62 530 PHE B CA 1
ATOM 9082 C C . PHE B 1 530 ? -19.312 19.094 1.192 1 93.62 530 PHE B C 1
ATOM 9084 O O . PHE B 1 530 ? -19.812 18.234 1.903 1 93.62 530 PHE B O 1
ATOM 9091 N N . ARG B 1 531 ? -19.391 19.109 -0.131 1 92.06 531 ARG B N 1
ATOM 9092 C CA . ARG B 1 531 ? -20.25 18.188 -0.842 1 92.06 531 ARG B CA 1
ATOM 9093 C C . ARG B 1 531 ? -19.812 16.734 -0.606 1 92.06 531 ARG B C 1
ATOM 9095 O O . ARG B 1 531 ? -20.641 15.859 -0.398 1 92.06 531 ARG B O 1
ATOM 9102 N N . THR B 1 532 ? -18.594 16.531 -0.584 1 89.62 532 THR B N 1
ATOM 9103 C CA . THR B 1 532 ? -18.047 15.195 -0.449 1 89.62 532 THR B CA 1
ATOM 9104 C C . THR B 1 532 ? -18.141 14.711 0.996 1 89.62 532 THR B C 1
ATOM 9106 O O . THR B 1 532 ? -18.703 13.648 1.264 1 89.62 532 THR B O 1
ATOM 9109 N N . SER B 1 533 ? -17.656 15.484 1.938 1 91.94 533 SER B N 1
ATOM 9110 C CA . SER B 1 533 ? -17.562 15.078 3.338 1 91.94 533 SER B CA 1
ATOM 9111 C C . SER B 1 533 ? -18.953 14.922 3.955 1 91.94 533 SER B C 1
ATOM 9113 O O . SER B 1 533 ? -19.172 14.016 4.762 1 91.94 533 SER B O 1
ATOM 9115 N N . PHE B 1 534 ? -19.875 15.758 3.605 1 93.44 534 PHE B N 1
ATOM 9116 C CA . PHE B 1 534 ? -21.188 15.727 4.25 1 93.44 534 PHE B CA 1
ATOM 9117 C C . PHE B 1 534 ? -22.047 14.617 3.66 1 93.44 534 PHE B C 1
ATOM 9119 O O . PHE B 1 534 ? -22.938 14.086 4.336 1 93.44 534 PHE B O 1
ATOM 9126 N N . THR B 1 535 ? -21.75 14.289 2.432 1 90.19 535 THR B N 1
ATOM 9127 C CA . THR B 1 535 ? -22.391 13.094 1.89 1 90.19 535 THR B CA 1
ATOM 9128 C C . THR B 1 535 ? -21.938 11.852 2.65 1 90.19 535 THR B C 1
ATOM 9130 O O . THR B 1 535 ? -22.75 10.984 2.979 1 90.19 535 THR B O 1
ATOM 9133 N N . LEU B 1 536 ? -20.703 11.773 2.916 1 88.94 536 LEU B N 1
ATOM 9134 C CA . LEU B 1 536 ? -20.156 10.648 3.658 1 88.94 536 LEU B CA 1
ATOM 9135 C C . LEU B 1 536 ? -20.688 10.625 5.086 1 88.94 536 LEU B C 1
ATOM 9137 O O . LEU B 1 536 ? -20.969 9.547 5.629 1 88.94 536 LEU B O 1
ATOM 9141 N N . LEU B 1 537 ? -20.766 11.805 5.648 1 91.81 537 LEU B N 1
ATOM 9142 C CA . LEU B 1 537 ? -21.328 11.906 6.988 1 91.81 537 LEU B CA 1
ATOM 9143 C C . LEU B 1 537 ? -22.781 11.422 7.004 1 91.81 537 LEU B C 1
ATOM 9145 O O . LEU B 1 537 ? -23.188 10.688 7.906 1 91.81 537 LEU B O 1
ATOM 9149 N N . GLU B 1 538 ? -23.516 11.875 6.02 1 91.75 538 GLU B N 1
ATOM 9150 C CA . GLU B 1 538 ? -24.906 11.445 5.898 1 91.75 538 GLU B CA 1
ATOM 9151 C C . GLU B 1 538 ? -25 9.922 5.789 1 91.75 538 GLU B C 1
ATOM 9153 O O . GLU B 1 538 ? -25.844 9.305 6.445 1 91.75 538 GLU B O 1
ATOM 9158 N N . GLU B 1 539 ? -24.156 9.367 5.012 1 87.56 539 GLU B N 1
ATOM 9159 C CA . GLU B 1 539 ? -24.141 7.918 4.828 1 87.56 539 GLU B CA 1
ATOM 9160 C C . GLU B 1 539 ? -23.781 7.199 6.125 1 87.56 539 GLU B C 1
ATOM 9162 O O . GLU B 1 539 ? -24.375 6.18 6.465 1 87.56 539 GLU B O 1
ATOM 9167 N N . ALA B 1 540 ? -22.828 7.703 6.766 1 89.94 540 ALA B N 1
ATOM 9168 C CA . ALA B 1 540 ? -22.406 7.113 8.039 1 89.94 540 ALA B CA 1
ATOM 9169 C C . ALA B 1 540 ? -23.531 7.148 9.055 1 89.94 540 ALA B C 1
ATOM 9171 O O . ALA B 1 540 ? -23.797 6.156 9.742 1 89.94 540 ALA B O 1
ATOM 9172 N N . LEU B 1 541 ? -24.219 8.266 9.141 1 93.06 541 LEU B N 1
ATOM 9173 C CA . LEU B 1 541 ? -25.297 8.43 10.102 1 93.06 541 LEU B CA 1
ATOM 9174 C C . LEU B 1 541 ? -26.484 7.555 9.734 1 93.06 541 LEU B C 1
ATOM 9176 O O . LEU B 1 541 ? -27.203 7.055 10.609 1 93.06 541 LEU B O 1
ATOM 9180 N N . ALA B 1 542 ? -26.688 7.402 8.445 1 90.56 542 ALA B N 1
ATOM 9181 C CA . ALA B 1 542 ? -27.734 6.48 8.01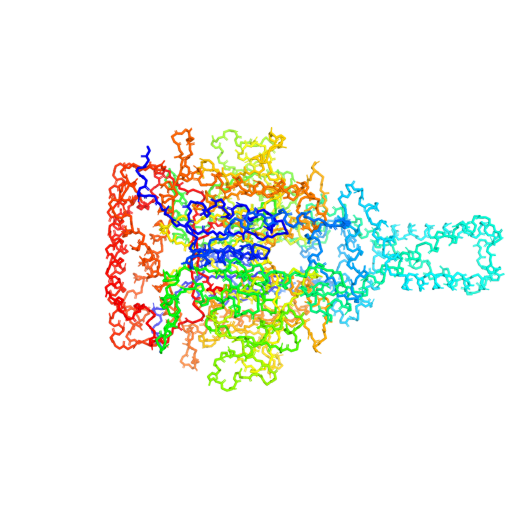6 1 90.56 542 ALA B CA 1
ATOM 9182 C C . ALA B 1 542 ? -27.438 5.062 8.484 1 90.56 542 ALA B C 1
ATOM 9184 O O . ALA B 1 542 ? -28.359 4.34 8.898 1 90.56 542 ALA B O 1
ATOM 9185 N N . GLY B 1 543 ? -26.234 4.691 8.383 1 88.62 543 GLY B N 1
ATOM 9186 C CA . GLY B 1 543 ? -25.844 3.385 8.883 1 88.62 543 GLY B CA 1
ATOM 9187 C C . GLY B 1 543 ? -26 3.24 10.383 1 88.62 543 GLY B C 1
ATOM 9188 O O . GLY B 1 543 ? -26.453 2.195 10.867 1 88.62 543 GLY B O 1
ATOM 9189 N N . VAL B 1 544 ? -25.656 4.23 11.086 1 93.25 544 VAL B N 1
ATOM 9190 C CA . VAL B 1 544 ? -25.812 4.242 12.539 1 93.25 544 VAL B CA 1
ATOM 9191 C C . VAL B 1 544 ? -27.297 4.09 12.898 1 93.25 544 VAL B C 1
ATOM 919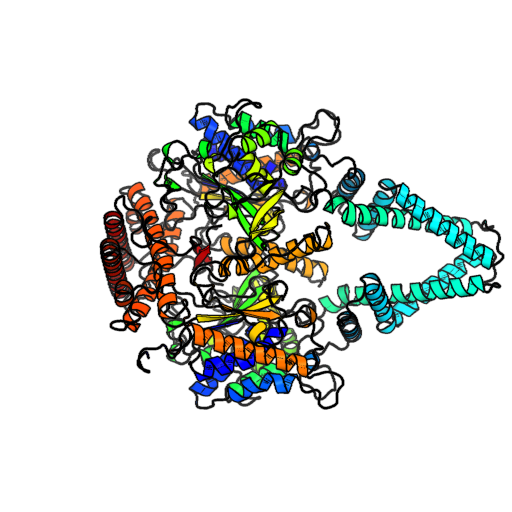3 O O . VAL B 1 544 ? -27.641 3.326 13.805 1 93.25 544 VAL B O 1
ATOM 9196 N N . LEU B 1 545 ? -28.094 4.828 12.18 1 93.5 545 LEU B N 1
ATOM 9197 C CA . LEU B 1 545 ? -29.531 4.777 12.445 1 93.5 545 LEU B CA 1
ATOM 9198 C C . LEU B 1 545 ? -30.094 3.385 12.164 1 93.5 545 LEU B C 1
ATOM 9200 O O . LEU B 1 545 ? -30.906 2.877 12.938 1 93.5 545 LEU B O 1
ATOM 9204 N N . ALA B 1 546 ? -29.672 2.811 11.094 1 90.12 546 ALA B N 1
ATOM 9205 C CA . ALA B 1 546 ? -30.125 1.465 10.75 1 90.12 546 ALA B CA 1
ATOM 9206 C C . ALA B 1 546 ? -29.75 0.464 11.836 1 90.12 546 ALA B C 1
ATOM 9208 O O . ALA B 1 546 ? -30.547 -0.395 12.211 1 90.12 546 ALA B O 1
ATOM 9209 N N . SER B 1 547 ? -28.547 0.547 12.281 1 91.56 547 SER B N 1
ATOM 9210 C CA . SER B 1 547 ? -28.078 -0.338 13.352 1 91.56 547 SER B CA 1
ATOM 9211 C C . SER B 1 547 ? -28.859 -0.098 14.641 1 91.56 547 SER B C 1
ATOM 9213 O O . SER B 1 547 ? -29.203 -1.047 15.344 1 91.56 547 SER B O 1
ATOM 9215 N N . HIS B 1 548 ? -29.062 1.171 14.969 1 93.94 548 HIS B N 1
ATOM 9216 C CA . HIS B 1 548 ? -29.828 1.524 16.172 1 93.94 548 HIS B CA 1
ATOM 9217 C C . HIS B 1 548 ? -31.234 0.922 16.125 1 93.94 548 HIS B C 1
ATOM 9219 O O . HIS B 1 548 ? -31.688 0.352 17.109 1 93.94 548 HIS B O 1
ATOM 9225 N N . ARG B 1 549 ? -31.859 1.031 15 1 91.62 549 ARG B N 1
ATOM 9226 C CA . ARG B 1 549 ? -33.219 0.517 14.844 1 91.62 549 ARG B CA 1
ATOM 9227 C C . ARG B 1 549 ? -33.25 -1.003 14.969 1 91.62 549 ARG B C 1
ATOM 9229 O O . ARG B 1 549 ? -34.188 -1.567 15.539 1 91.62 549 ARG B O 1
ATOM 9236 N N . ARG B 1 550 ? -32.281 -1.609 14.492 1 89.25 550 ARG B N 1
ATOM 9237 C CA . ARG B 1 550 ? -32.25 -3.068 14.484 1 89.25 550 ARG B CA 1
ATOM 9238 C C . ARG B 1 550 ? -32.156 -3.623 15.898 1 89.25 550 ARG B C 1
ATOM 9240 O O . ARG B 1 550 ? -32.719 -4.68 16.203 1 89.25 550 ARG B O 1
ATOM 9247 N N . PHE B 1 551 ? -31.484 -2.916 16.781 1 91.31 551 PHE B N 1
ATOM 9248 C CA . PHE B 1 551 ? -31.203 -3.494 18.094 1 91.31 551 PHE B CA 1
ATOM 9249 C C . PHE B 1 551 ? -31.969 -2.754 19.188 1 91.31 551 PHE B C 1
ATOM 9251 O O . PHE B 1 551 ? -31.703 -2.943 20.375 1 91.31 551 PHE B O 1
ATOM 9258 N N . GLU B 1 552 ? -32.844 -1.946 18.75 1 90.44 552 GLU B N 1
ATOM 9259 C CA . GLU B 1 552 ? -33.625 -1.179 19.734 1 90.44 552 GLU B CA 1
ATOM 9260 C C . GLU B 1 552 ? -34.312 -2.098 20.719 1 90.44 552 GLU B C 1
ATOM 9262 O O . GLU B 1 552 ? -35 -3.051 20.312 1 90.44 552 GLU B O 1
ATOM 9267 N N . GLY B 1 553 ? -34.125 -1.849 21.969 1 87.88 553 GLY B N 1
ATOM 9268 C CA . GLY B 1 553 ? -34.781 -2.604 23 1 87.88 553 GLY B CA 1
ATOM 9269 C C . GLY B 1 553 ? -34.125 -3.926 23.312 1 87.88 553 GLY B C 1
ATOM 9270 O O . GLY B 1 553 ? -34.594 -4.676 24.188 1 87.88 553 GLY B O 1
ATOM 9271 N N . GLN B 1 554 ? -33.062 -4.195 22.656 1 90.69 554 GLN B N 1
ATOM 9272 C CA . GLN B 1 554 ? -32.344 -5.449 22.859 1 90.69 554 GLN B CA 1
ATOM 9273 C C . GLN B 1 554 ? -31.156 -5.25 23.812 1 90.69 554 GLN B C 1
ATOM 9275 O O . GLN B 1 554 ? -30.766 -4.117 24.094 1 90.69 554 GLN B O 1
ATOM 9280 N N . ASP B 1 555 ? -30.609 -6.301 24.25 1 87.06 555 ASP B N 1
ATOM 9281 C CA . ASP B 1 555 ? -29.484 -6.266 25.172 1 87.06 555 ASP B CA 1
ATOM 9282 C C . ASP B 1 555 ? -28.219 -5.762 24.5 1 87.06 555 ASP B C 1
ATOM 9284 O O . ASP B 1 555 ? -27.281 -5.301 25.156 1 87.06 555 ASP B O 1
ATOM 9288 N N . THR B 1 556 ? -28.297 -5.879 23.203 1 89.88 556 THR B N 1
ATOM 9289 C CA . THR B 1 556 ? -27.109 -5.477 22.469 1 89.88 556 THR B CA 1
ATOM 9290 C C . THR B 1 556 ? -27.234 -4.035 21.984 1 89.88 556 THR B C 1
ATOM 9292 O O . THR B 1 556 ? -26.391 -3.555 21.219 1 89.88 556 THR B O 1
ATOM 9295 N N . SER B 1 557 ? -28.297 -3.365 22.406 1 93.88 557 SER B N 1
ATOM 9296 C CA . SER B 1 557 ? -28.438 -1.954 22.062 1 93.88 557 SER B CA 1
ATOM 9297 C C . SER B 1 557 ? -27.359 -1.111 22.734 1 93.88 557 SER B C 1
ATOM 9299 O O . SER B 1 557 ? -26.812 -1.506 23.766 1 93.88 557 SER B O 1
ATOM 9301 N N . ILE B 1 558 ? -27.062 0 22.156 1 95.31 558 ILE B N 1
ATOM 9302 C CA . ILE B 1 558 ? -26.016 0.858 22.688 1 95.31 558 ILE B CA 1
ATOM 9303 C C . ILE B 1 558 ? -26.438 1.396 24.062 1 95.31 558 ILE B C 1
ATOM 9305 O O . ILE B 1 558 ? -25.594 1.562 24.953 1 95.31 558 ILE B O 1
ATOM 9309 N N . GLU B 1 559 ? -27.703 1.578 24.25 1 95 559 GLU B N 1
ATOM 9310 C CA . GLU B 1 559 ? -28.234 2.012 25.531 1 95 559 GLU B CA 1
ATOM 9311 C C . GLU B 1 559 ? -28.016 0.951 26.609 1 95 559 GLU B C 1
ATOM 9313 O O . GLU B 1 559 ? -27.547 1.262 27.719 1 95 559 GLU B O 1
ATOM 9318 N N . ALA B 1 560 ? -28.297 -0.26 26.266 1 94.56 560 ALA B N 1
ATOM 9319 C CA . ALA B 1 560 ? -28.094 -1.362 27.203 1 94.56 560 ALA B CA 1
ATOM 9320 C C . ALA B 1 560 ? -26.625 -1.551 27.531 1 94.56 560 ALA B C 1
ATOM 9322 O O . ALA B 1 560 ? -26.266 -1.884 28.656 1 94.56 560 ALA B O 1
ATOM 9323 N N . LEU B 1 561 ? -25.828 -1.321 26.578 1 94.38 561 LEU B N 1
ATOM 9324 C CA . LEU B 1 561 ? -24.406 -1.521 26.766 1 94.38 561 LEU B CA 1
ATOM 9325 C C . LEU B 1 561 ? -23.812 -0.422 27.641 1 94.38 561 LEU B C 1
ATOM 9327 O O . LEU B 1 561 ? -22.766 -0.619 28.25 1 94.38 561 LEU B O 1
ATOM 9331 N N . HIS B 1 562 ? -24.438 0.725 27.656 1 94.75 562 HIS B N 1
ATOM 9332 C CA . HIS B 1 562 ? -24.016 1.776 28.578 1 94.75 562 HIS B CA 1
ATOM 9333 C C . HIS B 1 562 ? -24.281 1.394 30.016 1 94.75 562 HIS B C 1
ATOM 9335 O O . HIS B 1 562 ? -23.531 1.773 30.922 1 94.75 562 HIS B O 1
ATOM 9341 N N . ALA B 1 563 ? -25.312 0.677 30.172 1 93 563 ALA B N 1
ATOM 9342 C CA . ALA B 1 563 ? -25.688 0.259 31.531 1 93 563 ALA B CA 1
ATOM 9343 C C . ALA B 1 563 ? -24.719 -0.791 32.062 1 93 563 ALA B C 1
ATOM 9345 O O . ALA B 1 563 ? -24.344 -0.751 33.25 1 93 563 ALA B O 1
ATOM 9346 N N . GLU B 1 564 ? -24.312 -1.71 31.219 1 91.44 564 GLU B N 1
ATOM 9347 C CA . GLU B 1 564 ? -23.344 -2.744 31.562 1 91.44 564 GLU B CA 1
ATOM 9348 C C . GLU B 1 564 ? -22.281 -2.879 30.469 1 91.44 564 GLU B C 1
ATOM 9350 O O . GLU B 1 564 ? -22.312 -3.838 29.688 1 91.44 564 GLU B O 1
ATOM 9355 N N . PRO B 1 565 ? -21.391 -1.997 30.547 1 91.69 565 PRO B N 1
ATOM 9356 C CA . PRO B 1 565 ? -20.359 -2.066 29.5 1 91.69 565 PRO B CA 1
ATOM 9357 C C . PRO B 1 565 ? -19.516 -3.328 29.594 1 91.69 565 PRO B C 1
ATOM 9359 O O . PRO B 1 565 ? -19 -3.66 30.656 1 91.69 565 PRO B O 1
ATOM 9362 N N . PRO B 1 566 ? -19.391 -3.994 28.453 1 90.31 566 PRO B N 1
ATOM 9363 C CA . PRO B 1 566 ? -18.578 -5.211 28.469 1 90.31 566 PRO B CA 1
ATOM 9364 C C . PRO B 1 566 ? -17.094 -4.922 28.719 1 90.31 566 PRO B C 1
ATOM 9366 O O . PRO B 1 566 ? -16.375 -5.777 29.219 1 90.31 566 PRO B O 1
ATOM 9369 N N . SER B 1 567 ? -16.672 -3.826 28.25 1 90.75 567 SER B N 1
ATOM 9370 C CA . SER B 1 567 ? -15.297 -3.393 28.438 1 90.75 567 SER B CA 1
ATOM 9371 C C . SER B 1 567 ? -15.203 -1.873 28.516 1 90.75 567 SER B C 1
ATOM 9373 O O . SER B 1 567 ? -16.172 -1.169 28.234 1 90.75 567 SER B O 1
ATOM 9375 N N . TYR B 1 568 ? -14.062 -1.368 29.031 1 89.81 568 TYR B N 1
ATOM 9376 C CA . TYR B 1 568 ? -13.805 0.066 29.094 1 89.81 568 TYR B CA 1
ATOM 9377 C C . TYR B 1 568 ? -14.945 0.802 29.781 1 89.81 568 TYR B C 1
ATOM 9379 O O . TYR B 1 568 ? -15.602 1.654 29.172 1 89.81 568 TYR B O 1
ATOM 9387 N N . PRO B 1 569 ? -15.141 0.585 30.953 1 90.88 569 PRO B N 1
ATOM 9388 C CA . PRO B 1 569 ? -16.297 1.123 31.672 1 90.88 569 PRO B CA 1
ATOM 9389 C C . PRO B 1 569 ? -16.25 2.641 31.828 1 90.88 569 PRO B C 1
ATOM 9391 O O . PRO B 1 569 ? -15.156 3.223 31.859 1 90.88 569 PRO B O 1
ATOM 9394 N N . TYR B 1 570 ? -17.453 3.217 31.859 1 91.5 570 TYR B N 1
ATOM 9395 C CA . TYR B 1 570 ? -17.672 4.625 32.156 1 91.5 570 TYR B CA 1
ATOM 9396 C C . TYR B 1 570 ? -18.016 4.816 33.625 1 91.5 570 TYR B C 1
ATOM 9398 O O . TYR B 1 570 ? -18.609 3.93 34.25 1 91.5 570 TYR B O 1
ATOM 9406 N N . THR B 1 571 ? -17.594 5.969 34.188 1 91.19 571 THR B N 1
ATOM 9407 C CA . THR B 1 571 ? -18.266 6.395 35.406 1 91.19 571 THR B CA 1
ATOM 9408 C C . THR B 1 571 ? -19.734 6.719 35.125 1 91.19 571 THR B C 1
ATOM 9410 O O . THR B 1 571 ? -20.125 6.93 34 1 91.19 571 THR B O 1
ATOM 9413 N N . PRO B 1 572 ? -20.531 6.719 36.125 1 91.69 572 PRO B N 1
ATOM 9414 C CA . PRO B 1 572 ? -21.953 7.012 35.906 1 91.69 572 PRO B CA 1
ATOM 9415 C C . PRO B 1 572 ? -22.172 8.359 35.219 1 91.69 572 PRO B C 1
ATOM 9417 O O . PRO B 1 572 ? -23.031 8.477 34.344 1 91.69 572 PRO B O 1
ATOM 9420 N N . GLN B 1 573 ? -21.406 9.352 35.562 1 90.69 573 GLN B N 1
ATOM 9421 C CA . GLN B 1 573 ? -21.531 10.664 34.938 1 90.69 573 GLN B CA 1
ATOM 9422 C C . GLN B 1 573 ? -21.109 10.617 33.469 1 90.69 573 GLN B C 1
ATOM 9424 O O . GLN B 1 573 ? -21.75 11.242 32.625 1 90.69 573 GLN B O 1
ATOM 9429 N N . GLN B 1 574 ? -20.094 9.914 33.25 1 91.75 574 GLN B N 1
ATOM 9430 C CA . GLN B 1 574 ? -19.609 9.766 31.891 1 91.75 574 GLN B CA 1
ATOM 9431 C C . GLN B 1 574 ? -20.609 9.008 31.031 1 91.75 574 GLN B C 1
ATOM 9433 O O . GLN B 1 574 ? -20.828 9.352 29.859 1 91.75 574 GLN B O 1
ATOM 9438 N N . ALA B 1 575 ? -21.172 7.992 31.625 1 94.19 575 ALA B N 1
ATOM 9439 C CA . ALA B 1 575 ? -22.172 7.191 30.922 1 94.19 575 ALA B CA 1
ATOM 9440 C C . ALA B 1 575 ? -23.375 8.039 30.547 1 94.19 575 ALA B C 1
ATOM 9442 O O . ALA B 1 575 ? -23.906 7.91 29.438 1 94.19 575 ALA B O 1
ATOM 9443 N N . GLN B 1 576 ? -23.781 8.844 31.453 1 93.69 576 GLN B N 1
ATOM 9444 C CA . GLN B 1 576 ? -24.922 9.711 31.203 1 93.69 576 GLN B CA 1
ATOM 9445 C C . GLN B 1 576 ? -24.625 10.695 30.078 1 93.69 576 GLN B C 1
ATOM 9447 O O . GLN B 1 576 ? -25.469 10.938 29.203 1 93.69 576 GLN B O 1
ATOM 9452 N N . ARG B 1 577 ? -23.469 11.266 30.078 1 93.75 577 ARG B N 1
ATOM 9453 C CA . ARG B 1 577 ? -23.078 12.211 29.031 1 93.75 577 ARG B CA 1
ATOM 9454 C C . ARG B 1 577 ? -22.984 11.523 27.672 1 93.75 577 ARG B C 1
ATOM 9456 O O . ARG B 1 577 ? -23.422 12.078 26.672 1 93.75 577 ARG B O 1
ATOM 9463 N N . SER B 1 578 ? -22.375 10.375 27.719 1 94.75 578 SER B N 1
ATOM 9464 C CA . SER B 1 578 ? -22.25 9.609 26.5 1 94.75 578 SER B CA 1
ATOM 9465 C C . SER B 1 578 ? -23.609 9.227 25.922 1 94.75 578 SER B C 1
ATOM 9467 O O . SER B 1 578 ? -23.828 9.32 24.719 1 94.75 578 SER B O 1
ATOM 9469 N N . LEU B 1 579 ? -24.484 8.812 26.75 1 95.69 579 LEU B N 1
ATOM 9470 C CA . LEU B 1 579 ? -25.828 8.43 26.312 1 95.69 579 LEU B CA 1
ATOM 9471 C C . LEU B 1 579 ? -26.594 9.633 25.781 1 95.69 579 LEU B C 1
ATOM 9473 O O . LEU B 1 579 ? -27.328 9.516 24.797 1 95.69 579 LEU B O 1
ATOM 9477 N N . ALA B 1 580 ? -26.406 10.719 26.469 1 95.56 580 ALA B N 1
ATOM 9478 C CA . ALA B 1 580 ? -27.047 11.945 26 1 95.56 580 ALA B CA 1
ATOM 9479 C C . ALA B 1 580 ? -26.547 12.328 24.609 1 95.56 580 ALA B C 1
ATOM 9481 O O . ALA B 1 580 ? -27.344 12.695 23.734 1 95.56 580 ALA B O 1
ATOM 9482 N N . ALA B 1 581 ? -25.281 12.289 24.469 1 96.44 581 ALA B N 1
ATOM 9483 C CA . ALA B 1 581 ? -24.672 12.594 23.172 1 96.44 581 ALA B CA 1
ATOM 9484 C C . ALA B 1 581 ? -25.172 11.617 22.094 1 96.44 581 ALA B C 1
ATOM 9486 O O . ALA B 1 581 ? -25.469 12.023 20.969 1 96.44 581 ALA B O 1
ATOM 9487 N N . TYR B 1 582 ? -25.188 10.328 22.484 1 96.75 582 TYR B N 1
ATOM 9488 C CA . TYR B 1 582 ? -25.688 9.312 21.562 1 96.75 582 TYR B CA 1
ATOM 9489 C C . TYR B 1 582 ? -27.125 9.609 21.141 1 96.75 582 TYR B C 1
ATOM 9491 O O . TYR B 1 582 ? -27.453 9.523 19.953 1 96.75 582 TYR B O 1
ATOM 9499 N N . GLY B 1 583 ? -27.906 9.961 22.047 1 96.25 583 GLY B N 1
ATOM 9500 C CA . GLY B 1 583 ? -29.281 10.312 21.75 1 96.25 583 GLY B CA 1
ATOM 9501 C C . GLY B 1 583 ? -29.391 11.469 20.766 1 96.25 583 GLY B C 1
ATOM 9502 O O . GLY B 1 583 ? -30.25 11.453 19.875 1 96.25 583 GLY B O 1
ATOM 9503 N N . LYS B 1 584 ? -28.578 12.445 20.938 1 96.62 584 LYS B N 1
ATOM 9504 C CA . LYS B 1 584 ? -28.594 13.602 20.047 1 96.62 584 LYS B CA 1
ATOM 9505 C C . LYS B 1 584 ? -28.156 13.219 18.641 1 96.62 584 LYS B C 1
ATOM 9507 O O . LYS B 1 584 ? -28.672 13.758 17.656 1 96.62 584 LYS B O 1
ATOM 9512 N N . ILE B 1 585 ? -27.219 12.359 18.562 1 97.06 585 ILE B N 1
ATOM 9513 C CA . ILE B 1 585 ? -26.734 11.906 17.266 1 97.06 585 ILE B CA 1
ATOM 9514 C C . ILE B 1 585 ? -27.828 11.117 16.547 1 97.06 585 ILE B C 1
ATOM 9516 O O . ILE B 1 585 ? -28.047 11.297 15.352 1 97.06 585 ILE B O 1
ATOM 9520 N N . ILE B 1 586 ? -28.5 10.234 17.266 1 96.75 586 ILE B N 1
ATOM 9521 C CA . ILE B 1 586 ? -29.594 9.461 16.688 1 96.75 586 ILE B CA 1
ATOM 9522 C C . ILE B 1 586 ? -30.719 10.406 16.234 1 96.75 586 ILE B C 1
ATOM 9524 O O . ILE B 1 586 ? -31.312 10.203 15.18 1 96.75 586 ILE B O 1
ATOM 9528 N N . ALA B 1 587 ? -30.969 11.398 17.031 1 96.5 587 ALA B N 1
ATOM 9529 C CA . ALA B 1 587 ? -31.969 12.383 16.656 1 96.5 587 ALA B CA 1
ATOM 9530 C C . ALA B 1 587 ? -31.594 13.078 15.352 1 96.5 587 ALA B C 1
ATOM 9532 O O . ALA B 1 587 ? -32.438 13.305 14.492 1 96.5 587 ALA B O 1
ATOM 9533 N N . LEU B 1 588 ? -30.375 13.469 15.25 1 96.5 588 LEU B N 1
ATOM 9534 C CA . LEU B 1 588 ? -29.906 14.07 14.008 1 96.5 588 LEU B CA 1
ATOM 9535 C C . LEU B 1 588 ? -30.078 13.109 12.844 1 96.5 588 LEU B C 1
ATOM 9537 O O . LEU B 1 588 ? -30.5 13.508 11.75 1 96.5 588 LEU B O 1
ATOM 9541 N N . ALA B 1 589 ? -29.672 11.859 13.062 1 95.62 589 ALA B N 1
ATOM 9542 C CA . ALA B 1 589 ? -29.781 10.852 12.008 1 95.62 589 ALA B CA 1
ATOM 9543 C C . ALA B 1 589 ? -31.234 10.719 11.531 1 95.62 589 ALA B C 1
ATOM 9545 O O . ALA B 1 589 ? -31.484 10.562 10.336 1 95.62 589 ALA B O 1
ATOM 9546 N N . HIS B 1 590 ? -32.188 10.781 12.438 1 95.12 590 HIS B N 1
ATOM 9547 C CA . HIS B 1 590 ? -33.594 10.742 12.102 1 95.12 590 HIS B CA 1
ATOM 9548 C C . HIS B 1 590 ? -34 11.953 11.266 1 95.12 590 HIS B C 1
ATOM 9550 O O . HIS B 1 590 ? -34.75 11.82 10.289 1 95.12 590 HIS B O 1
ATOM 9556 N N . GLU B 1 591 ? -33.531 13.039 11.688 1 95 591 GLU B N 1
ATOM 9557 C CA . GLU B 1 591 ? -33.875 14.266 10.969 1 95 591 GLU B CA 1
ATOM 9558 C C . GLU B 1 591 ? -33.312 14.234 9.539 1 95 591 GLU B C 1
ATOM 9560 O O . GLU B 1 591 ? -34 14.672 8.602 1 95 591 GLU B O 1
ATOM 9565 N N . LEU B 1 592 ? -32.125 13.836 9.43 1 94.56 592 LEU B N 1
ATOM 9566 C CA . LEU B 1 592 ? -31.516 13.75 8.102 1 94.56 592 LEU B CA 1
ATOM 9567 C C . LEU B 1 592 ? -32.25 12.742 7.23 1 94.56 592 LEU B C 1
ATOM 9569 O O . LEU B 1 592 ? -32.438 12.961 6.027 1 94.56 592 LEU B O 1
ATOM 9573 N N . ALA B 1 593 ? -32.656 11.648 7.855 1 92.69 593 ALA B N 1
ATOM 9574 C CA . ALA B 1 593 ? -33.438 10.656 7.125 1 92.69 593 ALA B CA 1
ATOM 9575 C C . ALA B 1 593 ? -34.781 11.25 6.641 1 92.69 593 ALA B C 1
ATOM 9577 O O . ALA B 1 593 ? -35.219 10.945 5.539 1 92.69 593 ALA B O 1
ATOM 9578 N N . ARG B 1 594 ? -35.344 12.047 7.43 1 92.31 594 ARG B N 1
ATOM 9579 C CA . ARG B 1 594 ? -36.594 12.711 7.062 1 92.31 594 ARG B CA 1
ATOM 9580 C C . ARG B 1 594 ? -36.375 13.68 5.902 1 92.31 594 ARG B C 1
ATOM 9582 O O . ARG B 1 594 ? -37.188 13.734 4.98 1 92.31 594 ARG B O 1
ATOM 9589 N N . LEU B 1 595 ? -35.312 14.383 6 1 91.44 595 LEU B N 1
ATOM 9590 C CA . LEU B 1 595 ? -35 15.344 4.941 1 91.44 595 LEU B CA 1
ATOM 9591 C C . LEU B 1 595 ? -34.688 14.625 3.637 1 91.44 595 LEU B C 1
ATOM 9593 O O . LEU B 1 595 ? -34.969 15.133 2.555 1 91.44 595 LEU B O 1
ATOM 9597 N N . ARG B 1 596 ? -33.969 13.539 3.748 1 85.94 596 ARG B N 1
ATOM 9598 C CA . ARG B 1 596 ? -33.625 12.727 2.584 1 85.94 596 ARG B CA 1
ATOM 9599 C C . ARG B 1 596 ? -34.906 12.18 1.914 1 85.94 596 ARG B C 1
ATOM 9601 O O . ARG B 1 596 ? -35.062 12.312 0.699 1 85.94 596 ARG B O 1
ATOM 9608 N N . GLY B 1 597 ? -35.812 11.672 2.717 1 75.94 597 GLY B N 1
ATOM 9609 C CA . GLY B 1 597 ? -37.031 11.078 2.184 1 75.94 597 GLY B CA 1
ATOM 9610 C C . GLY B 1 597 ? -36.781 10.086 1.062 1 75.94 597 GLY B C 1
ATOM 9611 O O . GLY B 1 597 ? -35.938 9.188 1.204 1 75.94 597 GLY B O 1
ATOM 9612 N N . ARG B 1 598 ? -37.469 10.125 -0.008 1 71.62 598 ARG B N 1
ATOM 9613 C CA . ARG B 1 598 ? -37.281 9.273 -1.179 1 71.62 598 ARG B CA 1
ATOM 9614 C C . ARG B 1 598 ? -36.5 9.984 -2.258 1 71.62 598 ARG B C 1
ATOM 9616 O O . ARG B 1 598 ? -36.375 9.492 -3.379 1 71.62 598 ARG B O 1
ATOM 9623 N N . ARG B 1 599 ? -35.969 11.086 -1.862 1 71.56 599 ARG B N 1
ATOM 9624 C CA . ARG B 1 599 ? -35.344 11.961 -2.85 1 71.56 599 ARG B CA 1
ATOM 9625 C C . ARG B 1 599 ? -33.844 11.711 -2.938 1 71.56 599 ARG B C 1
ATOM 9627 O O . ARG B 1 599 ? -33.156 12.312 -3.76 1 71.56 599 ARG B O 1
ATOM 9634 N N . GLY B 1 600 ? -33.344 10.898 -2.062 1 79.31 600 GLY B N 1
ATOM 9635 C CA . GLY B 1 600 ? -31.922 10.648 -2.102 1 79.31 600 GLY B CA 1
ATOM 9636 C C . GLY B 1 600 ? -31.141 11.508 -1.121 1 79.31 600 GLY B C 1
ATOM 9637 O O . GLY B 1 600 ? -31.734 12.227 -0.315 1 79.31 600 GLY B O 1
ATOM 9638 N N . SER B 1 601 ? -29.891 11.531 -1.235 1 86.69 601 SER B N 1
ATOM 9639 C CA . SER B 1 601 ? -29 12.242 -0.321 1 86.69 601 SER B CA 1
ATOM 9640 C C . SER B 1 601 ? -29.297 13.742 -0.315 1 86.69 601 SER B C 1
ATOM 9642 O O . SER B 1 601 ? -29.578 14.328 -1.363 1 86.69 601 SER B O 1
ATOM 9644 N N . VAL B 1 602 ? -29.25 14.305 0.844 1 91.38 602 VAL B N 1
ATOM 9645 C CA . VAL B 1 602 ? -29.484 15.734 0.996 1 91.38 602 VAL B CA 1
ATOM 9646 C C . VAL B 1 602 ? -28.312 16.531 0.426 1 91.38 602 VAL B C 1
ATOM 9648 O O . VAL B 1 602 ? -28.5 17.609 -0.12 1 91.38 602 VAL B O 1
ATOM 9651 N N . PHE B 1 603 ? -27.172 16 0.475 1 91.25 603 PHE B N 1
ATOM 9652 C CA . PHE B 1 603 ? -25.969 16.719 0.065 1 91.25 603 PHE B CA 1
ATOM 9653 C C . PHE B 1 603 ? -25.547 16.312 -1.343 1 91.25 603 PHE B C 1
ATOM 9655 O O . PHE B 1 603 ? -24.781 17.031 -1.998 1 91.25 603 PHE B O 1
ATOM 9662 N N . ASP B 1 604 ? -25.953 15.164 -1.785 1 85.94 604 ASP B N 1
ATOM 9663 C CA . ASP B 1 604 ? -25.703 14.688 -3.143 1 85.94 604 ASP B CA 1
ATOM 9664 C C . ASP B 1 604 ? -26.984 14.141 -3.77 1 85.94 604 ASP B C 1
ATOM 9666 O O . ASP B 1 604 ? -27.078 12.953 -4.082 1 85.94 604 ASP B O 1
ATOM 9670 N N . PRO B 1 605 ? -27.844 15.031 -4.035 1 81.75 605 PRO B N 1
ATOM 9671 C CA . PRO B 1 605 ? -29.094 14.562 -4.648 1 81.75 605 PRO B CA 1
ATOM 9672 C C . PRO B 1 605 ? -28.891 14.047 -6.07 1 81.75 605 PRO B C 1
ATOM 9674 O O . PRO B 1 605 ? -28.031 14.547 -6.801 1 81.75 605 PRO B O 1
ATOM 9677 N N . PRO B 1 606 ? -29.594 13.008 -6.473 1 73.88 606 PRO B N 1
ATOM 9678 C CA . PRO B 1 606 ? -29.406 12.367 -7.773 1 73.88 606 PRO B CA 1
ATOM 9679 C C . PRO B 1 606 ? -29.516 13.352 -8.938 1 73.88 606 PRO B C 1
ATOM 9681 O O . PRO B 1 606 ? -28.844 13.18 -9.961 1 73.88 606 PRO B O 1
ATOM 9684 N N . SER B 1 607 ? -30.25 14.359 -8.875 1 72.12 607 SER B N 1
ATOM 9685 C CA . SER B 1 607 ? -30.453 15.266 -10 1 72.12 607 SER B CA 1
ATOM 9686 C C . SER B 1 607 ? -29.391 16.359 -10.039 1 72.12 607 SER B C 1
ATOM 9688 O O . SER B 1 607 ? -29.328 17.125 -10.992 1 72.12 607 SER B O 1
ATOM 9690 N N . SER B 1 608 ? -28.547 16.328 -9.086 1 75.5 608 SER B N 1
ATOM 9691 C CA . SER B 1 608 ? -27.484 17.328 -9.039 1 75.5 608 SER B CA 1
ATOM 9692 C C . SER B 1 608 ? -26.141 16.734 -9.398 1 75.5 608 SER B C 1
ATOM 9694 O O . SER B 1 608 ? -25.812 15.609 -8.992 1 75.5 608 SER B O 1
ATOM 9696 N N . PRO B 1 609 ? -25.438 17.531 -10.234 1 79.56 609 PRO B N 1
ATOM 9697 C CA . PRO B 1 609 ? -24.062 17.078 -10.414 1 79.56 609 PRO B CA 1
ATOM 9698 C C . PRO B 1 609 ? -23.281 17 -9.102 1 79.56 609 PRO B C 1
ATOM 9700 O O . PRO B 1 609 ? -23.578 17.75 -8.164 1 79.56 609 PRO B O 1
ATOM 9703 N N . ALA B 1 610 ? -22.562 16 -8.984 1 78.25 610 ALA B N 1
ATOM 9704 C CA . ALA B 1 610 ? -21.812 15.82 -7.746 1 78.25 610 ALA B CA 1
ATOM 9705 C C . ALA B 1 610 ? -20.359 15.484 -8.039 1 78.25 610 ALA B C 1
ATOM 9707 O O . ALA B 1 610 ? -20.031 15.023 -9.141 1 78.25 610 ALA B O 1
ATOM 9708 N N . PRO B 1 611 ? -19.531 15.805 -7.121 1 74.19 611 PRO B N 1
ATOM 9709 C CA . PRO B 1 611 ? -18.125 15.43 -7.285 1 74.19 611 PRO B CA 1
ATOM 9710 C C . PRO B 1 611 ? -17.938 13.93 -7.496 1 74.19 611 PRO B C 1
ATOM 9712 O O . PRO B 1 611 ? -18.641 13.125 -6.871 1 74.19 611 PRO B O 1
ATOM 9715 N N . LYS B 1 612 ? -17.141 13.57 -8.508 1 76.5 612 LYS B N 1
ATOM 9716 C CA . LYS B 1 612 ? -16.797 12.188 -8.836 1 76.5 612 LYS B CA 1
ATOM 9717 C C . LYS B 1 612 ? -15.289 11.961 -8.789 1 76.5 612 LYS B C 1
ATOM 9719 O O . LYS B 1 612 ? -14.508 12.875 -9.078 1 76.5 612 LYS B O 1
ATOM 9724 N N . PRO B 1 613 ? -14.836 10.82 -8.414 1 75.44 613 PRO B N 1
ATOM 9725 C CA . PRO B 1 613 ? -15.594 9.617 -8.055 1 75.44 613 PRO B CA 1
ATOM 9726 C C . PRO B 1 613 ? -16.172 9.68 -6.645 1 75.44 613 PRO B C 1
ATOM 9728 O O . PRO B 1 613 ? -15.719 10.484 -5.824 1 75.44 613 PRO B O 1
ATOM 9731 N N . ARG B 1 614 ? -17.094 8.766 -6.441 1 70.31 614 ARG B N 1
ATOM 9732 C CA . ARG B 1 614 ? -17.656 8.656 -5.102 1 70.31 614 ARG B CA 1
ATOM 9733 C C . ARG B 1 614 ? -16.609 8.195 -4.094 1 70.31 614 ARG B C 1
ATOM 9735 O O . ARG B 1 614 ? -15.75 7.379 -4.422 1 70.31 614 ARG B O 1
ATOM 9742 N N . SER B 1 615 ? -16.766 8.773 -2.889 1 73.44 615 SER B N 1
ATOM 9743 C CA . SER B 1 615 ? -15.781 8.508 -1.837 1 73.44 615 SER B CA 1
ATOM 9744 C C . SER B 1 615 ? -16.375 7.641 -0.736 1 73.44 615 SER B C 1
ATOM 9746 O O . SER B 1 615 ? -17.578 7.336 -0.757 1 73.44 615 SER B O 1
ATOM 9748 N N . GLN B 1 616 ? -15.531 7.113 0.091 1 68.69 616 GLN B N 1
ATOM 9749 C CA . GLN B 1 616 ? -15.93 6.332 1.258 1 68.69 616 GLN B CA 1
ATOM 9750 C C . GLN B 1 616 ? -15.078 6.684 2.471 1 68.69 616 GLN B C 1
ATOM 9752 O O . GLN B 1 616 ? -13.961 7.188 2.326 1 68.69 616 GLN B O 1
ATOM 9757 N N . LEU B 1 617 ? -15.656 6.5 3.617 1 72.5 617 LEU B N 1
ATOM 9758 C CA . LEU B 1 617 ? -14.93 6.723 4.863 1 72.5 617 LEU B CA 1
ATOM 9759 C C . LEU B 1 617 ? -14.25 5.441 5.332 1 72.5 617 LEU B C 1
ATOM 9761 O O . LEU B 1 617 ? -14.828 4.355 5.246 1 72.5 617 LEU B O 1
ATOM 9765 N N . ARG B 1 618 ? -13.086 5.648 5.711 1 74.19 618 ARG B N 1
ATOM 9766 C CA . ARG B 1 618 ? -12.336 4.523 6.262 1 74.19 618 ARG B CA 1
ATOM 9767 C C . ARG B 1 618 ? -11.703 4.887 7.602 1 74.19 618 ARG B C 1
ATOM 9769 O O . ARG B 1 618 ? -11.211 6 7.777 1 74.19 618 ARG B O 1
ATOM 9776 N N . ILE B 1 619 ? -11.844 3.971 8.508 1 71.62 619 ILE B N 1
ATOM 9777 C CA . ILE B 1 619 ? -11.18 4.141 9.797 1 71.62 619 ILE B CA 1
ATOM 9778 C C . ILE B 1 619 ? -9.805 3.477 9.758 1 71.62 619 ILE B C 1
ATOM 9780 O O . ILE B 1 619 ? -9.68 2.312 9.375 1 71.62 619 ILE B O 1
ATOM 9784 N N . ARG B 1 620 ? -8.812 4.242 10.008 1 72.19 620 ARG B N 1
ATOM 9785 C CA . ARG B 1 620 ? -7.438 3.771 10.055 1 72.19 620 ARG B CA 1
ATOM 9786 C C . ARG B 1 620 ? -6.766 4.16 11.367 1 72.19 620 ARG B C 1
ATOM 9788 O O . ARG B 1 620 ? -7.207 5.094 12.039 1 72.19 620 ARG B O 1
ATOM 9795 N N . PRO B 1 621 ? -5.754 3.316 11.758 1 67.44 621 PRO B N 1
ATOM 9796 C CA . PRO B 1 621 ? -5.023 3.752 12.953 1 67.44 621 PRO B CA 1
ATOM 9797 C C . PRO B 1 621 ? -4.219 5.031 12.727 1 67.44 621 PRO B C 1
ATOM 9799 O O . PRO B 1 621 ? -3.779 5.293 11.602 1 67.44 621 PRO B O 1
ATOM 9802 N N . ARG B 1 622 ? -4.172 5.789 13.836 1 65.94 622 ARG B N 1
ATOM 9803 C CA . ARG B 1 622 ? -3.26 6.926 13.75 1 65.94 622 ARG B CA 1
ATOM 9804 C C . ARG B 1 622 ? -1.812 6.457 13.648 1 65.94 622 ARG B C 1
ATOM 9806 O O . ARG B 1 622 ? -1.402 5.531 14.352 1 65.94 622 ARG B O 1
ATOM 9813 N N . MET B 1 623 ? -1.146 6.852 12.586 1 67.5 623 MET B N 1
ATOM 9814 C CA . MET B 1 623 ? 0.224 6.406 12.352 1 67.5 623 MET B CA 1
ATOM 9815 C C . MET B 1 623 ? 1.211 7.199 13.203 1 67.5 623 MET B C 1
ATOM 9817 O O . MET B 1 623 ? 1.006 8.391 13.453 1 67.5 623 MET B O 1
#

Nearest PDB structures (foldseek):
  5fya-assembly1_B  TM=5.942E-01  e=9.274E-04  Pseudomonas aeruginosa PAO1
  5fya-assembly1_A  TM=6.113E-01  e=4.142E-03  Pseudomonas aeruginosa PAO1

Secondary structure (DSSP, 8-state):
---GGGS-SEEEEEE--STTHHHHHHHHHHHHHHH-EEEEEEEETHHHHHHHHHHHHHHHHHTT---HHHHHTHHHHHH--TTSSS-HHHHT--B-GGGHHHHHHHHHHH------HHHHHHHHHHHHHHH-HHHHHHHHHHHHHHHHHHHHHTT--SS--SHHHHHHHHHHHHHHHHHHHHHHHHHIIIIIHHHTTTEEE-SS--SSSSPPPHHHHHHHHHHHHTT--TTSPPPBHHHHHHHHHS--TT---TTT--GGG-SSEEEEEEEETTTTEEEEESPPTT---EE-HHHHHTTS-HHHHHHHHHSPPP-SSGGGPPTT-EEPPPGGGSBHHHHHHHHT--TEEEPPEEEEEE-TTT--EEEEEEE-GGGT-S--TTTT--SS-SS-EEEEEEEEGGGS-TTS---SGGGGEE--SSTTTTTT-----SSGGG---HHHHHHHHHHHHHHHHHHHHTTSTTTGGGEEEEEE-TTTSTT-TT--HHHHHHHHHHHHHHHHHHHHHHS--TT---S--HHHHHHHHHHHHHHHHHHHHHHHHHHHHHTTTSTTSHHHHHHS-SSSPPPHHHHHHHHHHHHHHHHHHHHHHHHHTTS--SSS-TTS---SS-EEEEEEE--/---GGGS-SEEEEEE--STTHHHHHHHHHHHHHHH-EEEEEEEETHHHHHHHHHHHHHHHHHTT---HHHHHTHHHHHH--TTSSS-HHHHT--B-GGGHHHHHHHHHHH------HHHHHHHHHHHHHHH-HHHHHHHHHHHHHHHHHHHHHTT--SS--SHHHHHHHHHHHHHHHHHHHHHHHHHIIIIIHHHTTTEEE-SS--SSSSPPPHHHHHHHHHHHHTT--TTSPPPBHHHHH-TTTS--TT---TTT--GGG-SSEEEEEEEETTTTEEEEESPPTT---EE-HHHHHHHS-HHHHHHHHHSPPP-SSGGGPPTT-EEPPPGGGSBHHHHHHHHT--TEEEPPEEEEEE-TTT--EEEEEEE-GGGT-S--TTTT--SS-SS-EEEEEEEEGGGS-TTS---SGGGGEE--SSTTTTTT-----SSGGG---HHHHHHHHHHHHHHHHHHHHTTSTTTGGGEEEEEE-TTTSTT-TT--HHHHHHHHHHHHHHHHHHHHHHS--TT---S--HHHHHHHHHHHHHHHHHHHHHHHHHHHHHTTTSTTSHHHHHHS-SSSPPPHHHHHHHHHHHHHHHHHHHHHHHHHTTS--SSS-TTS---SS-EEEEEEE--

Foldseek 3Di:
DPPPPPAAQAAEEFEFDFLLRLLAALLLLLLNVVRHQYAEYEFFASSLLSRLLSLLLSLQVVVPHHDSVVSLCVLVQQQPQVPHPFGLLLVLFDFAPVCVLLVVLVQQLLDPDPDDPVVSVVSSLQSLLVSPVVLLVVLLVVQLVVQQVVCVVVVHDSDDPDPVVVVVNVVSSSVSSSVSSVVVSVCCQPPVCVVLQQARGLQQDRDPDPRGHRLLVSQCSSQVSNVHDSLDQFAAQLSQQPPQQDDDDPPVVLVPSPSPSGRHHYWYKKAWVVVGGIAIPPGRPVDKKWAALVQVVSRHPPSLSVQQQVAFDDDPDPLFDDPRITIGHDRSSHHSSVVNLLQNQAGHHHHWGWIWGQDPPPRDIDIITMHHRLQAPRTPLVVPDDLFDPHYYAYEAEAACVLQDPPDDDDALLSQKDADQDQPPPQPRDDQDLQVVNHHDPVSVVVVVVVCSRCVVVNVVCNQGLNVNRYMYGYDYPCLTDPNSRDHSVSSVSSNVSSNSSSVVNVCLQPPDPPDNGCSHVVNSSLQSNLQSVLQVLVVLLVVLVVQVVQPPHCPHPLNCLVPPPDDHDDPVRSVVVVVVVVVSNVVNVVQCVVCPVQHHPSDGPVDDHRDDHDHDDDDDDD/DPPPPPAAQAAEEFEFDFLLRLQAALLLLLLNVVRHQYAEYEFFASSLLSRLLSLLLSLQVVVPHHDSVVSLCVLVQQQPQVPHPFGLLLVLFDFAPVCVLLVVLVQQLLPPDPDDPVVSVVSSLLSLLVSPVVLLVVLLVVQLVVQQVVCVVVVHDSDDPDPVVVVVNVVSSSVSSSVSSVVVSVCCQPPVCVVLQQARGLQQDRDPDPRHHRLLVSQCSSQVSNVHDSLDQFAAQLSQQPPQQDDDDPPPVLVPSPSPSGRHHYWYKKAWVVVGGIAIPPGRPVDKKWAALVQVVSRHPPSLSVQQQVAFDDDPDPLWDDPRITIGHDRSSHHSSVVNLLQNQAGHHHHWGWIWGQDPPVRDIDIITMHHRLQAPSTPLVVPDDLFDPHYYAYEAEAACVLQDPPDDDDALLSQKDADQDQPPPQPRDDQDLQVVNHHDPVSVVVVVVVCSRCVVVNVVCNQGLNVNRYMYGYDYPCLTDPNSRDHSVSSVSSNVSSNSSSVVNVCLQPPDPPDNGCSHVVNSSLQSNLQSVLQVLVVLLVVLVVQVVQPPHCPHPLNCLVPPPDDHDDPVRSVVVVVVVVVSNVVNVVQCVVCPVQHHPSDGPVDDHRDDHDHDDDDDDD